Protein 1EMS (pdb70)

Solvent-accessible surface area: 36695 Å² total; per-residue (Å²): 199,28,103,29,92,22,9,0,0,0,0,0,1,36,0,22,50,62,19,74,111,5,10,86,26,0,58,69,1,0,55,30,0,17,138,44,174,5,60,0,0,3,0,0,7,14,0,7,0,4,11,104,78,94,110,43,28,41,80,19,3,92,44,6,98,111,79,15,18,91,76,4,45,92,8,0,92,138,36,110,0,19,0,0,0,0,1,15,22,60,62,13,126,105,49,41,46,58,12,59,16,1,0,12,0,0,8,27,97,4,81,48,119,17,78,1,29,6,40,44,30,83,72,57,93,84,133,68,194,65,122,107,34,38,34,62,82,13,55,37,15,129,111,42,36,46,6,18,58,9,40,0,2,52,0,0,1,4,0,10,50,0,1,80,60,54,91,7,2,32,10,1,32,101,67,36,0,30,0,4,2,0,3,0,13,13,74,67,110,48,2,106,59,71,2,80,90,31,1,82,28,12,0,87,60,0,7,0,4,0,1,0,1,1,0,2,22,71,14,26,146,192,93,65,2,36,1,55,0,3,0,0,0,2,118,0,14,17,12,0,13,3,14,68,60,68,6,11,8,3,4,32,0,6,2,56,9,0,81,67,15,53,128,141,85,51,57,44,93,125,65,120,76,94,126,118,53,50,48,31,80,15,106,25,111,71,160,17,46,44,98,14,9,183,85,110,22,54,37,76,18,17,6,18,7,4,59,71,0,0,0,6,4,26,85,145,42,82,22,97,1,9,0,10,0,0,0,57,108,69,15,52,104,54,114,56,18,67,77,31,12,54,32,3,0,73,44,2,5,136,77,0,58,63,14,0,34,182,81,37,128,19,130,57,33,44,70,49,42,48,32,20,177,153,51,41,23,119,18,87,0,2,6,0,27,0,17,0,67,82,112,70,47,129,119,63,55,95,135,88,8,24,117,30,0,74,55,2,85,110,94,52,200,31,106,23,94,21,6,0,0,0,0,0,2,43,0,30,52,65,38,91,127,4,9,76,30,0,66,74,3,0,57,34,0,12,135,45,169,4,57,0,0,3,0,0,5,14,0,0,0,1,3,108,88,109,110,47,14,47,114,56,8,14,42,4,114,23,140,16,2,71,78,1,15,90,11,0,91,141,41,112,0,24,0,1,1,0,1,0,24,25,87,14,121,103,48,59,49,55,2,56,20,0,0,0,0,1,11,32,89,4,78,43,112,15,66,2,32,8,36,47,32,74,67,55,104,64,136,72,160,85,136,114,49,43,40,95,32,18,46,36,13,139,108,43,32,46,7,19,57,8,42,0,1,62,0,1,1,3,0,13,50,0,1,74,59,54,88,8,2,33,11,2,28,103,66,33,0,31,0,3,1,1,3,0,13,12,71,62,110,48,2,104,59,71,2,80,88,32,0,86,26,13,0,86,67,0,6,0,3,0,1,0,1,0,0,3,20,71,10,25,122,181,88,80,2,36,2,54,0,1,1,0,0,1,114,0,18,14,15,0,17,3,14,71,60,64,5,12,9,2,4,34,0,8,3,54,9,0,88,66,16,48,132,139,88,52,56,42,92,118,75,120,74,99,125,118,52,50,53,27,73,10,112,36,99,42,143,36,42,33,97,17,9,196,126,103,21,49,30,71,6,7,2,19,4,4,62,66,0,0,0,5,3,25,79,155,44,106,26,98,2,4,0,6,0,0,0,58,116,71,10,53,117,56,121,62,20,77,73,29,11,56,33,3,0,74,44,2,5,134,74,0,64,66,14,0,37,167,82,40,121,25,128,56,32,46,69,62,42,53,28,22,190,158,55,32,34,124,13,83,0,0,8,0,26,0,26,0,112,91,107,70,100,108,50,93,150,110,8,20,50,37,0,63,64,3,81,126,82,53

GO terms:
  GO:0006139 nucleobase-containing compound metabolic process (P, TAS)

Foldseek 3Di:
DAAFKFKEKEFEAAFALPQVVLLVLVLVFLVVCLVVVHQEYEAFQASRHDYPDQVSLLVSLCVCVPPPLVVVLVSLQVSQHKYWHQFYQAADPVCSQAGFGWTFIAGSNSHTQDIATAADDDFDDDVPPDGDGRRRNHDGDDAQTAFTQGNRGGEAEHEAVCLVDLLNLLVNLVSGAQEYEYRYFAAQVVCVPPVLVSQLVSLALSLHKYFYHYYAQDRDPPGGGNAFGFIAGSNRRGQWTDDRHRHMIMDMHGSVSSVVCCVVCVVVVPDPLVVDDSEHDHWDDDPFWADAFPDTDGRLFWQTADQFKTKGDAQDALDVLWIKIFTRPFAQAPVVDGPRNNVVRVVVLVVSLVLSCVVVVADDWDKDWQGDVVSPDDHRTTMITIGGDDPVGDRDDSVVSSVVSVVSNVSD/DAAWKFKEKEFEAAFALPQVVLLVLVLVQLVVRLVVPHQEYEAFFQSRHDYPDLCSLLVPQDACPDPSLVVVLVSLLVSVHKYWDHFGQHADPVCSQAGWGWTFIAGSNSHTQDIATAADWDFDDDPPDDTDGRRRSHNGDDAQDEFTQGNRFGEADHEAVRLVDLLNLLVNLVSPGQEYEYRYFAAQVCCVPPVLVSQLVSLQVSLHKYFYHYYAQARDPPGGGNAFGFIAGSNSHTQWTDDRHRHMIMDMHTSVVSVVCCVVPVVVVVDPLVVDDSEGDHWDQDPAFADQFPDTGGSLQWQTDDQFKTKGFDQDAQDPLWIKIFTRPFAQAPVVDGPNNNVNRVVVLVVSLVLSCVVVVADAWDWDWQRDPVSPDPHRTTMITIGGDDDDGHDPVVSSVSSVVVSVSD

Secondary structure (DSSP, 8-state):
---SEEEEEEE-B---S-HHHHHHHHHHHHHHHHHTT-SEEEE-TT-S---SSHHHHHHHHHHIIIIIHHHHHHHHHHTT-EEEEEEEEEEETTEEEEEEEEEEEE-TTS-EEEEEE-----EEEETTTEEEEGGGT-----S--PPEEETTEEE----GGGGG-HHHHHHHHHTT-SEEE--B---HHHHHHHHHHHHHHHHHHHT-EEEE-BBEEEEETTEEEE---EEE-TTS-EEEE--SSS-EEEEEEEHHHHHHHHHHS-GGGS--TTT-----------SS--EETTEE--GGGEEEE-SSEEEEE-SS-SSTT-EEEEESS--S-GGGS-HHHHHHHHHHHHHHHHHHHHHTT-SEEEEE---SGGGT--SSS--EEEEEE-SS-----HHHHHHHHHHHHTT-/---SEEEEEEE-B---S-HHHHHHHHHHHHHHHHHTT-SEEEEEET-S---SSTTTTTTS-B-SSSHHHHHHHHHHHHTT-EEEEEEEEE--SS-TTS-EEEEEEE-SSS-EEEEEE-----EEEETTTEEEEHHHH-B---SPPPPEEETTEEE----GGGGG-HHHHHHHHHTT-SEEE--B--BHHHHHHHHHHHHHHHHHHHT-EEEE-BBEEEEETTEEEE---EEE-TTS-EEEE--SSS-EEEEEEEHHHHHHHHHH--GGGS--TTT-----------SS-EEETTEEE-GGGEEEE-SSEEEEE-SS-SSTT-EEEEESS--S-GGGS-HHHHHHHHHHHHHHHHHHHHHTT-SEEEEE---SGGGT--SSS--EEEEEE-S----HHHHHHHHHHHHTT-

CATH classification: 3.60.110.10 (+1 more: 3.30.428.10)

Structure (mmCIF, N/CA/C/O backbone):
data_1EMS
#
_entry.id   1EMS
#
_cell.length_a   68.750
_cell.length_b   100.440
_cell.length_c   158.650
_cell.angle_alpha   90.00
_cell.angle_beta   90.00
_cell.angle_gamma   90.00
#
_symmetry.space_group_name_H-M   'P 21 21 2'
#
loop_
_entity.id
_entity.type
_entity.pdbx_description
1 polymer 'NIT-FRAGILE HISTIDINE TRIAD FUSION PROTEIN'
2 non-polymer 'ETHYL MERCURY ION'
3 non-polymer 'SODIUM ION'
4 non-polymer (4S)-2-METHYL-2,4-PENTANEDIOL
5 water water
#
loop_
_atom_site.group_PDB
_atom_site.id
_atom_site.type_symbol
_atom_site.label_atom_id
_atom_site.label_alt_id
_atom_site.label_comp_id
_atom_site.label_asym_id
_atom_site.label_entity_id
_atom_site.label_seq_id
_atom_site.pdbx_PDB_ins_code
_atom_site.Cartn_x
_atom_site.Cartn_y
_atom_site.Cartn_z
_atom_site.occupancy
_atom_site.B_iso_or_equiv
_atom_site.auth_seq_id
_atom_site.auth_comp_id
_atom_site.auth_asym_id
_atom_site.auth_atom_id
_atom_site.pdbx_PDB_model_num
ATOM 1 N N . MET A 1 10 ? 23.618 23.202 17.437 1.00 53.49 10 MET A N 1
ATOM 2 C CA . MET A 1 10 ? 24.694 23.996 18.099 1.00 52.82 10 MET A CA 1
ATOM 3 C C . MET A 1 10 ? 24.421 24.295 19.573 1.00 49.36 10 MET A C 1
ATOM 4 O O . MET A 1 10 ? 23.279 24.253 20.029 1.00 49.58 10 MET A O 1
ATOM 9 N N . ALA A 1 11 ? 25.484 24.602 20.310 1.00 44.58 11 ALA A N 1
ATOM 10 C CA . ALA A 1 11 ? 25.386 24.888 21.734 1.00 41.27 11 ALA A CA 1
ATOM 11 C C . ALA A 1 11 ? 24.341 25.934 22.141 1.00 39.33 11 ALA A C 1
ATOM 12 O O . ALA A 1 11 ? 24.189 26.979 21.496 1.00 39.99 11 ALA A O 1
ATOM 14 N N . THR A 1 12 ? 23.629 25.626 23.226 1.00 36.02 12 THR A N 1
ATOM 15 C CA . THR A 1 12 ? 22.594 26.487 23.805 1.00 30.93 12 THR A CA 1
ATOM 16 C C . THR A 1 12 ? 22.522 26.142 25.295 1.00 28.21 12 THR A C 1
ATOM 17 O O . THR A 1 12 ? 23.165 25.197 25.737 1.00 28.50 12 THR A O 1
ATOM 21 N N . GLY A 1 13 ? 21.769 26.911 26.074 1.00 26.83 13 GLY A N 1
ATOM 22 C CA . GLY A 1 13 ? 21.654 26.624 27.499 1.00 24.38 13 GLY A CA 1
ATOM 23 C C . GLY A 1 13 ? 22.831 27.039 28.373 1.00 23.46 13 GLY A C 1
ATOM 24 O O . GLY A 1 13 ? 23.683 27.825 27.965 1.00 26.72 13 GLY A O 1
ATOM 25 N N . ARG A 1 14 ? 22.878 26.502 29.587 1.00 21.49 14 ARG A N 1
ATOM 26 C CA . ARG A 1 14 ? 23.940 26.820 30.535 1.00 16.95 14 ARG A CA 1
ATOM 27 C C . ARG A 1 14 ? 25.169 25.945 30.319 1.00 15.75 14 ARG A C 1
ATOM 28 O O . ARG A 1 14 ? 25.060 24.798 29.890 1.00 17.25 14 ARG A O 1
ATOM 36 N N . HIS A 1 15 ? 26.337 26.501 30.622 1.00 15.40 15 HIS A N 1
ATOM 37 C CA . HIS A 1 15 ? 27.610 25.802 30.471 1.00 15.47 15 HIS A CA 1
ATOM 38 C C . HIS A 1 15 ? 28.582 26.280 31.530 1.00 16.96 15 HIS A C 1
ATOM 39 O O . HIS A 1 15 ? 28.738 27.484 31.767 1.00 17.04 15 HIS A O 1
ATOM 46 N N . PHE A 1 16 ? 29.238 25.324 32.166 1.00 15.70 16 PHE A N 1
ATOM 47 C CA . PHE A 1 16 ? 30.168 25.632 33.227 1.00 15.78 16 PHE A CA 1
ATOM 48 C C . PHE A 1 16 ? 31.594 25.730 32.686 1.00 16.89 16 PHE A C 1
ATOM 49 O O . PHE A 1 16 ? 32.047 24.843 31.965 1.00 15.25 16 PHE A O 1
ATOM 57 N N . ILE A 1 17 ? 32.292 26.816 33.022 1.00 17.39 17 ILE A N 1
ATOM 58 C CA . ILE A 1 17 ? 33.669 27.008 32.565 1.00 15.39 17 ILE A CA 1
ATOM 59 C C . ILE A 1 17 ? 34.604 27.481 33.683 1.00 16.13 17 ILE A C 1
ATOM 60 O O . ILE A 1 17 ? 34.162 27.983 34.722 1.00 18.01 17 ILE A O 1
ATOM 65 N N . ALA A 1 18 ? 35.903 27.326 33.450 1.00 13.47 18 ALA A N 1
ATOM 66 C CA . ALA A 1 18 ? 36.910 27.713 34.421 1.00 11.07 18 ALA A CA 1
ATOM 67 C C . ALA A 1 18 ? 37.941 28.615 33.759 1.00 11.79 18 ALA A C 1
ATOM 68 O O . ALA A 1 18 ? 38.371 28.344 32.640 1.00 13.13 18 ALA A O 1
ATOM 70 N N . VAL A 1 19 ? 38.330 29.688 34.442 1.00 10.79 19 VAL A N 1
ATOM 71 C CA . VAL A 1 19 ? 39.331 30.609 33.904 1.00 11.33 19 VAL A CA 1
ATOM 72 C C . VAL A 1 19 ? 40.584 30.565 34.776 1.00 13.05 19 VAL A C 1
ATOM 73 O O . VAL A 1 19 ? 40.499 30.725 35.994 1.00 11.62 19 VAL A O 1
ATOM 77 N N . CYS A 1 20 ? 41.741 30.357 34.144 1.00 15.09 20 CYS A N 1
ATOM 78 C CA . CYS A 1 20 ? 43.015 30.256 34.864 1.00 17.48 20 CYS A CA 1
ATOM 79 C C . CYS A 1 20 ? 43.921 31.475 34.807 1.00 19.14 20 CYS A C 1
ATOM 80 O O . CYS A 1 20 ? 44.078 32.113 33.767 1.00 19.98 20 CYS A O 1
ATOM 83 N N . GLN A 1 21 ? 44.533 31.780 35.942 1.00 19.89 21 GLN A N 1
ATOM 84 C CA . GLN A 1 21 ? 45.458 32.898 36.034 1.00 18.14 21 GLN A CA 1
ATOM 85 C C . GLN A 1 21 ? 46.799 32.308 36.446 1.00 19.64 21 GLN A C 1
ATOM 86 O O . GLN A 1 21 ? 46.851 31.328 37.200 1.00 19.08 21 GLN A O 1
ATOM 92 N N . MET A 1 22 ? 47.884 32.881 35.952 1.00 19.24 22 MET A N 1
ATOM 93 C CA . MET A 1 22 ? 49.183 32.365 36.326 1.00 22.18 22 MET A CA 1
ATOM 94 C C . MET A 1 22 ? 50.319 33.358 36.170 1.00 22.86 22 MET A C 1
ATOM 95 O O . MET A 1 22 ? 50.135 34.449 35.634 1.00 23.09 22 MET A O 1
ATOM 100 N N . THR A 1 23 ? 51.490 32.976 36.673 1.00 23.29 23 THR A N 1
ATOM 101 C CA . THR A 1 23 ? 52.681 33.819 36.599 1.00 21.02 23 THR A CA 1
ATOM 102 C C . THR A 1 23 ? 53.769 33.050 35.853 1.00 19.49 23 THR A C 1
ATOM 103 O O . THR A 1 23 ? 54.696 32.517 36.460 1.00 18.78 23 THR A O 1
ATOM 107 N N . SER A 1 24 ? 53.645 32.991 34.536 1.00 17.96 24 SER A N 1
ATOM 108 C CA . SER A 1 24 ? 54.606 32.267 33.727 1.00 19.43 24 SER A CA 1
ATOM 109 C C . SER A 1 24 ? 55.975 32.921 33.720 1.00 21.52 24 SER A C 1
ATOM 110 O O . SER A 1 24 ? 56.094 34.150 33.690 1.00 20.63 24 SER A O 1
ATOM 113 N N . ASP A 1 25 ? 57.002 32.076 33.755 1.00 22.26 25 ASP A N 1
ATOM 114 C CA . ASP A 1 25 ? 58.386 32.519 33.697 1.00 22.57 25 ASP A CA 1
ATOM 115 C C . ASP A 1 25 ? 59.097 31.620 32.670 1.00 22.76 25 ASP A C 1
ATOM 116 O O . ASP A 1 25 ? 58.457 31.140 31.735 1.00 23.86 25 ASP A O 1
ATOM 121 N N . ASN A 1 26 ? 60.398 31.387 32.822 1.00 21.57 26 ASN A N 1
ATOM 122 C CA . ASN A 1 26 ? 61.115 30.553 31.859 1.00 19.16 26 ASN A CA 1
ATOM 123 C C . ASN A 1 26 ? 61.264 29.103 32.289 1.00 18.56 26 ASN A C 1
ATOM 124 O O . ASN A 1 26 ? 62.117 28.385 31.779 1.00 21.89 26 ASN A O 1
ATOM 129 N N . ASP A 1 27 ? 60.443 28.664 33.227 1.00 17.26 27 ASP A N 1
ATOM 130 C CA . ASP A 1 27 ? 60.520 27.288 33.688 1.00 17.10 27 ASP A CA 1
ATOM 131 C C . ASP A 1 27 ? 59.299 26.519 33.165 1.00 16.41 27 ASP A C 1
ATOM 132 O O . ASP A 1 27 ? 58.313 26.311 33.878 1.00 14.61 27 ASP A O 1
ATOM 137 N N . LEU A 1 28 ? 59.377 26.098 31.907 1.00 16.01 28 LEU A N 1
ATOM 138 C CA . LEU A 1 28 ? 58.291 25.356 31.269 1.00 17.45 28 LEU A CA 1
ATOM 139 C C . LEU A 1 28 ? 57.604 24.343 32.189 1.00 18.22 28 LEU A C 1
ATOM 140 O O . LEU A 1 28 ? 56.377 24.240 32.202 1.00 19.50 28 LEU A O 1
ATOM 145 N N . GLU A 1 29 ? 58.398 23.599 32.954 1.00 18.77 29 GLU A N 1
ATOM 146 C CA . GLU A 1 29 ? 57.868 22.580 33.846 1.00 19.39 29 GLU A CA 1
ATOM 147 C C . GLU A 1 29 ? 57.030 23.192 34.962 1.00 21.02 29 GLU A C 1
ATOM 148 O O . GLU A 1 29 ? 55.960 22.665 35.309 1.00 21.42 29 GLU A O 1
ATOM 154 N N . LYS A 1 30 ? 57.499 24.305 35.522 1.00 19.94 30 LYS A N 1
ATOM 155 C CA . LYS A 1 30 ? 56.744 24.959 36.581 1.00 19.68 30 LYS A CA 1
ATOM 156 C C . LYS A 1 30 ? 55.437 25.525 36.024 1.00 21.40 30 LYS A C 1
ATOM 157 O O . LYS A 1 30 ? 54.373 25.324 36.620 1.00 22.32 30 LYS A O 1
ATOM 163 N N . ASN A 1 31 ? 55.515 26.222 34.885 1.00 19.51 31 ASN A N 1
ATOM 164 C CA . ASN A 1 31 ? 54.321 26.788 34.264 1.00 18.25 31 ASN A CA 1
ATOM 165 C C . ASN A 1 31 ? 53.333 25.665 33.931 1.00 20.76 31 ASN A C 1
ATOM 166 O O . ASN A 1 31 ? 52.130 25.780 34.199 1.00 22.12 31 ASN A O 1
ATOM 171 N N . PHE A 1 32 ? 53.832 24.573 33.356 1.00 20.71 32 PHE A N 1
ATOM 172 C CA . PHE A 1 32 ? 52.953 23.465 32.997 1.00 20.70 32 PHE A CA 1
ATOM 173 C C . PHE A 1 32 ? 52.277 22.837 34.209 1.00 23.24 32 PHE A C 1
ATOM 174 O O . PHE A 1 32 ? 51.091 22.476 34.151 1.00 24.10 32 PHE A O 1
ATOM 182 N N . GLN A 1 33 ? 53.031 22.676 35.295 1.00 21.92 33 GLN A N 1
ATOM 183 C CA . GLN A 1 33 ? 52.460 22.079 36.490 1.00 22.27 33 GLN A CA 1
ATOM 184 C C . GLN A 1 33 ? 51.382 22.995 37.065 1.00 21.93 33 GLN A C 1
ATOM 185 O O . GLN A 1 33 ? 50.372 22.528 37.596 1.00 20.75 33 GLN A O 1
ATOM 191 N N . ALA A 1 34 ? 51.589 24.302 36.941 1.00 22.58 34 ALA A N 1
ATOM 192 C CA . ALA A 1 34 ? 50.612 25.267 37.429 1.00 20.59 34 ALA A CA 1
ATOM 193 C C . ALA A 1 34 ? 49.337 25.103 36.602 1.00 20.05 34 ALA A C 1
ATOM 194 O O . ALA A 1 34 ? 48.236 24.958 37.147 1.00 20.62 34 ALA A O 1
ATOM 196 N N . ALA A 1 35 ? 49.499 25.103 35.282 1.00 18.68 35 ALA A N 1
ATOM 197 C CA . ALA A 1 35 ? 48.368 24.960 34.372 1.00 18.88 35 ALA A CA 1
ATOM 198 C C . ALA A 1 35 ? 47.681 23.612 34.527 1.00 19.78 35 ALA A C 1
ATOM 199 O O . ALA A 1 35 ? 46.452 23.528 34.473 1.00 20.94 35 ALA A O 1
ATOM 201 N N . LYS A 1 36 ? 48.474 22.559 34.711 1.00 19.63 36 LYS A N 1
ATOM 202 C CA . LYS A 1 36 ? 47.928 21.217 34.854 1.00 18.68 36 LYS A CA 1
ATOM 203 C C . LYS A 1 36 ? 47.067 21.111 36.104 1.00 20.88 36 LYS A C 1
ATOM 204 O O . LYS A 1 36 ? 45.972 20.541 36.068 1.00 22.49 36 LYS A O 1
ATOM 210 N N . ASN A 1 37 ? 47.559 21.663 37.209 1.00 20.01 37 ASN A N 1
ATOM 211 C CA . ASN A 1 37 ? 46.828 21.629 38.465 1.00 20.01 37 ASN A CA 1
ATOM 212 C C . ASN A 1 37 ? 45.429 22.191 38.254 1.00 20.79 37 ASN A C 1
ATOM 213 O O . ASN A 1 37 ? 44.434 21.578 38.633 1.00 24.17 37 ASN A O 1
ATOM 218 N N . MET A 1 38 ? 45.359 23.363 37.633 1.00 19.52 38 MET A N 1
ATOM 219 C CA . MET A 1 38 ? 44.087 24.021 37.396 1.00 18.50 38 MET A CA 1
ATOM 220 C C . MET A 1 38 ? 43.194 23.305 36.409 1.00 18.74 38 MET A C 1
ATOM 221 O O . MET A 1 38 ? 41.974 23.292 36.572 1.00 21.70 38 MET A O 1
ATOM 226 N N . ILE A 1 39 ? 43.781 22.703 35.384 1.00 16.93 39 ILE A N 1
ATOM 227 C CA . ILE A 1 39 ? 42.966 21.992 34.413 1.00 16.82 39 ILE A CA 1
ATOM 228 C C . ILE A 1 39 ? 42.334 20.773 35.098 1.00 17.44 39 ILE A C 1
ATOM 229 O O . ILE A 1 39 ? 41.181 20.416 34.826 1.00 14.23 39 ILE A O 1
ATOM 234 N N . GLU A 1 40 ? 43.078 20.157 36.014 1.00 18.26 40 GLU A N 1
ATOM 235 C CA . GLU A 1 40 ? 42.571 18.997 36.733 1.00 20.73 40 GLU A CA 1
ATOM 236 C C . GLU A 1 40 ? 41.389 19.389 37.625 1.00 21.20 40 GLU A C 1
ATOM 237 O O . GLU A 1 40 ? 40.365 18.696 37.680 1.00 22.40 40 GLU A O 1
ATOM 243 N N . ARG A 1 41 ? 41.537 20.500 38.335 1.00 19.39 41 ARG A N 1
ATOM 244 C CA . ARG A 1 41 ? 40.474 20.950 39.214 1.00 17.44 41 ARG A CA 1
ATOM 245 C C . ARG A 1 41 ? 39.252 21.323 38.368 1.00 15.93 41 ARG A C 1
ATOM 246 O O . ARG A 1 41 ? 38.113 21.100 38.775 1.00 16.54 41 ARG A O 1
ATOM 254 N N . ALA A 1 42 ? 39.491 21.865 37.180 1.00 13.09 42 ALA A N 1
ATOM 255 C CA . ALA A 1 42 ? 38.396 22.229 36.296 1.00 12.58 42 ALA A CA 1
ATOM 256 C C . ALA A 1 42 ? 37.671 20.951 35.887 1.00 14.67 42 ALA A C 1
ATOM 257 O O . ALA A 1 42 ? 36.440 20.894 35.898 1.00 14.49 42 ALA A O 1
ATOM 259 N N . GLY A 1 43 ? 38.442 19.924 35.529 1.00 15.77 43 GLY A N 1
ATOM 260 C CA . GLY A 1 43 ? 37.849 18.662 35.129 1.00 15.38 43 GLY A CA 1
ATOM 261 C C . GLY A 1 43 ? 37.046 18.028 36.255 1.00 17.47 43 GLY A C 1
ATOM 262 O O . GLY A 1 43 ? 35.972 17.467 36.038 1.00 18.21 43 GLY A O 1
ATOM 263 N N . GLU A 1 44 ? 37.568 18.114 37.467 1.00 18.05 44 GLU A N 1
ATOM 264 C CA . GLU A 1 44 ? 36.896 17.552 38.623 1.00 21.91 44 GLU A CA 1
ATOM 265 C C . GLU A 1 44 ? 35.532 18.224 38.857 1.00 23.01 44 GLU A C 1
ATOM 266 O O . GLU A 1 44 ? 34.603 17.592 39.369 1.00 22.88 44 GLU A O 1
ATOM 272 N N . LYS A 1 45 ? 35.415 19.499 38.475 1.00 23.21 45 LYS A N 1
ATOM 273 C CA . LYS A 1 45 ? 34.166 20.263 38.633 1.00 20.56 45 LYS A CA 1
ATOM 274 C C . LYS A 1 45 ? 33.305 20.110 37.385 1.00 19.42 45 LYS A C 1
ATOM 275 O O . LYS A 1 45 ? 32.298 20.798 37.230 1.00 19.12 45 LYS A O 1
ATOM 281 N N . LYS A 1 46 ? 33.723 19.224 36.489 1.00 18.98 46 LYS A N 1
ATOM 282 C CA . LYS A 1 46 ? 32.992 18.965 35.259 1.00 19.55 46 LYS A CA 1
ATOM 283 C C . LYS A 1 46 ? 32.859 20.164 34.334 1.00 19.60 46 LYS A C 1
ATOM 284 O O . LYS A 1 46 ? 31.845 20.321 33.649 1.00 22.83 46 LYS A O 1
ATOM 290 N N . CYS A 1 47 ? 33.872 21.019 34.308 1.00 19.31 47 CYS A N 1
ATOM 291 C CA . CYS A 1 47 ? 33.823 22.178 33.423 1.00 17.95 47 CYS A CA 1
ATOM 292 C C . CYS A 1 47 ? 33.968 21.687 31.999 1.00 15.76 47 CYS A C 1
ATOM 293 O O . CYS A 1 47 ? 34.702 20.736 31.735 1.00 16.81 47 CYS A O 1
ATOM 296 N N . GLU A 1 48 ? 33.269 22.331 31.078 1.00 13.23 48 GLU A N 1
ATOM 297 C CA . GLU A 1 48 ? 33.351 21.939 29.685 1.00 12.25 48 GLU A CA 1
ATOM 298 C C . GLU A 1 48 ? 34.539 22.591 28.992 1.00 13.20 48 GLU A C 1
ATOM 299 O O . GLU A 1 48 ? 34.969 22.145 27.926 1.00 14.27 48 GLU A O 1
ATOM 305 N N . MET A 1 49 ? 35.087 23.637 29.602 1.00 13.69 49 MET A N 1
ATOM 306 C CA . MET A 1 49 ? 36.213 24.323 28.995 1.00 15.06 49 MET A CA 1
ATOM 307 C C . MET A 1 49 ? 36.986 25.196 29.989 1.00 16.49 49 MET A C 1
ATOM 308 O O . MET A 1 49 ? 36.401 25.787 30.896 1.00 18.05 49 MET A O 1
ATOM 313 N N . VAL A 1 50 ? 38.305 25.253 29.817 1.00 15.54 50 VAL A N 1
ATOM 314 C CA . VAL A 1 50 ? 39.176 26.060 30.666 1.00 15.13 50 VAL A CA 1
ATOM 315 C C . VAL A 1 50 ? 39.956 27.017 29.795 1.00 14.82 50 VAL A C 1
ATOM 316 O O . VAL A 1 50 ? 40.318 26.676 28.673 1.00 16.77 50 VAL A O 1
ATOM 320 N N . PHE A 1 51 ? 40.232 28.205 30.316 1.00 13.20 51 PHE A N 1
ATOM 321 C CA . PHE A 1 51 ? 40.975 29.191 29.555 1.00 13.69 51 PHE A CA 1
ATOM 322 C C . PHE A 1 51 ? 42.319 29.552 30.173 1.00 15.77 51 PHE A C 1
ATOM 323 O O . PHE A 1 51 ? 42.382 30.000 31.323 1.00 20.06 51 PHE A O 1
ATOM 331 N N . LEU A 1 52 ? 43.399 29.349 29.424 1.00 13.37 52 LEU A N 1
ATOM 332 C CA . LEU A 1 52 ? 44.722 29.700 29.934 1.00 12.94 52 LEU A CA 1
ATOM 333 C C . LEU A 1 52 ? 45.054 31.085 29.368 1.00 12.26 52 LEU A C 1
ATOM 334 O O . LEU A 1 52 ? 44.583 31.450 28.291 1.00 6.88 52 LEU A O 1
ATOM 339 N N . PRO A 1 53 ? 45.848 31.883 30.104 1.00 13.24 53 PRO A N 1
ATOM 340 C CA . PRO A 1 53 ? 46.255 33.237 29.711 1.00 15.35 53 PRO A CA 1
ATOM 341 C C . PRO A 1 53 ? 47.203 33.290 28.512 1.00 17.74 53 PRO A C 1
ATOM 342 O O . PRO A 1 53 ? 47.681 32.260 28.044 1.00 18.15 53 PRO A O 1
ATOM 346 N N . GLU A 1 54 ? 47.490 34.505 28.049 1.00 20.04 54 GLU A N 1
ATOM 347 C CA . GLU A 1 54 ? 48.348 34.712 26.900 1.00 22.77 54 GLU A CA 1
ATOM 348 C C . GLU A 1 54 ? 49.628 33.893 26.892 1.00 26.93 54 GLU A C 1
ATOM 349 O O . GLU A 1 54 ? 49.679 32.850 26.227 1.00 33.88 54 GLU A O 1
ATOM 355 N N . CYS A 1 55 ? 50.661 34.320 27.613 1.00 24.10 55 CYS A N 1
ATOM 356 C CA . CYS A 1 55 ? 51.920 33.561 27.546 1.00 22.74 55 CYS A CA 1
ATOM 357 C C . CYS A 1 55 ? 51.975 32.372 28.492 1.00 20.64 55 CYS A C 1
ATOM 358 O O . CYS A 1 55 ? 52.942 32.197 29.228 1.00 22.04 55 CYS A O 1
ATOM 361 N N . PHE A 1 56 ? 50.932 31.548 28.446 1.00 18.74 56 PHE A N 1
ATOM 362 C CA . PHE A 1 56 ? 50.816 30.381 29.312 1.00 18.58 56 PHE A CA 1
ATOM 363 C C . PHE A 1 56 ? 52.001 29.430 29.221 1.00 19.93 56 PHE A C 1
ATOM 364 O O . PHE A 1 56 ? 52.318 28.726 30.181 1.00 20.50 56 PHE A O 1
ATOM 372 N N . ASP A 1 57 ? 52.652 29.396 28.066 1.00 20.89 57 ASP A N 1
ATOM 373 C CA . ASP A 1 57 ? 53.781 28.499 27.883 1.00 19.74 57 ASP A CA 1
ATOM 374 C C . ASP A 1 57 ? 55.002 28.978 28.654 1.00 18.52 57 ASP A C 1
ATOM 375 O O . ASP A 1 57 ? 55.626 28.204 29.381 1.00 19.60 57 ASP A O 1
ATOM 380 N N . PHE A 1 58 ? 55.328 30.259 28.525 1.00 17.93 58 PHE A N 1
ATOM 381 C CA . PHE A 1 58 ? 56.490 30.801 29.224 1.00 19.89 58 PHE A CA 1
ATOM 382 C C . PHE A 1 58 ? 56.725 32.271 28.887 1.00 20.14 58 PHE A C 1
ATOM 383 O O . PHE A 1 58 ? 56.187 32.793 27.913 1.00 23.46 58 PHE A O 1
ATOM 391 N N . ILE A 1 59 ? 57.545 32.925 29.699 1.00 18.82 59 ILE A N 1
ATOM 392 C CA . ILE A 1 59 ? 57.942 34.304 29.461 1.00 19.44 59 ILE A CA 1
ATOM 393 C C . ILE A 1 59 ? 59.455 34.270 29.693 1.00 20.86 59 ILE A C 1
ATOM 394 O O . ILE A 1 59 ? 59.920 34.074 30.814 1.00 21.91 59 ILE A O 1
ATOM 399 N N . GLY A 1 60 ? 60.218 34.431 28.617 1.00 21.79 60 GLY A N 1
ATOM 400 C CA . GLY A 1 60 ? 61.661 34.368 28.721 1.00 23.60 60 GLY A CA 1
ATOM 401 C C . GLY A 1 60 ? 62.348 35.633 29.178 1.00 26.41 60 GLY A C 1
ATOM 402 O O . GLY A 1 60 ? 61.746 36.707 29.202 1.00 26.72 60 GLY A O 1
ATOM 403 N N . LEU A 1 61 ? 63.624 35.497 29.531 1.00 28.24 61 LEU A N 1
ATOM 404 C CA . LEU A 1 61 ? 64.434 36.616 29.991 1.00 28.24 61 LEU A CA 1
ATOM 405 C C . LEU A 1 61 ? 65.068 37.364 28.822 1.00 30.18 61 LEU A C 1
ATOM 406 O O . LEU A 1 61 ? 65.642 38.429 29.009 1.00 31.07 61 LEU A O 1
ATOM 411 N N . ASN A 1 62 ? 64.978 36.808 27.618 1.00 32.81 62 ASN A N 1
ATOM 412 C CA . ASN A 1 62 ? 65.562 37.464 26.449 1.00 35.00 62 ASN A CA 1
ATOM 413 C C . ASN A 1 62 ? 65.166 36.780 25.138 1.00 35.93 62 ASN A C 1
ATOM 414 O O . ASN A 1 62 ? 64.610 35.680 25.150 1.00 35.43 62 ASN A O 1
ATOM 419 N N . LYS A 1 63 ? 65.458 37.436 24.015 1.00 36.40 63 LYS A N 1
ATOM 420 C CA . LYS A 1 63 ? 65.126 36.912 22.689 1.00 37.81 63 LYS A CA 1
ATOM 421 C C . LYS A 1 63 ? 65.599 35.480 22.461 1.00 36.22 63 LYS A C 1
ATOM 422 O O . LYS A 1 63 ? 64.821 34.619 22.047 1.00 37.79 63 LYS A O 1
ATOM 428 N N . ASN A 1 64 ? 66.876 35.232 22.721 1.00 33.92 64 ASN A N 1
ATOM 429 C CA . ASN A 1 64 ? 67.443 33.901 22.536 1.00 31.98 64 ASN A CA 1
ATOM 430 C C . ASN A 1 64 ? 66.795 32.838 23.409 1.00 30.45 64 ASN A C 1
ATOM 431 O O . ASN A 1 64 ? 66.645 31.695 22.991 1.00 32.69 64 ASN A O 1
ATOM 436 N N . GLU A 1 65 ? 66.416 33.199 24.625 1.00 27.99 65 GLU A N 1
ATOM 437 C CA . GLU A 1 65 ? 65.804 32.217 25.497 1.00 27.19 65 GLU A CA 1
ATOM 438 C C . GLU A 1 65 ? 64.408 31.859 25.010 1.00 28.03 65 GLU A C 1
ATOM 439 O O . GLU A 1 65 ? 64.010 30.697 25.073 1.00 28.24 65 GLU A O 1
ATOM 445 N N . GLN A 1 66 ? 63.674 32.854 24.513 1.00 28.66 66 GLN A N 1
ATOM 446 C CA . GLN A 1 66 ? 62.313 32.637 24.022 1.00 30.19 66 GLN A CA 1
ATOM 447 C C . GLN A 1 66 ? 62.287 31.781 22.760 1.00 29.39 66 GLN A C 1
ATOM 448 O O . GLN A 1 66 ? 61.279 31.135 22.442 1.00 27.08 66 GLN A O 1
ATOM 454 N N . ILE A 1 67 ? 63.406 31.771 22.048 1.00 26.98 67 ILE A N 1
ATOM 455 C CA . ILE A 1 67 ? 63.522 30.950 20.858 1.00 24.22 67 ILE A CA 1
ATOM 456 C C . ILE A 1 67 ? 63.777 29.518 21.319 1.00 23.22 67 ILE A C 1
ATOM 457 O O . ILE A 1 67 ? 63.162 28.577 20.816 1.00 24.62 67 ILE A O 1
ATOM 462 N N . ASP A 1 68 ? 64.672 29.355 22.289 1.00 21.70 68 ASP A N 1
ATOM 463 C CA . ASP A 1 68 ? 64.960 28.031 22.814 1.00 21.34 68 ASP A CA 1
ATOM 464 C C . ASP A 1 68 ? 63.683 27.460 23.426 1.00 22.23 68 ASP A C 1
ATOM 465 O O . ASP A 1 68 ? 63.294 26.328 23.122 1.00 24.60 68 ASP A O 1
ATOM 470 N N . LEU A 1 69 ? 63.022 28.251 24.271 1.00 21.01 69 LEU A N 1
ATOM 471 C CA . LEU A 1 69 ? 61.796 27.809 24.947 1.00 18.49 69 LEU A CA 1
ATOM 472 C C . LEU A 1 69 ? 60.653 27.449 23.993 1.00 18.06 69 LEU A C 1
ATOM 473 O O . LEU A 1 69 ? 59.857 26.555 24.284 1.00 16.64 69 LEU A O 1
ATOM 478 N N . ALA A 1 70 ? 60.572 28.131 22.854 1.00 17.90 70 ALA A N 1
ATOM 479 C CA . ALA A 1 70 ? 59.527 27.829 21.882 1.00 18.15 70 ALA A CA 1
ATOM 480 C C . ALA A 1 70 ? 59.701 26.395 21.392 1.00 20.00 70 ALA A C 1
ATOM 481 O O . ALA A 1 70 ? 58.720 25.654 21.240 1.00 21.17 70 ALA A O 1
ATOM 483 N N . MET A 1 71 ? 60.952 26.007 21.139 1.00 20.09 71 MET A N 1
ATOM 484 C CA . MET A 1 71 ? 61.256 24.654 20.669 1.00 18.30 71 MET A CA 1
ATOM 485 C C . MET A 1 71 ? 60.966 23.618 21.751 1.00 18.58 71 MET A C 1
ATOM 486 O O . MET A 1 71 ? 60.335 22.588 21.499 1.00 19.03 71 MET A O 1
ATOM 491 N N . ALA A 1 72 ? 61.446 23.897 22.958 1.00 17.99 72 ALA A N 1
ATOM 492 C CA . ALA A 1 72 ? 61.266 22.993 24.084 1.00 17.27 72 ALA A CA 1
ATOM 493 C C . ALA A 1 72 ? 59.797 22.838 24.445 1.00 18.63 72 ALA A C 1
ATOM 494 O O . ALA A 1 72 ? 59.390 21.803 24.978 1.00 18.61 72 ALA A O 1
ATOM 496 N N . THR A 1 73 ? 59.003 23.865 24.149 1.00 20.61 73 THR A N 1
ATOM 497 C CA . THR A 1 73 ? 57.576 23.826 24.454 1.00 21.38 73 THR A CA 1
ATOM 498 C C . THR A 1 73 ? 56.874 22.932 23.445 1.00 19.75 73 THR A C 1
ATOM 499 O O . THR A 1 73 ? 56.169 21.988 23.804 1.00 18.52 73 THR A O 1
ATOM 503 N N . ASP A 1 74 ? 57.090 23.250 22.178 1.00 20.59 74 ASP A N 1
ATOM 504 C CA . ASP A 1 74 ? 56.506 22.524 21.070 1.00 21.86 74 ASP A CA 1
ATOM 505 C C . ASP A 1 74 ? 56.886 21.051 21.125 1.00 23.53 74 ASP A C 1
ATOM 506 O O . ASP A 1 74 ? 56.101 20.169 20.758 1.00 26.12 74 ASP A O 1
ATOM 511 N N . CYS A 1 75 ? 58.091 20.792 21.612 1.00 23.38 75 CYS A N 1
ATOM 512 C CA . CYS A 1 75 ? 58.615 19.443 21.689 1.00 22.06 75 CYS A CA 1
ATOM 513 C C . CYS A 1 75 ? 58.056 18.565 22.780 1.00 20.50 75 CYS A C 1
ATOM 514 O O . CYS A 1 75 ? 57.867 17.374 22.586 1.00 17.07 75 CYS A O 1
ATOM 517 N N . GLU A 1 76 ? 57.782 19.151 23.933 1.00 23.77 76 GLU A N 1
ATOM 518 C CA . GLU A 1 76 ? 57.308 18.360 25.053 1.00 25.36 76 GLU A CA 1
ATOM 519 C C . GLU A 1 76 ? 55.957 18.696 25.649 1.00 25.21 76 GLU A C 1
ATOM 520 O O . GLU A 1 76 ? 55.194 17.796 25.988 1.00 26.70 76 GLU A O 1
ATOM 526 N N . TYR A 1 77 ? 55.654 19.980 25.781 1.00 24.59 77 TYR A N 1
ATOM 527 C CA . TYR A 1 77 ? 54.416 20.362 26.428 1.00 24.23 77 TYR A CA 1
ATOM 528 C C . TYR A 1 77 ? 53.150 20.472 25.613 1.00 25.75 77 TYR A C 1
ATOM 529 O O . TYR A 1 77 ? 52.060 20.173 26.120 1.00 27.85 77 TYR A O 1
ATOM 538 N N . MET A 1 78 ? 53.273 20.890 24.363 1.00 24.60 78 MET A N 1
ATOM 539 C CA . MET A 1 78 ? 52.096 21.027 23.524 1.00 24.61 78 MET A CA 1
ATOM 540 C C . MET A 1 78 ? 51.258 19.753 23.578 1.00 24.67 78 MET A C 1
ATOM 541 O O . MET A 1 78 ? 50.047 19.800 23.816 1.00 24.24 78 MET A O 1
ATOM 546 N N . GLU A 1 79 ? 51.903 18.606 23.382 1.00 24.89 79 GLU A N 1
ATOM 547 C CA . GLU A 1 79 ? 51.178 17.345 23.407 1.00 24.67 79 GLU A CA 1
ATOM 548 C C . GLU A 1 79 ? 50.627 17.040 24.788 1.00 25.64 79 GLU A C 1
ATOM 549 O O . GLU A 1 79 ? 49.534 16.480 24.913 1.00 25.16 79 GLU A O 1
ATOM 555 N N . LYS A 1 80 ? 51.380 17.400 25.827 1.00 25.55 80 LYS A N 1
ATOM 556 C CA . LYS A 1 80 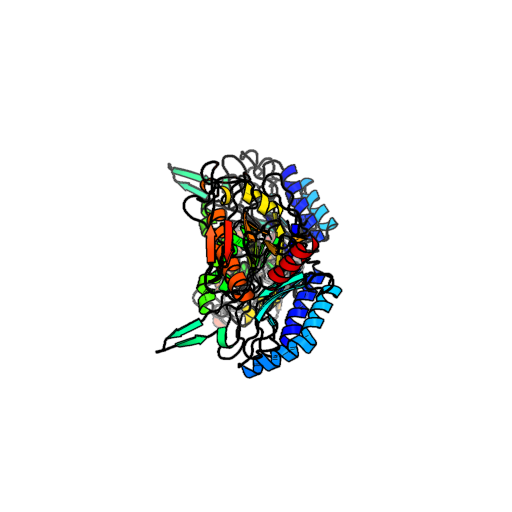? 50.923 17.149 27.191 1.00 24.50 80 LYS A CA 1
ATOM 557 C C . LYS A 1 80 ? 49.582 17.831 27.455 1.00 24.69 80 LYS A C 1
ATOM 558 O O . LYS A 1 80 ? 48.754 17.295 28.188 1.00 24.17 80 LYS A O 1
ATOM 564 N N . TYR A 1 81 ? 49.369 19.007 26.861 1.00 23.20 81 TYR A N 1
ATOM 565 C CA . TYR A 1 81 ? 48.097 19.709 27.020 1.00 22.90 81 TYR A CA 1
ATOM 566 C C . TYR A 1 81 ? 46.988 18.933 26.296 1.00 23.10 81 TYR A C 1
ATOM 567 O O . TYR A 1 81 ? 45.865 18.799 26.805 1.00 21.81 81 TYR A O 1
ATOM 576 N N . ARG A 1 82 ? 47.304 18.420 25.109 1.00 22.27 82 ARG A N 1
ATOM 577 C CA . ARG A 1 82 ? 46.331 17.644 24.349 1.00 21.59 82 ARG A CA 1
ATOM 578 C C . ARG A 1 82 ? 45.927 16.420 25.146 1.00 21.49 82 ARG A C 1
ATOM 579 O O . ARG A 1 82 ? 44.777 15.983 25.080 1.00 20.25 82 ARG A O 1
ATOM 587 N N . GLU A 1 83 ? 46.872 15.864 25.901 1.00 23.14 83 GLU A N 1
ATOM 588 C CA . GLU A 1 83 ? 46.578 14.692 26.720 1.00 24.27 83 GLU A CA 1
ATOM 589 C C . GLU A 1 83 ? 45.638 15.076 27.853 1.00 21.13 83 GLU A C 1
ATOM 590 O O . GLU A 1 83 ? 44.693 14.350 28.155 1.00 21.34 83 GLU A O 1
ATOM 596 N N . LEU A 1 84 ? 45.899 16.224 28.472 1.00 19.94 84 LEU A N 1
ATOM 597 C CA . LEU A 1 84 ? 45.067 16.712 29.562 1.00 17.43 84 LEU A CA 1
ATOM 598 C C . LEU A 1 84 ? 43.673 16.934 29.024 1.00 18.25 84 LEU A C 1
ATOM 599 O O . LEU A 1 84 ? 42.683 16.576 29.662 1.00 20.37 84 LEU A O 1
ATOM 604 N N . ALA A 1 85 ? 43.598 17.512 27.835 1.00 16.91 85 ALA A N 1
ATOM 605 C CA . ALA A 1 85 ? 42.308 17.762 27.220 1.00 18.26 85 ALA A CA 1
ATOM 606 C C . ALA A 1 85 ? 41.518 16.463 27.133 1.00 19.04 85 ALA A C 1
ATOM 607 O O . ALA A 1 85 ? 40.352 16.420 27.519 1.00 21.59 85 ALA A O 1
ATOM 609 N N . ARG A 1 86 ? 42.156 15.402 26.639 1.00 21.09 86 ARG A N 1
ATOM 610 C CA . ARG A 1 86 ? 41.497 14.098 26.491 1.00 22.81 86 ARG A CA 1
ATOM 611 C C . ARG A 1 86 ? 41.180 13.442 27.828 1.00 24.69 86 ARG A C 1
ATOM 612 O O . ARG A 1 86 ? 40.075 12.935 28.040 1.00 25.57 86 ARG A O 1
ATOM 620 N N . LYS A 1 87 ? 42.160 13.441 28.725 1.00 23.65 87 LYS A N 1
ATOM 621 C CA . LYS A 1 87 ? 41.983 12.820 30.024 1.00 23.40 87 LYS A CA 1
ATOM 622 C C . LYS A 1 87 ? 40.822 13.416 30.789 1.00 23.86 87 LYS A C 1
ATOM 623 O O . LYS A 1 87 ? 39.965 12.696 31.295 1.00 24.97 87 LYS A O 1
ATOM 629 N N . HIS A 1 88 ? 40.787 14.737 30.868 1.00 22.37 88 HIS A N 1
ATOM 630 C CA . HIS A 1 88 ? 39.737 15.398 31.612 1.00 21.81 88 HIS A CA 1
ATOM 631 C C . HIS A 1 88 ? 38.537 15.789 30.771 1.00 24.46 88 HIS A C 1
ATOM 632 O O . HIS A 1 88 ? 37.755 16.651 31.167 1.00 28.00 88 HIS A O 1
ATOM 639 N N . ASN A 1 89 ? 38.397 15.154 29.613 1.00 23.83 89 ASN A N 1
ATOM 640 C CA . ASN A 1 89 ? 37.276 15.412 28.712 1.00 25.01 89 ASN A CA 1
ATOM 641 C C . ASN A 1 89 ? 36.842 16.885 28.719 1.00 25.14 89 ASN A C 1
ATOM 642 O O . ASN A 1 89 ? 35.651 17.205 28.852 1.00 26.41 89 ASN A O 1
ATOM 647 N N . ILE A 1 90 ? 37.810 17.777 28.548 1.00 21.86 90 ILE A N 1
ATOM 648 C CA . ILE A 1 90 ? 37.536 19.201 28.575 1.00 17.86 90 ILE A CA 1
ATOM 649 C C . ILE A 1 90 ? 38.174 19.935 27.389 1.00 19.29 90 ILE A C 1
ATOM 650 O O . ILE A 1 90 ? 39.186 19.500 26.844 1.00 19.19 90 ILE A O 1
ATOM 655 N N . TRP A 1 91 ? 37.561 21.034 26.967 1.00 20.39 91 TRP A N 1
ATOM 656 C CA . TRP A 1 91 ? 38.116 21.828 25.878 1.00 19.68 91 TRP A CA 1
ATOM 657 C C . TRP A 1 91 ? 39.109 22.826 26.472 1.00 19.74 91 TRP A C 1
ATOM 658 O O . TRP A 1 91 ? 38.932 23.293 27.604 1.00 16.94 91 TRP A O 1
ATOM 669 N N . LEU A 1 92 ? 40.147 23.152 25.706 1.00 18.53 92 LEU A N 1
ATOM 670 C CA . LEU A 1 92 ? 41.154 24.101 26.159 1.00 15.92 92 LEU A CA 1
ATOM 671 C C . LEU A 1 92 ? 41.231 25.327 25.264 1.00 16.30 92 LEU A C 1
ATOM 672 O O . LEU A 1 92 ? 41.002 25.251 24.053 1.00 16.67 92 LEU A O 1
ATOM 677 N N . SER A 1 93 ? 41.549 26.457 25.882 1.00 14.91 93 SER A N 1
ATOM 678 C CA . SER A 1 93 ? 41.741 27.708 25.179 1.00 11.51 93 SER A CA 1
ATOM 679 C C . SER A 1 93 ? 43.136 28.091 25.626 1.00 12.22 93 SER A C 1
ATOM 680 O O . SER A 1 93 ? 43.325 28.530 26.762 1.00 12.67 93 SER A O 1
ATOM 683 N N . LEU A 1 94 ? 44.120 27.881 24.760 1.00 12.57 94 LEU A N 1
ATOM 684 C CA . LEU A 1 94 ? 45.492 28.222 25.096 1.00 14.42 94 LEU A CA 1
ATOM 685 C C . LEU A 1 94 ? 45.723 29.653 24.608 1.00 17.22 94 LEU A C 1
ATOM 686 O O . LEU A 1 94 ? 46.044 29.897 23.441 1.00 19.84 94 LEU A O 1
ATOM 691 N N . GLY A 1 95 ? 45.534 30.583 25.541 1.00 15.24 95 GLY A N 1
ATOM 692 C CA . GLY A 1 95 ? 45.628 32.013 25.295 1.00 16.05 95 GLY A CA 1
ATOM 693 C C . GLY A 1 95 ? 46.654 32.695 24.418 1.00 16.12 95 GLY A C 1
ATOM 694 O O . GLY A 1 95 ? 46.504 33.878 24.156 1.00 20.32 95 GLY A O 1
ATOM 695 N N . GLY A 1 96 ? 47.693 32.004 23.973 1.00 17.38 96 GLY A N 1
ATOM 696 C CA . GLY A 1 96 ? 48.668 32.671 23.133 1.00 15.92 96 GLY A CA 1
ATOM 697 C C . GLY A 1 96 ? 50.079 32.145 23.298 1.00 19.18 96 GLY A C 1
ATOM 698 O O . GLY A 1 96 ? 50.932 32.796 23.909 1.00 16.22 96 GLY A O 1
ATOM 699 N N . LEU A 1 97 ? 50.334 30.967 22.730 1.00 18.16 97 LEU A N 1
ATOM 700 C CA . LEU A 1 97 ? 51.649 30.359 22.818 1.00 17.06 97 LEU A CA 1
ATOM 701 C C . LEU A 1 97 ? 52.590 30.962 21.787 1.00 18.27 97 LEU A C 1
ATOM 702 O O . LEU A 1 97 ? 52.145 31.552 20.800 1.00 16.30 97 LEU A O 1
ATOM 707 N N . HIS A 1 98 ? 53.893 30.828 22.043 1.00 19.66 98 HIS A N 1
ATOM 708 C CA . HIS A 1 98 ? 54.926 31.313 21.132 1.00 16.75 98 HIS A CA 1
ATOM 709 C C . HIS A 1 98 ? 55.022 30.244 20.037 1.00 18.93 98 HIS A C 1
ATOM 710 O O . HIS A 1 98 ? 55.742 29.250 20.175 1.00 19.84 98 HIS A O 1
ATOM 717 N N . HIS A 1 99 ? 54.268 30.450 18.964 1.00 21.66 99 HIS A N 1
ATOM 718 C CA . HIS A 1 99 ? 54.218 29.531 17.832 1.00 22.95 99 HIS A CA 1
ATOM 719 C C . HIS A 1 99 ? 55.442 29.737 16.927 1.00 24.89 99 HIS A C 1
ATOM 720 O O . HIS A 1 99 ? 55.446 30.628 16.071 1.00 23.57 99 HIS A O 1
ATOM 727 N N . LYS A 1 100 ? 56.470 28.908 17.119 1.00 24.25 100 LYS A N 1
ATOM 728 C CA . LYS A 1 100 ? 57.711 29.006 16.348 1.00 25.29 100 LYS A CA 1
ATOM 729 C C . LYS A 1 100 ? 57.516 28.900 14.835 1.00 26.70 100 LYS A C 1
ATOM 730 O O . LYS A 1 100 ? 56.910 27.951 14.342 1.00 29.92 100 LYS A O 1
ATOM 736 N N . ASP A 1 101 ? 58.028 29.881 14.098 1.00 27.70 101 ASP A N 1
ATOM 737 C CA . ASP A 1 101 ? 57.911 29.873 12.646 1.00 25.65 101 ASP A CA 1
ATOM 738 C C . ASP A 1 101 ? 59.176 29.274 12.046 1.00 26.63 101 ASP A C 1
ATOM 739 O O . ASP A 1 101 ? 60.269 29.822 12.193 1.00 26.83 101 ASP A O 1
ATOM 744 N N . PRO A 1 102 ? 59.036 28.127 11.363 1.00 25.63 102 PRO A N 1
ATOM 745 C CA . PRO A 1 102 ? 60.096 27.362 10.703 1.00 24.03 102 PRO A CA 1
ATOM 746 C C . PRO A 1 102 ? 61.093 28.175 9.881 1.00 24.51 102 PRO A C 1
ATOM 747 O O . PRO A 1 102 ? 62.249 27.775 9.731 1.00 25.99 102 PRO A O 1
ATOM 751 N N . SER A 1 103 ? 60.664 29.312 9.350 1.00 22.10 103 SER A N 1
ATOM 752 C CA . SER A 1 103 ? 61.573 30.110 8.549 1.00 21.92 103 SER A CA 1
ATOM 753 C C . SER A 1 103 ? 61.954 31.457 9.161 1.00 23.02 103 SER A C 1
ATOM 754 O O . SER A 1 103 ? 62.574 32.286 8.491 1.00 24.22 103 SER A O 1
ATOM 757 N N . ASP A 1 104 ? 61.600 31.659 10.434 1.00 21.92 104 ASP A N 1
ATOM 758 C CA . ASP A 1 104 ? 61.918 32.892 11.155 1.00 20.75 104 ASP A CA 1
ATOM 759 C C . ASP A 1 104 ? 61.851 32.690 12.681 1.00 20.72 104 ASP A C 1
ATOM 760 O O . ASP A 1 104 ? 60.881 33.077 13.336 1.00 20.99 104 ASP A O 1
ATOM 765 N N . ALA A 1 105 ? 62.895 32.087 13.244 1.00 20.28 105 ALA A N 1
ATOM 766 C CA . ALA A 1 105 ? 62.960 31.812 14.680 1.00 19.48 105 ALA A CA 1
ATOM 767 C C . ALA A 1 105 ? 62.864 33.049 15.564 1.00 20.49 105 ALA A C 1
ATOM 768 O O . ALA A 1 105 ? 62.543 32.950 16.750 1.00 20.97 105 ALA A O 1
ATOM 770 N N . ALA A 1 106 ? 63.148 34.214 14.996 1.00 23.13 106 ALA A N 1
ATOM 771 C CA . ALA A 1 106 ? 63.109 35.453 15.765 1.00 22.36 106 ALA A CA 1
ATOM 772 C C . ALA A 1 106 ? 61.698 36.001 15.918 1.00 23.45 106 ALA A C 1
ATOM 773 O O . ALA A 1 106 ? 61.408 36.719 16.881 1.00 25.07 106 ALA A O 1
ATOM 775 N N . HIS A 1 107 ? 60.822 35.647 14.979 1.00 22.29 107 HIS A N 1
ATOM 776 C CA . HIS A 1 107 ? 59.452 36.146 14.993 1.00 20.61 107 HIS A CA 1
ATOM 777 C C . HIS A 1 107 ? 58.342 35.108 14.996 1.00 18.74 107 HIS A C 1
ATOM 778 O O . HIS A 1 107 ? 57.703 34.872 13.971 1.00 18.50 107 HIS A O 1
ATOM 785 N N . PRO A 1 108 ? 58.090 34.476 16.149 1.00 16.48 108 PRO A N 1
ATOM 786 C CA . PRO A 1 108 ? 57.022 33.479 16.196 1.00 17.95 108 PRO A CA 1
ATOM 787 C C . PRO A 1 108 ? 55.686 34.221 16.230 1.00 20.33 108 PRO A C 1
ATOM 788 O O . PRO A 1 108 ? 55.645 35.440 16.436 1.00 21.24 108 PRO A O 1
ATOM 792 N N . TRP A 1 109 ? 54.599 33.493 16.009 1.00 19.63 109 TRP A N 1
ATOM 793 C CA . TRP A 1 109 ? 53.284 34.098 16.051 1.00 17.44 109 TRP A CA 1
ATOM 794 C C . TRP A 1 109 ? 52.830 33.969 17.494 1.00 18.70 109 TRP A C 1
ATOM 795 O O . TRP A 1 109 ? 53.401 33.201 18.271 1.00 20.62 109 TRP A O 1
ATOM 806 N N . ASN A 1 110 ? 51.804 34.727 17.846 1.00 15.87 110 ASN A N 1
ATOM 807 C CA . ASN A 1 110 ? 51.237 34.678 19.173 1.00 14.84 110 ASN A CA 1
ATOM 808 C C . ASN A 1 110 ? 49.916 33.984 18.880 1.00 14.78 110 ASN A C 1
ATOM 809 O O . ASN A 1 110 ? 48.927 34.626 18.539 1.00 17.52 110 ASN A O 1
ATOM 814 N N . THR A 1 111 ? 49.906 32.664 18.997 1.00 13.75 111 THR A N 1
ATOM 815 C CA . THR A 1 111 ? 48.718 31.897 18.658 1.00 13.40 111 THR A CA 1
ATOM 816 C C . THR A 1 111 ? 47.771 31.524 19.780 1.00 14.99 111 THR A C 1
ATOM 817 O O . THR A 1 111 ? 48.175 31.027 20.829 1.00 18.36 111 THR A O 1
ATOM 821 N N . HIS A 1 112 ? 46.492 31.770 19.538 1.00 13.86 112 HIS A N 1
ATOM 822 C CA . HIS A 1 112 ? 45.458 31.422 20.486 1.00 14.70 112 HIS A CA 1
ATOM 823 C C . HIS A 1 112 ? 44.877 30.137 19.898 1.00 17.08 112 HIS A C 1
ATOM 824 O O . HIS A 1 112 ? 44.298 30.142 18.805 1.00 17.18 112 HIS A O 1
ATOM 831 N N . LEU A 1 113 ? 45.061 29.035 20.617 1.00 18.74 113 LEU A N 1
ATOM 832 C CA . LEU A 1 113 ? 44.590 27.727 20.173 1.00 17.66 113 LEU A CA 1
ATOM 833 C C . LEU A 1 113 ? 43.365 27.225 20.920 1.00 18.27 113 LEU A C 1
ATOM 834 O O . LEU A 1 113 ? 43.265 27.390 22.138 1.00 20.99 113 LEU A O 1
ATOM 839 N N . ILE A 1 114 ? 42.428 26.620 20.199 1.00 15.39 114 ILE A N 1
ATOM 840 C CA . ILE A 1 114 ? 41.267 26.031 20.852 1.00 17.22 114 ILE A CA 1
ATOM 841 C C . ILE A 1 114 ? 41.374 24.525 20.597 1.00 16.73 114 ILE A C 1
ATOM 842 O O . ILE A 1 114 ? 41.321 24.072 19.455 1.00 15.93 114 ILE A O 1
ATOM 847 N N . ILE A 1 115 ? 41.563 23.761 21.664 1.00 15.82 115 ILE A N 1
ATOM 848 C CA . ILE A 1 115 ? 41.703 22.312 21.560 1.00 17.71 115 ILE A CA 1
ATOM 849 C C . ILE A 1 115 ? 40.458 21.629 22.109 1.00 18.05 115 ILE A C 1
ATOM 850 O O . ILE A 1 115 ? 39.993 21.964 23.200 1.00 18.81 115 ILE A O 1
ATOM 855 N N . ASP A 1 116 ? 39.916 20.671 21.366 1.00 16.85 116 ASP A N 1
ATOM 856 C CA . ASP A 1 116 ? 38.705 19.994 21.818 1.00 18.69 116 ASP A CA 1
ATOM 857 C C . ASP A 1 116 ? 38.979 18.830 22.761 1.00 20.20 116 ASP A C 1
ATOM 858 O O . ASP A 1 116 ? 40.133 18.558 23.099 1.00 19.38 116 ASP A O 1
ATOM 863 N N . SER A 1 117 ? 37.907 18.155 23.176 1.00 21.97 117 SER A N 1
ATOM 864 C CA . SER A 1 117 ? 37.977 17.012 24.092 1.00 25.99 117 SER A CA 1
ATOM 865 C C . SER A 1 117 ? 38.928 15.908 23.660 1.00 25.86 117 SER A C 1
ATOM 866 O O . SER A 1 117 ? 39.405 15.130 24.486 1.00 28.53 117 SER A O 1
ATOM 869 N N . ASP A 1 118 ? 39.199 15.831 22.366 1.00 22.96 118 ASP A N 1
ATOM 870 C CA . ASP A 1 118 ? 40.068 14.789 21.866 1.00 22.21 118 ASP A CA 1
ATOM 871 C C . ASP A 1 118 ? 41.480 15.268 21.577 1.00 21.99 118 ASP A C 1
ATOM 872 O O . ASP A 1 118 ? 42.276 14.545 20.974 1.00 23.36 118 ASP A O 1
ATOM 877 N N . GLY A 1 119 ? 41.790 16.485 22.016 1.00 20.23 119 GLY A N 1
ATOM 878 C CA . GLY A 1 119 ? 43.114 17.038 21.800 1.00 19.90 119 GLY A CA 1
ATOM 879 C C . GLY A 1 119 ? 43.355 17.458 20.361 1.00 19.23 119 GLY A C 1
ATOM 880 O O . GLY A 1 119 ? 44.490 17.513 19.906 1.00 20.53 119 GLY A O 1
ATOM 881 N N . VAL A 1 120 ? 42.284 17.757 19.640 1.00 18.29 120 VAL A N 1
ATOM 882 C CA . VAL A 1 120 ? 42.382 18.173 18.244 1.00 17.85 120 VAL A CA 1
ATOM 883 C C . VAL A 1 120 ? 42.243 19.695 18.115 1.00 18.54 120 VAL A C 1
ATOM 884 O O . VAL A 1 120 ? 41.326 20.294 18.697 1.00 20.49 120 VAL A O 1
ATOM 888 N N . THR A 1 121 ? 43.147 20.325 17.365 1.00 16.53 121 THR A N 1
ATOM 889 C CA . THR A 1 121 ? 43.065 21.768 17.187 1.00 14.51 121 THR A CA 1
ATOM 890 C C . THR A 1 121 ? 41.764 22.065 16.464 1.00 16.51 121 THR A C 1
ATOM 891 O O . THR A 1 121 ? 41.491 21.538 15.389 1.00 17.31 121 THR A O 1
ATOM 895 N N . ARG A 1 122 ? 40.960 22.918 17.069 1.00 17.21 122 ARG A N 1
ATOM 896 C CA . ARG A 1 122 ? 39.671 23.269 16.521 1.00 18.03 122 ARG A CA 1
ATOM 897 C C . ARG A 1 122 ? 39.710 24.630 15.822 1.00 18.37 122 ARG A C 1
ATOM 898 O O . ARG A 1 122 ? 38.844 24.928 14.991 1.00 16.39 122 ARG A O 1
ATOM 906 N N . ALA A 1 123 ? 40.713 25.444 16.166 1.00 17.41 123 ALA A N 1
ATOM 907 C CA . ALA A 1 123 ? 40.885 26.787 15.601 1.00 14.31 123 ALA A CA 1
ATOM 908 C C . ALA A 1 123 ? 42.211 27.416 16.030 1.00 15.96 123 ALA A C 1
ATOM 909 O O . ALA A 1 123 ? 42.787 27.041 17.049 1.00 18.43 123 ALA A O 1
ATOM 911 N N . GLU A 1 124 ? 42.687 28.380 15.247 1.00 18.64 124 GLU A N 1
ATOM 912 C CA . GLU A 1 124 ? 43.945 29.073 15.529 1.00 20.50 124 GLU A CA 1
ATOM 913 C C . GLU A 1 124 ? 43.880 30.561 15.203 1.00 20.25 124 GLU A C 1
ATOM 914 O O . GLU A 1 124 ? 43.656 30.943 14.049 1.00 18.88 124 GLU A O 1
ATOM 920 N N . TYR A 1 125 ? 44.088 31.399 16.213 1.00 17.58 125 TYR A N 1
ATOM 921 C CA . TYR A 1 125 ? 44.071 32.834 15.994 1.00 16.86 125 TYR A CA 1
ATOM 922 C C . TYR A 1 125 ? 45.459 33.391 16.213 1.00 16.53 125 TYR A C 1
ATOM 923 O O . TYR A 1 125 ? 46.067 33.152 17.256 1.00 17.75 125 TYR A O 1
ATOM 932 N N . ASN A 1 126 ? 45.968 34.129 15.235 1.00 15.80 126 ASN A N 1
ATOM 933 C CA . ASN A 1 126 ? 47.281 34.739 15.383 1.00 16.27 126 ASN A CA 1
ATOM 934 C C . ASN A 1 126 ? 47.045 36.205 15.718 1.00 16.29 126 ASN A C 1
ATOM 935 O O . ASN A 1 126 ? 46.316 36.903 15.004 1.00 17.82 126 ASN A O 1
ATOM 940 N N . LYS A 1 127 ? 47.633 36.658 16.823 1.00 14.78 127 LYS A N 1
ATOM 941 C CA . LYS A 1 127 ? 47.476 38.039 17.281 1.00 12.71 127 LYS A CA 1
ATOM 942 C C . LYS A 1 127 ? 47.699 39.053 16.142 1.00 11.76 127 LYS A C 1
ATOM 943 O O . LYS A 1 127 ? 48.776 39.123 15.544 1.00 9.35 127 LYS A O 1
ATOM 949 N N . LEU A 1 128 ? 46.666 39.835 15.850 1.00 11.45 128 LEU A N 1
ATOM 950 C CA . LEU A 1 128 ? 46.722 40.829 14.789 1.00 10.26 128 LEU A CA 1
ATOM 951 C C . LEU A 1 128 ? 47.327 42.159 15.232 1.00 11.59 128 LEU A C 1
ATOM 952 O O . LEU A 1 128 ? 47.995 42.831 14.435 1.00 11.77 128 LEU A O 1
ATOM 957 N N . HIS A 1 129 ? 47.098 42.537 16.492 1.00 12.37 129 HIS A N 1
ATOM 958 C CA . HIS A 1 129 ? 47.624 43.804 17.017 1.00 13.49 129 HIS A CA 1
ATOM 959 C C . HIS A 1 129 ? 48.811 43.664 17.982 1.00 14.11 129 HIS A C 1
ATOM 960 O O . HIS A 1 129 ? 48.715 43.028 19.038 1.00 10.78 129 HIS A O 1
ATOM 967 N N . LEU A 1 130 ? 49.934 44.267 17.602 1.00 15.86 130 LEU A N 1
ATOM 968 C CA . LEU A 1 130 ? 51.146 44.222 18.415 1.00 18.41 130 LEU A CA 1
ATOM 969 C C . LEU A 1 130 ? 51.528 45.640 18.827 1.00 20.51 130 LEU A C 1
ATOM 970 O O . LEU A 1 130 ? 51.368 46.586 18.042 1.00 20.54 130 LEU A O 1
ATOM 975 N N . PHE A 1 131 ? 52.026 45.789 20.053 1.00 19.43 131 PHE A N 1
ATOM 976 C CA . PHE A 1 131 ? 52.414 47.103 20.537 1.00 19.76 131 PHE A CA 1
ATOM 977 C C . PHE A 1 131 ? 53.840 47.459 20.124 1.00 22.16 131 PHE A C 1
ATOM 978 O O . PHE A 1 131 ? 54.805 46.862 20.609 1.00 22.72 131 PHE A O 1
ATOM 986 N N . ASP A 1 132 ? 53.959 48.431 19.219 1.00 24.79 132 ASP A N 1
ATOM 987 C CA . ASP A 1 132 ? 55.253 48.915 18.718 1.00 26.23 132 ASP A CA 1
ATOM 988 C C . ASP A 1 132 ? 55.409 50.399 19.029 1.00 28.02 132 ASP A C 1
ATOM 989 O O . ASP A 1 132 ? 54.678 51.247 18.498 1.00 28.68 132 ASP A O 1
ATOM 994 N N . LEU A 1 133 ? 56.375 50.706 19.887 1.00 30.00 133 LEU A N 1
ATOM 995 C CA . LEU A 1 133 ? 56.649 52.077 20.300 1.00 31.36 133 LEU A CA 1
ATOM 996 C C . LEU A 1 133 ? 58.097 52.435 20.018 1.00 34.18 133 LEU A C 1
ATOM 997 O O . LEU A 1 133 ? 59.008 51.934 20.676 1.00 32.56 133 LEU A O 1
ATOM 1002 N N . GLU A 1 134 ? 58.307 53.304 19.036 1.00 40.58 134 GLU A N 1
ATOM 1003 C CA . GLU A 1 134 ? 59.655 53.727 18.670 1.00 46.90 134 GLU A CA 1
ATOM 1004 C C . GLU A 1 134 ? 59.859 55.244 18.775 1.00 47.46 134 GLU A C 1
ATOM 1005 O O . GLU A 1 134 ? 59.630 55.982 17.811 1.00 47.68 134 GLU A O 1
ATOM 1011 N N . ILE A 1 135 ? 60.288 55.698 19.953 1.00 48.87 135 ILE A N 1
ATOM 1012 C CA . ILE A 1 135 ? 60.551 57.120 20.197 1.00 51.97 135 ILE A CA 1
ATOM 1013 C C . ILE A 1 135 ? 62.064 57.355 20.234 1.00 53.36 135 ILE A C 1
ATOM 1014 O O . ILE A 1 135 ? 62.713 57.185 21.279 1.00 49.27 135 ILE A O 1
ATOM 1019 N N . PRO A 1 136 ? 62.639 57.757 19.080 1.00 56.55 136 PRO A N 1
ATOM 1020 C CA . PRO A 1 136 ? 64.071 58.031 18.903 1.00 57.32 136 PRO A CA 1
ATOM 1021 C C . PRO A 1 136 ? 64.730 58.545 20.176 1.00 57.13 136 PRO A C 1
ATOM 1022 O O . PRO A 1 136 ? 65.885 58.233 20.470 1.00 56.77 136 PRO A O 1
ATOM 1026 N N . GLY A 1 137 ? 63.970 59.321 20.936 1.00 56.56 137 GLY A N 1
ATOM 1027 C CA . GLY A 1 137 ? 64.487 59.874 22.164 1.00 55.21 137 GLY A CA 1
ATOM 1028 C C . GLY A 1 137 ? 64.620 58.909 23.324 1.00 55.89 137 GLY A C 1
ATOM 1029 O O . GLY A 1 137 ? 65.646 58.248 23.475 1.00 54.88 137 GLY A O 1
ATOM 1030 N N . LYS A 1 138 ? 63.567 58.811 24.130 1.00 57.34 138 LYS A N 1
ATOM 1031 C CA . LYS A 1 138 ? 63.593 57.986 25.335 1.00 57.71 138 LYS A CA 1
ATOM 1032 C C . LYS A 1 138 ? 63.040 56.567 25.360 1.00 55.74 138 LYS A C 1
ATOM 1033 O O . LYS A 1 138 ? 63.102 55.921 26.413 1.00 56.42 138 LYS A O 1
ATOM 1039 N N . VAL A 1 139 ? 62.505 56.058 24.255 1.00 51.75 139 VAL A N 1
ATOM 1040 C CA . VAL A 1 139 ? 61.962 54.701 24.316 1.00 45.84 139 VAL A CA 1
ATOM 1041 C C . VAL A 1 139 ? 61.911 53.871 23.052 1.00 42.50 139 VAL A C 1
ATOM 1042 O O . VAL A 1 139 ? 61.831 54.381 21.937 1.00 41.25 139 VAL A O 1
ATOM 1046 N N . ARG A 1 140 ? 61.949 52.562 23.262 1.00 39.83 140 ARG A N 1
ATOM 1047 C CA . ARG A 1 140 ? 61.870 51.600 22.181 1.00 38.70 140 ARG A CA 1
ATOM 1048 C C . ARG A 1 140 ? 61.333 50.293 22.747 1.00 37.36 140 ARG A C 1
ATOM 1049 O O . ARG A 1 140 ? 62.080 49.483 23.291 1.00 37.93 140 ARG A O 1
ATOM 1057 N N . LEU A 1 141 ? 60.025 50.110 22.635 1.00 35.25 141 LEU A N 1
ATOM 1058 C CA . LEU A 1 141 ? 59.370 48.905 23.102 1.00 32.60 141 LEU A CA 1
ATOM 1059 C C . LEU A 1 141 ? 58.851 48.316 21.802 1.00 32.66 141 LEU A C 1
ATOM 1060 O O . LEU A 1 141 ? 57.939 48.867 21.191 1.00 34.47 141 LEU A O 1
ATOM 1065 N N . MET A 1 142 ? 59.439 47.218 21.350 1.00 30.73 142 MET A N 1
ATOM 1066 C CA . MET A 1 142 ? 59.003 46.632 20.088 1.00 28.63 142 MET A CA 1
ATOM 1067 C C . MET A 1 142 ? 58.498 45.211 20.251 1.00 28.57 142 MET A C 1
ATOM 1068 O O . MET A 1 142 ? 59.291 44.277 20.385 1.00 29.86 142 MET A O 1
ATOM 1073 N N . GLU A 1 143 ? 57.184 45.032 20.227 1.00 26.19 143 GLU A N 1
ATOM 1074 C CA . GLU A 1 143 ? 56.652 43.687 20.360 1.00 25.10 143 GLU A CA 1
ATOM 1075 C C . GLU A 1 143 ? 56.910 42.882 19.088 1.00 26.30 143 GLU A C 1
ATOM 1076 O O . GLU A 1 143 ? 57.043 41.653 19.141 1.00 25.84 143 GLU A O 1
ATOM 1082 N N . SER A 1 144 ? 56.988 43.572 17.948 1.00 23.86 144 SER A N 1
ATOM 1083 C CA . SER A 1 144 ? 57.233 42.898 16.679 1.00 22.87 144 SER A CA 1
ATOM 1084 C C . SER A 1 144 ? 58.690 42.439 16.559 1.00 25.54 144 SER A C 1
ATOM 1085 O O . SER A 1 144 ? 59.102 41.928 15.520 1.00 28.65 144 SER A O 1
ATOM 1088 N N . GLU A 1 145 ? 59.470 42.617 17.621 1.00 26.39 145 GLU A N 1
ATOM 1089 C CA . GLU A 1 145 ? 60.859 42.185 17.601 1.00 28.88 145 GLU A CA 1
ATOM 1090 C C . GLU A 1 145 ? 61.007 40.834 18.274 1.00 29.24 145 GLU A C 1
ATOM 1091 O O . GLU A 1 145 ? 62.067 40.217 18.211 1.00 32.40 145 GLU A O 1
ATOM 1097 N N . PHE A 1 146 ? 59.943 40.385 18.931 1.00 28.62 146 PHE A N 1
ATOM 1098 C CA . PHE A 1 146 ? 59.939 39.098 19.618 1.00 26.81 146 PHE A CA 1
ATOM 1099 C C . PHE A 1 146 ? 58.810 38.278 18.992 1.00 25.37 146 PHE A C 1
ATOM 1100 O O . PHE A 1 146 ? 58.609 37.101 19.320 1.00 21.09 146 PHE A O 1
ATOM 1108 N N . SER A 1 147 ? 58.066 38.922 18.098 1.00 23.09 147 SER A N 1
ATOM 1109 C CA . SER A 1 147 ? 56.929 38.289 17.456 1.00 21.55 147 SER A CA 1
ATOM 1110 C C . SER A 1 147 ? 56.635 38.801 16.067 1.00 22.10 147 SER A C 1
ATOM 1111 O O . SER A 1 147 ? 57.334 39.652 15.510 1.00 22.84 147 SER A O 1
ATOM 1114 N N . LYS A 1 148 ? 55.535 38.287 15.543 1.00 19.68 148 LYS A N 1
ATOM 1115 C CA . LYS A 1 148 ? 55.073 38.611 14.220 1.00 16.94 148 LYS A CA 1
ATOM 1116 C C . LYS A 1 148 ? 53.551 38.545 14.282 1.00 16.10 148 LYS A C 1
ATOM 1117 O O . LYS A 1 148 ? 52.974 37.579 14.784 1.00 15.71 148 LYS A O 1
ATOM 1123 N N . ALA A 1 149 ? 52.903 39.591 13.795 1.00 14.84 149 ALA A N 1
ATOM 1124 C CA . ALA A 1 149 ? 51.452 39.645 13.800 1.00 14.13 149 ALA A CA 1
ATOM 1125 C C . ALA A 1 149 ? 50.829 38.640 12.840 1.00 14.84 149 ALA A C 1
ATOM 1126 O O . ALA A 1 149 ? 51.464 38.204 11.883 1.00 14.20 149 ALA A O 1
ATOM 1128 N N . GLY A 1 150 ? 49.573 38.293 13.110 1.00 15.13 150 GLY A N 1
ATOM 1129 C CA . GLY A 1 150 ? 48.834 37.375 12.264 1.00 15.47 150 GLY A CA 1
ATOM 1130 C C . GLY A 1 150 ? 48.654 37.914 10.853 1.00 15.55 150 GLY A C 1
ATOM 1131 O O . GLY A 1 150 ? 49.229 38.931 10.487 1.00 16.23 150 GLY A O 1
ATOM 1132 N N . THR A 1 151 ? 47.822 37.254 10.061 1.00 17.33 151 THR A N 1
ATOM 1133 C CA . THR A 1 151 ? 47.631 37.646 8.675 1.00 14.93 151 THR A CA 1
ATOM 1134 C C . THR A 1 151 ? 46.185 37.565 8.215 1.00 16.40 151 THR A C 1
ATOM 1135 O O . THR A 1 151 ? 45.820 38.128 7.185 1.00 15.47 151 THR A O 1
ATOM 1139 N N . GLU A 1 152 ? 45.361 36.861 8.978 1.00 18.52 152 GLU A N 1
ATOM 1140 C CA . GLU A 1 152 ? 43.972 36.689 8.596 1.00 20.86 152 GLU A CA 1
ATOM 1141 C C . GLU A 1 152 ? 43.011 36.929 9.727 1.00 20.19 152 GLU A C 1
ATOM 1142 O O . GLU A 1 152 ? 43.360 36.799 10.902 1.00 21.84 152 GLU A O 1
ATOM 1148 N N . MET A 1 153 ? 41.784 37.260 9.358 1.00 17.04 153 MET A N 1
ATOM 1149 C CA . MET A 1 153 ? 40.743 37.471 10.338 1.00 17.20 153 MET A CA 1
ATOM 1150 C C . MET A 1 153 ? 40.138 36.088 10.593 1.00 16.53 153 MET A C 1
ATOM 1151 O O . MET A 1 153 ? 39.604 35.468 9.676 1.00 14.57 153 MET A O 1
ATOM 1156 N N . ILE A 1 154 ? 40.248 35.585 11.819 1.00 13.78 154 ILE A N 1
ATOM 1157 C CA . ILE A 1 154 ? 39.680 34.278 12.114 1.00 15.20 154 ILE A CA 1
ATOM 1158 C C . ILE A 1 154 ? 38.294 34.420 12.754 1.00 16.80 154 ILE A C 1
ATOM 1159 O O . ILE A 1 154 ? 38.147 34.919 13.873 1.00 18.13 154 ILE A O 1
ATOM 1164 N N . PRO A 1 155 ? 37.250 33.995 12.033 1.00 15.60 155 PRO A N 1
ATOM 1165 C CA . PRO A 1 155 ? 35.887 34.092 12.565 1.00 15.25 155 PRO A CA 1
ATOM 1166 C C . PRO A 1 155 ? 35.719 33.207 13.798 1.00 14.82 155 PRO A C 1
ATOM 1167 O O . PRO A 1 155 ? 36.529 32.314 14.033 1.00 13.24 155 PRO A O 1
ATOM 1171 N N . PRO A 1 156 ? 34.672 33.447 14.604 1.00 15.19 156 PRO A N 1
ATOM 1172 C CA . PRO A 1 156 ? 34.438 32.642 15.813 1.00 16.54 156 PRO A CA 1
ATOM 1173 C C . PRO A 1 156 ? 34.312 31.128 15.609 1.00 17.16 156 PRO A C 1
ATOM 1174 O O . PRO A 1 156 ? 33.866 30.670 14.567 1.00 20.47 156 PRO A O 1
ATOM 1178 N N . VAL A 1 157 ? 34.724 30.365 16.616 1.00 19.36 157 VAL A N 1
ATOM 1179 C CA . VAL A 1 157 ? 34.670 28.906 16.572 1.00 20.56 157 VAL A CA 1
ATOM 1180 C C . VAL A 1 157 ? 33.508 28.414 17.399 1.00 22.08 157 VAL A C 1
ATOM 1181 O O . VAL A 1 157 ? 33.226 28.947 18.478 1.00 24.90 157 VAL A O 1
ATOM 1185 N N . ASP A 1 158 ? 32.839 27.380 16.918 1.00 20.93 158 ASP A N 1
ATOM 1186 C CA . ASP A 1 158 ? 31.744 26.838 17.684 1.00 19.91 158 ASP A CA 1
ATOM 1187 C C . ASP A 1 158 ? 32.347 25.899 18.713 1.00 20.67 158 ASP A C 1
ATOM 1188 O O . ASP A 1 158 ? 33.268 25.132 18.414 1.00 20.52 158 ASP A O 1
ATOM 1193 N N . THR A 1 159 ? 31.848 25.994 19.938 1.00 18.83 159 THR A N 1
ATOM 1194 C CA . THR A 1 159 ? 32.343 25.168 21.022 1.00 18.26 159 THR A CA 1
ATOM 1195 C C . THR A 1 159 ? 31.161 24.684 21.866 1.00 20.40 159 THR A C 1
ATOM 1196 O O . THR A 1 159 ? 30.024 25.128 21.682 1.00 19.51 159 THR A O 1
ATOM 1200 N N . PRO A 1 160 ? 31.407 23.743 22.787 1.00 20.53 160 PRO A N 1
ATOM 1201 C CA . PRO A 1 160 ? 30.269 23.302 23.591 1.00 19.85 160 PRO A CA 1
ATOM 1202 C C . PRO A 1 160 ? 29.659 24.428 24.420 1.00 21.07 160 PRO A C 1
ATOM 1203 O O . PRO A 1 160 ? 28.526 24.300 24.885 1.00 23.75 160 PRO A O 1
ATOM 1207 N N . ILE A 1 161 ? 30.396 25.527 24.602 1.00 18.80 161 ILE A N 1
ATOM 1208 C CA . ILE A 1 161 ? 29.873 26.652 25.379 1.00 16.54 161 ILE A CA 1
ATOM 1209 C C . ILE A 1 161 ? 29.345 27.811 24.529 1.00 18.40 161 ILE A C 1
ATOM 1210 O O . ILE A 1 161 ? 28.920 28.832 25.093 1.00 16.40 161 ILE A O 1
ATOM 1215 N N . GLY A 1 162 ? 29.378 27.663 23.197 1.00 16.49 162 GLY A N 1
ATOM 1216 C CA . GLY A 1 162 ? 28.875 28.708 22.309 1.00 16.73 162 GLY A CA 1
ATOM 1217 C C . GLY A 1 162 ? 29.808 29.161 21.194 1.00 18.58 162 GLY A C 1
ATOM 1218 O O . GLY A 1 162 ? 30.855 28.535 20.966 1.00 18.30 162 GLY A O 1
ATOM 1219 N N . ARG A 1 163 ? 29.414 30.220 20.473 1.00 16.66 163 ARG A N 1
ATOM 1220 C CA . ARG A 1 163 ? 30.245 30.772 19.394 1.00 16.05 163 ARG A CA 1
ATOM 1221 C C . ARG A 1 163 ? 31.301 31.602 20.105 1.00 16.19 163 ARG A C 1
ATOM 1222 O O . ARG A 1 163 ? 30.995 32.655 20.682 1.00 13.16 163 ARG A O 1
ATOM 1230 N N . LEU A 1 164 ? 32.543 31.132 20.058 1.00 15.02 164 LEU A N 1
ATOM 1231 C CA . LEU A 1 164 ? 33.632 31.828 20.713 1.00 14.22 164 LEU A CA 1
ATOM 1232 C C . LEU A 1 164 ? 34.486 32.670 19.770 1.00 14.23 164 LEU A C 1
ATOM 1233 O O . LEU A 1 164 ? 35.130 32.139 18.862 1.00 12.54 164 LEU A O 1
ATOM 1238 N N . GLY A 1 165 ? 34.470 33.986 19.982 1.00 14.11 165 GLY A N 1
ATOM 1239 C CA . GLY A 1 165 ? 35.286 34.883 19.179 1.00 13.66 165 GLY A CA 1
ATOM 1240 C C . GLY A 1 165 ? 36.695 34.796 19.747 1.00 14.70 165 GLY A C 1
ATOM 1241 O O . GLY A 1 165 ? 36.859 34.529 20.943 1.00 14.41 165 GLY A O 1
ATOM 1242 N N . LEU A 1 166 ? 37.715 35.034 18.927 1.00 14.36 166 LEU A N 1
ATOM 1243 C CA . LEU A 1 166 ? 39.088 34.906 19.411 1.00 14.25 166 LEU A CA 1
ATOM 1244 C C . LEU A 1 166 ? 39.998 36.133 19.288 1.00 16.29 166 LEU A C 1
ATOM 1245 O O . LEU A 1 166 ? 40.054 36.786 18.237 1.00 15.73 166 LEU A O 1
ATOM 1250 N N . SER A 1 167 ? 40.726 36.424 20.368 1.00 15.87 167 SER A N 1
ATOM 1251 C CA . SER A 1 167 ? 41.662 37.550 20.403 1.00 15.75 167 SER A CA 1
ATOM 1252 C C . SER A 1 167 ? 42.689 37.345 21.508 1.00 15.89 167 SER A C 1
ATOM 1253 O O . SER A 1 167 ? 42.617 36.364 22.245 1.00 18.61 167 SER A O 1
ATOM 1256 N N . ILE A 1 168 ? 43.648 38.266 21.610 1.00 15.78 168 ILE A N 1
ATOM 1257 C CA . ILE A 1 168 ? 44.701 38.213 22.629 1.00 16.84 168 ILE A CA 1
ATOM 1258 C C . ILE A 1 168 ? 44.940 39.660 23.086 1.00 17.90 168 ILE A C 1
ATOM 1259 O O . ILE A 1 168 ? 45.061 40.563 22.259 1.00 19.18 168 ILE A O 1
ATOM 1264 N N . CYS A 1 169 ? 45.027 39.860 24.402 1.00 19.00 169 CYS A N 1
ATOM 1265 C CA . CYS A 1 169 ? 45.120 41.196 25.024 1.00 19.45 169 CYS A CA 1
ATOM 1266 C C . CYS A 1 169 ? 45.000 42.456 24.213 1.00 15.75 169 CYS A C 1
ATOM 1267 O O . CYS A 1 169 ? 43.891 42.961 24.049 1.00 17.82 169 CYS A O 1
ATOM 1270 N N . TYR A 1 170 ? 46.124 42.979 23.733 1.00 12.94 170 TYR A N 1
ATOM 1271 C CA . TYR A 1 170 ? 46.128 44.235 22.986 1.00 13.28 170 TYR A CA 1
ATOM 1272 C C . TYR A 1 170 ? 44.934 44.360 22.032 1.00 13.61 170 TYR A C 1
ATOM 1273 O O . TYR A 1 170 ? 44.466 45.466 21.753 1.00 12.70 170 TYR A O 1
ATOM 1282 N N . ASP A 1 171 ? 44.420 43.227 21.558 1.00 13.46 171 ASP A N 1
ATOM 1283 C CA . ASP A 1 171 ? 43.262 43.247 20.681 1.00 14.61 171 ASP A CA 1
ATOM 1284 C C . ASP A 1 171 ? 42.064 44.004 21.291 1.00 14.89 171 ASP A C 1
ATOM 1285 O O . ASP A 1 171 ? 41.291 44.599 20.548 1.00 16.42 171 ASP A O 1
ATOM 1290 N N . VAL A 1 172 ? 41.901 43.997 22.619 1.00 13.18 172 VAL A N 1
ATOM 1291 C CA . VAL A 1 172 ? 40.769 44.711 23.234 1.00 13.45 172 VAL A CA 1
ATOM 1292 C C . VAL A 1 172 ? 40.680 46.174 22.863 1.00 13.65 172 VAL A C 1
ATOM 1293 O O . VAL A 1 172 ? 39.577 46.702 22.711 1.00 15.41 172 VAL A O 1
ATOM 1297 N N . ARG A 1 173 ? 41.824 46.840 22.735 1.00 11.90 173 ARG A N 1
ATOM 1298 C CA . ARG A 1 173 ? 41.799 48.266 22.434 1.00 10.72 173 ARG A CA 1
ATOM 1299 C C . ARG A 1 173 ? 41.125 48.586 21.111 1.00 8.32 173 ARG A C 1
ATOM 1300 O O . ARG A 1 173 ? 40.674 49.705 20.899 1.00 8.78 173 ARG A O 1
ATOM 1308 N N . PHE A 1 174 ? 41.023 47.600 20.234 1.00 5.75 174 PHE A N 1
ATOM 1309 C CA . PHE A 1 174 ? 40.420 47.833 18.936 1.00 6.73 174 PHE A CA 1
ATOM 1310 C C . PHE A 1 174 ? 39.007 47.296 18.835 1.00 8.37 174 PHE A C 1
ATOM 1311 O O . PHE A 1 174 ? 38.796 46.095 18.707 1.00 8.16 174 PHE A O 1
ATOM 1319 N N . PRO A 1 175 ? 38.013 48.197 18.881 1.00 9.47 175 PRO A N 1
ATOM 1320 C CA . PRO A 1 175 ? 36.598 47.844 18.798 1.00 6.39 175 PRO A CA 1
ATOM 1321 C C . PRO A 1 175 ? 36.248 47.119 17.511 1.00 9.13 175 PRO A C 1
ATOM 1322 O O . PRO A 1 175 ? 35.444 46.185 17.522 1.00 12.60 175 PRO A O 1
ATOM 1326 N N . GLU A 1 176 ? 36.853 47.535 16.403 1.00 10.56 176 GLU A N 1
ATOM 1327 C CA . GLU A 1 176 ? 36.560 46.914 15.110 1.00 11.54 176 GLU A CA 1
ATOM 1328 C C . GLU A 1 176 ? 36.585 45.391 15.176 1.00 12.57 176 GLU A C 1
ATOM 1329 O O . GLU A 1 176 ? 35.643 44.727 14.744 1.00 12.89 176 GLU A O 1
ATOM 1335 N N . LEU A 1 177 ? 37.668 44.846 15.717 1.00 13.26 177 LEU A N 1
ATOM 1336 C CA . LEU A 1 177 ? 37.830 43.400 15.834 1.00 15.53 177 LEU A CA 1
ATOM 1337 C C . LEU A 1 177 ? 36.644 42.718 16.529 1.00 16.45 177 LEU A C 1
ATOM 1338 O O . LEU A 1 177 ? 36.125 41.704 16.046 1.00 17.57 177 LEU A O 1
ATOM 1343 N N . SER A 1 178 ? 36.223 43.266 17.666 1.00 14.02 178 SER A N 1
ATOM 1344 C CA . SER A 1 178 ? 35.120 42.676 18.414 1.00 13.04 178 SER A CA 1
ATOM 1345 C C . SER A 1 178 ? 33.760 42.864 17.755 1.00 12.20 178 SER A C 1
ATOM 1346 O O . SER A 1 178 ? 32.947 41.939 17.753 1.00 12.33 178 SER A O 1
ATOM 1349 N N . LEU A 1 179 ? 33.500 44.048 17.202 1.00 10.03 179 LEU A N 1
ATOM 1350 C CA . LEU A 1 179 ? 32.224 44.282 16.536 1.00 7.21 179 LEU A CA 1
ATOM 1351 C C . LEU A 1 179 ? 32.045 43.198 15.472 1.00 8.31 179 LEU A C 1
ATOM 1352 O O . LEU A 1 179 ? 30.986 42.568 15.357 1.00 4.33 179 LEU A O 1
ATOM 1357 N N . TRP A 1 180 ? 33.108 42.971 14.710 1.00 10.62 180 TRP A N 1
ATOM 1358 C CA . TRP A 1 180 ? 33.100 41.969 13.660 1.00 10.57 180 TRP A CA 1
ATOM 1359 C C . TRP A 1 180 ? 32.707 40.601 14.213 1.00 12.72 180 TRP A C 1
ATOM 1360 O O . TRP A 1 180 ? 31.749 40.000 13.744 1.00 16.25 180 TRP A O 1
ATOM 1371 N N . ASN A 1 181 ? 33.435 40.105 15.211 1.00 12.79 181 ASN A N 1
ATOM 1372 C CA . ASN A 1 181 ? 33.109 38.799 15.771 1.00 12.23 181 ASN A CA 1
ATOM 1373 C C . ASN A 1 181 ? 31.637 38.707 16.149 1.00 12.13 181 ASN A C 1
ATOM 1374 O O . ASN A 1 181 ? 30.972 37.716 15.839 1.00 14.22 181 ASN A O 1
ATOM 1379 N N . ARG A 1 182 ? 31.114 39.739 16.796 1.00 11.66 182 ARG A N 1
ATOM 1380 C CA . ARG A 1 182 ? 29.705 39.735 17.160 1.00 12.57 182 ARG A CA 1
ATOM 1381 C C . ARG A 1 182 ? 28.857 39.606 15.885 1.00 13.34 182 ARG A C 1
ATOM 1382 O O . ARG A 1 182 ? 27.908 38.825 15.833 1.00 15.81 182 ARG A O 1
ATOM 1390 N N . LYS A 1 183 ? 29.198 40.363 14.851 1.00 11.44 183 LYS A N 1
ATOM 1391 C CA . LYS A 1 183 ? 28.448 40.270 13.605 1.00 10.28 183 LYS A CA 1
ATOM 1392 C C . LYS A 1 183 ? 28.612 38.895 12.977 1.00 8.95 183 LYS A C 1
ATOM 1393 O O . LYS A 1 183 ? 27.727 38.434 12.271 1.00 12.58 183 LYS A O 1
ATOM 1399 N N . ARG A 1 184 ? 29.737 38.236 13.221 1.00 8.54 184 ARG A N 1
ATOM 1400 C CA . ARG A 1 184 ? 29.944 36.916 12.650 1.00 9.82 184 ARG A CA 1
ATOM 1401 C C . ARG A 1 184 ? 29.347 35.828 13.520 1.00 10.98 184 ARG A C 1
ATOM 1402 O O . ARG A 1 184 ? 29.647 34.657 13.319 1.00 12.08 184 ARG A O 1
ATOM 1410 N N . GLY A 1 185 ? 28.529 36.216 14.498 1.00 10.81 185 GLY A N 1
ATOM 1411 C CA . GLY A 1 185 ? 27.860 35.234 15.340 1.00 10.67 185 GLY A CA 1
ATOM 1412 C C . GLY A 1 185 ? 28.383 34.910 16.728 1.00 13.44 185 GLY A C 1
ATOM 1413 O O . GLY A 1 185 ? 27.761 34.125 17.443 1.00 12.68 185 GLY A O 1
ATOM 1414 N N . ALA A 1 186 ? 29.505 35.504 17.125 1.00 14.05 186 ALA A N 1
ATOM 1415 C CA . ALA A 1 186 ? 30.075 35.236 18.442 1.00 12.82 186 ALA A CA 1
ATOM 1416 C C . ALA A 1 186 ? 29.088 35.496 19.576 1.00 15.00 186 ALA A C 1
ATOM 1417 O O . ALA A 1 186 ? 28.309 36.455 19.523 1.00 15.82 186 ALA A O 1
ATOM 1419 N N . GLN A 1 187 ? 29.122 34.622 20.588 1.00 15.34 187 GLN A N 1
ATOM 1420 C CA . GLN A 1 187 ? 28.273 34.730 21.780 1.00 12.41 187 GLN A CA 1
ATOM 1421 C C . GLN A 1 187 ? 29.203 35.003 22.954 1.00 13.78 187 GLN A C 1
ATOM 1422 O O . GLN A 1 187 ? 28.769 35.408 24.035 1.00 15.01 187 GLN A O 1
ATOM 1428 N N . LEU A 1 188 ? 30.491 34.753 22.734 1.00 12.42 188 LEU A N 1
ATOM 1429 C CA . LEU A 1 188 ? 31.513 35.013 23.739 1.00 12.00 188 LEU A CA 1
ATOM 1430 C C . LEU A 1 188 ? 32.732 35.566 23.017 1.00 12.43 188 LEU A C 1
ATOM 1431 O O . LEU A 1 188 ? 33.030 35.169 21.890 1.00 16.04 188 LEU A O 1
ATOM 1436 N N . LEU A 1 189 ? 33.420 36.500 23.653 1.00 10.26 189 LEU A N 1
ATOM 1437 C CA . LEU A 1 189 ? 34.633 37.044 23.082 1.00 8.14 189 LEU A CA 1
ATOM 1438 C C . LEU A 1 189 ? 35.667 36.614 24.099 1.00 10.18 189 LEU A C 1
ATOM 1439 O O . LEU A 1 189 ? 35.337 36.381 25.264 1.00 11.23 189 LEU A O 1
ATOM 1444 N N . SER A 1 190 ? 36.913 36.498 23.671 1.00 9.20 190 SER A N 1
ATOM 1445 C CA . SER A 1 190 ? 37.959 36.087 24.576 1.00 8.78 190 SER A CA 1
ATOM 1446 C C . SER A 1 190 ? 39.132 37.029 24.462 1.00 9.08 190 SER A C 1
ATOM 1447 O O . SER A 1 190 ? 39.448 37.512 23.377 1.00 7.89 190 SER A O 1
ATOM 1450 N N . PHE A 1 191 ? 39.771 37.304 25.590 1.00 9.78 191 PHE A N 1
ATOM 1451 C CA . PHE A 1 191 ? 40.923 38.182 25.586 1.00 11.19 191 PHE A CA 1
ATOM 1452 C C . PHE A 1 191 ? 41.990 37.673 26.537 1.00 10.78 191 PHE A C 1
ATOM 1453 O O . PHE A 1 191 ? 42.363 38.350 27.498 1.00 9.70 191 PHE A O 1
ATOM 1461 N N . PRO A 1 192 ? 42.493 36.456 26.278 1.00 9.24 192 PRO A N 1
ATOM 1462 C CA . PRO A 1 192 ? 43.530 35.882 27.133 1.00 9.75 192 PRO A CA 1
ATOM 1463 C C . PRO A 1 192 ? 44.678 36.855 27.030 1.00 9.48 192 PRO A C 1
ATOM 1464 O O . PRO A 1 192 ? 44.917 37.395 25.950 1.00 9.64 192 PRO A O 1
ATOM 1468 N N . SER A 1 193 ? 45.384 37.097 28.128 1.00 11.00 193 SER A N 1
ATOM 1469 C CA . SER A 1 193 ? 46.479 38.050 28.056 1.00 10.73 193 SER A CA 1
ATOM 1470 C C . SER A 1 193 ? 47.407 38.245 29.238 1.00 11.44 193 SER A C 1
ATOM 1471 O O . SER A 1 193 ? 47.238 37.661 30.310 1.00 14.85 193 SER A O 1
ATOM 1474 N N . ALA A 1 194 ? 48.396 39.101 29.001 1.00 12.69 194 ALA A N 1
ATOM 1475 C CA . ALA A 1 194 ? 49.430 39.477 29.964 1.00 14.12 194 ALA A CA 1
ATOM 1476 C C . ALA A 1 194 ? 49.554 40.999 29.883 1.00 14.36 194 ALA A C 1
ATOM 1477 O O . ALA A 1 194 ? 50.376 41.524 29.128 1.00 15.29 194 ALA A O 1
ATOM 1479 N N . PHE A 1 195 ? 48.723 41.693 30.655 1.00 15.49 195 PHE A N 1
ATOM 1480 C CA . PHE A 1 195 ? 48.702 43.154 30.685 1.00 15.74 195 PHE A CA 1
ATOM 1481 C C . PHE A 1 195 ? 49.770 43.695 31.631 1.00 17.44 195 PHE A C 1
ATOM 1482 O O . PHE A 1 195 ? 50.125 43.047 32.615 1.00 18.51 195 PHE A O 1
ATOM 1490 N N . THR A 1 196 ? 50.274 44.888 31.345 1.00 19.15 196 THR A N 1
ATOM 1491 C CA . THR A 1 196 ? 51.257 45.505 32.224 1.00 17.69 196 THR A CA 1
ATOM 1492 C C . THR A 1 196 ? 50.501 45.903 33.475 1.00 20.15 196 THR A C 1
ATOM 1493 O O . THR A 1 196 ? 49.322 46.249 33.402 1.00 21.97 196 THR A O 1
ATOM 1497 N N . LEU A 1 197 ? 51.169 45.850 34.619 1.00 20.61 197 LEU A N 1
ATOM 1498 C CA . LEU A 1 197 ? 50.531 46.222 35.867 1.00 20.57 197 LEU A CA 1
ATOM 1499 C C . LEU A 1 197 ? 49.998 47.659 35.813 1.00 21.59 197 LEU A C 1
ATOM 1500 O O . LEU A 1 197 ? 48.878 47.927 36.241 1.00 22.89 197 LEU A O 1
ATOM 1505 N N . ASN A 1 198 ? 50.777 48.584 35.266 1.00 22.22 198 ASN A N 1
ATOM 1506 C CA . ASN A 1 198 ? 50.316 49.968 35.195 1.00 24.48 198 ASN A CA 1
ATOM 1507 C C . ASN A 1 198 ? 49.173 50.247 34.211 1.00 22.76 198 ASN A C 1
ATOM 1508 O O . ASN A 1 198 ? 48.314 51.085 34.479 1.00 23.37 198 ASN A O 1
ATOM 1513 N N . THR A 1 199 ? 49.152 49.547 33.082 1.00 22.77 199 THR A N 1
ATOM 1514 C CA . THR A 1 199 ? 48.086 49.730 32.106 1.00 20.62 199 THR A CA 1
ATOM 1515 C C . THR A 1 199 ? 46.831 48.940 32.484 1.00 20.62 199 THR A C 1
ATOM 1516 O O . THR A 1 199 ? 45.705 49.399 32.287 1.00 19.44 199 THR A O 1
ATOM 1520 N N . GLY A 1 200 ? 47.026 47.749 33.034 1.00 20.88 200 GLY A N 1
ATOM 1521 C CA . GLY A 1 200 ? 45.894 46.931 33.415 1.00 20.10 200 GLY A CA 1
ATOM 1522 C C . GLY A 1 200 ? 45.151 47.552 34.569 1.00 17.02 200 GLY A C 1
ATOM 1523 O O . GLY A 1 200 ? 43.926 47.516 34.645 1.00 18.74 200 GLY A O 1
ATOM 1524 N N . LEU A 1 201 ? 45.919 48.128 35.477 1.00 18.71 201 LEU A N 1
ATOM 1525 C CA . LEU A 1 201 ? 45.384 48.779 36.664 1.00 18.66 201 LEU A CA 1
ATOM 1526 C C . LEU A 1 201 ? 44.445 49.929 36.306 1.00 19.19 201 LEU A C 1
ATOM 1527 O O . LEU A 1 201 ? 43.719 50.431 37.167 1.00 22.45 201 LEU A O 1
ATOM 1532 N N . ALA A 1 202 ? 44.447 50.319 35.030 1.00 16.38 202 ALA A N 1
ATOM 1533 C CA . ALA A 1 202 ? 43.621 51.419 34.549 1.00 13.28 202 ALA A CA 1
ATOM 1534 C C . ALA A 1 202 ? 42.608 51.089 33.434 1.00 15.09 202 ALA A C 1
ATOM 1535 O O . ALA A 1 202 ? 41.533 51.704 33.362 1.00 13.77 202 ALA A O 1
ATOM 1537 N N . HIS A 1 203 ? 42.932 50.125 32.575 1.00 11.96 203 HIS A N 1
ATOM 1538 C CA . HIS A 1 203 ? 42.061 49.811 31.448 1.00 9.23 203 HIS A CA 1
ATOM 1539 C C . HIS A 1 203 ? 41.472 48.404 31.388 1.00 11.41 203 HIS A C 1
ATOM 1540 O O . HIS A 1 203 ? 40.529 48.160 30.626 1.00 11.04 203 HIS A O 1
ATOM 1547 N N . TRP A 1 204 ? 42.028 47.482 32.168 1.00 9.07 204 TRP A N 1
ATOM 1548 C CA . TRP A 1 204 ? 41.592 46.095 32.142 1.00 7.10 204 TRP A CA 1
ATOM 1549 C C . TRP A 1 204 ? 40.091 45.863 32.286 1.00 8.84 204 TRP A C 1
ATOM 1550 O O . TRP A 1 204 ? 39.436 45.399 31.350 1.00 10.33 204 TRP A O 1
ATOM 1561 N N . GLU A 1 205 ? 39.548 46.170 33.456 1.00 9.94 205 GLU A N 1
ATOM 1562 C CA . GLU A 1 205 ? 38.126 45.969 33.705 1.00 10.26 205 GLU A CA 1
ATOM 1563 C C . GLU A 1 205 ? 37.209 46.749 32.759 1.00 9.18 205 GLU A C 1
ATOM 1564 O O . GLU A 1 205 ? 36.286 46.178 32.177 1.00 10.67 205 GLU A O 1
ATOM 1570 N N . THR A 1 206 ? 37.460 48.045 32.606 1.00 4.70 206 THR A N 1
ATOM 1571 C CA . THR A 1 206 ? 36.622 48.876 31.754 1.00 4.84 206 THR A CA 1
ATOM 1572 C C . THR A 1 206 ? 36.538 48.359 30.322 1.00 8.63 206 THR A C 1
ATOM 1573 O O . THR A 1 206 ? 35.444 48.217 29.770 1.00 10.40 206 THR A O 1
ATOM 1577 N N . LEU A 1 207 ? 37.685 48.065 29.719 1.00 9.83 207 LEU A N 1
ATOM 1578 C CA . LEU A 1 207 ? 37.698 47.585 28.345 1.00 9.31 207 LEU A CA 1
ATOM 1579 C C . LEU A 1 207 ? 37.015 46.241 28.167 1.00 12.01 207 LEU A C 1
ATOM 1580 O O . LEU A 1 207 ? 36.194 46.079 27.257 1.00 13.92 207 LEU A O 1
ATOM 1585 N N . LEU A 1 208 ? 37.346 45.276 29.022 1.00 12.86 208 LEU A N 1
ATOM 1586 C CA . LEU A 1 208 ? 36.720 43.961 28.927 1.00 11.09 208 LEU A CA 1
ATOM 1587 C C . LEU A 1 208 ? 35.200 44.101 29.070 1.00 10.38 208 LEU A C 1
ATOM 1588 O O . LEU A 1 208 ? 34.441 43.556 28.280 1.00 11.14 208 LEU A O 1
ATOM 1593 N N . ARG A 1 209 ? 34.762 44.863 30.063 1.00 10.30 209 ARG A N 1
ATOM 1594 C CA . ARG A 1 209 ? 33.341 45.065 30.298 1.00 10.01 209 ARG A CA 1
ATOM 1595 C C . ARG A 1 209 ? 32.670 45.820 29.162 1.00 12.73 209 ARG A C 1
ATOM 1596 O O . ARG A 1 209 ? 31.532 45.524 28.789 1.00 15.14 209 ARG A O 1
ATOM 1604 N N . ALA A 1 210 ? 33.372 46.803 28.614 1.00 13.72 210 ALA A N 1
ATOM 1605 C CA . ALA A 1 210 ? 32.825 47.580 27.516 1.00 11.69 210 ALA A CA 1
ATOM 1606 C C . ALA A 1 210 ? 32.575 46.661 26.323 1.00 10.68 210 ALA A C 1
ATOM 1607 O O . ALA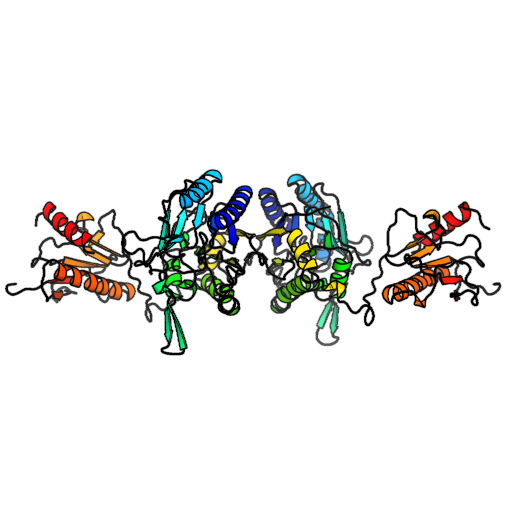 A 1 210 ? 31.496 46.688 25.742 1.00 11.06 210 ALA A O 1
ATOM 16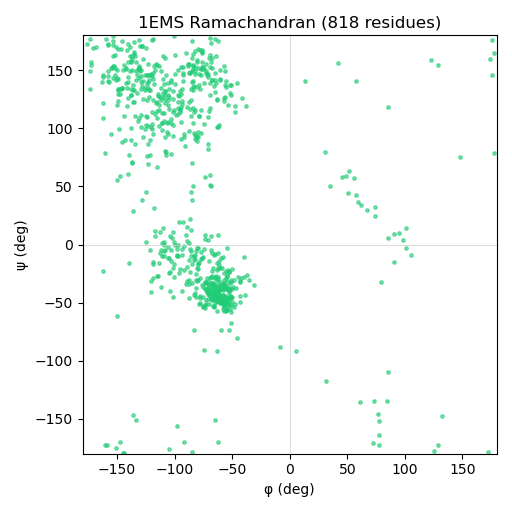09 N N . ARG A 1 211 ? 33.561 45.841 25.964 1.00 11.44 211 ARG A N 1
ATOM 1610 C CA . ARG A 1 211 ? 33.407 44.915 24.834 1.00 11.56 211 ARG A CA 1
ATOM 1611 C C . ARG A 1 211 ? 32.207 44.000 25.053 1.00 13.46 211 ARG A C 1
ATOM 1612 O O . ARG A 1 211 ? 31.498 43.648 24.110 1.00 14.03 211 ARG A O 1
ATOM 1620 N N . ALA A 1 212 ? 31.993 43.614 26.306 1.00 13.51 212 ALA A N 1
ATOM 1621 C CA . ALA A 1 212 ? 30.882 42.749 26.656 1.00 12.74 212 ALA A CA 1
ATOM 1622 C C . ALA A 1 212 ? 29.576 43.466 26.354 1.00 13.96 212 ALA A C 1
ATOM 1623 O O . ALA A 1 212 ? 28.743 42.985 25.585 1.00 16.37 212 ALA A O 1
ATOM 1625 N N . ILE A 1 213 ? 29.413 44.632 26.960 1.00 14.14 213 ILE A N 1
ATOM 1626 C CA . ILE A 1 213 ? 28.210 45.437 26.791 1.00 13.70 213 ILE A CA 1
ATOM 1627 C C . ILE A 1 213 ? 27.890 45.824 25.347 1.00 14.43 213 ILE A C 1
ATOM 1628 O O . ILE A 1 213 ? 26.800 45.548 24.855 1.00 17.08 213 ILE A O 1
ATOM 1633 N N . GLU A 1 214 ? 28.837 46.462 24.669 1.00 14.09 214 GLU A N 1
ATOM 1634 C CA . GLU A 1 214 ? 28.615 46.917 23.302 1.00 15.16 214 GLU A CA 1
ATOM 1635 C C . GLU A 1 214 ? 28.439 45.799 22.274 1.00 17.79 214 GLU A C 1
ATOM 1636 O O . GLU A 1 214 ? 27.895 46.025 21.187 1.00 17.55 214 GLU A O 1
ATOM 1642 N N . ASN A 1 215 ? 28.898 44.593 22.598 1.00 17.65 215 ASN A N 1
ATOM 1643 C CA . ASN A 1 215 ? 28.743 43.475 21.667 1.00 16.87 215 ASN A CA 1
ATOM 1644 C C . ASN A 1 215 ? 27.748 42.436 22.174 1.00 14.66 215 ASN A C 1
ATOM 1645 O O . ASN A 1 215 ? 27.351 41.528 21.437 1.00 14.41 215 ASN A O 1
ATOM 1650 N N . GLN A 1 216 ? 27.341 42.585 23.433 1.00 13.57 216 GLN A N 1
ATOM 1651 C CA . GLN A 1 216 ? 26.370 41.684 24.048 1.00 12.60 216 GLN A CA 1
ATOM 1652 C C . GLN A 1 216 ? 26.843 40.242 23.962 1.00 13.94 216 GLN A C 1
ATOM 1653 O O . GLN A 1 216 ? 26.164 39.370 23.406 1.00 11.98 216 GLN A O 1
ATOM 1659 N N . CYS A 1 217 ? 28.030 40.022 24.520 1.00 15.18 217 CYS A N 1
ATOM 1660 C CA . CYS A 1 217 ? 28.673 38.718 24.557 1.00 15.37 217 CYS A CA 1
ATOM 1661 C C . CYS A 1 217 ? 29.339 38.569 25.906 1.00 16.45 217 CYS A C 1
ATOM 1662 O O . CYS A 1 217 ? 29.657 39.560 26.567 1.00 17.30 217 CYS A O 1
ATOM 1665 N N . TYR A 1 218 ? 29.559 37.330 26.319 1.00 13.55 218 TYR A N 1
ATOM 1666 C CA . TYR A 1 218 ? 30.275 37.116 27.550 1.00 9.83 218 TYR A CA 1
ATOM 1667 C C . TYR A 1 218 ? 31.699 37.396 27.107 1.00 11.22 218 TYR A C 1
ATOM 1668 O O . TYR A 1 218 ? 32.021 37.296 25.921 1.00 10.90 218 TYR A O 1
ATOM 1677 N N . VAL A 1 219 ? 32.554 37.754 28.047 1.00 12.46 219 VAL A N 1
ATOM 1678 C CA . VAL A 1 219 ? 33.947 37.995 27.724 1.00 12.04 219 VAL A CA 1
ATOM 1679 C C . VAL A 1 219 ? 34.743 37.145 28.702 1.00 12.72 219 VAL A C 1
ATOM 1680 O O . VAL A 1 219 ? 34.537 37.216 29.915 1.00 15.35 219 VAL A O 1
ATOM 1684 N N . VAL A 1 220 ? 35.617 36.307 28.162 1.00 10.14 220 VAL A N 1
ATOM 1685 C CA . VAL A 1 220 ? 36.425 35.417 28.979 1.00 11.95 220 VAL A CA 1
ATOM 1686 C C . VAL A 1 220 ? 37.872 35.854 28.836 1.00 11.01 220 VAL A C 1
ATOM 1687 O O . VAL A 1 220 ? 38.403 35.864 27.729 1.00 16.82 220 VAL A O 1
ATOM 1691 N N . ALA A 1 221 ? 38.517 36.220 29.939 1.00 8.38 221 ALA A N 1
ATOM 1692 C CA . ALA A 1 221 ? 39.895 36.676 29.844 1.00 7.14 221 ALA A CA 1
ATOM 1693 C C . ALA A 1 221 ? 40.827 36.170 30.917 1.00 6.39 221 ALA A C 1
ATOM 1694 O O . ALA A 1 221 ? 40.990 36.809 31.953 1.00 7.55 221 ALA A O 1
ATOM 1696 N N . ALA A 1 222 ? 41.453 35.025 30.661 1.00 8.74 222 ALA A N 1
ATOM 1697 C CA . ALA A 1 222 ? 42.416 34.459 31.598 1.00 8.46 222 ALA A CA 1
ATOM 1698 C C . ALA A 1 222 ? 43.645 35.339 31.440 1.00 10.29 222 ALA A C 1
ATOM 1699 O O . ALA A 1 222 ? 43.993 35.707 30.314 1.00 11.93 222 ALA A O 1
ATOM 1701 N N . ALA A 1 223 ? 44.302 35.680 32.546 1.00 11.00 223 ALA A N 1
ATOM 1702 C CA . ALA A 1 223 ? 45.465 36.556 32.472 1.00 12.55 223 ALA A CA 1
ATOM 1703 C C . ALA A 1 223 ? 46.706 36.175 33.278 1.00 13.59 223 ALA A C 1
ATOM 1704 O O . ALA A 1 223 ? 46.669 35.344 34.182 1.00 14.37 223 ALA A O 1
ATOM 1706 N N . GLN A 1 224 ? 47.819 36.805 32.925 1.00 15.10 224 GLN A N 1
ATOM 1707 C CA . GLN A 1 224 ? 49.071 36.613 33.638 1.00 14.45 224 GLN A CA 1
ATOM 1708 C C . GLN A 1 224 ? 48.972 37.586 34.813 1.00 15.11 224 GLN A C 1
ATOM 1709 O O . GLN A 1 224 ? 48.256 38.583 34.736 1.00 16.68 224 GLN A O 1
ATOM 1715 N N . THR A 1 225 ? 49.674 37.305 35.897 1.00 14.22 225 THR A N 1
ATOM 1716 C CA . THR A 1 225 ? 49.660 38.214 37.025 1.00 15.57 225 THR A CA 1
ATOM 1717 C C . THR A 1 225 ? 50.975 38.066 37.765 1.00 17.88 225 THR A C 1
ATOM 1718 O O . THR A 1 225 ? 51.695 37.086 37.571 1.00 21.08 225 THR A O 1
ATOM 1722 N N . GLY A 1 226 ? 51.297 39.044 38.600 1.00 18.31 226 GLY A N 1
ATOM 1723 C CA . GLY A 1 226 ? 52.517 38.961 39.374 1.00 18.90 226 GLY A CA 1
ATOM 1724 C C . GLY A 1 226 ? 53.800 39.269 38.633 1.00 21.74 226 GLY A C 1
ATOM 1725 O O . GLY A 1 226 ? 53.790 39.707 37.476 1.00 22.76 226 GLY A O 1
ATOM 1726 N N . ALA A 1 227 ? 54.912 39.036 39.326 1.00 22.34 227 ALA A N 1
ATOM 1727 C CA . ALA A 1 227 ? 56.242 39.278 38.797 1.00 22.47 227 ALA A CA 1
ATOM 1728 C C . ALA A 1 227 ? 56.787 38.058 38.061 1.00 24.52 2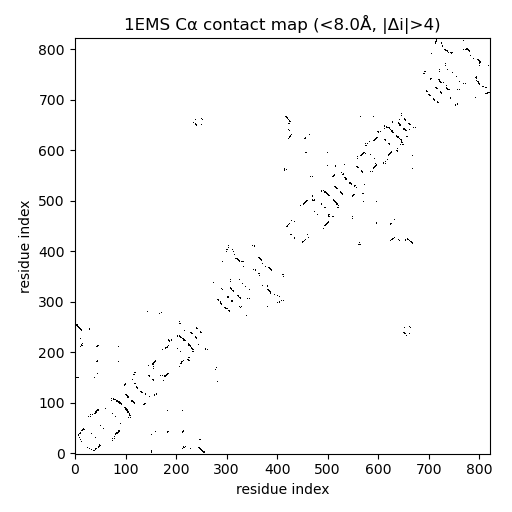27 ALA A C 1
ATOM 1729 O O . ALA A 1 227 ? 56.959 36.988 38.650 1.00 23.16 227 ALA A O 1
ATOM 1731 N N . HIS A 1 228 ? 57.056 38.233 36.769 1.00 27.07 228 HIS A N 1
ATOM 1732 C CA . HIS A 1 228 ? 57.586 37.162 35.921 1.00 28.99 228 HIS A CA 1
ATOM 1733 C C . HIS A 1 228 ? 59.094 37.084 36.087 1.00 32.13 228 HIS A C 1
ATOM 1734 O O . HIS A 1 228 ? 59.672 35.997 36.188 1.00 33.88 228 HIS A O 1
ATOM 1741 N N . ASN A 1 229 ? 59.716 38.259 36.104 1.00 33.48 229 ASN A N 1
ATOM 1742 C CA . ASN A 1 229 ? 61.150 38.393 36.264 1.00 35.34 229 ASN A CA 1
ATOM 1743 C C . ASN A 1 229 ? 61.392 39.809 36.780 1.00 38.95 229 ASN A C 1
ATOM 1744 O O . ASN A 1 229 ? 60.461 40.611 36.862 1.00 39.22 229 ASN A O 1
ATOM 1749 N N . PRO A 1 230 ? 62.638 40.132 37.153 1.00 41.80 230 PRO A N 1
ATOM 1750 C CA . PRO A 1 230 ? 62.971 41.463 37.662 1.00 41.99 230 PRO A CA 1
ATOM 1751 C C . PRO A 1 230 ? 62.384 42.673 36.932 1.00 41.85 230 PRO A C 1
ATOM 1752 O O . PRO A 1 230 ? 62.107 43.694 37.561 1.00 42.37 230 PRO A O 1
ATOM 1756 N N . LYS A 1 231 ? 62.179 42.583 35.622 1.00 42.37 231 LYS A N 1
ATOM 1757 C CA . LYS A 1 231 ? 61.641 43.740 34.908 1.00 44.24 231 LYS A CA 1
ATOM 1758 C C . LYS A 1 231 ? 60.418 43.473 34.046 1.00 41.65 231 LYS A C 1
ATOM 1759 O O . LYS A 1 231 ? 60.271 44.045 32.964 1.00 38.75 231 LYS A O 1
ATOM 1765 N N . ARG A 1 232 ? 59.532 42.620 34.549 1.00 38.75 232 ARG A N 1
ATOM 1766 C CA . ARG A 1 232 ? 58.315 42.275 33.839 1.00 37.56 232 ARG A CA 1
ATOM 1767 C C . ARG A 1 232 ? 57.226 41.951 34.859 1.00 38.52 232 ARG A C 1
ATOM 1768 O O . ARG A 1 232 ? 57.362 41.026 35.659 1.00 39.05 232 ARG A O 1
ATOM 1776 N N . GLN A 1 233 ? 56.141 42.716 34.815 1.00 40.95 233 GLN A N 1
ATOM 1777 C CA . GLN A 1 233 ? 55.021 42.549 35.740 1.00 40.40 233 GLN A CA 1
ATOM 1778 C C . GLN A 1 233 ? 53.694 42.504 34.972 1.00 36.13 233 GLN A C 1
ATOM 1779 O O . GLN A 1 233 ? 53.582 43.081 33.888 1.00 36.71 233 GLN A O 1
ATOM 1785 N N . SER A 1 234 ? 52.697 41.816 35.528 1.00 29.90 234 SER A N 1
ATOM 1786 C CA . SER A 1 234 ? 51.384 41.721 34.886 1.00 25.55 234 SER A CA 1
ATOM 1787 C C . SER A 1 234 ? 50.264 42.054 35.861 1.00 24.70 234 SER A C 1
ATOM 1788 O O . SER A 1 234 ? 50.375 41.806 37.061 1.00 26.96 234 SER A O 1
ATOM 1791 N N . TYR A 1 235 ? 49.177 42.604 35.333 1.00 20.99 235 TYR A N 1
ATOM 1792 C CA . TYR A 1 235 ? 48.051 43.027 36.157 1.00 19.20 235 TYR A CA 1
ATOM 1793 C C . TYR A 1 235 ? 47.217 41.935 36.810 1.00 18.17 235 TYR A C 1
ATOM 1794 O O . TYR A 1 235 ? 46.816 42.065 37.967 1.00 18.59 235 TYR A O 1
ATOM 1803 N N . GLY A 1 236 ? 46.939 40.870 36.071 1.00 18.05 236 GLY A N 1
ATOM 1804 C CA . GLY A 1 236 ? 46.139 39.793 36.620 1.00 15.21 236 GLY A CA 1
ATOM 1805 C C . GLY A 1 236 ? 44.654 40.073 36.489 1.00 15.23 236 GLY A C 1
ATOM 1806 O O . GLY A 1 236 ? 44.184 40.499 35.427 1.00 15.98 236 GLY A O 1
ATOM 1807 N N . HIS A 1 237 ? 43.917 39.824 37.569 1.00 13.65 237 HIS A N 1
ATOM 1808 C CA . HIS A 1 237 ? 42.475 40.041 37.606 1.00 13.88 237 HIS A CA 1
ATOM 1809 C C . HIS A 1 237 ? 41.726 39.255 36.519 1.00 14.77 237 HIS A C 1
ATOM 1810 O O . HIS A 1 237 ? 40.821 39.788 35.875 1.00 17.55 237 HIS A O 1
ATOM 1817 N N . SER A 1 238 ? 42.101 37.992 36.311 1.00 15.45 238 SER A N 1
ATOM 1818 C CA . SER A 1 238 ? 41.456 37.147 35.296 1.00 13.01 238 SER A CA 1
ATOM 1819 C C . SER A 1 238 ? 39.984 37.133 35.608 1.00 14.10 238 SER A C 1
ATOM 1820 O O . SER A 1 238 ? 39.615 37.000 36.770 1.00 20.50 238 SER A O 1
ATOM 1823 N N . MET A 1 239 ? 39.130 37.247 34.599 1.00 13.91 239 MET A N 1
ATOM 1824 C CA . MET A 1 239 ? 37.695 37.282 34.881 1.00 13.10 239 MET A CA 1
ATOM 1825 C C . MET A 1 239 ? 36.779 36.800 33.767 1.00 11.34 239 MET A C 1
ATOM 1826 O O . MET A 1 239 ? 37.221 36.431 32.687 1.00 11.32 239 MET A O 1
ATOM 1831 N N . VAL A 1 240 ? 35.486 36.830 34.060 1.00 8.73 240 VAL A N 1
ATOM 1832 C CA . VAL A 1 240 ? 34.448 36.468 33.109 1.00 9.76 240 VAL A CA 1
ATOM 1833 C C . VAL A 1 240 ? 33.375 37.552 33.245 1.00 11.89 240 VAL A C 1
ATOM 1834 O O . VAL A 1 240 ? 32.861 37.770 34.346 1.00 14.00 240 VAL A O 1
ATOM 1838 N N . VAL A 1 241 ? 33.063 38.237 32.146 1.00 9.49 241 VAL A N 1
ATOM 1839 C CA . VAL A 1 241 ? 32.044 39.285 32.141 1.00 9.90 241 VAL A CA 1
ATOM 1840 C C . VAL A 1 241 ? 30.810 38.798 31.360 1.00 11.69 241 VAL A C 1
ATOM 1841 O O . VAL A 1 241 ? 30.951 38.171 30.308 1.00 12.61 241 VAL A O 1
ATOM 1845 N N . ASP A 1 242 ? 29.604 39.074 31.855 1.00 11.31 242 ASP A N 1
ATOM 1846 C CA . ASP A 1 242 ? 28.409 38.628 31.138 1.00 12.43 242 ASP A CA 1
ATOM 1847 C C . ASP A 1 242 ? 27.988 39.622 30.039 1.00 12.96 242 ASP A C 1
ATOM 1848 O O . ASP A 1 242 ? 28.586 40.689 29.895 1.00 13.99 242 ASP A O 1
ATOM 1853 N N . PRO A 1 243 ? 26.967 39.275 29.239 1.00 12.56 243 PRO A N 1
ATOM 1854 C CA . PRO A 1 243 ? 26.479 40.130 28.152 1.00 12.34 243 PRO A CA 1
ATOM 1855 C C . PRO A 1 243 ? 25.917 41.484 28.588 1.00 13.70 243 PRO A C 1
ATOM 1856 O O . PRO A 1 243 ? 25.579 42.317 27.752 1.00 16.95 243 PRO A O 1
ATOM 1860 N N . TRP A 1 244 ? 25.793 41.699 29.890 1.00 11.49 244 TRP A N 1
ATOM 1861 C CA . TRP A 1 244 ? 25.258 42.953 30.390 1.00 9.94 244 TRP A CA 1
ATOM 1862 C C . TRP A 1 244 ? 26.405 43.729 31.030 1.00 11.71 244 TRP A C 1
ATOM 1863 O O . TRP A 1 244 ? 26.202 44.812 31.592 1.00 9.46 244 TRP A O 1
ATOM 1874 N N . GLY A 1 245 ? 27.607 43.156 30.954 1.00 10.50 245 GLY A N 1
ATOM 1875 C CA . GLY A 1 245 ? 28.785 43.813 31.497 1.00 10.63 245 GLY A CA 1
ATOM 1876 C C . GLY A 1 245 ? 29.150 43.530 32.946 1.00 10.72 245 GLY A C 1
ATOM 1877 O O . GLY A 1 245 ? 30.037 44.193 33.508 1.00 10.83 245 GLY A O 1
ATOM 1878 N N . ALA A 1 246 ? 28.486 42.558 33.562 1.00 6.97 246 ALA A N 1
ATOM 1879 C CA . ALA A 1 246 ? 28.774 42.222 34.953 1.00 6.52 246 ALA A CA 1
ATOM 1880 C C . ALA A 1 246 ? 29.954 41.264 35.055 1.00 7.72 246 ALA A C 1
ATOM 1881 O O . ALA A 1 246 ? 30.045 40.300 34.290 1.00 9.47 246 ALA A O 1
ATOM 1883 N N . VAL A 1 247 ? 30.863 41.530 35.988 1.00 6.90 247 VAL A N 1
ATOM 1884 C CA . VAL A 1 247 ? 32.004 40.647 36.189 1.00 6.71 247 VAL A CA 1
ATOM 1885 C C . VAL A 1 247 ? 31.491 39.519 37.096 1.00 9.09 247 VAL A C 1
ATOM 1886 O O . VAL A 1 247 ? 31.447 39.660 38.318 1.00 7.73 247 VAL A O 1
ATOM 1890 N N . VAL A 1 248 ? 31.093 38.405 36.478 1.00 11.60 248 VAL A N 1
ATOM 1891 C CA . VAL A 1 248 ? 30.534 37.253 37.189 1.00 15.15 248 VAL A CA 1
ATOM 1892 C C . VAL A 1 248 ? 31.530 36.308 37.879 1.00 17.71 248 VAL A C 1
ATOM 1893 O O . VAL A 1 248 ? 31.147 35.511 38.747 1.00 17.59 248 VAL A O 1
ATOM 1897 N N . ALA A 1 249 ? 32.800 36.391 37.502 1.00 16.77 249 ALA A N 1
ATOM 1898 C CA . ALA A 1 249 ? 33.823 35.556 38.127 1.00 15.77 249 ALA A CA 1
ATOM 1899 C C . ALA A 1 249 ? 35.181 36.218 37.934 1.00 17.00 249 ALA A C 1
ATOM 1900 O O . ALA A 1 249 ? 35.429 36.846 36.904 1.00 22.20 249 ALA A O 1
ATOM 1902 N N . GLN A 1 250 ? 36.056 36.093 38.922 1.00 15.29 250 GLN A N 1
ATOM 1903 C CA . GLN A 1 250 ? 37.384 36.682 38.823 1.00 12.64 250 GLN A CA 1
ATOM 1904 C C . GLN A 1 250 ? 38.320 35.940 39.756 1.00 13.24 250 GLN A C 1
ATOM 1905 O O . GLN A 1 250 ? 37.933 35.581 40.870 1.00 15.72 250 GLN A O 1
ATOM 1911 N N . CYS A 1 251 ? 39.543 35.696 39.303 1.00 12.56 251 CYS A N 1
ATOM 1912 C CA . CYS A 1 251 ? 40.514 34.987 40.128 1.00 14.53 251 CYS A CA 1
ATOM 1913 C C . CYS A 1 251 ? 41.000 35.892 41.239 1.00 13.22 251 CYS A C 1
ATOM 1914 O O . CYS A 1 251 ? 40.963 37.120 41.109 1.00 10.66 251 CYS A O 1
ATOM 1917 N N . SER A 1 252 ? 41.455 35.287 42.331 1.00 12.48 252 SER A N 1
ATOM 1918 C CA . SER A 1 252 ? 41.979 36.061 43.446 1.00 14.24 252 SER A CA 1
ATOM 1919 C C . SER A 1 252 ? 43.408 36.453 43.067 1.00 13.39 252 SER A C 1
ATOM 1920 O O . SER A 1 252 ? 43.950 35.934 42.088 1.00 12.72 252 SER A O 1
ATOM 1923 N N . GLU A 1 253 ? 44.024 37.363 43.815 1.00 13.39 253 GLU A N 1
ATOM 1924 C CA . GLU A 1 253 ? 45.380 37.779 43.468 1.00 14.11 253 GLU A CA 1
ATOM 1925 C C . GLU A 1 253 ? 46.420 36.701 43.740 1.00 15.78 253 GLU A C 1
ATOM 1926 O O . GLU A 1 253 ? 47.103 36.709 44.765 1.00 15.60 253 GLU A O 1
ATOM 1932 N N . ARG A 1 254 ? 46.537 35.778 42.797 1.00 16.28 254 ARG A N 1
ATOM 1933 C CA . ARG A 1 254 ? 47.485 34.697 42.915 1.00 18.05 254 ARG A CA 1
ATOM 1934 C C . ARG A 1 254 ? 47.323 33.740 41.754 1.00 18.26 254 ARG A C 1
ATOM 1935 O O . ARG A 1 254 ? 46.450 33.915 40.913 1.00 17.81 254 ARG A O 1
ATOM 1943 N N . VAL A 1 255 ? 48.188 32.737 41.702 1.00 19.35 255 VAL A N 1
ATOM 1944 C CA . VAL A 1 255 ? 48.129 31.742 40.641 1.00 16.73 255 VAL A CA 1
ATOM 1945 C C . VAL A 1 255 ? 46.986 30.805 40.983 1.00 16.88 255 VAL A C 1
ATOM 1946 O O . VAL A 1 255 ? 47.151 29.868 41.757 1.00 18.01 255 VAL A O 1
ATOM 1950 N N . ASP A 1 256 ? 45.821 31.071 40.407 1.00 16.52 256 ASP A N 1
ATOM 1951 C CA . ASP A 1 256 ? 44.653 30.260 40.690 1.00 16.35 256 ASP A CA 1
ATOM 1952 C C . ASP A 1 256 ? 43.579 30.415 39.613 1.00 18.07 256 ASP A C 1
ATOM 1953 O O . ASP A 1 256 ? 43.780 31.074 38.581 1.00 17.39 256 ASP A O 1
ATOM 1958 N N . MET A 1 257 ? 42.421 29.824 39.879 1.00 17.39 257 MET A N 1
ATOM 1959 C CA . MET A 1 257 ? 41.322 29.882 38.940 1.00 18.70 257 MET A CA 1
ATOM 1960 C C . MET A 1 257 ? 40.017 30.353 39.577 1.00 18.89 257 MET A C 1
ATOM 1961 O O . MET A 1 257 ? 39.917 30.488 40.798 1.00 19.60 257 MET A O 1
ATOM 1966 N N . CYS A 1 258 ? 39.025 30.611 38.727 1.00 18.24 258 CYS A N 1
ATOM 1967 C CA . CYS A 1 258 ? 37.703 31.042 39.163 1.00 16.50 258 CYS A CA 1
ATOM 1968 C C . CYS A 1 258 ? 36.709 30.286 38.292 1.00 15.99 258 CYS A C 1
ATOM 1969 O O . CYS A 1 258 ? 37.086 29.769 37.232 1.00 15.22 258 CYS A O 1
ATOM 1972 N N . PHE A 1 259 ? 35.452 30.218 38.729 1.00 14.40 259 PHE A N 1
ATOM 1973 C CA . PHE A 1 259 ? 34.430 29.476 37.997 1.00 13.54 259 PHE A CA 1
ATOM 1974 C C . PHE A 1 259 ? 33.210 30.304 37.667 1.00 16.83 259 PHE A C 1
ATOM 1975 O O . PHE A 1 259 ? 32.804 31.168 38.451 1.00 20.04 259 PHE A O 1
ATOM 1983 N N . ALA A 1 260 ? 32.616 30.026 36.511 1.00 17.24 260 ALA A N 1
ATOM 1984 C CA . ALA A 1 260 ? 31.423 30.744 36.078 1.00 17.91 260 ALA A CA 1
ATOM 1985 C C . ALA A 1 260 ? 30.544 29.841 35.230 1.00 19.54 260 ALA A C 1
ATOM 1986 O O . ALA A 1 260 ? 31.041 29.017 34.447 1.00 19.35 260 ALA A O 1
ATOM 1988 N N . GLU A 1 261 ? 29.235 29.980 35.406 1.00 19.62 261 GLU A N 1
ATOM 1989 C CA . GLU A 1 261 ? 28.288 29.213 34.618 1.00 21.48 261 GLU A CA 1
ATOM 1990 C C . GLU A 1 261 ? 27.749 30.237 33.632 1.00 21.17 261 GLU A C 1
ATOM 1991 O O . GLU A 1 261 ? 27.146 31.233 34.033 1.00 21.34 261 GLU A O 1
ATOM 1997 N N . ILE A 1 262 ? 27.989 30.029 32.346 1.00 19.97 262 ILE A N 1
ATOM 1998 C CA . ILE A 1 262 ? 27.488 30.993 31.384 1.00 19.94 262 ILE A CA 1
ATOM 1999 C C . ILE A 1 262 ? 26.143 30.506 30.864 1.00 18.22 262 ILE A C 1
ATOM 2000 O O . ILE A 1 262 ? 25.860 29.309 30.876 1.00 17.01 262 ILE A O 1
ATOM 2005 N N . ASP A 1 263 ? 25.298 31.437 30.445 1.00 16.57 263 ASP A N 1
ATOM 2006 C CA . ASP A 1 263 ? 23.994 31.068 29.931 1.00 15.18 263 ASP A CA 1
ATOM 2007 C C . ASP A 1 263 ? 23.703 31.740 28.591 1.00 16.00 263 ASP A C 1
ATOM 2008 O O . ASP A 1 263 ? 23.476 32.948 28.518 1.00 17.02 263 ASP A O 1
ATOM 2013 N N . LEU A 1 264 ? 23.700 30.947 27.529 1.00 15.78 264 LEU A N 1
ATOM 2014 C CA . LEU A 1 264 ? 23.446 31.468 26.198 1.00 17.62 264 LEU A CA 1
ATOM 2015 C C . LEU A 1 264 ? 22.050 32.063 26.051 1.00 20.21 264 LEU A C 1
ATOM 2016 O O . LEU A 1 264 ? 21.814 32.880 25.162 1.00 23.14 264 LEU A O 1
ATOM 2021 N N . SER A 1 265 ? 21.130 31.652 26.922 1.00 20.96 265 SER A N 1
ATOM 2022 C CA . SER A 1 265 ? 19.759 32.160 26.908 1.00 21.19 265 SER A CA 1
ATOM 2023 C C . SER A 1 265 ? 19.798 33.647 27.231 1.00 20.23 265 SER A C 1
ATOM 2024 O O . SER A 1 265 ? 19.135 34.464 26.594 1.00 22.12 265 SER A O 1
ATOM 2027 N N . TYR A 1 266 ? 20.585 33.985 28.242 1.00 17.74 266 TYR A N 1
ATOM 2028 C CA . TYR A 1 266 ? 20.728 35.357 28.678 1.00 14.93 266 TYR A CA 1
ATOM 2029 C C . TYR A 1 266 ? 21.193 36.247 27.531 1.00 15.44 266 TYR A C 1
ATOM 2030 O O . TYR A 1 266 ? 20.668 37.345 27.334 1.00 15.38 266 TYR A O 1
ATOM 2039 N N . VAL A 1 267 ? 22.188 35.775 26.781 1.00 14.37 267 VAL A N 1
ATOM 2040 C CA . VAL A 1 267 ? 22.699 36.533 25.652 1.00 13.17 267 VAL A CA 1
ATOM 2041 C C . VAL A 1 267 ? 21.509 36.833 24.753 1.00 14.21 267 VAL A C 1
ATOM 2042 O O . VAL A 1 267 ? 21.205 37.993 24.482 1.00 12.77 267 VAL A O 1
ATOM 2046 N N . ASP A 1 268 ? 20.828 35.779 24.312 1.00 12.99 268 ASP A N 1
ATOM 2047 C CA . ASP A 1 268 ? 19.662 35.932 23.457 1.00 14.00 268 ASP A CA 1
ATOM 2048 C C . ASP A 1 268 ? 18.673 36.962 23.996 1.00 12.66 268 ASP A C 1
ATOM 2049 O O . ASP A 1 268 ? 18.292 37.896 23.290 1.00 12.05 268 ASP A O 1
ATOM 2054 N N . THR A 1 269 ? 18.255 36.787 25.243 1.00 11.32 269 THR A N 1
ATOM 2055 C CA . THR A 1 269 ? 17.301 37.701 25.848 1.00 13.46 269 THR A CA 1
ATOM 2056 C C . THR A 1 269 ? 17.706 39.160 25.697 1.00 15.77 269 THR A C 1
ATOM 2057 O O . THR A 1 269 ? 16.871 40.006 25.361 1.00 18.69 269 THR A O 1
ATOM 2061 N N . LEU A 1 270 ? 18.982 39.452 25.953 1.00 16.92 270 LEU A N 1
ATOM 2062 C CA . LEU A 1 270 ? 19.499 40.813 25.850 1.00 14.54 270 LEU A CA 1
ATOM 2063 C C . LEU A 1 270 ? 19.455 41.294 24.408 1.00 16.94 270 LEU A C 1
ATOM 2064 O O . LEU A 1 270 ? 19.006 42.407 24.131 1.00 19.71 270 LEU A O 1
ATOM 2069 N N . ARG A 1 271 ? 19.923 40.444 23.495 1.00 18.45 271 ARG A N 1
ATOM 2070 C CA . ARG A 1 271 ? 19.952 40.762 22.073 1.00 18.57 271 ARG A CA 1
ATOM 2071 C C . ARG A 1 271 ? 18.559 41.153 21.587 1.00 22.19 271 ARG A C 1
ATOM 2072 O O . ARG A 1 271 ? 18.412 41.838 20.572 1.00 26.18 271 ARG A O 1
ATOM 2080 N N . GLU A 1 272 ? 17.538 40.715 22.312 1.00 23.20 272 GLU A N 1
ATOM 2081 C CA . GLU A 1 272 ? 16.170 41.002 21.929 1.00 23.81 272 GLU A CA 1
ATOM 2082 C C . GLU A 1 272 ? 15.577 42.245 22.584 1.00 26.38 272 GLU A C 1
ATOM 2083 O O . GLU A 1 272 ? 14.852 43.003 21.937 1.00 28.77 272 GLU A O 1
ATOM 2089 N N . MET A 1 273 ? 15.868 42.468 23.860 1.00 26.01 273 MET A N 1
ATOM 2090 C CA . MET A 1 273 ? 15.322 43.645 24.526 1.00 26.75 273 MET A CA 1
ATOM 2091 C C . MET A 1 273 ? 16.149 44.896 24.256 1.00 25.01 273 MET A C 1
ATOM 2092 O O . MET A 1 273 ? 15.709 46.009 24.530 1.00 26.84 273 MET A O 1
ATOM 2097 N N . GLN A 1 274 ? 17.346 44.704 23.713 1.00 23.38 274 GLN A N 1
ATOM 2098 C CA . GLN A 1 274 ? 18.239 45.810 23.367 1.00 23.69 274 GLN A CA 1
ATOM 2099 C C . GLN A 1 274 ? 18.843 45.503 21.991 1.00 22.47 274 GLN A C 1
ATOM 2100 O O . GLN A 1 274 ? 20.031 45.204 21.881 1.00 20.28 274 GLN A O 1
ATOM 2106 N N . PRO A 1 275 ? 18.027 45.584 20.919 1.00 22.38 275 PRO A N 1
ATOM 2107 C CA . PRO A 1 275 ? 18.496 45.298 19.554 1.00 21.06 275 PRO A CA 1
ATOM 2108 C C . PRO A 1 275 ? 19.486 46.321 18.995 1.00 21.16 275 PRO A C 1
ATOM 2109 O O . PRO A 1 275 ? 19.327 46.815 17.871 1.00 22.19 275 PRO A O 1
ATOM 2113 N N . VAL A 1 276 ? 20.514 46.612 19.787 1.00 19.19 276 VAL A N 1
ATOM 2114 C CA . VAL A 1 276 ? 21.540 47.576 19.417 1.00 16.87 276 VAL A CA 1
ATOM 2115 C C . VAL A 1 276 ? 22.006 47.438 17.974 1.00 16.85 276 VAL A C 1
ATOM 2116 O O . VAL A 1 276 ? 22.049 48.427 17.241 1.00 16.58 276 VAL A O 1
ATOM 2120 N N . PHE A 1 277 ? 22.345 46.218 17.563 1.00 15.28 277 PHE A N 1
ATOM 2121 C CA . PHE A 1 277 ? 22.840 45.992 16.207 1.00 15.94 277 PHE A CA 1
ATOM 2122 C C . PHE A 1 277 ? 21.835 46.205 15.077 1.00 16.84 277 PHE A C 1
ATOM 2123 O O . PHE A 1 277 ? 22.199 46.163 13.910 1.00 19.37 277 PHE A O 1
ATOM 2131 N N . SER A 1 278 ? 20.574 46.437 15.417 1.00 17.07 278 SER A N 1
ATOM 2132 C CA . SER A 1 278 ? 19.565 46.701 14.402 1.00 15.71 278 SER A CA 1
ATOM 2133 C C . SER A 1 278 ? 19.484 48.212 14.258 1.00 18.12 278 SER A C 1
ATOM 2134 O O . SER A 1 278 ? 18.824 48.730 13.353 1.00 20.56 278 SER A O 1
ATOM 2137 N N . HIS A 1 279 ? 20.165 48.912 15.164 1.00 16.86 279 HIS A N 1
ATOM 2138 C CA . HIS A 1 279 ? 20.158 50.368 15.213 1.00 12.63 279 HIS A CA 1
ATOM 2139 C C . HIS A 1 279 ? 21.367 51.075 14.595 1.00 13.02 279 HIS A C 1
ATOM 2140 O O . HIS A 1 279 ? 21.419 52.298 14.593 1.00 13.53 279 HIS A O 1
ATOM 2147 N N . ARG A 1 280 ? 22.334 50.324 14.075 1.00 15.13 280 ARG A N 1
ATOM 2148 C CA . ARG A 1 280 ? 23.527 50.927 13.478 1.00 14.77 280 ARG A CA 1
ATOM 2149 C C . ARG A 1 280 ? 23.211 51.680 12.207 1.00 16.74 280 ARG A C 1
ATOM 2150 O O . ARG A 1 280 ? 22.387 51.246 11.407 1.00 20.17 280 ARG A O 1
ATOM 2158 N N . ARG A 1 281 ? 23.875 52.815 12.026 1.00 17.00 281 ARG A N 1
ATOM 2159 C CA . ARG A 1 281 ? 23.666 53.646 10.854 1.00 16.12 281 ARG A CA 1
ATOM 2160 C C . ARG A 1 281 ? 24.492 53.208 9.663 1.00 16.45 281 ARG A C 1
ATOM 2161 O O . ARG A 1 281 ? 25.428 53.895 9.244 1.00 16.90 281 ARG A O 1
ATOM 2169 N N . SER A 1 282 ? 24.119 52.059 9.116 1.00 16.52 282 SER A N 1
ATOM 2170 C CA . SER A 1 282 ? 24.785 51.486 7.954 1.00 18.04 282 SER A CA 1
ATOM 2171 C C . SER A 1 282 ? 24.852 52.473 6.798 1.00 15.30 282 SER A C 1
ATOM 2172 O O . SER A 1 282 ? 25.674 52.336 5.895 1.00 16.28 282 SER A O 1
ATOM 2175 N N . ASP A 1 283 ? 23.968 53.458 6.826 1.00 11.74 283 ASP A N 1
ATOM 2176 C CA . ASP A 1 283 ? 23.921 54.461 5.779 1.00 14.23 283 ASP A CA 1
ATOM 2177 C C . ASP A 1 283 ? 24.971 55.556 5.967 1.00 16.35 283 ASP A C 1
ATOM 2178 O O . ASP A 1 283 ? 25.324 56.250 5.020 1.00 15.08 283 ASP A O 1
ATOM 2183 N N . LEU A 1 284 ? 25.469 55.708 7.189 1.00 17.18 284 LEU A N 1
ATOM 2184 C CA . LEU A 1 284 ? 26.466 56.726 7.461 1.00 14.93 284 LEU A CA 1
ATOM 2185 C C . LEU A 1 284 ? 27.864 56.125 7.593 1.00 16.10 284 LEU A C 1
ATOM 2186 O O . LEU A 1 284 ? 28.844 56.703 7.116 1.00 14.29 284 LEU A O 1
ATOM 2191 N N . TYR A 1 285 ? 27.965 54.971 8.246 1.00 14.88 285 TYR A N 1
ATOM 2192 C CA . TYR A 1 285 ? 29.267 54.333 8.403 1.00 16.16 285 TYR A CA 1
ATOM 2193 C C . TYR A 1 285 ? 29.194 52.841 8.159 1.00 17.05 285 TYR A C 1
ATOM 2194 O O . TYR A 1 285 ? 28.168 52.202 8.395 1.00 19.14 285 TYR A O 1
ATOM 2203 N N . THR A 1 286 ? 30.306 52.299 7.680 1.00 16.29 286 THR A N 1
ATOM 2204 C CA . THR A 1 286 ? 30.414 50.888 7.384 1.00 13.61 286 THR A CA 1
ATOM 2205 C C . THR A 1 286 ? 31.755 50.347 7.861 1.00 15.16 286 THR A C 1
ATOM 2206 O O . THR A 1 286 ? 32.805 50.956 7.646 1.00 13.24 286 THR A O 1
ATOM 2210 N N . LEU A 1 287 ? 31.701 49.205 8.536 1.00 15.62 287 LEU A N 1
ATOM 2211 C CA . LEU A 1 287 ? 32.891 48.545 9.047 1.00 14.37 287 LEU A CA 1
ATOM 2212 C C . LEU A 1 287 ? 33.164 47.437 8.058 1.00 15.09 287 LEU A C 1
ATOM 2213 O O . LEU A 1 287 ? 32.477 46.425 8.073 1.00 15.99 287 LEU A O 1
ATOM 2218 N N . HIS A 1 288 ? 34.142 47.633 7.184 1.00 15.95 288 HIS A N 1
ATOM 2219 C CA . HIS A 1 288 ? 34.481 46.617 6.197 1.00 13.51 288 HIS A CA 1
ATOM 2220 C C . HIS A 1 288 ? 35.589 45.726 6.734 1.00 14.83 288 HIS A C 1
ATOM 2221 O O . HIS A 1 288 ? 36.522 46.219 7.372 1.00 16.21 288 HIS A O 1
ATOM 2228 N N . ILE A 1 289 ? 35.494 44.421 6.470 1.00 14.18 289 ILE A N 1
ATOM 2229 C CA . ILE A 1 289 ? 36.510 43.462 6.925 1.00 13.37 289 ILE A CA 1
ATOM 2230 C C . ILE A 1 289 ? 36.933 42.519 5.805 1.00 12.74 289 ILE A C 1
ATOM 2231 O O . ILE A 1 289 ? 36.092 41.937 5.129 1.00 15.28 289 ILE A O 1
ATOM 2236 N N . ASN A 1 290 ? 38.238 42.374 5.600 1.00 15.03 290 ASN A N 1
ATOM 2237 C CA . ASN A 1 290 ? 38.739 41.464 4.574 1.00 16.53 290 ASN A CA 1
ATOM 2238 C C . ASN A 1 290 ? 38.682 40.031 5.114 1.00 20.37 290 ASN A C 1
ATOM 2239 O O . ASN A 1 290 ? 39.423 39.659 6.035 1.00 20.67 290 ASN A O 1
ATOM 2244 N N . GLU A 1 291 ? 37.779 39.241 4.540 1.00 21.71 291 GLU A N 1
ATOM 2245 C CA . GLU A 1 291 ? 37.584 37.862 4.948 1.00 21.91 291 GLU A CA 1
ATOM 2246 C C . GLU A 1 291 ? 37.398 36.964 3.737 1.00 23.98 291 GLU A C 1
ATOM 2247 O O . GLU A 1 291 ? 36.572 37.246 2.868 1.00 25.50 291 GLU A O 1
ATOM 2253 N N . LYS A 1 292 ? 38.173 35.885 3.673 1.00 26.20 292 LYS A N 1
ATOM 2254 C CA . LYS A 1 292 ? 38.051 34.947 2.569 1.00 26.88 292 LYS A CA 1
ATOM 2255 C C . LYS A 1 292 ? 37.089 33.857 2.999 1.00 27.78 292 LYS A C 1
ATOM 2256 O O . LYS A 1 292 ? 37.330 33.186 3.991 1.00 28.23 292 LYS A O 1
ATOM 2262 N N . SER A 1 293 ? 35.998 33.684 2.260 1.00 31.86 293 SER A N 1
ATOM 2263 C CA . SER A 1 293 ? 35.023 32.653 2.589 1.00 35.56 293 SER A CA 1
ATOM 2264 C C . SER A 1 293 ? 35.415 31.301 2.025 1.00 40.48 293 SER A C 1
ATOM 2265 O O . SER A 1 293 ? 36.141 31.207 1.031 1.00 38.75 293 SER A O 1
ATOM 2268 N N . SER A 1 294 ? 34.933 30.256 2.687 1.00 47.41 294 SER A N 1
ATOM 2269 C CA . SER A 1 294 ? 35.161 28.874 2.273 1.00 54.09 294 SER A CA 1
ATOM 2270 C C . SER A 1 294 ? 33.765 28.419 1.848 1.00 56.41 294 SER A C 1
ATOM 2271 O O . SER A 1 294 ? 32.788 28.687 2.551 1.00 56.11 294 SER A O 1
ATOM 2274 N N . GLU A 1 295 ? 33.648 27.747 0.710 1.00 58.69 295 GLU A N 1
ATOM 2275 C CA . GLU A 1 295 ? 32.321 27.331 0.283 1.00 61.66 295 GLU A CA 1
ATOM 2276 C C . GLU A 1 295 ? 32.163 25.984 -0.392 1.00 63.48 295 GLU A C 1
ATOM 2277 O O . GLU A 1 295 ? 32.970 25.584 -1.235 1.00 64.04 295 GLU A O 1
ATOM 2283 N N . THR A 1 296 ? 31.089 25.299 -0.018 1.00 64.01 296 THR A N 1
ATOM 2284 C CA . THR A 1 296 ? 30.764 24.000 -0.586 1.00 63.74 296 THR A CA 1
ATOM 2285 C C . THR A 1 296 ? 30.523 24.170 -2.088 1.00 62.27 296 THR A C 1
ATOM 2286 O O . THR A 1 296 ? 30.608 23.210 -2.861 1.00 62.66 296 THR A O 1
ATOM 2290 N N . GLY A 1 297 ? 30.233 25.404 -2.491 1.00 59.43 297 GLY A N 1
ATOM 2291 C CA . GLY A 1 297 ? 29.992 25.693 -3.890 1.00 55.46 297 GLY A CA 1
ATOM 2292 C C . GLY A 1 297 ? 28.741 26.510 -4.104 1.00 52.04 297 GLY A C 1
ATOM 2293 O O . GLY A 1 297 ? 28.376 27.340 -3.271 1.00 54.17 297 GLY A O 1
ATOM 2294 N N . GLY A 1 298 ? 28.080 26.280 -5.229 1.00 49.45 298 GLY A N 1
ATOM 2295 C CA . GLY A 1 298 ? 26.860 27.008 -5.515 1.00 45.39 298 GLY A CA 1
ATOM 2296 C C . GLY A 1 298 ? 27.074 28.435 -5.971 1.00 39.83 298 GLY A C 1
ATOM 2297 O O . GLY A 1 298 ? 28.046 28.734 -6.653 1.00 42.59 298 GLY A O 1
ATOM 2298 N N . LEU A 1 299 ? 26.148 29.308 -5.585 1.00 34.81 299 LEU A N 1
ATOM 2299 C CA . LEU A 1 299 ? 26.150 30.740 -5.924 1.00 30.08 299 LEU A CA 1
ATOM 2300 C C . LEU A 1 299 ? 25.511 31.093 -7.264 1.00 24.83 299 LEU A C 1
ATOM 2301 O O . LEU A 1 299 ? 25.953 30.661 -8.326 1.00 22.19 299 LEU A O 1
ATOM 2306 N N . LYS A 1 300 ? 24.457 31.895 -7.186 1.00 23.14 300 LYS A N 1
ATOM 2307 C CA . LYS A 1 300 ? 23.729 32.334 -8.359 1.00 21.35 300 LYS A CA 1
ATOM 2308 C C . LYS A 1 300 ? 24.227 33.653 -8.915 1.00 21.37 300 LYS A C 1
ATOM 2309 O O . LYS A 1 300 ? 24.706 34.530 -8.187 1.00 23.07 300 LYS A O 1
ATOM 2315 N N . PHE A 1 301 ? 24.122 33.759 -10.231 1.00 19.67 301 PHE A N 1
ATOM 2316 C CA . PHE A 1 301 ? 24.491 34.946 -10.973 1.00 17.22 301 PHE A CA 1
ATOM 2317 C C . PHE A 1 301 ? 23.211 35.109 -11.777 1.00 17.34 301 PHE A C 1
ATOM 2318 O O . PHE A 1 301 ? 22.997 34.396 -12.757 1.00 17.44 301 PHE A O 1
ATOM 2326 N N . ALA A 1 302 ? 22.345 36.023 -11.345 1.00 18.53 302 ALA A N 1
ATOM 2327 C CA . ALA A 1 302 ? 21.049 36.197 -11.996 1.00 21.42 302 ALA A CA 1
ATOM 2328 C C . ALA A 1 302 ? 20.372 34.834 -11.818 1.00 22.26 302 ALA A C 1
ATOM 2329 O O . ALA A 1 302 ? 20.431 34.248 -10.739 1.00 24.69 302 ALA A O 1
ATOM 2331 N N . ARG A 1 303 ? 19.746 34.301 -12.854 1.00 22.44 303 ARG A N 1
ATOM 2332 C CA . ARG A 1 303 ? 19.116 33.005 -12.678 1.00 22.72 303 ARG A CA 1
ATOM 2333 C C . ARG A 1 303 ? 20.109 31.880 -12.953 1.00 22.52 303 ARG A C 1
ATOM 2334 O O . ARG A 1 303 ? 19.759 30.699 -12.862 1.00 26.18 303 ARG A O 1
ATOM 2342 N N . PHE A 1 304 ? 21.353 32.251 -13.266 1.00 16.55 304 PHE A N 1
ATOM 2343 C CA . PHE A 1 304 ? 22.405 31.277 -13.546 1.00 11.49 304 PHE A CA 1
ATOM 2344 C C . PHE A 1 304 ? 23.015 30.634 -12.316 1.00 12.44 304 PHE A C 1
ATOM 2345 O O . PHE A 1 304 ? 23.149 31.259 -11.269 1.00 12.67 304 PHE A O 1
ATOM 2353 N N . ASN A 1 305 ? 23.403 29.376 -12.451 1.00 12.92 305 ASN A N 1
ATOM 2354 C CA . ASN A 1 305 ? 24.036 28.678 -11.347 1.00 12.93 305 ASN A CA 1
ATOM 2355 C C . ASN A 1 305 ? 25.515 28.545 -11.673 1.00 13.46 305 ASN A C 1
ATOM 2356 O O . ASN A 1 305 ? 25.897 27.744 -12.519 1.00 12.32 305 ASN A O 1
ATOM 2361 N N . ILE A 1 306 ? 26.345 29.352 -11.023 1.00 14.24 306 ILE A N 1
ATOM 2362 C CA . ILE A 1 306 ? 27.780 29.280 -11.247 1.00 13.49 306 ILE A CA 1
ATOM 2363 C C . ILE A 1 306 ? 28.320 28.138 -10.394 1.00 14.42 306 ILE A C 1
ATOM 2364 O O . ILE A 1 306 ? 28.234 28.178 -9.169 1.00 14.19 306 ILE A O 1
ATOM 2369 N N . PRO A 1 307 ? 28.854 27.085 -11.028 1.00 15.51 307 PRO A N 1
ATOM 2370 C CA . PRO A 1 307 ? 29.387 25.974 -10.232 1.00 14.90 307 PRO A CA 1
ATOM 2371 C C . PRO A 1 307 ? 30.622 26.407 -9.449 1.00 16.93 307 PRO A C 1
ATOM 2372 O O . PRO A 1 307 ? 31.346 27.315 -9.859 1.00 18.25 307 PRO A O 1
ATOM 2376 N N . ALA A 1 308 ? 30.861 25.764 -8.317 1.00 19.44 308 ALA A N 1
ATOM 2377 C CA . ALA A 1 308 ? 32.019 26.103 -7.512 1.00 20.55 308 ALA A CA 1
ATOM 2378 C C . ALA A 1 308 ? 33.305 25.990 -8.335 1.00 24.39 308 ALA A C 1
ATOM 2379 O O . ALA A 1 308 ? 34.228 26.771 -8.133 1.00 27.52 308 ALA A O 1
ATOM 2381 N N . ASP A 1 309 ? 33.360 25.022 -9.257 1.00 27.52 309 ASP A N 1
ATOM 2382 C CA . ASP A 1 309 ? 34.532 24.806 -10.121 1.00 28.55 309 ASP A CA 1
ATOM 2383 C C . ASP A 1 309 ? 35.010 26.104 -10.751 1.00 28.73 309 ASP A C 1
ATOM 2384 O O . ASP A 1 309 ? 36.196 26.263 -11.043 1.00 30.10 309 ASP A O 1
ATOM 2389 N N . HIS A 1 310 ? 34.067 27.008 -10.990 1.00 24.97 310 HIS A N 1
ATOM 2390 C CA . HIS A 1 310 ? 34.361 28.268 -11.640 1.00 23.62 310 HIS A CA 1
ATOM 2391 C C . HIS A 1 310 ? 34.552 29.448 -10.695 1.00 22.81 310 HIS A C 1
ATOM 2392 O O . HIS A 1 310 ? 34.968 30.531 -11.123 1.00 25.12 310 HIS A O 1
ATOM 2399 N N . ILE A 1 311 ? 34.259 29.241 -9.416 1.00 19.14 311 ILE A N 1
ATOM 2400 C CA . ILE A 1 311 ? 34.392 30.297 -8.420 1.00 17.80 311 ILE A CA 1
ATOM 2401 C C . ILE A 1 311 ? 35.732 30.139 -7.723 1.00 17.52 311 ILE A C 1
ATOM 2402 O O . ILE A 1 311 ? 35.952 29.127 -7.064 1.00 19.75 311 ILE A O 1
ATOM 2407 N N . PHE A 1 312 ? 36.620 31.129 -7.850 1.00 16.65 312 PHE A N 1
ATOM 2408 C CA . PHE A 1 312 ? 37.931 31.028 -7.209 1.00 17.64 312 PHE A CA 1
ATOM 2409 C C . PHE A 1 312 ? 38.183 31.932 -6.002 1.00 19.24 312 PHE A C 1
ATOM 2410 O O . PHE A 1 312 ? 39.232 31.833 -5.358 1.00 22.92 312 PHE A O 1
ATOM 2418 N N . TYR A 1 313 ? 37.232 32.807 -5.690 1.00 17.41 313 TYR A N 1
ATOM 2419 C CA . TYR A 1 313 ? 37.361 33.680 -4.529 1.00 16.98 313 TYR A CA 1
ATOM 2420 C C . TYR A 1 313 ? 35.978 34.142 -4.100 1.00 18.50 313 TYR A C 1
ATOM 2421 O O . TYR A 1 313 ? 35.116 34.438 -4.936 1.00 17.50 313 TYR A O 1
ATOM 2430 N N . SER A 1 314 ? 35.769 34.206 -2.792 1.00 17.34 314 SER A N 1
ATOM 2431 C CA . SER A 1 314 ? 34.492 34.638 -2.265 1.00 16.58 314 SER A CA 1
ATOM 2432 C C . SER A 1 314 ? 34.633 35.146 -0.839 1.00 17.11 314 SER A C 1
ATOM 2433 O O . SER A 1 314 ? 35.491 34.688 -0.078 1.00 16.01 314 SER A O 1
ATOM 2436 N N . THR A 1 315 ? 33.779 36.099 -0.490 1.00 14.01 315 THR A N 1
ATOM 2437 C CA . THR A 1 315 ? 33.768 36.681 0.838 1.00 12.26 315 THR A CA 1
ATOM 2438 C C . THR A 1 315 ? 32.319 36.639 1.273 1.00 12.63 315 THR A C 1
ATOM 2439 O O . THR A 1 315 ? 31.451 36.219 0.509 1.00 16.04 315 THR A O 1
ATOM 2443 N N . PRO A 1 316 ? 32.032 37.047 2.514 1.00 10.82 316 PRO A N 1
ATOM 2444 C CA . PRO A 1 316 ? 30.636 37.021 2.944 1.00 10.30 316 PRO A CA 1
ATOM 2445 C C . PRO A 1 316 ? 29.736 37.848 2.031 1.00 12.68 316 PRO A C 1
ATOM 2446 O O . PRO A 1 316 ? 28.548 37.577 1.935 1.00 16.66 316 PRO A O 1
ATOM 2450 N N . HIS A 1 317 ? 30.303 38.838 1.345 1.00 14.79 317 HIS A N 1
ATOM 2451 C CA . HIS A 1 317 ? 29.514 39.712 0.464 1.00 15.19 317 HIS A CA 1
ATOM 2452 C C . HIS A 1 317 ? 29.650 39.491 -1.035 1.00 15.27 317 HIS A C 1
ATOM 2453 O O . HIS A 1 317 ? 28.742 39.834 -1.789 1.00 14.77 317 HIS A O 1
ATOM 2460 N N . SER A 1 318 ? 30.773 38.929 -1.472 1.00 14.26 318 SER A N 1
ATOM 2461 C CA . SER A 1 318 ? 31.001 38.755 -2.903 1.00 14.27 318 SER A CA 1
ATOM 2462 C C . SER A 1 318 ? 31.657 37.443 -3.331 1.00 13.82 318 SER A C 1
ATOM 2463 O O . SER A 1 318 ? 32.094 36.637 -2.504 1.00 12.63 318 SER A O 1
ATOM 2466 N N . PHE A 1 319 ? 31.705 37.237 -4.646 1.00 12.55 319 PHE A N 1
ATOM 2467 C CA . PHE A 1 319 ? 32.356 36.066 -5.220 1.00 12.48 319 PHE A CA 1
ATOM 2468 C C . PHE A 1 319 ? 32.850 36.445 -6.607 1.00 14.54 319 PHE A C 1
ATOM 2469 O O . PHE A 1 319 ? 32.292 37.341 -7.250 1.00 15.85 319 PHE A O 1
ATOM 2477 N N . VAL A 1 320 ? 33.913 35.778 -7.046 1.00 14.13 320 VAL A N 1
ATOM 2478 C CA . VAL A 1 320 ? 34.545 36.045 -8.336 1.00 12.45 320 VAL A CA 1
ATOM 2479 C C . VAL A 1 320 ? 34.559 34.753 -9.130 1.00 14.60 320 VAL A C 1
ATOM 2480 O O . VAL A 1 320 ? 34.827 33.691 -8.560 1.00 17.95 320 VAL A O 1
ATOM 2484 N N . PHE A 1 321 ? 34.292 34.816 -10.432 1.00 13.77 321 PHE A N 1
ATOM 2485 C CA . PHE A 1 321 ? 34.294 33.584 -11.227 1.00 15.06 321 PHE A CA 1
ATOM 2486 C C . PHE A 1 321 ? 34.836 33.718 -12.655 1.00 17.17 321 PHE A C 1
ATOM 2487 O O . PHE A 1 321 ? 34.812 34.802 -13.247 1.00 18.49 321 PHE A O 1
ATOM 2495 N N . VAL A 1 322 ? 35.345 32.615 -13.203 1.00 17.74 322 VAL A N 1
ATOM 2496 C CA . VAL A 1 322 ? 35.887 32.637 -14.563 1.00 18.40 322 VAL A CA 1
ATOM 2497 C C . VAL A 1 322 ? 34.775 32.810 -15.598 1.00 17.38 322 VAL A C 1
ATOM 2498 O O . VAL A 1 322 ? 33.611 32.546 -15.329 1.00 18.08 322 VAL A O 1
ATOM 2502 N N . ASN A 1 323 ? 35.147 33.239 -16.792 1.00 18.56 323 ASN A N 1
ATOM 2503 C CA . ASN A 1 323 ? 34.179 33.513 -17.840 1.00 19.23 323 ASN A CA 1
ATOM 2504 C C . ASN A 1 323 ? 34.114 32.463 -18.965 1.00 19.77 323 ASN A C 1
ATOM 2505 O O . ASN A 1 323 ? 35.141 32.026 -19.482 1.00 20.02 323 ASN A O 1
ATOM 2510 N N . LEU A 1 324 ? 32.900 32.064 -19.338 1.00 20.61 324 LEU A N 1
ATOM 2511 C CA . LEU A 1 324 ? 32.699 31.089 -20.413 1.00 21.01 324 LEU A CA 1
ATOM 2512 C C . LEU A 1 324 ? 33.133 31.705 -21.748 1.00 22.41 324 LEU A C 1
ATOM 2513 O O . LEU A 1 324 ? 33.742 31.038 -22.590 1.00 22.13 324 LEU A O 1
ATOM 2518 N N . LYS A 1 325 ? 32.811 32.983 -21.937 1.00 22.40 325 LYS A N 1
ATOM 2519 C CA . LYS A 1 325 ? 33.176 33.700 -23.163 1.00 22.93 325 LYS A CA 1
ATOM 2520 C C . LYS A 1 325 ? 34.009 34.945 -22.824 1.00 21.59 325 LYS A C 1
ATOM 2521 O O . LYS A 1 325 ? 33.546 36.078 -22.992 1.00 21.91 325 LYS A O 1
ATOM 2527 N N . PRO A 1 326 ? 35.251 34.751 -22.345 1.00 19.88 326 PRO A N 1
ATOM 2528 C CA . PRO A 1 326 ? 36.092 35.899 -21.997 1.00 19.42 326 PRO A CA 1
ATOM 2529 C C . PRO A 1 326 ? 36.541 36.691 -23.212 1.00 20.10 326 PRO A C 1
ATOM 2530 O O . PRO A 1 326 ? 36.882 36.124 -24.241 1.00 22.68 326 PRO A O 1
ATOM 2534 N N . VAL A 1 327 ? 36.528 38.009 -23.075 1.00 20.64 327 VAL A N 1
ATOM 2535 C CA . VAL A 1 327 ? 36.935 38.918 -24.133 1.00 21.26 327 VAL A CA 1
ATOM 2536 C C . VAL A 1 327 ? 38.461 38.943 -24.229 1.00 22.69 327 VAL A C 1
ATOM 2537 O O . VAL A 1 327 ? 39.028 39.461 -25.191 1.00 23.43 327 VAL A O 1
ATOM 2541 N N . THR A 1 328 ? 39.123 38.366 -23.235 1.00 22.32 328 THR A N 1
ATOM 2542 C CA . THR A 1 328 ? 40.572 38.342 -23.219 1.00 21.14 328 THR A CA 1
ATOM 2543 C C . THR A 1 328 ? 41.054 37.455 -22.066 1.00 24.11 328 THR A C 1
ATOM 2544 O O . THR A 1 328 ? 40.340 37.264 -21.078 1.00 24.90 328 THR A O 1
ATOM 2548 N N . ASP A 1 329 ? 42.257 36.905 -22.199 1.00 25.52 329 ASP A N 1
ATOM 2549 C CA . ASP A 1 329 ? 42.817 36.050 -21.157 1.00 25.64 329 ASP A CA 1
ATOM 2550 C C . ASP A 1 329 ? 42.797 36.769 -19.831 1.00 22.30 329 ASP A C 1
ATOM 2551 O O . ASP A 1 329 ? 43.417 37.821 -19.689 1.00 21.78 329 ASP A O 1
ATOM 2556 N N . GLY A 1 330 ? 42.094 36.201 -18.860 1.00 20.22 330 GLY A N 1
ATOM 2557 C CA . GLY A 1 330 ? 42.043 36.814 -17.545 1.00 20.52 330 GLY A CA 1
ATOM 2558 C C . GLY A 1 330 ? 40.736 37.511 -17.232 1.00 18.36 330 GLY A C 1
ATOM 2559 O O . GLY A 1 330 ? 40.508 37.930 -16.098 1.00 19.62 330 GLY A O 1
ATOM 2560 N N . HIS A 1 331 ? 39.879 37.638 -18.238 1.00 15.33 331 HIS A N 1
ATOM 2561 C CA . HIS A 1 331 ? 38.585 38.275 -18.062 1.00 15.65 331 HIS A CA 1
ATOM 2562 C C . HIS A 1 331 ? 37.742 37.491 -17.042 1.00 16.73 331 HIS A C 1
ATOM 2563 O O . HIS A 1 331 ? 37.193 36.436 -17.355 1.00 17.49 331 HIS A O 1
ATOM 2570 N N . VAL A 1 332 ? 37.656 37.998 -15.817 1.00 16.31 332 VAL A N 1
ATOM 2571 C CA . VAL A 1 332 ? 36.870 37.335 -14.787 1.00 15.45 332 VAL A CA 1
ATOM 2572 C C . VAL A 1 332 ? 35.775 38.295 -14.329 1.00 15.68 332 VAL A C 1
ATOM 2573 O O . VAL A 1 332 ? 35.724 39.442 -14.773 1.00 13.64 332 VAL A O 1
ATOM 2577 N N . LEU A 1 333 ? 34.898 37.826 -13.449 1.00 15.98 333 LEU A N 1
ATOM 2578 C CA . LEU A 1 333 ? 33.799 38.655 -12.967 1.00 16.93 333 LEU A CA 1
ATOM 2579 C C . LEU A 1 333 ? 33.682 38.683 -11.449 1.00 17.09 333 LEU A C 1
ATOM 2580 O O . LEU A 1 333 ? 33.861 37.664 -10.775 1.00 19.89 333 LEU A O 1
ATOM 2585 N N . VAL A 1 334 ? 33.383 39.861 -10.915 1.00 14.46 334 VAL A N 1
ATOM 2586 C CA . VAL A 1 334 ? 33.217 40.021 -9.483 1.00 12.48 334 VAL A CA 1
ATOM 2587 C C . VAL A 1 334 ? 31.748 40.382 -9.287 1.00 14.28 334 VAL A C 1
ATOM 2588 O O . VAL A 1 334 ? 31.234 41.290 -9.952 1.00 13.91 334 VAL A O 1
ATOM 2592 N N . SER A 1 335 ? 31.067 39.669 -8.392 1.00 13.84 335 SER A N 1
ATOM 2593 C CA . SER A 1 335 ? 29.649 39.927 -8.140 1.00 13.17 335 SER A CA 1
ATOM 2594 C C . SER A 1 335 ? 29.260 39.786 -6.684 1.00 14.63 335 SER A C 1
ATOM 2595 O O . SER A 1 335 ? 29.867 39.017 -5.928 1.00 17.84 335 SER A O 1
ATOM 2598 N N . PRO A 1 336 ? 28.231 40.532 -6.268 1.00 13.85 336 PRO A N 1
ATOM 2599 C CA . PRO A 1 336 ? 27.770 40.460 -4.885 1.00 13.31 336 PRO A CA 1
ATOM 2600 C C . PRO A 1 336 ? 26.954 39.170 -4.782 1.00 13.95 336 PRO A C 1
ATOM 2601 O O . PRO A 1 336 ? 26.380 38.723 -5.778 1.00 14.89 336 PRO A O 1
ATOM 2605 N N . LYS A 1 337 ? 26.916 38.552 -3.607 1.00 12.72 337 LYS A N 1
ATOM 2606 C CA . LYS A 1 337 ? 26.145 37.328 -3.464 1.00 10.95 337 LYS A CA 1
ATOM 2607 C C . LYS A 1 337 ? 24.664 37.648 -3.527 1.00 12.92 337 LYS A C 1
ATOM 2608 O O . LYS A 1 337 ? 23.875 36.873 -4.070 1.00 18.57 337 LYS A O 1
ATOM 2614 N N . ARG A 1 338 ? 24.276 38.797 -2.991 1.00 11.37 338 ARG A N 1
ATOM 2615 C CA . ARG A 1 338 ? 22.876 39.173 -3.051 1.00 10.60 338 ARG A CA 1
ATOM 2616 C C . ARG A 1 338 ? 22.611 39.458 -4.527 1.00 13.32 338 ARG A C 1
ATOM 2617 O O . ARG A 1 338 ? 23.349 40.214 -5.169 1.00 15.63 338 ARG A O 1
ATOM 2625 N N . VAL A 1 339 ? 21.572 38.842 -5.072 1.00 12.79 339 VAL A N 1
ATOM 2626 C CA . VAL A 1 339 ? 21.261 39.029 -6.475 1.00 10.82 339 VAL A CA 1
ATOM 2627 C C . VAL A 1 339 ? 20.476 40.285 -6.766 1.00 12.82 339 VAL A C 1
ATOM 2628 O O . VAL A 1 339 ? 19.251 40.275 -6.668 1.00 15.14 339 VAL A O 1
ATOM 2632 N N . VAL A 1 340 ? 21.178 41.363 -7.119 1.00 13.28 340 VAL A N 1
ATOM 2633 C CA . VAL A 1 340 ? 20.527 42.626 -7.476 1.00 13.34 340 VAL A CA 1
ATOM 2634 C C . VAL A 1 340 ? 21.183 43.119 -8.748 1.00 15.59 340 VAL A C 1
ATOM 2635 O O . VAL A 1 340 ? 22.366 42.874 -8.980 1.00 18.69 340 VAL A O 1
ATOM 2639 N N . PRO A 1 341 ? 20.432 43.832 -9.591 1.00 16.87 341 PRO A N 1
ATOM 2640 C CA . PRO A 1 341 ? 21.006 44.323 -10.842 1.00 16.78 341 PRO A CA 1
ATOM 2641 C C . PRO A 1 341 ? 21.823 45.614 -10.826 1.00 16.36 341 PRO A C 1
ATOM 2642 O O . PRO A 1 341 ? 22.858 45.679 -11.471 1.00 20.94 341 PRO A O 1
ATOM 2646 N N . ARG A 1 342 ? 21.375 46.635 -10.100 1.00 17.10 342 ARG A N 1
ATOM 2647 C CA . ARG A 1 342 ? 22.077 47.928 -10.079 1.00 16.45 342 ARG A CA 1
ATOM 2648 C C . ARG A 1 342 ? 23.206 48.115 -9.051 1.00 16.23 342 ARG A C 1
ATOM 2649 O O . ARG A 1 342 ? 23.162 47.577 -7.945 1.00 16.37 342 ARG A O 1
ATOM 2657 N N . LEU A 1 343 ? 24.212 48.904 -9.424 1.00 15.65 343 LEU A N 1
ATOM 2658 C CA . LEU A 1 343 ? 25.318 49.224 -8.522 1.00 13.83 343 LEU A CA 1
ATOM 2659 C C . LEU A 1 343 ? 24.729 50.077 -7.401 1.00 15.65 343 LEU A C 1
ATOM 2660 O O . LEU A 1 343 ? 25.249 50.108 -6.279 1.00 15.67 343 LEU A O 1
ATOM 2665 N N . THR A 1 344 ? 23.646 50.779 -7.733 1.00 14.88 344 THR A N 1
ATOM 2666 C CA . THR A 1 344 ? 22.955 51.638 -6.786 1.00 15.40 344 THR A CA 1
ATOM 2667 C C . THR A 1 344 ? 22.045 50.828 -5.859 1.00 17.40 344 THR A C 1
ATOM 2668 O O . THR A 1 344 ? 21.438 51.386 -4.948 1.00 19.45 344 THR A O 1
ATOM 2672 N N . ASP A 1 345 ? 21.966 49.515 -6.086 1.00 18.80 345 ASP A N 1
ATOM 2673 C CA . ASP A 1 345 ? 21.153 48.618 -5.252 1.00 17.15 345 ASP A CA 1
ATOM 2674 C C . ASP A 1 345 ? 22.001 48.115 -4.099 1.00 16.88 345 ASP A C 1
ATOM 2675 O O . ASP A 1 345 ? 21.479 47.620 -3.103 1.00 19.60 345 ASP A O 1
ATOM 2680 N N . LEU A 1 346 ? 23.315 48.212 -4.250 1.00 17.28 346 LEU A N 1
ATOM 2681 C CA . LEU A 1 346 ? 24.225 47.723 -3.226 1.00 17.12 346 LEU A CA 1
ATOM 2682 C C . LEU A 1 346 ? 24.301 48.612 -2.002 1.00 18.19 346 LEU A C 1
ATOM 2683 O O . LEU A 1 346 ? 24.108 49.831 -2.086 1.00 21.17 346 LEU A O 1
ATOM 2688 N N . THR A 1 347 ? 24.589 47.989 -0.864 1.00 15.64 347 THR A N 1
ATOM 2689 C CA . THR A 1 347 ? 24.743 48.711 0.390 1.00 15.26 347 THR A CA 1
ATOM 2690 C C . THR A 1 347 ? 26.216 49.134 0.463 1.00 16.86 347 THR A C 1
ATOM 2691 O O . THR A 1 347 ? 27.069 48.507 -0.167 1.00 18.31 347 THR A O 1
ATOM 2695 N N . ASP A 1 348 ? 26.528 50.189 1.207 1.00 15.02 348 ASP A N 1
ATOM 2696 C CA . ASP A 1 348 ? 27.921 50.610 1.302 1.00 13.99 348 ASP A CA 1
ATOM 2697 C C . ASP A 1 348 ? 28.816 49.419 1.629 1.00 15.19 348 ASP A C 1
ATOM 2698 O O . ASP A 1 348 ? 29.937 49.317 1.136 1.00 17.73 348 ASP A O 1
ATOM 2703 N N . ALA A 1 349 ? 28.319 48.513 2.462 1.00 16.25 349 ALA A N 1
ATOM 2704 C CA . ALA A 1 349 ? 29.096 47.343 2.836 1.00 18.35 349 ALA A CA 1
ATOM 2705 C C . ALA A 1 349 ? 29.411 46.501 1.600 1.00 20.71 349 ALA A C 1
ATOM 2706 O O . ALA A 1 349 ? 30.538 46.032 1.419 1.00 22.57 349 ALA A O 1
ATOM 2708 N N . GLU A 1 350 ? 28.410 46.316 0.746 1.00 20.11 350 GLU A N 1
ATOM 2709 C CA . GLU A 1 350 ? 28.598 45.533 -0.465 1.00 19.62 350 GLU A CA 1
ATOM 2710 C C . GLU A 1 350 ? 29.457 46.257 -1.491 1.00 17.85 350 GLU A C 1
ATOM 2711 O O . GLU A 1 350 ? 30.264 45.631 -2.171 1.00 20.13 350 GLU A O 1
ATOM 2717 N N . THR A 1 351 ? 29.296 47.573 -1.607 1.00 16.63 351 THR A N 1
ATOM 2718 C CA . THR A 1 351 ? 30.095 48.324 -2.572 1.00 13.82 351 THR A CA 1
ATOM 2719 C C . THR A 1 351 ? 31.554 48.275 -2.160 1.00 13.18 351 THR A C 1
ATOM 2720 O O . THR A 1 351 ? 32.424 48.030 -2.991 1.00 15.61 351 THR A O 1
ATOM 2724 N N . ALA A 1 352 ? 31.826 48.496 -0.880 1.00 10.54 352 ALA A N 1
ATOM 2725 C CA . ALA A 1 352 ? 33.205 48.470 -0.408 1.00 12.13 352 ALA A CA 1
ATOM 2726 C C . ALA A 1 352 ? 33.871 47.125 -0.700 1.00 13.29 352 ALA A C 1
ATOM 2727 O O . ALA A 1 352 ? 34.973 47.064 -1.245 1.00 13.29 352 ALA A O 1
ATOM 2729 N N . ASP A 1 353 ? 33.185 46.045 -0.347 1.00 14.66 353 ASP A N 1
ATOM 2730 C CA . ASP A 1 353 ? 33.728 44.714 -0.536 1.00 13.46 353 ASP A CA 1
ATOM 2731 C C . ASP A 1 353 ? 33.939 44.365 -2.007 1.00 14.29 353 ASP A C 1
ATOM 2732 O O . ASP A 1 353 ? 35.016 43.899 -2.404 1.00 12.51 353 ASP A O 1
ATOM 2737 N N . LEU A 1 354 ? 32.909 44.606 -2.811 1.00 14.27 354 LEU A N 1
ATOM 2738 C CA . LEU A 1 354 ? 32.955 44.306 -4.235 1.00 15.12 354 LEU A CA 1
ATOM 2739 C C . LEU A 1 354 ? 34.179 44.905 -4.930 1.00 16.10 354 LEU A C 1
ATOM 2740 O O . LEU A 1 354 ? 34.832 44.225 -5.725 1.00 19.12 354 LEU A O 1
ATOM 2745 N N . PHE A 1 355 ? 34.502 46.163 -4.637 1.00 14.43 355 PHE A N 1
ATOM 2746 C CA . PHE A 1 355 ? 35.650 46.787 -5.281 1.00 14.57 355 PHE A CA 1
ATOM 2747 C C . PHE A 1 355 ? 36.979 46.536 -4.581 1.00 16.59 355 PHE A C 1
ATOM 2748 O O . PHE A 1 355 ? 38.041 46.614 -5.210 1.00 18.18 355 PHE A O 1
ATOM 2756 N N . ILE A 1 356 ? 36.937 46.233 -3.286 1.00 15.21 356 ILE A N 1
ATOM 2757 C CA . ILE A 1 356 ? 38.175 45.921 -2.589 1.00 13.54 356 ILE A CA 1
ATOM 2758 C C . ILE A 1 356 ? 38.574 44.526 -3.093 1.00 15.72 356 ILE A C 1
ATOM 2759 O O . ILE A 1 356 ? 39.760 44.202 -3.220 1.00 16.26 356 ILE A O 1
ATOM 2764 N N . VAL A 1 357 ? 37.575 43.703 -3.402 1.00 15.72 357 VAL A N 1
ATOM 2765 C CA . VAL A 1 357 ? 37.850 42.376 -3.937 1.00 15.79 357 VAL A CA 1
ATOM 2766 C C . VAL A 1 357 ? 38.361 42.541 -5.371 1.00 16.54 357 VAL A C 1
ATOM 2767 O O . VAL A 1 357 ? 39.276 41.835 -5.804 1.00 18.06 357 VAL A O 1
ATOM 2771 N N . ALA A 1 358 ? 37.767 43.477 -6.107 1.00 14.36 358 ALA A N 1
ATOM 2772 C CA . ALA A 1 358 ? 38.198 43.737 -7.473 1.00 12.79 358 ALA A CA 1
ATOM 2773 C C . ALA A 1 358 ? 39.667 44.145 -7.423 1.00 13.08 358 ALA A C 1
ATOM 2774 O O . ALA A 1 358 ? 40.456 43.777 -8.292 1.00 9.84 358 ALA A O 1
ATOM 2776 N N . LYS A 1 359 ? 40.027 44.893 -6.382 1.00 15.32 359 LYS A N 1
ATOM 2777 C CA . LYS A 1 359 ? 41.398 45.362 -6.205 1.00 13.79 359 LYS A CA 1
ATOM 2778 C C . LYS A 1 359 ? 42.352 44.185 -6.061 1.00 16.23 359 LYS A C 1
ATOM 2779 O O . LYS A 1 359 ? 43.436 44.188 -6.645 1.00 15.90 359 LYS A O 1
ATOM 2785 N N . LYS A 1 360 ? 41.941 43.189 -5.273 1.00 18.94 360 LYS A N 1
ATOM 2786 C CA . LYS A 1 360 ? 42.738 41.982 -5.028 1.00 18.64 360 LYS A CA 1
ATOM 2787 C C . LYS A 1 360 ? 42.848 41.112 -6.274 1.00 20.49 360 LYS A C 1
ATOM 2788 O O . LYS A 1 360 ? 43.922 40.579 -6.577 1.00 21.86 360 LYS A O 1
ATOM 2794 N N . VAL A 1 361 ? 41.740 40.958 -6.994 1.00 20.33 361 VAL A N 1
ATOM 2795 C CA . VAL A 1 361 ? 41.751 40.157 -8.216 1.00 19.23 361 VAL A CA 1
ATOM 2796 C C . VAL A 1 361 ? 42.631 40.856 -9.263 1.00 19.32 361 VAL A C 1
ATOM 2797 O O . VAL A 1 361 ? 43.447 40.219 -9.936 1.00 20.20 361 VAL A O 1
ATOM 2801 N N . GLN A 1 362 ? 42.484 42.168 -9.393 1.00 16.69 362 GLN A N 1
ATOM 2802 C CA . GLN A 1 362 ? 43.295 42.889 -10.359 1.00 17.16 362 GLN A CA 1
ATOM 2803 C C . GLN A 1 362 ? 44.774 42.571 -10.145 1.00 18.15 362 GLN A C 1
ATOM 2804 O O . GLN A 1 362 ? 45.480 42.193 -11.078 1.00 21.79 362 GLN A O 1
ATOM 2810 N N . ALA A 1 363 ? 45.236 42.722 -8.910 1.00 16.95 363 ALA A N 1
ATOM 2811 C CA . ALA A 1 363 ? 46.627 42.449 -8.584 1.00 18.12 363 ALA A CA 1
ATOM 2812 C C . ALA A 1 363 ? 47.019 40.998 -8.899 1.00 18.67 363 ALA A C 1
ATOM 2813 O O . ALA A 1 363 ? 48.076 40.737 -9.487 1.00 17.12 363 ALA A O 1
ATOM 2815 N N . MET A 1 364 ? 46.167 40.058 -8.505 1.00 18.23 364 MET A N 1
ATOM 2816 C CA . MET A 1 364 ? 46.428 38.646 -8.752 1.00 18.51 364 MET A CA 1
ATOM 2817 C C . MET A 1 364 ? 46.556 38.375 -10.251 1.00 19.42 364 MET A C 1
ATOM 2818 O O . MET A 1 364 ? 47.522 37.752 -10.705 1.00 21.28 364 MET A O 1
ATOM 2823 N N . LEU A 1 365 ? 45.590 38.854 -11.025 1.00 18.84 365 LEU A N 1
ATOM 2824 C CA . LEU A 1 365 ? 45.616 38.631 -12.467 1.00 19.41 365 LEU A CA 1
ATOM 2825 C C . LEU A 1 365 ? 46.824 39.278 -13.162 1.00 19.56 365 LEU A C 1
ATOM 2826 O O . LEU A 1 365 ? 47.437 38.667 -14.040 1.00 17.78 365 LEU A O 1
ATOM 2831 N N . GLU A 1 366 ? 47.176 40.501 -12.769 1.00 19.09 366 GLU A N 1
ATOM 2832 C CA . GLU A 1 366 ? 48.303 41.174 -13.403 1.00 19.32 366 GLU A CA 1
ATOM 2833 C C . GLU A 1 366 ? 49.618 40.446 -13.144 1.00 19.27 366 GLU A C 1
ATOM 2834 O O . GLU A 1 366 ? 50.471 40.346 -14.026 1.00 17.93 366 GLU A O 1
ATOM 2840 N N . LYS A 1 367 ? 49.777 39.926 -11.938 1.00 18.77 367 LYS A N 1
ATOM 2841 C CA . LYS A 1 367 ? 50.996 39.218 -11.609 1.00 19.87 367 LYS A CA 1
ATOM 2842 C C . LYS A 1 367 ? 51.026 37.899 -12.361 1.00 22.64 367 LYS A C 1
ATOM 2843 O O . LYS A 1 367 ? 52.061 37.520 -12.907 1.00 25.87 367 LYS A O 1
ATOM 2849 N N . HIS A 1 368 ? 49.891 37.208 -12.413 1.00 23.82 368 HIS A N 1
ATOM 2850 C CA . HIS A 1 368 ? 49.833 35.922 -13.097 1.00 24.53 368 HIS A CA 1
ATOM 2851 C C . HIS A 1 368 ? 50.020 36.005 -14.603 1.00 28.22 368 HIS A C 1
ATOM 2852 O O . HIS A 1 368 ? 50.834 35.288 -15.169 1.00 31.46 368 HIS A O 1
ATOM 2859 N N . HIS A 1 369 ? 49.231 36.853 -15.252 1.00 30.77 369 HIS A N 1
ATOM 2860 C CA . HIS A 1 369 ? 49.307 37.017 -16.696 1.00 30.91 369 HIS A CA 1
ATOM 2861 C C . HIS A 1 369 ? 50.458 37.925 -17.057 1.00 32.58 369 HIS A C 1
ATOM 2862 O O . HIS A 1 369 ? 50.729 38.168 -18.239 1.00 34.57 369 HIS A O 1
ATOM 2869 N N . ASN A 1 370 ? 51.128 38.435 -16.030 1.00 31.66 370 ASN A N 1
ATOM 2870 C CA . ASN A 1 370 ? 52.263 39.318 -16.221 1.00 33.32 370 ASN A CA 1
ATOM 2871 C C . ASN A 1 370 ? 51.972 40.487 -17.170 1.00 32.61 370 ASN A C 1
ATOM 2872 O O . ASN A 1 370 ? 52.563 40.603 -18.245 1.00 32.41 370 ASN A O 1
ATOM 2877 N N . VAL A 1 371 ? 51.033 41.336 -16.768 1.00 31.13 371 VAL A N 1
ATOM 2878 C CA . VAL A 1 371 ? 50.674 42.526 -17.530 1.00 28.58 371 VAL A CA 1
ATOM 2879 C C . VAL A 1 371 ? 50.757 43.659 -16.524 1.00 27.61 371 VAL A C 1
ATOM 2880 O O . VAL A 1 371 ? 50.887 43.412 -15.328 1.00 29.95 371 VAL A O 1
ATOM 2884 N N . THR A 1 372 ? 50.667 44.894 -16.997 1.00 26.90 372 THR A N 1
ATOM 2885 C CA . THR A 1 372 ? 50.765 46.051 -16.112 1.00 24.66 372 THR A CA 1
ATOM 2886 C C . THR A 1 372 ? 49.561 46.999 -16.216 1.00 25.12 372 THR A C 1
ATOM 2887 O O . THR A 1 372 ? 49.517 48.043 -15.559 1.00 27.15 372 THR A O 1
ATOM 2891 N N . SER A 1 373 ? 48.587 46.626 -17.039 1.00 24.03 373 SER A N 1
ATOM 2892 C CA . SER A 1 373 ? 47.391 47.432 -17.242 1.00 22.95 373 SER A CA 1
ATOM 2893 C C . SER A 1 373 ? 46.137 46.575 -17.056 1.00 22.94 373 SER A C 1
ATOM 2894 O O . SER A 1 373 ? 46.157 45.365 -17.309 1.00 24.25 373 SER A O 1
ATOM 2897 N N . THR A 1 374 ? 45.055 47.214 -16.613 1.00 19.60 374 THR A N 1
ATOM 2898 C CA . THR A 1 374 ? 43.779 46.544 -16.399 1.00 15.44 374 THR A CA 1
ATOM 2899 C C . THR A 1 374 ? 42.629 47.523 -16.611 1.00 15.29 374 THR A C 1
ATOM 2900 O O . THR A 1 374 ? 42.728 48.696 -16.252 1.00 13.06 374 THR A O 1
ATOM 2904 N N . THR A 1 375 ? 41.550 47.034 -17.216 1.00 14.30 375 THR A N 1
ATOM 2905 C CA . THR A 1 375 ? 40.351 47.829 -17.445 1.00 14.72 375 THR A CA 1
ATOM 2906 C C . THR A 1 375 ? 39.272 47.257 -16.537 1.00 16.73 375 THR A C 1
ATOM 2907 O O . THR A 1 375 ? 39.025 46.053 -16.550 1.00 19.34 375 THR A O 1
ATOM 2911 N N . ILE A 1 376 ? 38.646 48.109 -15.734 1.00 18.36 376 ILE A N 1
ATOM 2912 C CA . ILE A 1 376 ? 37.563 47.680 -14.851 1.00 18.11 376 ILE A CA 1
ATOM 2913 C C . ILE A 1 376 ? 36.303 48.284 -15.478 1.00 19.31 376 ILE A C 1
ATOM 2914 O O . ILE A 1 376 ? 36.242 49.489 -15.720 1.00 20.80 376 ILE A O 1
ATOM 2919 N N . CYS A 1 377 ? 35.310 47.445 -15.755 1.00 20.11 377 CYS A N 1
ATOM 2920 C CA . CYS A 1 377 ? 34.090 47.902 -16.416 1.00 22.16 377 CYS A CA 1
ATOM 2921 C C . CYS A 1 377 ? 32.810 47.342 -15.784 1.00 22.27 377 CYS A C 1
ATOM 2922 O O . CYS A 1 377 ? 32.737 46.156 -15.441 1.00 23.30 377 CYS A O 1
ATOM 2925 N N . VAL A 1 378 ? 31.806 48.198 -15.627 1.00 18.47 378 VAL A N 1
ATOM 2926 C CA . VAL A 1 378 ? 30.532 47.766 -15.074 1.00 18.87 378 VAL A CA 1
ATOM 2927 C C . VAL A 1 378 ? 29.412 48.379 -15.894 1.00 19.82 378 VAL A C 1
ATOM 2928 O O . VAL A 1 378 ? 29.323 49.595 -16.026 1.00 19.56 378 VAL A O 1
ATOM 2932 N N . GLN A 1 379 ? 28.559 47.526 -16.447 1.00 22.76 379 GLN A N 1
ATOM 2933 C CA . GLN A 1 379 ? 27.430 47.966 -17.261 1.00 23.41 379 GLN A CA 1
ATOM 2934 C C . GLN A 1 379 ? 26.179 47.853 -16.407 1.00 24.14 379 GLN A C 1
ATOM 2935 O O . GLN A 1 379 ? 25.704 46.752 -16.129 1.00 25.45 379 GLN A O 1
ATOM 2941 N N . ASP A 1 380 ? 25.642 48.983 -15.983 1.00 23.57 380 ASP A N 1
ATOM 2942 C CA . ASP A 1 380 ? 24.457 48.942 -15.155 1.00 25.88 380 ASP A CA 1
ATOM 2943 C C . ASP A 1 380 ? 23.230 49.470 -15.890 1.00 27.74 380 ASP A C 1
ATOM 2944 O O . ASP A 1 380 ? 23.017 50.681 -15.971 1.00 30.97 380 ASP A O 1
ATOM 2949 N N . GLY A 1 381 ? 22.423 48.562 -16.425 1.00 26.69 381 GLY A N 1
ATOM 2950 C CA . GLY A 1 381 ? 21.237 48.984 -17.147 1.00 27.32 381 GLY A CA 1
ATOM 2951 C C . GLY A 1 381 ? 21.188 48.475 -18.576 1.00 30.14 381 GLY A C 1
ATOM 2952 O O . GLY A 1 381 ? 22.215 48.111 -19.166 1.00 29.87 381 GLY A O 1
ATOM 2953 N N . LYS A 1 382 ? 19.981 48.446 -19.135 1.00 32.44 382 LYS A N 1
ATOM 2954 C CA . LYS A 1 382 ? 19.764 47.977 -20.499 1.00 31.56 382 LYS A CA 1
ATOM 2955 C C . LYS A 1 382 ? 20.603 48.775 -21.482 1.00 29.80 382 LYS A C 1
ATOM 2956 O O . LYS A 1 382 ? 21.276 48.206 -22.335 1.00 27.96 382 LYS A O 1
ATOM 2962 N N . ASP A 1 383 ? 20.571 50.097 -21.344 1.00 28.97 383 ASP A N 1
ATOM 2963 C CA . ASP A 1 383 ? 21.291 50.979 -22.252 1.00 29.55 383 ASP A CA 1
ATOM 2964 C C . ASP A 1 383 ? 22.807 51.028 -22.060 1.00 29.38 383 ASP A C 1
ATOM 2965 O O . ASP A 1 383 ? 23.512 51.689 -22.830 1.00 29.28 383 ASP A O 1
ATOM 2970 N N . ALA A 1 384 ? 23.312 50.340 -21.041 1.00 29.74 384 ALA A N 1
ATOM 2971 C CA . ALA A 1 384 ? 24.755 50.307 -20.794 1.00 27.43 384 ALA A CA 1
ATOM 2972 C C . ALA A 1 384 ? 25.282 48.952 -21.253 1.00 27.41 384 ALA A C 1
ATOM 2973 O O . ALA A 1 384 ? 26.449 48.621 -21.026 1.00 29.54 384 ALA A O 1
ATOM 2975 N N . GLY A 1 385 ? 24.406 48.175 -21.890 1.00 23.74 385 GLY A N 1
ATOM 2976 C CA . GLY A 1 385 ? 24.779 46.863 -22.386 1.00 21.95 385 GLY A CA 1
ATOM 2977 C C . GLY A 1 385 ? 24.694 45.709 -21.399 1.00 23.73 385 GLY A C 1
ATOM 2978 O O . GLY A 1 385 ? 25.090 44.591 -21.727 1.00 24.40 385 GLY A O 1
ATOM 2979 N N . GLN A 1 386 ? 24.183 45.948 -20.195 1.00 23.49 386 GLN A N 1
ATOM 2980 C CA . GLN A 1 386 ? 24.102 44.867 -19.218 1.00 23.72 386 GLN A CA 1
ATOM 2981 C C . GLN A 1 386 ? 23.301 43.683 -19.768 1.00 24.92 386 GLN A C 1
ATOM 2982 O O . GLN A 1 386 ? 22.155 43.842 -20.178 1.00 25.36 386 GLN A O 1
ATOM 2988 N N . THR A 1 387 ? 23.912 42.500 -19.780 1.00 25.98 387 THR A N 1
ATOM 2989 C CA . THR A 1 387 ? 23.255 41.304 -20.303 1.00 27.32 387 THR A CA 1
ATOM 2990 C C . THR A 1 387 ? 22.474 40.501 -19.268 1.00 27.18 387 THR A C 1
ATOM 2991 O O . THR A 1 387 ? 21.449 39.910 -19.599 1.00 28.95 387 THR A O 1
ATOM 2995 N N . VAL A 1 388 ? 22.945 40.454 -18.025 1.00 24.15 388 VAL A N 1
ATOM 2996 C CA . VAL A 1 388 ? 22.207 39.719 -17.001 1.00 19.61 388 VAL A CA 1
ATOM 2997 C C . VAL A 1 388 ? 21.900 40.660 -15.835 1.00 19.07 388 VAL A C 1
ATOM 2998 O O . VAL A 1 388 ? 22.744 41.453 -15.430 1.00 20.83 388 VAL A O 1
ATOM 3002 N N . PRO A 1 389 ? 20.677 40.582 -15.282 1.00 19.61 389 PRO A N 1
ATOM 3003 C CA . PRO A 1 389 ? 20.218 41.421 -14.164 1.00 17.50 389 PRO A CA 1
ATOM 3004 C C . PRO A 1 389 ? 20.879 41.159 -12.804 1.00 17.13 389 PRO A C 1
ATOM 3005 O O . PRO A 1 389 ? 20.192 40.986 -11.797 1.00 17.02 389 PRO A O 1
ATOM 3009 N N . HIS A 1 390 ? 22.205 41.138 -12.779 1.00 16.43 390 HIS A N 1
ATOM 3010 C CA . HIS A 1 390 ? 22.950 40.906 -11.545 1.00 16.14 390 HIS A CA 1
ATOM 3011 C C . HIS A 1 390 ? 24.260 41.664 -11.669 1.00 17.74 390 HIS A C 1
ATOM 3012 O O . HIS A 1 390 ? 25.018 41.452 -12.623 1.00 18.63 390 HIS A O 1
ATOM 3019 N N . VAL A 1 391 ? 24.520 42.557 -10.718 1.00 16.64 391 VAL A N 1
ATOM 3020 C CA . VAL A 1 391 ? 25.746 43.349 -10.751 1.00 17.10 391 VAL A CA 1
ATOM 3021 C C . VAL A 1 391 ? 26.981 42.484 -10.927 1.00 15.84 391 VAL A C 1
ATOM 3022 O O . VAL A 1 391 ? 27.177 41.503 -10.212 1.00 18.03 391 VAL A O 1
ATOM 3026 N N . HIS A 1 392 ? 27.808 42.843 -11.893 1.00 13.55 392 HIS A N 1
ATOM 3027 C CA . HIS A 1 392 ? 29.047 42.124 -12.110 1.00 13.51 392 HIS A CA 1
ATOM 3028 C C . HIS A 1 392 ? 30.089 43.093 -12.651 1.00 12.90 392 HIS A C 1
ATOM 3029 O O . HIS A 1 392 ? 29.810 43.887 -13.545 1.00 12.86 392 HIS A O 1
ATOM 3036 N N . ILE A 1 393 ? 31.282 43.050 -12.072 1.00 13.29 393 ILE A N 1
ATOM 3037 C CA . ILE A 1 393 ? 32.375 43.905 -12.515 1.00 11.47 393 ILE A CA 1
ATOM 3038 C C . ILE A 1 393 ? 33.236 43.088 -13.460 1.00 12.12 393 ILE A C 1
ATOM 3039 O O . ILE A 1 393 ? 33.629 41.965 -13.140 1.00 11.06 393 ILE A O 1
ATOM 3044 N N . HIS A 1 394 ? 33.507 43.644 -14.630 1.00 13.57 394 HIS A N 1
ATOM 3045 C CA . HIS A 1 394 ? 34.369 42.980 -15.592 1.00 16.58 394 HIS A CA 1
ATOM 3046 C C . HIS A 1 394 ? 35.780 43.396 -15.181 1.00 16.91 394 HIS A C 1
ATOM 3047 O O . HIS A 1 394 ? 36.020 44.576 -14.904 1.00 20.41 394 HIS A O 1
ATOM 3054 N N . ILE A 1 395 ? 36.706 42.446 -15.120 1.00 14.57 395 ILE A N 1
ATOM 3055 C CA . ILE A 1 395 ? 38.091 42.770 -14.798 1.00 12.32 395 ILE A CA 1
ATOM 3056 C C . ILE A 1 395 ? 38.922 42.249 -15.961 1.00 14.11 395 ILE A C 1
ATOM 3057 O O . ILE A 1 395 ? 39.183 41.053 -16.077 1.00 16.90 395 ILE A O 1
ATOM 3062 N N . LEU A 1 396 ? 39.327 43.170 -16.831 1.00 15.96 396 LEU A N 1
ATOM 3063 C CA . LEU A 1 396 ? 40.073 42.839 -18.039 1.00 15.54 396 LEU A CA 1
ATOM 3064 C C . LEU A 1 396 ? 41.565 43.159 -18.082 1.00 17.38 396 LEU A C 1
ATOM 3065 O O . LEU A 1 396 ? 41.951 44.321 -18.219 1.00 17.20 396 LEU A O 1
ATOM 3070 N N . PRO A 1 397 ? 42.428 42.138 -17.958 1.00 18.65 397 PRO A N 1
ATOM 3071 C CA . PRO A 1 397 ? 43.864 42.444 -18.023 1.00 19.68 397 PRO A CA 1
ATOM 3072 C C . PRO A 1 397 ? 44.133 42.966 -19.444 1.00 21.36 397 PRO A C 1
ATOM 3073 O O . PRO A 1 397 ? 43.477 42.533 -20.394 1.00 22.68 397 PRO A O 1
ATOM 3077 N N . ARG A 1 398 ? 45.085 43.881 -19.606 1.00 22.50 398 ARG A N 1
ATOM 3078 C CA . ARG A 1 398 ? 45.354 44.413 -20.935 1.00 21.84 398 ARG A CA 1
ATOM 3079 C C . ARG A 1 398 ? 46.778 44.213 -21.443 1.00 22.53 398 ARG A C 1
ATOM 3080 O O . ARG A 1 398 ? 47.734 44.228 -20.673 1.00 23.40 398 ARG A O 1
ATOM 3088 N N . ARG A 1 399 ? 46.895 44.011 -22.753 1.00 25.59 399 ARG A N 1
ATOM 3089 C CA . ARG A 1 399 ? 48.178 43.831 -23.423 1.00 28.54 399 ARG A CA 1
ATOM 3090 C C . ARG A 1 399 ? 48.277 44.867 -24.541 1.00 31.48 399 ARG A C 1
ATOM 3091 O O . ARG A 1 399 ? 47.291 45.520 -24.885 1.00 31.09 399 ARG A O 1
ATOM 3099 N N . ALA A 1 400 ? 49.467 45.009 -25.115 1.00 35.79 400 ALA A N 1
ATOM 3100 C CA . ALA A 1 400 ? 49.669 45.954 -26.203 1.00 36.59 400 ALA A CA 1
ATOM 3101 C C . ALA A 1 400 ? 48.881 45.489 -27.427 1.00 37.12 400 ALA A C 1
ATOM 3102 O O . ALA A 1 400 ? 48.256 46.296 -28.114 1.00 36.74 400 ALA A O 1
ATOM 3104 N N . GLY A 1 401 ? 48.909 44.190 -27.708 1.00 37.86 401 GLY A N 1
ATOM 3105 C CA . GLY A 1 401 ? 48.159 43.691 -28.849 1.00 42.17 401 GLY A CA 1
ATOM 3106 C C . GLY A 1 401 ? 46.717 44.057 -28.579 1.00 44.39 401 GLY A C 1
ATOM 3107 O O . GLY A 1 401 ? 46.165 44.965 -29.198 1.00 43.38 401 GLY A O 1
ATOM 3108 N N . ASP A 1 402 ? 46.127 43.329 -27.634 1.00 48.17 402 ASP A N 1
ATOM 3109 C CA . ASP A 1 402 ? 44.761 43.524 -27.150 1.00 47.65 402 ASP A CA 1
ATOM 3110 C C . ASP A 1 402 ? 43.634 43.822 -28.142 1.00 48.47 402 ASP A C 1
ATOM 3111 O O . ASP A 1 402 ? 43.854 44.349 -29.235 1.00 48.37 402 ASP A O 1
ATOM 3116 N N . PHE A 1 403 ? 42.414 43.493 -27.721 1.00 49.01 403 PHE A N 1
ATOM 3117 C CA . PHE A 1 403 ? 41.209 43.691 -28.524 1.00 47.94 403 PHE A CA 1
ATOM 3118 C C . PHE A 1 403 ? 40.890 45.163 -28.805 1.00 47.77 403 PHE A C 1
ATOM 3119 O O . PHE A 1 403 ? 40.513 45.924 -27.911 1.00 46.81 403 PHE A O 1
ATOM 3127 N N . PRO A 1 423 ? 33.549 29.551 -26.841 1.00 39.38 423 PRO A N 1
ATOM 3128 C CA . PRO A 1 423 ? 32.769 29.343 -25.620 1.00 37.37 423 PRO A CA 1
ATOM 3129 C C . PRO A 1 423 ? 33.506 28.624 -24.495 1.00 36.84 423 PRO A C 1
ATOM 3130 O O . PRO A 1 423 ? 32.958 28.464 -23.410 1.00 44.53 423 PRO A O 1
ATOM 3134 N N . ARG A 1 424 ? 34.735 28.189 -24.738 1.00 30.01 424 ARG A N 1
ATOM 3135 C CA . ARG A 1 424 ? 35.519 27.512 -23.699 1.00 27.34 424 ARG A CA 1
ATOM 3136 C C . ARG A 1 424 ? 34.861 26.273 -23.112 1.00 26.75 424 ARG A C 1
ATOM 3137 O O . ARG A 1 424 ? 33.648 26.222 -22.875 1.00 23.61 424 ARG A O 1
ATOM 3145 N N . SER A 1 425 ? 35.692 25.273 -22.864 1.00 25.89 425 SER A N 1
ATOM 3146 C CA . SER A 1 425 ? 35.225 24.020 -22.322 1.00 25.71 425 SER A CA 1
ATOM 3147 C C . SER A 1 425 ? 35.230 24.089 -20.812 1.00 27.66 425 SER A C 1
ATOM 3148 O O . SER A 1 425 ? 35.995 24.843 -20.217 1.00 28.23 425 SER A O 1
ATOM 3151 N N . ASN A 1 426 ? 34.370 23.294 -20.194 1.00 30.12 426 ASN A N 1
ATOM 3152 C CA . ASN A 1 426 ? 34.298 23.257 -18.750 1.00 30.58 426 ASN A CA 1
ATOM 3153 C C . ASN A 1 426 ? 35.678 22.963 -18.181 1.00 30.89 426 ASN A C 1
ATOM 3154 O O . ASN A 1 426 ? 36.046 23.489 -17.137 1.00 31.86 426 ASN A O 1
ATOM 3159 N N . GLU A 1 427 ? 36.446 22.126 -18.871 1.00 33.43 427 GLU A N 1
ATOM 3160 C CA . GLU A 1 427 ? 37.780 21.775 -18.395 1.00 35.97 427 GLU A CA 1
ATOM 3161 C C . GLU A 1 427 ? 38.711 22.981 -18.309 1.00 35.29 427 GLU A C 1
ATOM 3162 O O . GLU A 1 427 ? 39.418 23.155 -17.317 1.00 33.76 427 GLU A O 1
ATOM 3168 N N . GLN A 1 428 ? 38.721 23.798 -19.359 1.00 34.07 428 GLN A N 1
ATOM 3169 C CA . GLN A 1 428 ? 39.565 24.987 -19.388 1.00 34.56 428 GLN A CA 1
ATOM 3170 C C . GLN A 1 428 ? 39.217 25.919 -18.235 1.00 34.44 428 GLN A C 1
ATOM 3171 O O . GLN A 1 428 ? 40.095 26.411 -17.524 1.00 35.60 428 GLN A O 1
ATOM 3177 N N . MET A 1 429 ? 37.924 26.169 -18.074 1.00 32.04 429 MET A N 1
ATOM 3178 C CA . MET A 1 429 ? 37.432 27.049 -17.029 1.00 31.44 429 MET A CA 1
ATOM 3179 C C . MET A 1 429 ? 37.789 26.563 -15.632 1.00 32.12 429 MET A C 1
ATOM 3180 O O . MET A 1 429 ? 38.277 27.340 -14.802 1.00 34.48 429 MET A O 1
ATOM 3185 N N . ALA A 1 430 ? 37.550 25.281 -15.371 1.00 28.96 430 ALA A N 1
ATOM 3186 C CA . ALA A 1 430 ? 37.840 24.724 -14.057 1.00 28.93 430 ALA A CA 1
ATOM 3187 C C . ALA A 1 430 ? 39.314 24.836 -13.722 1.00 29.61 430 ALA A C 1
ATOM 3188 O O . ALA A 1 430 ? 39.675 25.118 -12.580 1.00 30.99 430 ALA A O 1
ATOM 3190 N N . GLU A 1 431 ? 40.163 24.616 -14.720 1.00 30.01 431 GLU A N 1
ATOM 3191 C CA . GLU A 1 431 ? 41.601 24.682 -14.520 1.00 30.62 431 GLU A CA 1
ATOM 3192 C C . GLU A 1 431 ? 42.025 26.104 -14.187 1.00 29.56 431 GLU A C 1
ATOM 3193 O O . GLU A 1 431 ? 42.706 26.335 -13.182 1.00 31.45 431 GLU A O 1
ATOM 3199 N N . GLU A 1 432 ? 41.623 27.053 -15.031 1.00 24.86 432 GLU A N 1
ATOM 3200 C CA . GLU A 1 432 ? 41.952 28.457 -14.812 1.00 21.48 432 GLU A CA 1
ATOM 3201 C C . GLU A 1 432 ? 41.532 28.878 -13.396 1.00 22.30 432 GLU A C 1
ATOM 3202 O O . GLU A 1 432 ? 42.266 29.596 -12.711 1.00 21.82 432 GLU A O 1
ATOM 3208 N N . ALA A 1 433 ? 40.363 28.412 -12.954 1.00 20.14 433 ALA A N 1
ATOM 3209 C CA . ALA A 1 433 ? 39.861 28.734 -11.623 1.00 17.40 433 ALA A CA 1
ATOM 3210 C C . ALA A 1 433 ? 40.772 28.134 -10.543 1.00 18.33 433 ALA A C 1
ATOM 3211 O O . ALA A 1 433 ? 41.034 28.761 -9.509 1.00 18.54 433 ALA A O 1
ATOM 3213 N N . VAL A 1 434 ? 41.256 26.922 -10.780 1.00 17.58 434 VAL A N 1
ATOM 3214 C CA . VAL A 1 434 ? 42.142 26.277 -9.822 1.00 18.02 434 VAL A CA 1
ATOM 3215 C C . VAL A 1 434 ? 43.403 27.122 -9.698 1.00 18.72 434 VAL A C 1
ATOM 3216 O O . VAL A 1 434 ? 43.871 27.393 -8.593 1.00 18.84 434 VAL A O 1
ATOM 3220 N N . VAL A 1 435 ? 43.943 27.548 -10.834 1.00 17.44 435 VAL A N 1
ATOM 3221 C CA . VAL A 1 435 ? 45.140 28.373 -10.828 1.00 18.32 435 VAL A CA 1
ATOM 3222 C C . VAL A 1 435 ? 44.932 29.644 -10.007 1.00 20.21 435 VAL A C 1
ATOM 3223 O O . VAL A 1 435 ? 45.672 29.898 -9.052 1.00 21.04 435 VAL A O 1
ATOM 3227 N N . TYR A 1 436 ? 43.927 30.437 -10.378 1.00 19.33 436 TYR A N 1
ATOM 3228 C CA . TYR A 1 436 ? 43.639 31.680 -9.676 1.00 18.88 436 TYR A CA 1
ATOM 3229 C C . TYR A 1 436 ? 43.356 31.436 -8.195 1.00 21.80 436 TYR A C 1
ATOM 3230 O O . TYR A 1 436 ? 43.871 32.145 -7.332 1.00 23.50 436 TYR A O 1
ATOM 3239 N N . ARG A 1 437 ? 42.537 30.433 -7.899 1.00 22.87 437 ARG A N 1
ATOM 3240 C CA . ARG A 1 437 ? 42.180 30.128 -6.516 1.00 23.20 437 ARG A CA 1
ATOM 3241 C C . ARG A 1 437 ? 43.391 29.971 -5.587 1.00 24.61 437 ARG A C 1
ATOM 3242 O O . ARG A 1 437 ? 43.324 30.320 -4.408 1.00 26.27 437 ARG A O 1
ATOM 3250 N N . ASN A 1 438 ? 44.494 29.456 -6.120 1.00 25.93 438 ASN A N 1
ATOM 3251 C CA . ASN A 1 438 ? 45.695 29.240 -5.324 1.00 28.01 438 ASN A CA 1
ATOM 3252 C C . ASN A 1 438 ? 46.633 30.443 -5.309 1.00 28.69 438 ASN A C 1
ATOM 3253 O O . ASN A 1 438 ? 47.717 30.389 -4.733 1.00 31.59 438 ASN A O 1
ATOM 3258 N N . LEU A 1 439 ? 46.215 31.526 -5.949 1.00 27.91 439 LEU A N 1
ATOM 3259 C CA . LEU A 1 439 ? 47.006 32.750 -5.998 1.00 24.88 439 LEU A CA 1
ATOM 3260 C C . LEU A 1 439 ? 46.301 33.852 -5.200 1.00 25.85 439 LEU A C 1
ATOM 3261 O O . LEU A 1 439 ? 46.827 34.949 -5.041 1.00 28.00 439 LEU A O 1
ATOM 3266 N N . MET A 1 440 ? 45.100 33.552 -4.715 1.00 27.96 440 MET A N 1
ATOM 3267 C CA . MET A 1 440 ? 44.317 34.494 -3.915 1.00 29.38 440 MET A CA 1
ATOM 3268 C C . MET A 1 440 ? 44.478 34.138 -2.434 1.00 31.53 440 MET A C 1
ATOM 3269 O O . MET A 1 440 ? 45.268 33.214 -2.127 1.00 31.32 440 MET A O 1
ATOM 3275 N N . MET B 1 10 ? 38.465 21.746 62.617 1.00 62.25 10 MET B N 1
ATOM 3276 C CA . MET B 1 10 ? 37.567 22.731 61.939 1.00 62.51 10 MET B CA 1
ATOM 3277 C C . MET B 1 10 ? 37.908 22.924 60.463 1.00 59.58 10 MET B C 1
ATOM 3278 O O . MET B 1 10 ? 38.993 22.557 60.016 1.00 60.62 10 MET B O 1
ATOM 3283 N N . ALA B 1 11 ? 36.976 23.508 59.712 1.00 55.20 11 ALA B N 1
ATOM 3284 C CA . ALA B 1 11 ? 37.157 23.735 58.279 1.00 50.58 11 ALA B CA 1
ATOM 3285 C C . ALA B 1 11 ? 38.519 24.312 57.892 1.00 46.89 11 ALA B C 1
ATOM 3286 O O . ALA B 1 11 ? 39.052 25.207 58.555 1.00 45.35 11 ALA B O 1
ATOM 3288 N N . THR B 1 12 ? 39.063 23.800 56.792 1.00 42.80 12 THR B N 1
ATOM 3289 C CA . THR B 1 12 ? 40.361 24.236 56.296 1.00 36.48 12 THR B CA 1
ATOM 3290 C C . THR B 1 12 ? 40.385 23.994 54.784 1.00 33.47 12 THR B C 1
ATOM 3291 O O . THR B 1 12 ? 39.556 23.248 54.275 1.00 34.35 12 THR B O 1
ATOM 3295 N N . GLY B 1 13 ? 41.307 24.637 54.069 1.00 31.31 13 GLY B N 1
ATOM 3296 C CA . GLY B 1 13 ? 41.424 24.436 52.628 1.00 29.59 13 GLY B CA 1
ATOM 3297 C C . GLY B 1 13 ? 40.445 25.116 51.675 1.00 30.25 13 GLY B C 1
ATOM 3298 O O . GLY B 1 13 ? 39.915 26.192 51.957 1.00 35.06 13 GLY B O 1
ATOM 3299 N N . ARG B 1 14 ? 40.213 24.492 50.524 1.00 26.59 14 ARG B N 1
ATOM 3300 C CA . ARG B 1 14 ? 39.301 25.048 49.530 1.00 24.04 14 ARG B CA 1
ATOM 3301 C C . ARG B 1 14 ? 37.898 24.520 49.706 1.00 23.17 14 ARG B C 1
ATOM 3302 O O . ARG B 1 14 ? 37.703 23.373 50.076 1.00 25.73 14 ARG B O 1
ATOM 3310 N N . HIS B 1 15 ? 36.919 25.362 49.412 1.00 23.37 15 HIS B N 1
ATOM 3311 C CA . HIS B 1 15 ? 35.526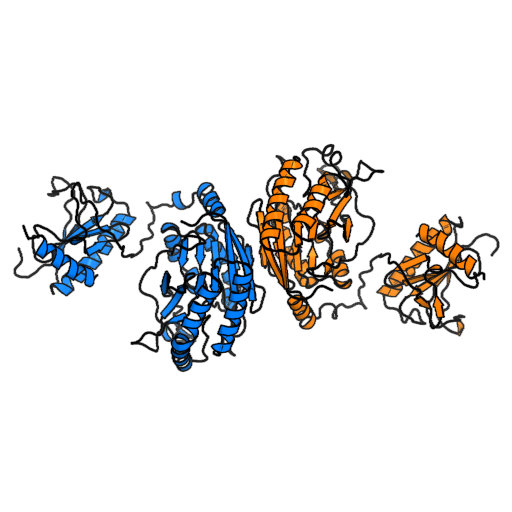 24.980 49.526 1.00 20.85 15 HIS B CA 1
ATOM 3312 C C . HIS B 1 15 ? 34.715 25.660 48.436 1.00 18.85 15 HIS B C 1
ATOM 3313 O O . HIS B 1 15 ? 34.871 26.854 48.168 1.00 17.09 15 HIS B O 1
ATOM 3320 N N . PHE B 1 16 ? 33.861 24.873 47.799 1.00 17.03 16 PHE B N 1
ATOM 3321 C CA . PHE B 1 16 ? 33.045 25.341 46.702 1.00 18.15 16 PHE B CA 1
ATOM 3322 C C . PHE B 1 16 ? 31.660 25.729 47.208 1.00 19.12 16 PHE B C 1
ATOM 3323 O O . PHE B 1 16 ? 31.006 24.944 47.888 1.00 20.60 16 PHE B O 1
ATOM 3331 N N . ILE B 1 17 ? 31.213 26.939 46.876 1.00 18.10 17 ILE B N 1
ATOM 3332 C CA . ILE B 1 17 ? 29.908 27.419 47.327 1.00 17.47 17 ILE B CA 1
ATOM 3333 C C . ILE B 1 17 ? 29.133 28.151 46.229 1.00 19.06 17 ILE B C 1
ATOM 3334 O O . ILE B 1 17 ? 29.723 28.670 45.279 1.00 20.50 17 ILE B O 1
ATOM 3339 N N . ALA B 1 18 ? 27.811 28.211 46.385 1.00 16.58 18 ALA B N 1
ATOM 3340 C CA . ALA B 1 18 ? 26.939 28.878 45.426 1.00 14.22 18 ALA B CA 1
ATOM 3341 C C . ALA B 1 18 ? 26.057 29.931 46.107 1.00 16.14 18 ALA B C 1
ATOM 3342 O O . ALA B 1 18 ? 25.473 29.682 47.171 1.00 19.30 18 ALA B O 1
ATOM 3344 N N . VAL B 1 19 ? 25.963 31.106 45.487 1.00 12.51 19 VAL B N 1
ATOM 3345 C CA . VAL B 1 19 ? 25.158 32.192 46.022 1.00 12.12 19 VAL B CA 1
ATOM 3346 C C . VAL B 1 19 ? 23.911 32.390 45.171 1.00 14.70 19 VAL B C 1
ATOM 3347 O O . VAL B 1 19 ? 23.994 32.524 43.954 1.00 13.45 19 VAL B O 1
ATOM 3351 N N . CYS B 1 20 ? 22.753 32.417 45.822 1.00 18.79 20 CYS B N 1
ATOM 3352 C CA . CYS B 1 20 ? 21.492 32.584 45.113 1.00 21.43 20 CYS B CA 1
ATOM 3353 C C . CYS B 1 20 ? 20.919 33.983 45.133 1.00 22.66 20 CYS B C 1
ATOM 3354 O O . CYS B 1 20 ? 20.934 34.665 46.160 1.00 22.35 20 CYS B O 1
ATOM 3357 N N . GLN B 1 21 ? 20.409 34.399 43.978 1.00 22.38 21 GLN B N 1
ATOM 3358 C CA . GLN B 1 21 ? 19.792 35.707 43.828 1.00 22.59 21 GLN B CA 1
ATOM 3359 C C . GLN B 1 21 ? 18.368 35.490 43.378 1.00 25.14 21 GLN B C 1
ATOM 3360 O O . GLN B 1 21 ? 18.111 34.698 42.471 1.00 26.73 21 GLN B O 1
ATOM 3366 N N . MET B 1 22 ? 17.431 36.174 44.015 1.00 27.14 22 MET B N 1
ATOM 3367 C CA . MET B 1 22 ? 16.052 36.015 43.608 1.00 32.07 22 MET B CA 1
ATOM 3368 C C . MET B 1 22 ? 15.227 37.262 43.811 1.00 33.67 22 MET B C 1
ATOM 3369 O O . MET B 1 22 ? 15.670 38.226 44.436 1.00 36.41 22 MET B O 1
ATOM 3374 N N . THR B 1 23 ? 14.035 37.253 43.234 1.00 32.63 23 THR B N 1
ATOM 3375 C CA . THR B 1 23 ? 13.129 38.374 43.381 1.00 32.19 23 THR B CA 1
ATOM 3376 C C . THR B 1 23 ? 11.849 37.791 43.965 1.00 29.65 23 THR B C 1
ATOM 3377 O O . THR B 1 23 ? 10.928 37.415 43.243 1.00 29.98 23 THR B O 1
ATOM 3381 N N . SER B 1 24 ? 11.818 37.702 45.289 1.00 28.04 24 SER B N 1
ATOM 3382 C CA . SER B 1 24 ? 10.681 37.138 46.002 1.00 28.05 24 SER B CA 1
ATOM 3383 C C . SER B 1 24 ? 9.379 37.923 45.882 1.00 29.71 24 SER B C 1
ATOM 3384 O O . SER B 1 24 ? 9.364 39.153 45.897 1.00 29.66 24 SER B O 1
ATOM 3387 N N . ASP B 1 25 ? 8.295 37.158 45.782 1.00 33.01 25 ASP B N 1
ATOM 3388 C CA . ASP B 1 25 ? 6.912 37.624 45.661 1.00 33.99 25 ASP B CA 1
ATOM 3389 C C . ASP B 1 25 ? 6.266 37.592 47.037 1.00 35.30 25 ASP B C 1
ATOM 3390 O O . ASP B 1 25 ? 6.930 37.637 48.073 1.00 36.16 25 ASP B O 1
ATOM 3395 N N . ASN B 1 26 ? 4.944 37.496 47.007 1.00 35.99 26 ASN B N 1
ATOM 3396 C CA . ASN B 1 26 ? 4.126 37.365 48.199 1.00 36.32 26 ASN B CA 1
ATOM 3397 C C . ASN B 1 26 ? 3.511 35.991 47.940 1.00 35.86 26 ASN B C 1
ATOM 3398 O O . ASN B 1 26 ? 2.587 35.559 48.627 1.00 35.78 26 ASN B O 1
ATOM 3403 N N . ASP B 1 27 ? 4.076 35.323 46.929 1.00 35.78 27 ASP B N 1
ATOM 3404 C CA . ASP B 1 27 ? 3.668 33.996 46.467 1.00 35.42 27 ASP B CA 1
ATOM 3405 C C . ASP B 1 27 ? 4.667 32.952 46.966 1.00 35.75 27 ASP B C 1
ATOM 3406 O O . ASP B 1 27 ? 5.511 32.472 46.205 1.00 34.68 27 ASP B O 1
ATOM 3411 N N . LEU B 1 28 ? 4.554 32.594 48.241 1.00 36.01 28 LEU B N 1
ATOM 3412 C CA . LEU B 1 28 ? 5.461 31.637 48.870 1.00 34.47 28 LEU B CA 1
ATOM 3413 C C . LEU B 1 28 ? 5.822 30.378 48.073 1.00 33.79 28 LEU B C 1
ATOM 3414 O O . LEU B 1 28 ? 6.930 29.853 48.204 1.00 33.03 28 LEU B O 1
ATOM 3419 N N . GLU B 1 29 ? 4.915 29.891 47.238 1.00 34.05 29 GLU B N 1
ATOM 3420 C CA . GLU B 1 29 ? 5.206 28.681 46.473 1.00 36.10 29 GLU B CA 1
ATOM 3421 C C . GLU B 1 29 ? 6.152 28.986 45.324 1.00 36.14 29 GLU B C 1
ATOM 3422 O O . GLU B 1 29 ? 7.106 28.251 45.080 1.00 34.77 29 GLU B O 1
ATOM 3428 N N . LYS B 1 30 ? 5.866 30.074 44.616 1.00 37.71 30 LYS B N 1
ATOM 3429 C CA . LYS B 1 30 ? 6.688 30.515 43.494 1.00 36.98 30 LYS B CA 1
ATOM 3430 C C . LYS B 1 30 ? 8.087 30.785 44.040 1.00 36.99 30 LYS B C 1
ATOM 3431 O O . LYS B 1 30 ? 9.080 30.295 43.502 1.00 37.68 30 LYS B O 1
ATOM 3437 N N . ASN B 1 31 ? 8.158 31.558 45.121 1.00 34.42 31 ASN B N 1
ATOM 3438 C CA . ASN B 1 31 ? 9.434 31.859 45.743 1.00 34.58 31 ASN B CA 1
ATOM 3439 C C . ASN B 1 31 ? 10.173 30.562 46.062 1.00 35.86 31 ASN B C 1
ATOM 3440 O O . ASN B 1 31 ? 11.352 30.411 45.740 1.00 37.32 31 ASN B O 1
ATOM 3445 N N . PHE B 1 32 ? 9.483 29.618 46.692 1.00 35.88 32 PHE B N 1
ATOM 3446 C CA . PHE B 1 32 ? 10.126 28.360 47.033 1.00 34.39 32 PHE B CA 1
ATOM 3447 C C . PHE B 1 32 ? 10.712 27.664 45.805 1.00 33.49 32 PHE B C 1
ATOM 3448 O O . PHE B 1 32 ? 11.884 27.291 45.801 1.00 32.68 32 PHE B O 1
ATOM 3456 N N . GLN B 1 33 ? 9.896 27.483 44.770 1.00 32.95 33 GLN B N 1
ATOM 3457 C CA . GLN B 1 33 ? 10.349 26.822 43.549 1.00 31.83 33 GLN B CA 1
ATOM 3458 C C . GLN B 1 33 ? 11.629 27.427 42.980 1.00 30.25 33 GLN B C 1
ATOM 3459 O O . GLN B 1 33 ? 12.543 26.707 42.576 1.00 30.38 33 GLN B O 1
ATOM 3465 N N . ALA B 1 34 ? 11.686 28.754 42.942 1.00 27.18 34 ALA B N 1
ATOM 3466 C CA . ALA B 1 34 ? 12.860 29.447 42.440 1.00 22.18 34 ALA B CA 1
ATOM 3467 C C . ALA B 1 34 ? 14.092 28.966 43.206 1.00 21.34 34 ALA B C 1
ATOM 3468 O O . ALA B 1 34 ? 15.054 28.480 42.610 1.00 20.80 34 ALA B O 1
ATOM 3470 N N . ALA B 1 35 ? 14.040 29.097 44.531 1.00 20.77 35 ALA B N 1
ATOM 3471 C CA . ALA B 1 35 ? 15.126 28.689 45.419 1.00 20.10 35 ALA B CA 1
ATOM 3472 C C . ALA B 1 35 ? 15.494 27.216 45.271 1.00 22.11 35 ALA B C 1
ATOM 3473 O O . ALA B 1 35 ? 16.659 26.867 45.077 1.00 21.99 35 ALA B O 1
ATOM 3475 N N . LYS B 1 36 ? 14.489 26.355 45.375 1.00 23.52 36 LYS B N 1
ATOM 3476 C CA . LYS B 1 36 ? 14.692 24.916 45.261 1.00 25.47 36 LYS B CA 1
ATOM 3477 C C . LYS B 1 36 ? 15.429 24.559 43.978 1.00 25.62 36 LYS B C 1
ATOM 3478 O O . LYS B 1 36 ? 16.269 23.659 43.969 1.00 27.75 36 LYS B O 1
ATOM 3484 N N . ASN B 1 37 ? 15.109 25.267 42.899 1.00 24.32 37 ASN B N 1
ATOM 3485 C CA . ASN B 1 37 ? 15.732 25.014 41.613 1.00 24.01 37 ASN B CA 1
ATOM 3486 C C . ASN B 1 37 ? 17.230 25.310 41.663 1.00 24.64 37 ASN B C 1
ATOM 3487 O O . ASN B 1 37 ? 18.046 24.555 41.123 1.00 22.48 37 ASN B O 1
ATOM 3492 N N . MET B 1 38 ? 17.592 26.408 42.316 1.00 23.50 38 MET B N 1
ATOM 3493 C CA . MET B 1 38 ? 18.994 26.773 42.417 1.00 24.80 38 MET B CA 1
ATOM 3494 C C . MET B 1 38 ? 19.736 25.861 43.385 1.00 26.06 38 MET B C 1
ATOM 3495 O O . MET B 1 38 ? 20.891 25.492 43.140 1.00 27.74 38 MET B O 1
ATOM 3500 N N . ILE B 1 39 ? 19.073 25.496 44.480 1.00 25.56 39 ILE B N 1
ATOM 3501 C CA . ILE B 1 39 ? 19.675 24.610 45.472 1.00 22.60 39 ILE B CA 1
ATOM 3502 C C . ILE B 1 39 ? 20.001 23.287 44.792 1.00 22.30 39 ILE B C 1
ATOM 3503 O O . ILE B 1 39 ? 21.082 22.734 44.985 1.00 21.03 39 ILE B O 1
ATOM 3508 N N . GLU B 1 40 ? 19.064 22.791 43.987 1.00 23.05 40 GLU B N 1
ATOM 3509 C CA . GLU B 1 40 ? 19.259 21.542 43.256 1.00 24.50 40 GLU B CA 1
ATOM 3510 C C . GLU B 1 40 ? 20.503 21.656 42.374 1.00 25.44 40 GLU B C 1
ATOM 3511 O O . GLU B 1 40 ? 21.342 20.751 42.345 1.00 28.71 40 GLU B O 1
ATOM 3517 N N . ARG B 1 41 ? 20.630 22.771 41.662 1.00 23.84 41 ARG B N 1
ATOM 3518 C CA . ARG B 1 41 ? 21.790 22.978 40.807 1.00 21.12 41 ARG B CA 1
ATOM 3519 C C . ARG B 1 41 ? 23.063 23.119 41.645 1.00 20.47 41 ARG B C 1
ATOM 3520 O O . ARG B 1 41 ? 24.146 22.713 41.220 1.00 19.87 41 ARG B O 1
ATOM 3528 N N . ALA B 1 42 ? 22.935 23.693 42.836 1.00 18.98 42 ALA B N 1
ATOM 3529 C CA . ALA B 1 42 ? 24.090 23.854 43.704 1.00 20.60 42 ALA B CA 1
ATOM 3530 C C . ALA B 1 42 ? 24.555 22.457 44.121 1.00 21.98 42 ALA B C 1
ATOM 3531 O O . ALA B 1 42 ? 25.756 22.189 44.219 1.00 21.53 42 ALA B O 1
ATOM 3533 N N . GLY B 1 43 ? 23.593 21.567 44.355 1.00 22.76 43 GLY B N 1
ATOM 3534 C CA . GLY B 1 43 ? 23.932 20.214 44.749 1.00 23.83 43 GLY B CA 1
ATOM 3535 C C . GLY B 1 43 ? 24.593 19.470 43.600 1.00 26.40 43 GLY B C 1
ATOM 3536 O O . GLY B 1 43 ? 25.614 18.797 43.768 1.00 26.60 43 GLY B O 1
ATOM 3537 N N . GLU B 1 44 ? 24.001 19.593 42.421 1.00 26.62 44 GLU B N 1
ATOM 3538 C CA . GLU B 1 44 ? 24.517 18.937 41.236 1.00 26.81 44 GLU B CA 1
ATOM 3539 C C . GLU B 1 44 ? 25.996 19.268 41.076 1.00 26.69 44 GLU B C 1
ATOM 3540 O O . GLU B 1 44 ? 26.788 18.423 40.670 1.00 25.87 44 GLU B O 1
ATOM 3546 N N . LYS B 1 45 ? 26.371 20.500 41.403 1.00 26.31 45 LYS B N 1
ATOM 3547 C CA . LYS B 1 45 ? 27.763 20.913 41.278 1.00 27.48 45 LYS B CA 1
ATOM 3548 C C . LYS B 1 45 ? 28.551 20.619 42.552 1.00 29.67 45 LYS B C 1
ATOM 3549 O O . LYS B 1 45 ? 29.660 21.133 42.749 1.00 29.39 45 LYS B O 1
ATOM 3555 N N . LYS B 1 46 ? 27.961 19.787 43.405 1.00 28.72 46 LYS B N 1
ATOM 3556 C CA . LYS B 1 46 ? 28.569 19.367 44.656 1.00 28.21 46 LYS B CA 1
ATOM 3557 C C . LYS B 1 46 ? 29.084 20.498 45.531 1.00 27.68 46 LYS B C 1
ATOM 3558 O O . LYS B 1 46 ? 30.187 20.429 46.077 1.00 28.57 46 LYS B O 1
ATOM 3564 N N . CYS B 1 47 ? 28.278 21.546 45.662 1.00 27.38 47 CYS B N 1
ATOM 3565 C CA . CYS B 1 47 ? 28.638 22.676 46.513 1.00 26.28 47 CYS B CA 1
ATOM 3566 C C . CYS B 1 47 ? 28.422 22.204 47.930 1.00 24.71 47 CYS B C 1
ATOM 3567 O O . CYS B 1 47 ? 27.579 21.342 48.178 1.00 27.34 47 CYS B O 1
ATOM 3570 N N . GLU B 1 48 ? 29.162 22.774 48.866 1.00 23.87 48 GLU B N 1
ATOM 3571 C CA . GLU B 1 48 ? 29.010 22.379 50.252 1.00 23.47 48 GLU B CA 1
ATOM 3572 C C . GLU B 1 48 ? 27.989 23.258 50.961 1.00 24.52 48 GLU B C 1
ATOM 3573 O O . GLU B 1 48 ? 27.403 22.849 51.967 1.00 25.11 48 GLU B O 1
ATOM 3579 N N . MET B 1 49 ? 27.758 24.455 50.423 1.00 25.40 49 MET B N 1
ATOM 3580 C CA . MET B 1 49 ? 26.809 25.384 51.035 1.00 25.97 49 MET B CA 1
ATOM 3581 C C . MET B 1 49 ? 26.175 26.319 50.008 1.00 24.51 49 MET B C 1
ATOM 3582 O O . MET B 1 49 ? 26.819 26.697 49.036 1.00 25.10 49 MET B O 1
ATOM 3587 N N . VAL B 1 50 ? 24.908 26.677 50.229 1.00 24.32 50 VAL B N 1
ATOM 3588 C CA . VAL B 1 50 ? 24.165 27.577 49.338 1.00 21.34 50 VAL B CA 1
ATOM 3589 C C . VAL B 1 50 ? 23.615 28.719 50.160 1.00 22.73 50 VAL B C 1
ATOM 3590 O O . VAL B 1 50 ? 23.008 28.493 51.211 1.00 24.31 50 VAL B O 1
ATOM 3594 N N . PHE B 1 51 ? 23.783 29.942 49.676 1.00 21.70 51 PHE B N 1
ATOM 3595 C CA . PHE B 1 51 ? 23.270 31.090 50.404 1.00 20.00 51 PHE B CA 1
ATOM 3596 C C . PHE B 1 51 ? 22.064 31.710 49.710 1.00 20.54 51 PHE B C 1
ATOM 3597 O O . PHE B 1 51 ? 22.078 31.946 48.496 1.00 20.96 51 PHE B O 1
ATOM 3605 N N . LEU B 1 52 ? 21.014 31.959 50.482 1.00 20.78 52 LEU B N 1
ATOM 3606 C CA . LEU B 1 52 ? 19.816 32.587 49.944 1.00 21.67 52 LEU B CA 1
ATOM 3607 C C . LEU B 1 52 ? 19.692 33.956 50.586 1.00 22.41 52 LEU B C 1
ATOM 3608 O O . LEU B 1 52 ? 20.184 34.181 51.695 1.00 24.61 52 LEU B O 1
ATOM 3613 N N . PRO B 1 53 ? 19.032 34.896 49.896 1.00 22.58 53 PRO B N 1
ATOM 3614 C CA . PRO B 1 53 ? 18.846 36.269 50.377 1.00 23.16 53 PRO B CA 1
ATOM 3615 C C . PRO B 1 53 ? 17.806 36.568 51.456 1.00 21.89 53 PRO B C 1
ATOM 3616 O O . PRO B 1 53 ? 16.932 35.760 51.763 1.00 20.29 53 PRO B O 1
ATOM 3620 N N . GLU B 1 54 ? 17.926 37.763 52.020 1.00 23.50 54 GLU B N 1
ATOM 3621 C CA . GLU B 1 54 ? 16.997 38.254 53.022 1.00 24.60 54 GLU B CA 1
ATOM 3622 C C . GLU B 1 54 ? 15.632 38.280 52.321 1.00 26.65 54 GLU B C 1
ATOM 3623 O O . GLU B 1 54 ? 15.541 38.609 51.138 1.00 27.50 54 GLU B O 1
ATOM 3629 N N . CYS B 1 55 ? 14.581 37.928 53.051 1.00 28.84 55 CYS B N 1
ATOM 3630 C CA . CYS B 1 55 ? 13.227 37.888 52.509 1.00 28.02 55 CYS B CA 1
ATOM 3631 C C . CYS B 1 55 ? 13.105 36.777 51.449 1.00 28.78 55 CYS B C 1
ATOM 3632 O O . CYS B 1 55 ? 12.310 36.880 50.512 1.00 28.15 55 CYS B O 1
ATOM 3635 N N . PHE B 1 56 ? 13.889 35.710 51.607 1.00 28.84 56 PHE B N 1
ATOM 3636 C CA . PHE B 1 56 ? 13.845 34.586 50.671 1.00 30.51 56 PHE B CA 1
ATOM 3637 C C . PHE B 1 56 ? 12.494 33.875 50.719 1.00 30.89 56 PHE B C 1
ATOM 3638 O O . PHE B 1 56 ? 12.069 33.271 49.731 1.00 31.43 56 PHE B O 1
ATOM 3646 N N . ASP B 1 57 ? 11.829 33.922 51.873 1.00 30.89 57 ASP B N 1
ATOM 3647 C CA . ASP B 1 57 ? 10.527 33.277 52.008 1.00 29.47 57 ASP B CA 1
ATOM 3648 C C . ASP B 1 57 ? 9.479 34.039 51.219 1.00 29.27 57 ASP B C 1
ATOM 3649 O O . ASP B 1 57 ? 8.711 33.435 50.470 1.00 28.20 57 ASP B O 1
ATOM 3654 N N . PHE B 1 58 ? 9.464 35.363 51.367 1.00 30.33 58 PHE B N 1
ATOM 3655 C CA . PHE B 1 58 ? 8.502 36.196 50.645 1.00 30.79 58 PHE B CA 1
ATOM 3656 C C . PHE B 1 58 ? 8.699 37.694 50.864 1.00 30.48 58 PHE B C 1
ATOM 3657 O O . PHE B 1 58 ? 9.502 38.124 51.686 1.00 31.46 58 PHE B O 1
ATOM 3665 N N . ILE B 1 59 ? 7.947 38.477 50.104 1.00 30.87 59 ILE B N 1
ATOM 3666 C CA . ILE B 1 59 ? 7.946 39.931 50.189 1.00 32.47 59 ILE B CA 1
ATOM 3667 C C . ILE B 1 59 ? 6.515 40.292 49.822 1.00 36.92 59 ILE B C 1
ATOM 3668 O O . ILE B 1 59 ? 6.154 40.312 48.642 1.00 40.94 59 ILE B O 1
ATOM 3673 N N . GLY B 1 60 ? 5.698 40.560 50.833 1.00 39.03 60 GLY B N 1
ATOM 3674 C CA . GLY B 1 60 ? 4.304 40.879 50.579 1.00 44.54 60 GLY B CA 1
ATOM 3675 C C . GLY B 1 60 ? 3.996 42.266 50.051 1.00 47.41 60 GLY B C 1
ATOM 3676 O O . GLY B 1 60 ? 4.834 43.168 50.104 1.00 47.24 60 GLY B O 1
ATOM 3677 N N . LEU B 1 61 ? 2.780 42.424 49.530 1.00 51.05 61 LEU B N 1
ATOM 3678 C CA . LEU B 1 61 ? 2.320 43.705 49.003 1.00 55.27 61 LEU B CA 1
ATOM 3679 C C . LEU B 1 61 ? 1.998 44.607 50.186 1.00 59.30 61 LEU B C 1
ATOM 3680 O O . LEU B 1 61 ? 2.489 45.731 50.269 1.00 61.89 61 LEU B O 1
ATOM 3685 N N . ASN B 1 62 ? 1.169 44.114 51.100 1.00 63.93 62 ASN B N 1
ATOM 3686 C CA . ASN B 1 62 ? 0.819 44.891 52.282 1.00 68.58 62 ASN B CA 1
ATOM 3687 C C . ASN B 1 62 ? 1.644 44.403 53.471 1.00 69.63 62 ASN B C 1
ATOM 3688 O O . ASN B 1 62 ? 2.446 43.475 53.343 1.00 69.78 62 ASN B O 1
ATOM 3693 N N . LYS B 1 63 ? 1.449 45.032 54.626 1.00 70.56 63 LYS B N 1
ATOM 3694 C CA . LYS B 1 63 ? 2.173 44.648 55.828 1.00 71.91 63 LYS B CA 1
ATOM 3695 C C . LYS B 1 63 ? 1.326 43.696 56.657 1.00 72.20 63 LYS B C 1
ATOM 3696 O O . LYS B 1 63 ? 1.856 42.910 57.435 1.00 72.03 63 LYS B O 1
ATOM 3702 N N . ASN B 1 64 ? 0.007 43.767 56.488 1.00 73.38 64 ASN B N 1
ATOM 3703 C CA . ASN B 1 64 ? -0.887 42.853 57.190 1.00 74.13 64 ASN B CA 1
ATOM 3704 C C . ASN B 1 64 ? -0.595 41.502 56.556 1.00 73.58 64 ASN B C 1
ATOM 3705 O O . ASN B 1 64 ? -1.123 40.471 56.967 1.00 74.45 64 ASN B O 1
ATOM 3710 N N . GLU B 1 65 ? 0.257 41.532 55.538 1.00 72.78 65 GLU B N 1
ATOM 3711 C CA . GLU B 1 65 ? 0.652 40.343 54.806 1.00 71.86 65 GLU B CA 1
ATOM 3712 C C . GLU B 1 65 ? 2.034 39.900 55.290 1.00 72.52 65 GLU B C 1
ATOM 3713 O O . GLU B 1 65 ? 2.265 38.716 55.538 1.00 72.36 65 GLU B O 1
ATOM 3719 N N . GLN B 1 66 ? 2.948 40.856 55.434 1.00 73.71 66 GLN B N 1
ATOM 3720 C CA . GLN B 1 66 ? 4.302 40.555 55.898 1.00 75.73 66 GLN B CA 1
ATOM 3721 C C . GLN B 1 66 ? 4.349 40.537 57.420 1.00 75.61 66 GLN B C 1
ATOM 3722 O O . GLN B 1 66 ? 5.259 41.091 58.041 1.00 75.94 66 GLN B O 1
ATOM 3728 N N . ILE B 1 67 ? 3.353 39.881 58.005 1.00 74.76 67 ILE B N 1
ATOM 3729 C CA . ILE B 1 67 ? 3.217 39.765 59.452 1.00 73.15 67 ILE B CA 1
ATOM 3730 C C . ILE B 1 67 ? 2.250 38.608 59.682 1.00 70.54 67 ILE B C 1
ATOM 3731 O O . ILE B 1 67 ? 2.228 37.984 60.742 1.00 70.39 67 ILE B O 1
ATOM 3736 N N . ASP B 1 68 ? 1.456 38.340 58.653 1.00 68.06 68 ASP B N 1
ATOM 3737 C CA . ASP B 1 68 ? 0.469 37.273 58.663 1.00 66.54 68 ASP B CA 1
ATOM 3738 C C . ASP B 1 68 ? 1.160 36.005 58.158 1.00 64.60 68 ASP B C 1
ATOM 3739 O O . ASP B 1 68 ? 0.820 34.895 58.565 1.00 63.56 68 ASP B O 1
ATOM 3744 N N . LEU B 1 69 ? 2.139 36.183 57.272 1.00 62.43 69 LEU B N 1
ATOM 3745 C CA . LEU B 1 69 ? 2.869 35.060 56.690 1.00 58.63 69 LEU B CA 1
ATOM 3746 C C . LEU B 1 69 ? 4.133 34.670 57.446 1.00 56.70 69 LEU B C 1
ATOM 3747 O O . LEU B 1 69 ? 4.824 33.730 57.055 1.00 55.98 69 LEU B O 1
ATOM 3752 N N . ALA B 1 70 ? 4.437 35.390 58.520 1.00 56.04 70 ALA B N 1
ATOM 3753 C CA . ALA B 1 70 ? 5.618 35.093 59.325 1.00 57.10 70 ALA B CA 1
ATOM 3754 C C . ALA B 1 70 ? 5.549 33.638 59.800 1.00 58.20 70 ALA B C 1
ATOM 3755 O O . ALA B 1 70 ? 4.547 33.213 60.378 1.00 57.84 70 ALA B O 1
ATOM 3757 N N . MET B 1 71 ? 6.615 32.881 59.548 1.00 59.69 71 MET B N 1
ATOM 3758 C CA . MET B 1 71 ? 6.673 31.470 59.921 1.00 60.38 71 MET B CA 1
ATOM 3759 C C . MET B 1 71 ? 7.269 31.200 61.289 1.00 61.72 71 MET B C 1
ATOM 3760 O O . MET B 1 71 ? 7.525 32.119 62.064 1.00 62.76 71 MET B O 1
ATOM 3765 N N . ALA B 1 72 ? 7.519 29.923 61.560 1.00 62.79 72 ALA B N 1
ATOM 3766 C CA . ALA B 1 72 ? 8.047 29.506 62.847 1.00 62.77 72 ALA B CA 1
ATOM 3767 C C . ALA B 1 72 ? 9.486 28.988 62.877 1.00 63.14 72 ALA B C 1
ATOM 3768 O O . ALA B 1 72 ? 9.966 28.613 63.942 1.00 65.36 72 ALA B O 1
ATOM 3770 N N . THR B 1 73 ? 10.178 28.971 61.741 1.00 62.97 73 THR B N 1
ATOM 3771 C CA . THR B 1 73 ? 11.558 28.462 61.694 1.00 63.88 73 THR B CA 1
ATOM 3772 C C . THR B 1 73 ? 11.504 26.942 61.661 1.00 64.61 73 THR B C 1
ATOM 3773 O O . THR B 1 73 ? 12.360 26.288 61.066 1.00 65.20 73 THR B O 1
ATOM 3777 N N . ASP B 1 74 ? 10.487 26.389 62.312 1.00 66.86 74 ASP B N 1
ATOM 3778 C CA . ASP B 1 74 ? 10.283 24.949 62.369 1.00 67.54 74 ASP B CA 1
ATOM 3779 C C . ASP B 1 74 ? 8.878 24.639 61.865 1.00 68.09 74 ASP B C 1
ATOM 3780 O O . ASP B 1 74 ? 8.149 23.868 62.481 1.00 71.45 74 ASP B O 1
ATOM 3785 N N . CYS B 1 75 ? 8.486 25.250 60.752 1.00 66.86 75 CYS B N 1
ATOM 3786 C CA . CYS B 1 75 ? 7.159 25.002 60.207 1.00 65.12 75 CYS B CA 1
ATOM 3787 C C . CYS B 1 75 ? 7.227 24.099 58.979 1.00 64.13 75 CYS B C 1
ATOM 3788 O O . CYS B 1 75 ? 8.297 23.609 58.610 1.00 63.51 75 CYS B O 1
ATOM 3791 N N . GLU B 1 76 ? 6.073 23.876 58.359 1.00 63.24 76 GLU B N 1
ATOM 3792 C CA . GLU B 1 76 ? 5.978 23.030 57.178 1.00 62.76 76 GLU B CA 1
ATOM 3793 C C . GLU B 1 76 ? 6.661 23.644 55.958 1.00 60.44 76 GLU B C 1
ATOM 3794 O O . GLU B 1 76 ? 7.130 22.921 55.079 1.00 60.80 76 GLU B O 1
ATOM 3800 N N . TYR B 1 77 ? 6.720 24.973 55.899 1.00 56.36 77 TYR B N 1
ATOM 3801 C CA . TYR B 1 77 ? 7.375 25.633 54.775 1.00 52.10 77 TYR B CA 1
ATOM 3802 C C . TYR B 1 77 ? 8.876 25.416 54.952 1.00 48.15 77 TYR B C 1
ATOM 3803 O O . TYR B 1 77 ? 9.553 24.953 54.036 1.00 48.58 77 TYR B O 1
ATOM 3812 N N . MET B 1 78 ? 9.381 25.729 56.141 1.00 42.64 78 MET B N 1
ATOM 3813 C CA . MET B 1 78 ? 10.792 25.546 56.449 1.00 40.04 78 MET B CA 1
ATOM 3814 C C . MET B 1 78 ? 11.237 24.098 56.244 1.00 39.94 78 MET B C 1
ATOM 3815 O O . MET B 1 78 ? 12.360 23.843 55.818 1.00 41.09 78 MET B O 1
ATOM 3820 N N . GLU B 1 79 ? 10.371 23.142 56.563 1.00 38.21 79 GLU B N 1
ATOM 3821 C CA . GLU B 1 79 ? 10.741 21.745 56.394 1.00 35.83 79 GLU B CA 1
ATOM 3822 C C . GLU B 1 79 ? 11.128 21.452 54.955 1.00 34.15 79 GLU B C 1
ATOM 3823 O O . GLU B 1 79 ? 11.999 20.624 54.695 1.00 34.25 79 GLU B O 1
ATOM 3829 N N . LYS B 1 80 ? 10.480 22.133 54.019 1.00 32.81 80 LYS B N 1
ATOM 3830 C CA . LYS B 1 80 ? 10.778 21.926 52.612 1.00 35.02 80 LYS B CA 1
ATOM 3831 C C . LYS B 1 80 ? 12.261 22.216 52.378 1.00 35.84 80 LYS B C 1
ATOM 3832 O O . LYS B 1 80 ? 12.920 21.547 51.576 1.00 35.93 80 LYS B O 1
ATOM 3838 N N . TYR B 1 81 ? 12.786 23.210 53.088 1.00 34.49 81 TYR B N 1
ATOM 3839 C CA . TYR B 1 81 ? 14.193 23.553 52.956 1.00 34.43 81 TYR B CA 1
ATOM 3840 C C . TYR B 1 81 ? 15.067 22.505 53.635 1.00 34.68 81 TYR B C 1
ATOM 3841 O O . TYR B 1 81 ? 15.987 21.968 53.017 1.00 36.23 81 TYR B O 1
ATOM 3850 N N . ARG B 1 82 ? 14.769 22.208 54.898 1.00 34.93 82 ARG B N 1
ATOM 3851 C CA . ARG B 1 82 ? 15.529 21.211 55.653 1.00 34.41 82 ARG B CA 1
ATOM 3852 C C . ARG B 1 82 ? 15.572 19.898 54.877 1.00 35.79 82 ARG B C 1
ATOM 3853 O O . ARG B 1 82 ? 16.595 19.206 54.858 1.00 34.75 82 ARG B O 1
ATOM 3861 N N . GLU B 1 83 ? 14.456 19.567 54.232 1.00 36.03 83 GLU B N 1
ATOM 3862 C CA . GLU B 1 83 ? 14.360 18.348 53.445 1.00 36.16 83 GLU B CA 1
ATOM 3863 C C . GLU B 1 83 ? 15.319 18.417 52.270 1.00 34.33 83 GLU B C 1
ATOM 3864 O O . GLU B 1 83 ? 15.904 17.407 51.875 1.00 31.90 83 GLU B O 1
ATOM 3870 N N . LEU B 1 84 ? 15.477 19.620 51.715 1.00 34.78 84 LEU B N 1
ATOM 3871 C CA . LEU B 1 84 ? 16.369 19.835 50.574 1.00 31.70 84 LEU B CA 1
ATOM 3872 C C . LEU B 1 84 ? 17.828 19.735 50.981 1.00 30.76 84 LEU B C 1
ATOM 3873 O O . LEU B 1 84 ? 18.643 19.155 50.258 1.00 29.83 84 LEU B O 1
ATOM 3878 N N . ALA B 1 85 ? 18.152 20.289 52.145 1.00 28.98 85 ALA B N 1
ATOM 3879 C CA . ALA B 1 85 ? 19.519 20.249 52.632 1.00 30.13 85 ALA B CA 1
ATOM 3880 C C . ALA B 1 85 ? 19.952 18.795 52.741 1.00 31.12 85 ALA B C 1
ATOM 3881 O O . ALA B 1 85 ? 21.068 18.444 52.352 1.00 30.92 85 ALA B O 1
ATOM 3883 N N . ARG B 1 86 ? 19.063 17.949 53.263 1.00 31.87 86 ARG B N 1
ATOM 3884 C CA . ARG B 1 86 ? 19.366 16.525 53.408 1.00 31.00 86 ARG B CA 1
ATOM 3885 C C . ARG B 1 86 ? 19.519 15.908 52.026 1.00 30.74 86 ARG B C 1
ATOM 3886 O O . ARG B 1 86 ? 20.537 15.289 51.724 1.00 30.57 86 ARG B O 1
ATOM 3894 N N . LYS B 1 87 ? 18.497 16.097 51.193 1.00 30.93 87 LYS B N 1
ATOM 3895 C CA . LYS B 1 87 ? 18.464 15.540 49.843 1.00 30.80 87 LYS B CA 1
ATOM 3896 C C . LYS B 1 87 ? 19.702 15.805 49.002 1.00 31.24 87 LYS B C 1
ATOM 3897 O O . LYS B 1 87 ? 20.136 14.939 48.246 1.00 31.67 87 LYS B O 1
ATOM 3903 N N . HIS B 1 88 ? 20.274 16.996 49.134 1.00 31.65 88 HIS B N 1
ATOM 3904 C CA . HIS B 1 88 ? 21.450 17.347 48.352 1.00 29.08 88 HIS B CA 1
ATOM 3905 C C . HIS B 1 88 ? 22.728 17.445 49.168 1.00 30.60 88 HIS B C 1
ATOM 3906 O O . HIS B 1 88 ? 23.730 17.978 48.697 1.00 32.36 88 HIS B O 1
ATOM 3913 N N . ASN B 1 89 ? 22.688 16.925 50.393 1.00 32.19 89 ASN B N 1
ATOM 3914 C CA . ASN B 1 89 ? 23.855 16.909 51.271 1.00 30.68 89 ASN B CA 1
ATOM 3915 C C . ASN B 1 89 ? 24.554 18.259 51.246 1.00 29.42 89 ASN B C 1
ATOM 3916 O O . ASN B 1 89 ? 25.744 18.355 50.943 1.00 29.57 89 ASN B O 1
ATOM 3921 N N . ILE B 1 90 ? 23.814 19.305 51.592 1.00 28.68 90 ILE B N 1
ATOM 3922 C CA . ILE B 1 90 ? 24.367 20.647 51.531 1.00 24.78 90 ILE B CA 1
ATOM 3923 C C . ILE B 1 90 ? 23.865 21.591 52.614 1.00 24.33 90 ILE B C 1
ATOM 3924 O O . ILE B 1 90 ? 22.667 21.648 52.894 1.00 24.30 90 ILE B O 1
ATOM 3929 N N . TRP B 1 91 ? 24.794 22.322 53.226 1.00 23.78 91 TRP B N 1
ATOM 3930 C CA . TRP B 1 91 ? 24.450 23.295 54.257 1.00 24.02 91 TRP B CA 1
ATOM 3931 C C . TRP B 1 91 ? 23.716 24.466 53.597 1.00 25.29 91 TRP B C 1
ATOM 3932 O O . TRP B 1 91 ? 23.939 24.755 52.413 1.00 24.77 91 TRP B O 1
ATOM 3943 N N . LEU B 1 92 ? 22.857 25.142 54.362 1.00 23.13 92 LEU B N 1
ATOM 3944 C CA . LEU B 1 92 ? 22.082 26.258 53.835 1.00 18.92 92 LEU B CA 1
ATOM 3945 C C . LEU B 1 92 ? 22.161 27.524 54.668 1.00 19.27 92 LEU B C 1
ATOM 3946 O O . LEU B 1 92 ? 22.233 27.481 55.891 1.00 18.01 92 LEU B O 1
ATOM 3951 N N . SER B 1 93 ? 22.146 28.663 53.987 1.00 22.56 93 SER B N 1
ATOM 3952 C CA . SER B 1 93 ? 22.144 29.952 54.667 1.00 24.22 93 SER B CA 1
ATOM 3953 C C . SER B 1 93 ? 20.863 30.664 54.269 1.00 24.48 93 SER B C 1
ATOM 3954 O O . SER B 1 93 ? 20.806 31.295 53.212 1.00 26.81 93 SER B O 1
ATOM 3957 N N . LEU B 1 94 ? 19.829 30.542 55.094 1.00 21.82 94 LEU B N 1
ATOM 3958 C CA . LEU B 1 94 ? 18.573 31.208 54.805 1.00 21.79 94 LEU B CA 1
ATOM 3959 C C . LEU B 1 94 ? 18.700 32.648 55.292 1.00 23.50 94 LEU B C 1
ATOM 3960 O O . LEU B 1 94 ? 18.412 32.965 56.445 1.00 23.46 94 LEU B O 1
ATOM 3965 N N . GLY B 1 95 ? 19.161 33.491 54.366 1.00 24.69 95 GLY B N 1
ATOM 3966 C CA . GLY B 1 95 ? 19.424 34.907 54.573 1.00 25.04 95 GLY B CA 1
ATOM 3967 C C . GLY B 1 95 ? 18.601 35.822 55.458 1.00 27.55 95 GLY B C 1
ATOM 3968 O O . GLY B 1 95 ? 19.149 36.779 56.003 1.00 30.73 95 GLY B O 1
ATOM 3969 N N . GLY B 1 96 ? 17.304 35.576 55.599 1.00 28.60 96 GLY B N 1
ATOM 3970 C CA . GLY B 1 96 ? 16.498 36.448 56.439 1.00 30.00 96 GLY B CA 1
ATOM 3971 C C . GLY B 1 96 ? 15.028 36.075 56.446 1.00 33.04 96 GLY B C 1
ATOM 3972 O O . GLY B 1 96 ? 14.207 36.707 55.777 1.00 32.06 96 GLY B O 1
ATOM 3973 N N . LEU B 1 97 ? 14.701 35.042 57.218 1.00 34.73 97 LEU B N 1
ATOM 3974 C CA . LEU B 1 97 ? 13.334 34.547 57.346 1.00 34.69 97 LEU B CA 1
ATOM 3975 C C . LEU B 1 97 ? 12.462 35.490 58.172 1.00 34.97 97 LEU B C 1
ATOM 3976 O O . LEU B 1 97 ? 12.957 36.165 59.081 1.00 33.64 97 LEU B O 1
ATOM 3981 N N . HIS B 1 98 ? 11.173 35.547 57.828 1.00 36.55 98 HIS B N 1
ATOM 3982 C CA . HIS B 1 98 ? 10.195 36.360 58.555 1.00 37.77 98 HIS B CA 1
ATOM 3983 C C . HIS B 1 98 ? 9.848 35.468 59.736 1.00 39.28 98 HIS B C 1
ATOM 3984 O O . HIS B 1 98 ? 8.962 34.621 59.643 1.00 41.75 98 HIS B O 1
ATOM 3991 N N . HIS B 1 99 ? 10.560 35.653 60.838 1.00 39.71 99 HIS B N 1
ATOM 3992 C CA . HIS B 1 99 ? 10.387 34.820 62.020 1.00 41.23 99 HIS B CA 1
ATOM 3993 C C . HIS B 1 99 ? 9.249 35.267 62.941 1.00 43.50 99 HIS B C 1
ATOM 3994 O O . HIS B 1 99 ? 9.380 36.245 63.678 1.00 45.24 99 HIS B O 1
ATOM 4001 N N . LYS B 1 100 ? 8.132 34.544 62.902 1.00 44.66 100 LYS B N 1
ATOM 4002 C CA . LYS B 1 100 ? 6.979 34.877 63.738 1.00 46.66 100 LYS B CA 1
ATOM 4003 C C . LYS B 1 100 ? 7.278 34.689 65.218 1.00 46.56 100 LYS B C 1
ATOM 4004 O O . LYS B 1 100 ? 7.893 33.700 65.619 1.00 46.85 100 LYS B O 1
ATOM 4010 N N . ASP B 1 101 ? 6.850 35.648 66.027 1.00 46.11 101 ASP B N 1
ATOM 4011 C CA . ASP B 1 101 ? 7.050 35.555 67.461 1.00 47.23 101 ASP B CA 1
ATOM 4012 C C . ASP B 1 101 ? 5.689 35.309 68.087 1.00 49.96 101 ASP B C 1
ATOM 4013 O O . ASP B 1 101 ? 4.807 36.173 68.051 1.00 50.48 101 ASP B O 1
ATOM 4018 N N . PRO B 1 102 ? 5.499 34.116 68.666 1.00 51.54 102 PRO B N 1
ATOM 4019 C CA . PRO B 1 102 ? 4.245 33.718 69.311 1.00 51.75 102 PRO B CA 1
ATOM 4020 C C . PRO B 1 102 ? 3.636 34.818 70.179 1.00 51.70 102 PRO B C 1
ATOM 4021 O O . PRO B 1 102 ? 2.430 35.063 70.119 1.00 51.28 102 PRO B O 1
ATOM 4025 N N . SER B 1 103 ? 4.473 35.484 70.973 1.00 50.97 103 SER B N 1
ATOM 4026 C CA . SER B 1 103 ? 4.001 36.550 71.853 1.00 51.64 103 SER B CA 1
ATOM 4027 C C . SER B 1 103 ? 3.647 37.856 71.125 1.00 52.42 103 SER B C 1
ATOM 4028 O O . SER B 1 103 ? 2.533 38.364 71.259 1.00 52.76 103 SER B O 1
ATOM 4031 N N . ASP B 1 104 ? 4.587 38.397 70.356 1.00 52.08 104 ASP B N 1
ATOM 4032 C CA . ASP B 1 104 ? 4.351 39.644 69.631 1.00 50.92 104 ASP B CA 1
ATOM 4033 C C . ASP B 1 104 ? 4.183 39.414 68.129 1.00 49.65 104 ASP B C 1
ATOM 4034 O O . ASP B 1 104 ? 5.113 39.635 67.354 1.00 50.24 104 ASP B O 1
ATOM 4039 N N . ALA B 1 105 ? 2.995 38.978 67.721 1.00 48.22 105 ALA B N 1
ATOM 4040 C CA . ALA B 1 105 ? 2.716 38.715 66.312 1.00 45.84 105 ALA B CA 1
ATOM 4041 C C . ALA B 1 105 ? 2.815 39.971 65.455 1.00 45.43 105 ALA B C 1
ATOM 4042 O O . ALA B 1 105 ? 2.898 39.885 64.227 1.00 45.18 105 ALA B O 1
ATOM 4044 N N . ALA B 1 106 ? 2.810 41.132 66.105 1.00 43.76 106 ALA B N 1
ATOM 4045 C CA . ALA B 1 106 ? 2.886 42.407 65.396 1.00 42.85 106 ALA B CA 1
ATOM 4046 C C . ALA B 1 106 ? 4.313 42.761 65.008 1.00 42.98 106 ALA B C 1
ATOM 4047 O O . ALA B 1 106 ? 4.547 43.760 64.329 1.00 44.78 106 ALA B O 1
ATOM 4049 N N . HIS B 1 107 ? 5.271 41.954 65.446 1.00 41.81 107 HIS B N 1
ATOM 4050 C CA . HIS B 1 107 ? 6.666 42.220 65.133 1.00 39.21 107 HIS B CA 1
ATOM 4051 C C . HIS B 1 107 ? 7.477 40.944 64.951 1.00 38.13 107 HIS B C 1
ATOM 4052 O O . HIS B 1 107 ? 8.070 40.434 65.904 1.00 38.21 107 HIS B O 1
ATOM 4059 N N . PRO B 1 108 ? 7.511 40.402 63.724 1.00 36.86 108 PRO B N 1
ATOM 4060 C CA . PRO B 1 108 ? 8.287 39.177 63.505 1.00 35.17 108 PRO B CA 1
ATOM 4061 C C . PRO B 1 108 ? 9.771 39.517 63.632 1.00 34.60 108 PRO B C 1
ATOM 4062 O O . PRO B 1 108 ? 10.137 40.675 63.847 1.00 35.30 108 PRO B O 1
ATOM 4066 N N . TRP B 1 109 ? 10.626 38.511 63.510 1.00 33.49 109 TRP B N 1
ATOM 4067 C CA . TRP B 1 109 ? 12.065 38.737 63.553 1.00 31.53 109 TRP B CA 1
ATOM 4068 C C . TRP B 1 109 ? 12.600 38.547 62.149 1.00 32.92 109 TRP B C 1
ATOM 4069 O O . TRP B 1 109 ? 11.959 37.917 61.295 1.00 29.75 109 TRP B O 1
ATOM 4080 N N . ASN B 1 110 ? 13.783 39.097 61.916 1.00 33.14 110 ASN B N 1
ATOM 4081 C CA . ASN B 1 110 ? 14.441 38.926 60.637 1.00 32.45 110 ASN B CA 1
ATOM 4082 C C . ASN B 1 110 ? 15.540 37.944 61.027 1.00 30.30 110 ASN B C 1
ATOM 4083 O O . ASN B 1 110 ? 16.585 38.347 61.544 1.00 29.41 110 ASN B O 1
ATOM 4088 N N . THR B 1 111 ? 15.289 36.658 60.802 1.00 26.40 111 THR B N 1
ATOM 4089 C CA . THR B 1 111 ? 16.238 35.626 61.194 1.00 25.46 111 THR B CA 1
ATOM 4090 C C . THR B 1 111 ? 17.045 34.966 60.084 1.00 25.48 111 THR B C 1
ATOM 4091 O O . THR B 1 111 ? 16.500 34.420 59.123 1.00 24.02 111 THR B O 1
ATOM 4095 N N . HIS B 1 112 ? 18.362 35.018 60.243 1.00 24.77 112 HIS B N 1
ATOM 4096 C CA . HIS B 1 112 ? 19.287 34.408 59.300 1.00 25.74 112 HIS B CA 1
ATOM 4097 C C . HIS B 1 112 ? 19.598 33.028 59.906 1.00 25.93 112 HIS B C 1
ATOM 4098 O O . HIS B 1 112 ? 20.154 32.948 61.000 1.00 24.36 112 HIS B O 1
ATOM 4105 N N . LEU B 1 113 ? 19.217 31.953 59.216 1.00 26.47 113 LEU B N 1
ATOM 4106 C CA . LEU B 1 113 ? 19.461 30.597 59.715 1.00 29.04 113 LEU B CA 1
ATOM 4107 C C . LEU B 1 113 ? 20.498 29.844 58.918 1.00 30.46 113 LEU B C 1
ATOM 4108 O O . LEU B 1 113 ? 20.546 29.963 57.696 1.00 34.15 113 LEU B O 1
ATOM 4113 N N . ILE B 1 114 ? 21.317 29.053 59.605 1.00 30.66 114 ILE B N 1
ATOM 4114 C CA . ILE B 1 114 ? 22.292 28.203 58.928 1.00 29.24 114 ILE B CA 1
ATOM 4115 C C . ILE B 1 114 ? 21.826 26.788 59.258 1.00 29.05 114 ILE B C 1
ATOM 4116 O O . ILE B 1 114 ? 21.677 26.440 60.430 1.00 30.03 114 ILE B O 1
ATOM 4121 N N . ILE B 1 115 ? 21.568 25.991 58.224 1.00 29.26 115 ILE B N 1
ATOM 4122 C CA . ILE B 1 115 ? 21.084 24.625 58.395 1.00 29.94 115 ILE B CA 1
ATOM 4123 C C . ILE B 1 115 ? 22.070 23.521 57.985 1.00 32.59 115 ILE B C 1
ATOM 4124 O O . ILE B 1 115 ? 22.876 23.691 57.074 1.00 33.41 115 ILE B O 1
ATOM 4129 N N . ASP B 1 116 ? 21.966 22.389 58.677 1.00 36.19 116 ASP B N 1
ATOM 4130 C CA . ASP B 1 116 ? 22.792 21.190 58.487 1.00 37.58 116 ASP B CA 1
ATOM 4131 C C . ASP B 1 116 ? 22.598 20.517 57.145 1.00 37.50 116 ASP B C 1
ATOM 4132 O O . ASP B 1 116 ? 21.751 20.918 56.349 1.00 37.66 116 ASP B O 1
ATOM 4137 N N . SER B 1 117 ? 23.380 19.462 56.923 1.00 36.66 117 SER B N 1
ATOM 4138 C CA . SER B 1 117 ? 23.248 18.648 55.723 1.00 36.65 117 SER B CA 1
ATOM 4139 C C . SER B 1 117 ? 22.175 17.666 56.184 1.00 38.40 117 SER B C 1
ATOM 4140 O O . SER B 1 117 ? 21.717 16.812 55.422 1.00 39.49 117 SER B O 1
ATOM 4143 N N . ASP B 1 118 ? 21.804 17.800 57.460 1.00 39.68 118 ASP B N 1
ATOM 4144 C CA . ASP B 1 118 ? 20.785 16.968 58.095 1.00 39.94 118 ASP B CA 1
ATOM 4145 C C . ASP B 1 118 ? 19.491 17.749 58.207 1.00 39.40 118 ASP B C 1
ATOM 4146 O O . ASP B 1 118 ? 18.427 17.186 58.464 1.00 38.84 118 ASP B O 1
ATOM 4151 N N . GLY B 1 119 ? 19.597 19.058 58.015 1.00 38.39 119 GLY B N 1
ATOM 4152 C CA . GLY B 1 119 ? 18.430 19.909 58.105 1.00 35.67 119 GLY B CA 1
ATOM 4153 C C . GLY B 1 119 ? 18.381 20.461 59.510 1.00 32.60 119 GLY B C 1
ATOM 4154 O O . GLY B 1 119 ? 17.393 21.073 59.917 1.00 34.00 119 GLY B O 1
ATOM 4155 N N . VAL B 1 120 ? 19.463 20.243 60.250 1.00 27.76 120 VAL B N 1
ATOM 4156 C CA . VAL B 1 120 ? 19.537 20.707 61.627 1.00 25.74 120 VAL B CA 1
ATOM 4157 C C . VAL B 1 120 ? 20.028 22.148 61.726 1.00 26.10 120 VAL B C 1
ATOM 4158 O O . VAL B 1 120 ? 21.103 22.488 61.228 1.00 25.35 120 VAL B O 1
ATOM 4162 N N . THR B 1 121 ? 19.240 22.999 62.370 1.00 23.89 121 THR B N 1
ATOM 4163 C CA . THR B 1 121 ? 19.647 24.379 62.530 1.00 21.74 121 THR B CA 1
ATOM 4164 C C . THR B 1 121 ? 20.913 24.425 63.380 1.00 23.48 121 THR B C 1
ATOM 4165 O O . THR B 1 121 ? 20.940 23.877 64.485 1.00 24.28 121 THR B O 1
ATOM 4169 N N . ARG B 1 122 ? 21.962 25.064 62.860 1.00 23.66 122 ARG B N 1
ATOM 4170 C CA . ARG B 1 122 ? 23.229 25.186 63.585 1.00 20.73 122 ARG B CA 1
ATOM 4171 C C . ARG B 1 122 ? 23.404 26.588 64.135 1.00 21.00 122 ARG B C 1
ATOM 4172 O O . ARG B 1 122 ? 24.312 26.835 64.931 1.00 20.93 122 ARG B O 1
ATOM 4180 N N . ALA B 1 123 ? 22.555 27.514 63.697 1.00 20.95 123 ALA B N 1
ATOM 4181 C CA . ALA B 1 123 ? 22.658 28.890 64.173 1.00 20.71 123 ALA B CA 1
ATOM 4182 C C . ALA B 1 123 ? 21.535 29.788 63.700 1.00 22.36 123 ALA B C 1
ATOM 4183 O O . ALA B 1 123 ? 20.975 29.608 62.614 1.00 22.97 123 ALA B O 1
ATOM 4185 N N . GLU B 1 124 ? 21.219 30.761 64.542 1.00 25.50 124 GLU B N 1
ATOM 4186 C CA . GLU B 1 124 ? 20.181 31.733 64.260 1.00 27.30 124 GLU B CA 1
ATOM 4187 C C . GLU B 1 124 ? 20.693 33.112 64.656 1.00 27.43 124 GLU B C 1
ATOM 4188 O O . GLU B 1 124 ? 21.285 33.290 65.726 1.00 28.87 124 GLU B O 1
ATOM 4194 N N . TYR B 1 125 ? 20.499 34.074 63.762 1.00 27.00 125 TYR B N 1
ATOM 4195 C CA . TYR B 1 125 ? 20.919 35.447 63.995 1.00 25.53 125 TYR B CA 1
ATOM 4196 C C . TYR B 1 125 ? 19.725 36.327 63.698 1.00 25.02 125 TYR B C 1
ATOM 4197 O O . TYR B 1 125 ? 19.053 36.145 62.679 1.00 27.16 125 TYR B O 1
ATOM 4206 N N . ASN B 1 126 ? 19.455 37.273 64.590 1.00 23.23 126 ASN B N 1
ATOM 4207 C CA . ASN B 1 126 ? 18.334 38.180 64.410 1.00 20.89 126 ASN B CA 1
ATOM 4208 C C . ASN B 1 126 ? 18.848 39.553 64.060 1.00 20.48 126 ASN B C 1
ATOM 4209 O O . ASN B 1 126 ? 19.628 40.153 64.815 1.00 20.29 126 ASN B O 1
ATOM 4214 N N . LYS B 1 127 ? 18.419 40.040 62.901 1.00 21.51 127 LYS B N 1
ATOM 4215 C CA . LYS B 1 127 ? 18.836 41.349 62.422 1.00 23.80 127 LYS B CA 1
ATOM 4216 C C . LYS B 1 127 ? 18.916 42.299 63.617 1.00 24.00 127 LYS B C 1
ATOM 4217 O O . LYS B 1 127 ? 17.922 42.521 64.317 1.00 22.87 127 LYS B O 1
ATOM 4223 N N . LEU B 1 128 ? 20.111 42.830 63.862 1.00 21.78 128 LEU B N 1
ATOM 4224 C CA . LEU B 1 128 ? 20.314 43.735 64.974 1.00 20.95 128 LEU B CA 1
ATOM 4225 C C . LEU B 1 128 ? 20.037 45.188 64.629 1.00 22.68 128 LEU B C 1
ATOM 4226 O O . LEU B 1 128 ? 19.614 45.952 65.500 1.00 24.02 128 LEU B O 1
ATOM 4231 N N . HIS B 1 129 ? 20.263 45.579 63.373 1.00 23.47 129 HIS B N 1
ATOM 4232 C CA . HIS B 1 129 ? 20.023 46.971 62.971 1.00 23.01 129 HIS B CA 1
ATOM 4233 C C . HIS B 1 129 ? 18.844 47.141 62.010 1.00 23.94 129 HIS B C 1
ATOM 4234 O O . HIS B 1 129 ? 18.794 46.511 60.944 1.00 22.75 129 HIS B O 1
ATOM 4241 N N . LEU B 1 130 ? 17.898 47.997 62.400 1.00 23.63 130 LEU B N 1
ATOM 4242 C CA . LEU B 1 130 ? 16.709 48.270 61.592 1.00 26.37 130 LEU B CA 1
ATOM 4243 C C . LEU B 1 130 ? 16.694 49.722 61.122 1.00 28.24 130 LEU B C 1
ATOM 4244 O O . LEU B 1 130 ? 17.287 50.598 61.756 1.00 28.33 130 LEU B O 1
ATOM 4249 N N . PHE B 1 131 ? 16.021 49.983 60.008 1.00 30.68 131 PHE B N 1
ATOM 4250 C CA . PHE B 1 131 ? 15.957 51.349 59.499 1.00 31.03 131 PHE B CA 1
ATOM 4251 C C . PHE B 1 131 ? 14.709 52.056 59.985 1.00 31.62 131 PHE B C 1
ATOM 4252 O O . PHE B 1 131 ? 13.595 51.634 59.679 1.00 31.49 131 PHE B O 1
ATOM 4260 N N . ASP B 1 132 ? 14.899 53.132 60.738 1.00 31.38 132 ASP B N 1
ATOM 4261 C CA . ASP B 1 132 ? 13.782 53.898 61.263 1.00 31.65 132 ASP B CA 1
ATOM 4262 C C . ASP B 1 132 ? 13.989 55.372 61.007 1.00 35.91 132 ASP B C 1
ATOM 4263 O O . ASP B 1 132 ? 14.820 56.033 61.644 1.00 35.53 132 ASP B O 1
ATOM 4268 N N . LEU B 1 133 ? 13.220 55.874 60.050 1.00 40.60 133 LEU B N 1
ATOM 4269 C CA . LEU B 1 133 ? 13.262 57.271 59.653 1.00 42.67 133 LEU B CA 1
ATOM 4270 C C . LEU B 1 133 ? 11.876 57.843 59.919 1.00 46.21 133 LEU B C 1
ATOM 4271 O O . LEU B 1 133 ? 10.865 57.321 59.431 1.00 43.16 133 LEU B O 1
ATOM 4276 N N . GLU B 1 134 ? 11.828 58.909 60.705 1.00 51.22 134 GLU B N 1
ATOM 4277 C CA . GLU B 1 134 ? 10.558 59.548 61.001 1.00 55.23 134 GLU B CA 1
ATOM 4278 C C . GLU B 1 134 ? 10.738 61.055 61.072 1.00 56.31 134 GLU B C 1
ATOM 4279 O O . GLU B 1 134 ? 11.030 61.605 62.132 1.00 56.42 134 GLU B O 1
ATOM 4285 N N . ILE B 1 135 ? 10.580 61.713 59.927 1.00 58.47 135 ILE B N 1
ATOM 4286 C CA . ILE B 1 135 ? 10.709 63.162 59.847 1.00 61.18 135 ILE B CA 1
ATOM 4287 C C . ILE B 1 135 ? 9.307 63.759 59.875 1.00 62.79 135 ILE B C 1
ATOM 4288 O O . ILE B 1 135 ? 8.551 63.625 58.907 1.00 62.34 135 ILE B O 1
ATOM 4293 N N . PRO B 1 136 ? 8.960 64.454 60.976 1.00 64.61 136 PRO B N 1
ATOM 4294 C CA . PRO B 1 136 ? 7.665 65.100 61.217 1.00 65.21 136 PRO B CA 1
ATOM 4295 C C . PRO B 1 136 ? 6.697 65.128 60.037 1.00 64.89 136 PRO B C 1
ATOM 4296 O O . PRO B 1 136 ? 5.866 64.226 59.884 1.00 65.02 136 PRO B O 1
ATOM 4300 N N . GLY B 1 137 ? 6.797 66.159 59.206 1.00 62.94 137 GLY B N 1
ATOM 4301 C CA . GLY B 1 137 ? 5.910 66.253 58.064 1.00 61.84 137 GLY B CA 1
ATOM 4302 C C . GLY B 1 137 ? 6.688 66.153 56.775 1.00 61.14 137 GLY B C 1
ATOM 4303 O O . GLY B 1 137 ? 6.773 67.121 56.024 1.00 62.91 137 GLY B O 1
ATOM 4304 N N . LYS B 1 138 ? 7.269 64.987 56.518 1.00 59.92 138 LYS B N 1
ATOM 4305 C CA . LYS B 1 138 ? 8.047 64.784 55.305 1.00 59.36 138 LYS B CA 1
ATOM 4306 C C . LYS B 1 138 ? 7.976 63.328 54.861 1.00 59.08 138 LYS B C 1
ATOM 4307 O O . LYS B 1 138 ? 7.497 63.027 53.765 1.00 59.13 138 LYS B O 1
ATOM 4313 N N . VAL B 1 139 ? 8.453 62.428 55.717 1.00 57.39 139 VAL B N 1
ATOM 4314 C CA . VAL B 1 139 ? 8.443 60.998 55.418 1.00 54.25 139 VAL B CA 1
ATOM 4315 C C . VAL B 1 139 ? 8.628 60.172 56.686 1.00 52.56 139 VAL B C 1
ATOM 4316 O O . VAL B 1 139 ? 9.329 60.587 57.611 1.00 50.57 139 VAL B O 1
ATOM 4320 N N . ARG B 1 140 ? 7.979 59.009 56.717 1.00 51.28 140 ARG B N 1
ATOM 4321 C CA . ARG B 1 140 ? 8.039 58.104 57.858 1.00 51.33 140 ARG B CA 1
ATOM 4322 C C . ARG B 1 140 ? 8.171 56.654 57.413 1.00 50.08 140 ARG B C 1
ATOM 4323 O O . ARG B 1 140 ? 7.184 56.025 57.043 1.00 50.82 140 ARG B O 1
ATOM 4331 N N . LEU B 1 141 ? 9.386 56.123 57.467 1.00 49.50 141 LEU B N 1
ATOM 4332 C CA . LEU B 1 141 ? 9.641 54.741 57.070 1.00 48.42 141 LEU B CA 1
ATOM 4333 C C . LEU B 1 141 ? 10.226 54.014 58.291 1.00 47.50 141 LEU B C 1
ATOM 4334 O O . LEU B 1 141 ? 11.407 54.164 58.604 1.00 47.11 141 LEU B O 1
ATOM 4339 N N . MET B 1 142 ? 9.391 53.243 58.986 1.00 45.16 142 MET B N 1
ATOM 4340 C CA . MET B 1 142 ? 9.816 52.526 60.186 1.00 41.81 142 MET B CA 1
ATOM 4341 C C . MET B 1 142 ? 9.896 51.019 59.969 1.00 41.54 142 MET B C 1
ATOM 4342 O O . MET B 1 142 ? 8.871 50.337 59.896 1.00 41.99 142 MET B O 1
ATOM 4347 N N . GLU B 1 143 ? 11.113 50.494 59.880 1.00 40.16 143 GLU B N 1
ATOM 4348 C CA . GLU B 1 143 ? 11.295 49.065 59.696 1.00 37.88 143 GLU B CA 1
ATOM 4349 C C . GLU B 1 143 ? 10.874 48.371 60.989 1.00 38.43 143 GLU B C 1
ATOM 4350 O O . GLU B 1 143 ? 10.403 47.231 60.968 1.00 37.17 143 GLU B O 1
ATOM 4356 N N . SER B 1 144 ? 11.023 49.084 62.106 1.00 37.45 144 SER B N 1
ATOM 4357 C CA . SER B 1 144 ? 10.676 48.562 63.422 1.00 39.50 144 SER B CA 1
ATOM 4358 C C . SER B 1 144 ? 9.165 48.443 63.609 1.00 42.50 144 SER B C 1
ATOM 4359 O O . SER B 1 144 ? 8.690 48.097 64.694 1.00 40.96 144 SER B O 1
ATOM 4362 N N . GLU B 1 145 ? 8.412 48.736 62.552 1.00 47.37 145 GLU B N 1
ATOM 4363 C CA . GLU B 1 145 ? 6.953 48.654 62.600 1.00 51.62 145 GLU B CA 1
ATOM 4364 C C . GLU B 1 145 ? 6.487 47.354 61.947 1.00 51.99 145 GLU B C 1
ATOM 4365 O O . GLU B 1 145 ? 5.434 46.814 62.275 1.00 51.97 145 GLU B O 1
ATOM 4371 N N . PHE B 1 146 ? 7.285 46.860 61.011 1.00 53.01 146 PHE B N 1
ATOM 4372 C CA . PHE B 1 146 ? 6.966 45.627 60.314 1.00 52.62 146 PHE B CA 1
ATOM 4373 C C . PHE B 1 146 ? 7.666 44.449 60.991 1.00 51.53 146 PHE B C 1
ATOM 4374 O O . PHE B 1 146 ? 7.250 43.305 60.828 1.00 53.59 146 PHE B O 1
ATOM 4376 N N . SER B 1 147 ? 8.726 44.732 61.749 1.00 49.19 147 SER B N 1
ATOM 4377 C CA . SER B 1 147 ? 9.473 43.678 62.429 1.00 45.12 147 SER B CA 1
ATOM 4378 C C . SER B 1 147 ? 10.084 44.084 63.765 1.00 41.87 147 SER B C 1
ATOM 4379 O O . SER B 1 147 ? 9.817 45.162 64.294 1.00 40.60 147 SER B O 1
ATOM 4382 N N . LYS B 1 148 ? 10.931 43.207 64.292 1.00 39.37 148 LYS B N 1
ATOM 4383 C CA . LYS B 1 148 ? 11.552 43.416 65.598 1.00 36.71 148 LYS B CA 1
ATOM 4384 C C . LYS B 1 148 ? 13.038 43.089 65.585 1.00 32.95 148 LYS B C 1
ATOM 4385 O O . LYS B 1 148 ? 13.444 42.038 65.094 1.00 33.04 148 LYS B O 1
ATOM 4391 N N . ALA B 1 149 ? 13.848 43.976 66.143 1.00 29.23 149 ALA B N 1
ATOM 4392 C CA . ALA B 1 149 ? 15.282 43.739 66.176 1.00 30.84 149 ALA B CA 1
ATOM 4393 C C . ALA B 1 149 ? 15.658 42.569 67.082 1.00 32.62 149 ALA B C 1
ATOM 4394 O O . ALA B 1 149 ? 14.884 42.166 67.946 1.00 34.88 149 ALA B O 1
ATOM 4396 N N . GLY B 1 150 ? 16.851 42.021 66.868 1.00 33.44 150 GLY B N 1
ATOM 4397 C CA . GLY B 1 150 ? 17.330 40.924 67.691 1.00 32.98 150 GLY B CA 1
ATOM 4398 C C . GLY B 1 150 ? 17.864 41.519 68.981 1.00 34.05 150 GLY B C 1
ATOM 4399 O O . GLY B 1 150 ? 18.244 42.688 69.005 1.00 33.49 150 GLY B O 1
ATOM 4400 N N . THR B 1 151 ? 17.923 40.718 70.041 1.00 34.37 151 THR B N 1
ATOM 4401 C CA . THR B 1 151 ? 18.371 41.195 71.348 1.00 33.78 151 THR B CA 1
ATOM 4402 C C . THR B 1 151 ? 19.802 40.890 71.781 1.00 36.00 151 THR B C 1
ATOM 4403 O O . THR B 1 151 ? 20.315 41.512 72.715 1.00 34.99 151 THR B O 1
ATOM 4407 N N . GLU B 1 152 ? 20.454 39.937 71.124 1.00 38.51 152 GLU B N 1
ATOM 4408 C CA . GLU B 1 152 ? 21.820 39.600 71.512 1.00 38.10 152 GLU B CA 1
ATOM 4409 C C . GLU B 1 152 ? 22.771 39.389 70.350 1.00 34.93 152 GLU B C 1
ATOM 4410 O O . GLU B 1 152 ? 22.350 39.179 69.215 1.00 34.12 152 GLU B O 1
ATOM 4416 N N . MET B 1 153 ? 24.061 39.448 70.662 1.00 32.78 153 MET B N 1
ATOM 4417 C CA . MET B 1 153 ? 25.129 39.271 69.685 1.00 31.86 153 MET B CA 1
ATOM 4418 C C . MET B 1 153 ? 25.459 37.793 69.436 1.00 31.43 153 MET B C 1
ATOM 4419 O O . MET B 1 153 ? 25.880 37.078 70.350 1.00 28.82 153 MET B O 1
ATOM 4424 N N . ILE B 1 154 ? 25.266 37.332 68.202 1.00 30.14 154 ILE B N 1
ATOM 4425 C CA . ILE B 1 154 ? 25.577 35.950 67.873 1.00 29.02 154 ILE B CA 1
ATOM 4426 C C . ILE B 1 154 ? 26.993 35.873 67.325 1.00 30.44 154 ILE B C 1
ATOM 4427 O O . ILE B 1 154 ? 27.390 36.680 66.489 1.00 32.25 154 ILE B O 1
ATOM 4432 N N . PRO B 1 155 ? 27.785 34.906 67.809 1.00 31.92 155 PRO B N 1
ATOM 4433 C CA . PRO B 1 155 ? 29.164 34.756 67.344 1.00 31.38 155 PRO B CA 1
ATOM 4434 C C . PRO B 1 155 ? 29.156 33.929 66.076 1.00 29.98 155 PRO B C 1
ATOM 4435 O O . PRO B 1 155 ? 28.190 33.210 65.803 1.00 32.45 155 PRO B O 1
ATOM 4439 N N . PRO B 1 156 ? 30.233 34.006 65.288 1.00 27.75 156 PRO B N 1
ATOM 4440 C CA . PRO B 1 156 ? 30.288 33.233 64.046 1.00 28.54 156 PRO B CA 1
ATOM 4441 C C . PRO B 1 156 ? 30.098 31.737 64.277 1.00 28.79 156 PRO B C 1
ATOM 4442 O O . PRO B 1 156 ? 30.381 31.226 65.359 1.00 33.56 156 PRO B O 1
ATOM 4446 N N . VAL B 1 157 ? 29.599 31.043 63.262 1.00 27.70 157 VAL B N 1
ATOM 4447 C CA . VAL B 1 157 ? 29.359 29.609 63.355 1.00 27.59 157 VAL B CA 1
ATOM 4448 C C . VAL B 1 157 ? 30.382 28.857 62.525 1.00 28.51 157 VAL B C 1
ATOM 4449 O O . VAL B 1 157 ? 30.819 29.340 61.475 1.00 30.34 157 VAL B O 1
ATOM 4453 N N . ASP B 1 158 ? 30.764 27.675 62.997 1.00 27.78 158 ASP B N 1
ATOM 4454 C CA . ASP B 1 158 ? 31.709 26.849 62.269 1.00 27.19 158 ASP B CA 1
ATOM 4455 C C . ASP B 1 158 ? 30.891 26.085 61.242 1.00 27.12 158 ASP B C 1
ATOM 4456 O O . ASP B 1 158 ? 29.828 25.546 61.551 1.00 29.00 158 ASP B O 1
ATOM 4461 N N . THR B 1 159 ? 31.376 26.065 60.008 1.00 26.57 159 THR B N 1
ATOM 4462 C CA . THR B 1 159 ? 30.688 25.377 58.925 1.00 23.51 159 THR B CA 1
ATOM 4463 C C . THR B 1 159 ? 31.723 24.578 58.139 1.00 21.08 159 THR B C 1
ATOM 4464 O O . THR B 1 159 ? 32.921 24.661 58.411 1.00 18.79 159 THR B O 1
ATOM 4468 N N . PRO B 1 160 ? 31.277 23.776 57.164 1.00 19.95 160 PRO B N 1
ATOM 4469 C CA . PRO B 1 160 ? 32.288 23.025 56.421 1.00 19.37 160 PRO B CA 1
ATOM 4470 C C . PRO B 1 160 ? 33.125 23.924 55.525 1.00 22.19 160 PRO B C 1
ATOM 4471 O O . PRO B 1 160 ? 34.184 23.515 55.053 1.00 25.04 160 PRO B O 1
ATOM 4475 N N . ILE B 1 161 ? 32.665 25.156 55.308 1.00 22.22 161 ILE B N 1
ATOM 4476 C CA . ILE B 1 161 ? 33.405 26.090 54.463 1.00 20.44 161 ILE B CA 1
ATOM 4477 C C . ILE B 1 161 ? 34.179 27.136 55.273 1.00 21.12 161 ILE B C 1
ATOM 4478 O O . ILE B 1 161 ? 34.766 28.060 54.697 1.00 20.75 161 ILE B O 1
ATOM 4483 N N . GLY B 1 162 ? 34.181 26.998 56.600 1.00 19.65 162 GLY B N 1
ATOM 4484 C CA . GLY B 1 162 ? 34.919 27.939 57.433 1.00 20.52 162 GLY B CA 1
ATOM 4485 C C . GLY B 1 162 ? 34.093 28.603 58.514 1.00 22.14 162 GLY B C 1
ATOM 4486 O O . GLY B 1 162 ? 32.914 28.276 58.659 1.00 22.82 162 GLY B O 1
ATOM 4487 N N . ARG B 1 163 ? 34.713 29.514 59.275 1.00 22.99 163 ARG B N 1
ATOM 4488 C CA . ARG B 1 163 ? 34.045 30.269 60.355 1.00 25.22 163 ARG B CA 1
ATOM 4489 C C . ARG B 1 163 ? 33.144 31.331 59.731 1.00 24.36 163 ARG B C 1
ATOM 4490 O O . ARG B 1 163 ? 33.632 32.374 59.283 1.00 23.03 163 ARG B O 1
ATOM 4498 N N . LEU B 1 164 ? 31.837 31.089 59.725 1.00 21.59 164 LEU B N 1
ATOM 4499 C CA . LEU B 1 164 ? 30.907 32.029 59.106 1.00 21.08 164 LEU B CA 1
ATOM 4500 C C . LEU B 1 164 ? 30.248 33.052 60.025 1.00 21.01 164 LEU B C 1
ATOM 4501 O O . LEU B 1 164 ? 29.465 32.692 60.896 1.00 22.03 164 LEU B O 1
ATOM 4506 N N . GLY B 1 165 ? 30.571 34.327 59.814 1.00 21.42 165 GLY B N 1
ATOM 4507 C CA . GLY B 1 165 ? 29.977 35.397 60.600 1.00 20.67 165 GLY B CA 1
ATOM 4508 C C . GLY B 1 165 ? 28.581 35.678 60.064 1.00 20.59 165 GLY B C 1
ATOM 4509 O O . GLY B 1 165 ? 28.376 35.733 58.846 1.00 19.27 165 GLY B O 1
ATOM 4510 N N . LEU B 1 166 ? 27.618 35.861 60.963 1.00 18.73 166 LEU B N 1
ATOM 4511 C CA . LEU B 1 166 ? 26.241 36.098 60.552 1.00 16.79 166 LEU B CA 1
ATOM 4512 C C . LEU B 1 166 ? 25.753 37.533 60.708 1.00 18.84 166 LEU B C 1
ATOM 4513 O O . LEU B 1 166 ? 25.882 38.132 61.777 1.00 18.22 166 LEU B O 1
ATOM 4518 N N . SER B 1 167 ? 25.190 38.068 59.624 1.00 18.75 167 SER B N 1
ATOM 4519 C CA . SER B 1 167 ? 24.633 39.417 59.593 1.00 19.08 167 SER B CA 1
ATOM 4520 C C . SER B 1 167 ? 23.541 39.499 58.532 1.00 20.22 167 SER B C 1
ATOM 4521 O O . SER B 1 167 ? 23.305 38.534 57.792 1.00 20.45 167 SER B O 1
ATOM 4524 N N . ILE B 1 168 ? 22.869 40.646 58.466 1.00 18.53 168 ILE B N 1
ATOM 4525 C CA . ILE B 1 168 ? 21.810 40.829 57.487 1.00 19.27 168 ILE B CA 1
ATOM 4526 C C . ILE B 1 168 ? 21.654 42.268 57.018 1.00 21.29 168 ILE B C 1
ATOM 4527 O O . ILE B 1 168 ? 21.630 43.206 57.821 1.00 22.76 168 ILE B O 1
ATOM 4532 N N . CYS B 1 169 ? 21.542 42.415 55.701 1.00 21.02 169 CYS B N 1
ATOM 4533 C CA . CYS B 1 169 ? 21.321 43.701 55.042 1.00 21.99 169 CYS B CA 1
ATOM 4534 C C . CYS B 1 169 ? 21.945 44.917 55.746 1.00 20.49 169 CYS B C 1
ATOM 4535 O O . CYS B 1 169 ? 23.162 44.999 55.895 1.00 23.44 169 CYS B O 1
ATOM 4538 N N . TYR B 1 170 ? 21.096 45.849 56.173 1.00 17.38 170 TYR B N 1
ATOM 4539 C CA . TYR B 1 170 ? 21.503 47.082 56.847 1.00 16.48 170 TYR B CA 1
ATOM 4540 C C . TYR B 1 170 ? 22.694 46.917 57.805 1.00 17.32 170 TYR B C 1
ATOM 4541 O O . TYR B 1 170 ? 23.435 47.869 58.057 1.00 14.41 170 TYR B O 1
ATOM 4550 N N . ASP B 1 171 ? 22.872 45.709 58.337 1.00 17.88 171 ASP B N 1
ATOM 4551 C CA . ASP B 1 171 ? 23.973 45.443 59.246 1.00 17.72 171 ASP B CA 1
ATOM 4552 C C . ASP B 1 171 ? 25.296 45.847 58.618 1.00 19.51 171 ASP B C 1
ATOM 4553 O O . ASP B 1 171 ? 26.182 46.377 59.296 1.00 20.31 171 ASP B O 1
ATOM 4558 N N . VAL B 1 172 ? 25.419 45.600 57.317 1.00 18.05 172 VAL B N 1
ATOM 4559 C CA . VAL B 1 172 ? 26.639 45.903 56.584 1.00 17.65 172 VAL B CA 1
ATOM 4560 C C . VAL B 1 172 ? 27.088 47.341 56.760 1.00 17.96 172 VAL B C 1
ATOM 4561 O O . VAL B 1 172 ? 28.268 47.660 56.605 1.00 18.20 172 VAL B O 1
ATOM 4565 N N . ARG B 1 173 ? 26.142 48.206 57.100 1.00 19.14 173 ARG B N 1
ATOM 4566 C CA . ARG B 1 173 ? 26.423 49.623 57.267 1.00 18.38 173 ARG B CA 1
ATOM 4567 C C . ARG B 1 173 ? 27.134 49.984 58.583 1.00 17.68 173 ARG B C 1
ATOM 4568 O O . ARG B 1 173 ? 27.636 51.092 58.733 1.00 16.95 173 ARG B O 1
ATOM 4576 N N . PHE B 1 174 ? 27.191 49.050 59.527 1.00 18.91 174 PHE B N 1
ATOM 4577 C CA . PHE B 1 174 ? 27.844 49.302 60.814 1.00 19.34 174 PHE B CA 1
ATOM 4578 C C . PHE B 1 174 ? 29.124 48.479 60.948 1.00 20.44 174 PHE B C 1
ATOM 4579 O O . PHE B 1 174 ? 29.081 47.269 61.192 1.00 21.07 174 PHE B O 1
ATOM 4587 N N . PRO B 1 175 ? 30.287 49.130 60.795 1.00 18.77 175 PRO B N 1
ATOM 4588 C CA . PRO B 1 175 ? 31.553 48.410 60.898 1.00 18.59 175 PRO B CA 1
ATOM 4589 C C . PRO B 1 175 ? 31.847 47.657 62.195 1.00 18.53 175 PRO B C 1
ATOM 4590 O O . PRO B 1 175 ? 32.453 46.582 62.154 1.00 20.81 175 PRO B O 1
ATOM 4594 N N . GLU B 1 176 ? 31.405 48.192 63.330 1.00 18.88 176 GLU B N 1
ATOM 4595 C CA . GLU B 1 176 ? 31.649 47.549 64.633 1.00 19.48 176 GLU B CA 1
ATOM 4596 C C . GLU B 1 176 ? 31.249 46.077 64.676 1.00 18.70 176 GLU B C 1
ATOM 4597 O O . GLU B 1 176 ? 31.992 45.238 65.189 1.00 19.41 176 GLU B O 1
ATOM 4603 N N . LEU B 1 177 ? 30.064 45.779 64.152 1.00 16.71 177 LEU B N 1
ATOM 4604 C CA . LEU B 1 177 ? 29.538 44.425 64.137 1.00 16.41 177 LEU B CA 1
ATOM 4605 C C . LEU B 1 177 ? 30.501 43.462 63.451 1.00 18.05 177 LEU B C 1
ATOM 4606 O O . LEU B 1 177 ? 30.774 42.379 63.960 1.00 20.85 177 LEU B O 1
ATOM 4611 N N . SER B 1 178 ? 31.014 43.859 62.291 1.00 18.69 178 SER B N 1
ATOM 4612 C CA . SER B 1 178 ? 31.923 43.011 61.529 1.00 14.86 178 SER B CA 1
ATOM 4613 C C . SER B 1 178 ? 33.317 42.895 62.138 1.00 16.80 178 SER B C 1
ATOM 4614 O O . SER B 1 178 ? 33.929 41.820 62.102 1.00 14.19 178 SER B O 1
ATOM 4617 N N . LEU B 1 179 ? 33.834 43.991 62.683 1.00 17.05 179 LEU B N 1
ATOM 4618 C CA . LEU B 1 179 ? 35.142 43.926 63.313 1.00 17.69 179 LEU B CA 1
ATOM 4619 C C . LEU B 1 179 ? 35.039 42.874 64.418 1.00 20.06 179 LEU B C 1
ATOM 4620 O O . LEU B 1 179 ? 35.906 42.014 64.562 1.00 21.52 179 LEU B O 1
ATOM 4625 N N . TRP B 1 180 ? 33.960 42.937 65.186 1.00 20.62 180 TRP B N 1
ATOM 4626 C CA . TRP B 1 180 ? 33.749 41.982 66.264 1.00 22.98 180 TRP B CA 1
ATOM 4627 C C . TRP B 1 180 ? 33.759 40.532 65.761 1.00 24.33 180 TRP B C 1
ATOM 4628 O O . TRP B 1 180 ? 34.473 39.682 66.299 1.00 27.09 180 TRP B O 1
ATOM 4639 N N . ASN B 1 181 ? 32.960 40.247 64.740 1.00 22.90 181 ASN B N 1
ATOM 4640 C CA . ASN B 1 181 ? 32.900 38.901 64.183 1.00 23.53 181 ASN B CA 1
ATOM 4641 C C . ASN B 1 181 ? 34.267 38.368 63.757 1.00 23.24 181 ASN B C 1
ATOM 4642 O O . ASN B 1 181 ? 34.563 37.182 63.939 1.00 23.46 181 ASN B O 1
ATOM 4647 N N . ARG B 1 182 ? 35.096 39.238 63.189 1.00 20.77 182 ARG B N 1
ATOM 4648 C CA . ARG B 1 182 ? 36.432 38.837 62.769 1.00 20.59 182 ARG B CA 1
ATOM 4649 C C . ARG B 1 182 ? 37.229 38.515 64.026 1.00 20.89 182 ARG B C 1
ATOM 4650 O O . ARG B 1 182 ? 37.902 37.492 64.103 1.00 21.40 182 ARG B O 1
ATOM 4658 N N . LYS B 1 183 ? 37.148 39.399 65.013 1.00 21.61 183 LYS B N 1
ATOM 4659 C CA . LYS B 1 183 ? 37.846 39.188 66.270 1.00 20.66 183 LYS B CA 1
ATOM 4660 C C . LYS B 1 183 ? 37.426 37.857 66.896 1.00 21.10 183 LYS B C 1
ATOM 4661 O O . LYS B 1 183 ? 38.213 37.226 67.596 1.00 21.92 183 LYS B O 1
ATOM 4667 N N . ARG B 1 184 ? 36.191 37.431 66.649 1.00 19.60 184 ARG B N 1
ATOM 4668 C CA . ARG B 1 184 ? 35.721 36.172 67.203 1.00 20.58 184 ARG B CA 1
ATOM 4669 C C . ARG B 1 184 ? 36.112 35.041 66.265 1.00 20.76 184 ARG B C 1
ATOM 4670 O O . ARG B 1 184 ? 35.506 33.968 66.267 1.00 19.61 184 ARG B O 1
ATOM 4678 N N . GLY B 1 185 ? 37.132 35.313 65.453 1.00 22.40 185 GLY B N 1
ATOM 4679 C CA . GLY B 1 185 ? 37.656 34.338 64.511 1.00 23.53 185 GLY B CA 1
ATOM 4680 C C . GLY B 1 185 ? 36.864 34.011 63.253 1.00 25.79 185 GLY B C 1
ATOM 4681 O O . GLY B 1 185 ? 36.923 32.878 62.774 1.00 28.63 185 GLY B O 1
ATOM 4682 N N . ALA B 1 186 ? 36.125 34.965 62.699 1.00 25.00 186 ALA B N 1
ATOM 4683 C CA . ALA B 1 186 ? 35.373 34.669 61.487 1.00 22.60 186 ALA B CA 1
ATOM 4684 C C . ALA B 1 186 ? 36.332 34.639 60.301 1.00 22.90 186 ALA B C 1
ATOM 4685 O O . ALA B 1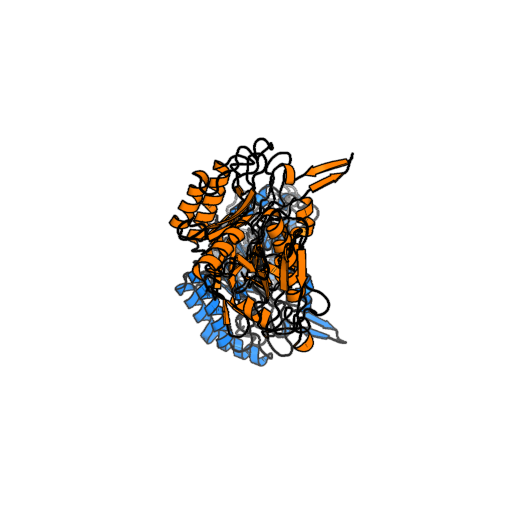 186 ? 37.370 35.309 60.307 1.00 21.75 186 ALA B O 1
ATOM 4687 N N . GLN B 1 187 ? 35.990 33.846 59.291 1.00 22.69 187 GLN B N 1
ATOM 4688 C CA . GLN B 1 187 ? 36.806 33.735 58.081 1.00 19.64 187 GLN B CA 1
ATOM 4689 C C . GLN B 1 187 ? 35.992 34.268 56.910 1.00 18.06 187 GLN B C 1
ATOM 4690 O O . GLN B 1 187 ? 36.537 34.751 55.921 1.00 17.69 187 GLN B O 1
ATOM 4696 N N . LEU B 1 188 ? 34.675 34.177 57.044 1.00 17.78 188 LEU B N 1
ATOM 4697 C CA . LEU B 1 188 ? 33.764 34.677 56.031 1.00 16.73 188 LEU B CA 1
ATOM 4698 C C . LEU B 1 188 ? 32.688 35.471 56.731 1.00 17.50 188 LEU B C 1
ATOM 4699 O O . LEU B 1 188 ? 32.253 35.103 57.820 1.00 20.99 188 LEU B O 1
ATOM 4704 N N . LEU B 1 189 ? 32.277 36.576 56.122 1.00 16.10 189 LEU B N 1
ATOM 4705 C CA . LEU B 1 189 ? 31.205 37.387 56.678 1.00 13.01 189 LEU B CA 1
ATOM 4706 C C . LEU B 1 189 ? 30.036 37.185 55.727 1.00 15.28 189 LEU B C 1
ATOM 4707 O O . LEU B 1 189 ? 30.220 36.717 54.603 1.00 14.42 189 LEU B O 1
ATOM 4712 N N . SER B 1 190 ? 28.829 37.508 56.167 1.00 17.87 190 SER B N 1
ATOM 4713 C CA . SER B 1 190 ? 27.679 37.344 55.295 1.00 19.05 190 SER B CA 1
ATOM 4714 C C . SER B 1 190 ? 26.762 38.542 55.446 1.00 18.87 190 SER B C 1
ATOM 4715 O O . SER B 1 190 ? 26.718 39.164 56.501 1.00 22.92 190 SER B O 1
ATOM 4718 N N . PHE B 1 191 ? 26.058 38.885 54.375 1.00 18.49 191 PHE B N 1
ATOM 4719 C CA . PHE B 1 191 ? 25.132 40.007 54.399 1.00 16.51 191 PHE B CA 1
ATOM 4720 C C . PHE B 1 191 ? 23.975 39.794 53.425 1.00 17.27 191 PHE B C 1
ATOM 4721 O O . PHE B 1 191 ? 23.741 40.634 52.552 1.00 15.90 191 PHE B O 1
ATOM 4729 N N . PRO B 1 192 ? 23.245 38.667 53.555 1.00 17.08 192 PRO B N 1
ATOM 4730 C CA . PRO B 1 192 ? 22.114 38.418 52.647 1.00 17.20 192 PRO B CA 1
ATOM 4731 C C . PRO B 1 192 ? 21.265 39.676 52.713 1.00 16.93 192 PRO B C 1
ATOM 4732 O O . PRO B 1 192 ? 21.070 40.223 53.796 1.00 16.76 192 PRO B O 1
ATOM 4736 N N . SER B 1 193 ? 20.772 40.155 51.577 1.00 17.63 193 SER B N 1
ATOM 4737 C CA . SER B 1 193 ? 20.014 41.393 51.609 1.00 15.35 193 SER B CA 1
ATOM 4738 C C . SER B 1 193 ? 18.953 41.579 50.555 1.00 17.84 193 SER B C 1
ATOM 4739 O O . SER B 1 193 ? 18.850 40.824 49.584 1.00 19.56 193 SER B O 1
ATOM 4742 N N . ALA B 1 194 ? 18.175 42.631 50.782 1.00 20.95 194 ALA B N 1
ATOM 4743 C CA . ALA B 1 194 ? 17.103 43.082 49.912 1.00 21.38 194 ALA B CA 1
ATOM 4744 C C . ALA B 1 194 ? 17.323 44.592 49.923 1.00 21.41 194 ALA B C 1
ATOM 4745 O O . ALA B 1 194 ? 16.556 45.338 50.523 1.00 24.12 194 ALA B O 1
ATOM 4747 N N . PHE B 1 195 ? 18.408 45.020 49.278 1.00 22.13 195 PHE B N 1
ATOM 4748 C CA . PHE B 1 195 ? 18.804 46.433 49.193 1.00 20.34 195 PHE B CA 1
ATOM 4749 C C . PHE B 1 195 ? 17.958 47.214 48.193 1.00 18.59 195 PHE B C 1
ATOM 4750 O O . PHE B 1 195 ? 17.440 46.656 47.232 1.00 19.12 195 PHE B O 1
ATOM 4758 N N . THR B 1 196 ? 17.838 48.514 48.423 1.00 21.68 196 THR B N 1
ATOM 4759 C CA . THR B 1 196 ? 17.086 49.395 47.533 1.00 23.82 196 THR B CA 1
ATOM 4760 C C . THR B 1 196 ? 17.912 49.685 46.293 1.00 25.02 196 THR B C 1
ATOM 4761 O O . THR B 1 196 ? 19.137 49.786 46.364 1.00 27.55 196 THR B O 1
ATOM 4765 N N . LEU B 1 197 ? 17.233 49.833 45.164 1.00 24.54 197 LEU B N 1
ATOM 4766 C CA . LEU B 1 197 ? 17.892 50.108 43.898 1.00 24.02 197 LEU B CA 1
ATOM 4767 C C . LEU B 1 197 ? 18.774 51.352 43.956 1.00 26.05 197 LEU B C 1
ATOM 4768 O O . LEU B 1 197 ? 19.916 51.332 43.498 1.00 27.60 197 LEU B O 1
ATOM 4773 N N . ASN B 1 198 ? 18.255 52.435 44.523 1.00 26.68 198 ASN B N 1
ATOM 4774 C CA . ASN B 1 198 ? 19.031 53.666 44.603 1.00 27.53 198 ASN B CA 1
ATOM 4775 C C . ASN B 1 198 ? 20.149 53.642 45.632 1.00 26.91 198 ASN B C 1
ATOM 4776 O O . ASN B 1 198 ? 21.191 54.266 45.430 1.00 28.22 198 ASN B O 1
ATOM 4781 N N . THR B 1 199 ? 19.932 52.935 46.738 1.00 27.04 199 THR B N 1
ATOM 4782 C CA . THR B 1 199 ? 20.938 52.836 47.792 1.00 24.81 199 THR B CA 1
ATOM 4783 C C . THR B 1 199 ? 22.006 51.839 47.357 1.00 25.66 199 THR B C 1
ATOM 4784 O O . THR B 1 199 ? 23.210 52.122 47.391 1.00 22.16 199 THR B O 1
ATOM 4788 N N . GLY B 1 200 ? 21.539 50.669 46.936 1.00 25.86 200 GLY B N 1
ATOM 4789 C CA . GLY B 1 200 ? 22.435 49.624 46.490 1.00 24.42 200 GLY B CA 1
ATOM 4790 C C . GLY B 1 200 ? 23.327 50.031 45.337 1.00 22.02 200 GLY B C 1
ATOM 4791 O O . GLY B 1 200 ? 24.500 49.660 45.297 1.00 24.09 200 GLY B O 1
ATOM 4792 N N . LEU B 1 201 ? 22.787 50.797 44.397 1.00 19.92 201 LEU B N 1
ATOM 4793 C CA . LEU B 1 201 ? 23.565 51.216 43.233 1.00 18.63 201 LEU B CA 1
ATOM 4794 C C . LEU B 1 201 ? 24.712 52.152 43.605 1.00 19.21 201 LEU B C 1
ATOM 4795 O O . LEU B 1 201 ? 25.573 52.449 42.777 1.00 19.56 201 LEU B O 1
ATOM 4800 N N . ALA B 1 202 ? 24.729 52.597 44.860 1.00 19.12 202 ALA B N 1
ATOM 4801 C CA . ALA B 1 202 ? 25.767 53.514 45.333 1.00 17.28 202 ALA B CA 1
ATOM 4802 C C . ALA B 1 202 ? 26.624 52.969 46.478 1.00 17.27 202 ALA B C 1
ATOM 4803 O O . ALA B 1 202 ? 27.800 53.337 46.599 1.00 13.68 202 ALA B O 1
ATOM 4805 N N . HIS B 1 203 ? 26.037 52.088 47.297 1.00 16.86 203 HIS B N 1
ATOM 4806 C CA . HIS B 1 203 ? 26.724 51.540 48.466 1.00 15.31 203 HIS B CA 1
ATOM 4807 C C . HIS B 1 203 ? 26.953 50.018 48.536 1.00 13.98 203 HIS B C 1
ATOM 4808 O O . HIS B 1 203 ? 27.774 49.559 49.331 1.00 13.72 203 HIS B O 1
ATOM 4815 N N . TRP B 1 204 ? 26.237 49.237 47.733 1.00 11.79 204 TRP B N 1
ATOM 4816 C CA . TRP B 1 204 ? 26.373 47.784 47.775 1.00 11.99 204 TRP B CA 1
ATOM 4817 C C . TRP B 1 204 ? 27.810 47.260 47.640 1.00 14.81 204 TRP B C 1
ATOM 4818 O O . TRP B 1 204 ? 28.399 46.792 48.616 1.00 16.14 204 TRP B O 1
ATOM 4829 N N . GLU B 1 205 ? 28.373 47.325 46.436 1.00 13.82 205 GLU B N 1
ATOM 4830 C CA . GLU B 1 205 ? 29.728 46.840 46.220 1.00 13.89 205 GLU B CA 1
ATOM 4831 C C . GLU B 1 205 ? 30.772 47.466 47.141 1.00 12.69 205 GLU B C 1
ATOM 4832 O O . GLU B 1 205 ? 31.602 46.763 47.710 1.00 12.45 205 GLU B O 1
ATOM 4838 N N . THR B 1 206 ? 30.748 48.781 47.289 1.00 11.63 206 THR B N 1
ATOM 4839 C CA . THR B 1 206 ? 31.737 49.420 48.136 1.00 12.34 206 THR B CA 1
ATOM 4840 C C . THR B 1 206 ? 31.701 48.932 49.582 1.00 15.41 206 THR B C 1
ATOM 4841 O O . THR B 1 206 ? 32.743 48.569 50.138 1.00 17.61 206 THR B O 1
ATOM 4845 N N . LEU B 1 207 ? 30.519 48.893 50.193 1.00 16.59 207 LEU B N 1
ATOM 4846 C CA . LEU B 1 207 ? 30.421 48.440 51.581 1.00 15.37 207 LEU B CA 1
ATOM 4847 C C . LEU B 1 207 ? 30.838 46.976 51.780 1.00 14.88 207 LEU B C 1
ATOM 4848 O O . LEU B 1 207 ? 31.509 46.649 52.757 1.00 14.73 207 LEU B O 1
ATOM 4853 N N . LEU B 1 208 ? 30.448 46.100 50.861 1.00 13.93 208 LEU B N 1
ATOM 4854 C CA . LEU B 1 208 ? 30.805 44.692 50.969 1.00 12.65 208 LEU B CA 1
ATOM 4855 C C . LEU B 1 208 ? 32.312 44.501 50.788 1.00 14.91 208 LEU B C 1
ATOM 4856 O O . LEU B 1 208 ? 32.957 43.798 51.560 1.00 17.53 208 LEU B O 1
ATOM 4861 N N . ARG B 1 209 ? 32.871 45.132 49.761 1.00 17.09 209 ARG B N 1
ATOM 4862 C CA . ARG B 1 209 ? 34.299 45.028 49.486 1.00 15.92 209 ARG B CA 1
ATOM 4863 C C . ARG B 1 209 ? 35.078 45.600 50.659 1.00 17.09 209 ARG B C 1
ATOM 4864 O O . ARG B 1 209 ? 36.128 45.083 51.036 1.00 19.09 209 ARG B O 1
ATOM 4872 N N . ALA B 1 210 ? 34.554 46.671 51.240 1.00 16.82 210 ALA B N 1
ATOM 4873 C CA . ALA B 1 210 ? 35.201 47.313 52.373 1.00 15.82 210 ALA B CA 1
ATOM 4874 C C . ALA B 1 210 ? 35.259 46.365 53.570 1.00 16.98 210 ALA B C 1
ATOM 4875 O O . ALA B 1 210 ? 36.301 46.221 54.198 1.00 17.82 210 ALA B O 1
ATOM 4877 N N . ARG B 1 211 ? 34.140 45.720 53.888 1.00 17.11 211 ARG B N 1
ATOM 4878 C CA . ARG B 1 211 ? 34.106 44.788 55.007 1.00 17.90 211 ARG B CA 1
ATOM 4879 C C . ARG B 1 211 ? 35.132 43.672 54.799 1.00 19.05 211 ARG B C 1
ATOM 4880 O O . ARG B 1 211 ? 35.922 43.372 55.694 1.00 17.85 211 ARG B O 1
ATOM 4888 N N . ALA B 1 212 ? 35.119 43.067 53.613 1.00 19.70 212 ALA B N 1
ATOM 4889 C CA . ALA B 1 212 ? 36.052 41.994 53.281 1.00 18.34 212 ALA B CA 1
ATOM 4890 C C . ALA B 1 212 ? 37.510 42.430 53.490 1.00 19.00 212 ALA B C 1
ATOM 4891 O O . ALA B 1 212 ? 38.313 41.703 54.082 1.00 20.20 212 ALA B O 1
ATOM 4893 N N . ILE B 1 213 ? 37.846 43.621 53.009 1.00 18.58 213 ILE B N 1
ATOM 4894 C CA . ILE B 1 213 ? 39.199 44.148 53.143 1.00 19.52 213 ILE B CA 1
ATOM 4895 C C . ILE B 1 213 ? 39.629 44.473 54.584 1.00 22.15 213 ILE B C 1
ATOM 4896 O O . ILE B 1 213 ? 40.739 44.120 54.993 1.00 23.00 213 ILE B O 1
ATOM 4901 N N . GLU B 1 214 ? 38.764 45.148 55.343 1.00 21.81 214 GLU B N 1
ATOM 4902 C CA . GLU B 1 214 ? 39.079 45.541 56.724 1.00 21.85 214 GLU B CA 1
ATOM 4903 C C . GLU B 1 214 ? 39.196 44.368 57.682 1.00 22.62 214 GLU B C 1
ATOM 4904 O O . GLU B 1 214 ? 39.958 44.424 58.644 1.00 22.71 214 GLU B O 1
ATOM 4910 N N . ASN B 1 215 ? 38.403 43.329 57.446 1.00 24.22 215 ASN B N 1
ATOM 4911 C CA . ASN B 1 215 ? 38.411 42.155 58.307 1.00 24.66 215 ASN B CA 1
ATOM 4912 C C . ASN B 1 215 ? 39.121 40.981 57.646 1.00 24.49 215 ASN B C 1
ATOM 4913 O O . ASN B 1 215 ? 39.255 39.913 58.248 1.00 25.81 215 ASN B O 1
ATOM 4918 N N . GLN B 1 216 ? 39.573 41.183 56.411 1.00 21.17 216 GLN B N 1
ATOM 4919 C CA . GLN B 1 216 ? 40.263 40.137 55.681 1.00 17.24 216 GLN B CA 1
ATOM 4920 C C . GLN B 1 216 ? 39.461 38.846 55.757 1.00 18.08 216 GLN B C 1
ATOM 4921 O O . GLN B 1 216 ? 39.951 37.830 56.265 1.00 16.63 216 GLN B O 1
ATOM 4927 N N . CYS B 1 217 ? 38.225 38.899 55.272 1.00 17.14 217 CYS B N 1
ATOM 4928 C CA . CYS B 1 217 ? 37.357 37.732 55.258 1.00 18.32 217 CYS B CA 1
ATOM 4929 C C . CYS B 1 217 ? 36.634 37.683 53.937 1.00 19.08 217 CYS B C 1
ATOM 4930 O O . CYS B 1 217 ? 36.480 38.705 53.269 1.00 20.02 217 CYS B O 1
ATOM 4933 N N . TYR B 1 218 ? 36.192 36.492 53.554 1.00 17.65 218 TYR B N 1
ATOM 4934 C CA . TYR B 1 218 ? 35.402 36.374 52.342 1.00 18.08 218 TYR B CA 1
ATOM 4935 C C . TYR B 1 218 ? 34.056 36.989 52.748 1.00 18.82 218 TYR B C 1
ATOM 4936 O O . TYR B 1 218 ? 33.665 36.935 53.920 1.00 17.46 218 TYR B O 1
ATOM 4945 N N . VAL B 1 219 ? 33.357 37.597 51.800 1.00 18.33 219 VAL B N 1
ATOM 4946 C CA . VAL B 1 219 ? 32.053 38.166 52.109 1.00 16.81 219 VAL B CA 1
ATOM 4947 C C . VAL B 1 219 ? 31.077 37.540 51.138 1.00 17.35 219 VAL B C 1
ATOM 4948 O O . VAL B 1 219 ? 31.288 37.584 49.926 1.00 21.14 219 VAL B O 1
ATOM 4952 N N . VAL B 1 220 ? 30.029 36.926 51.675 1.00 15.43 220 VAL B N 1
ATOM 4953 C CA . VAL B 1 220 ? 29.023 36.264 50.859 1.00 13.39 220 VAL B CA 1
ATOM 4954 C C . VAL B 1 220 ? 27.718 37.028 51.015 1.00 14.72 220 VAL B C 1
ATOM 4955 O O . VAL B 1 220 ? 27.160 37.080 52.104 1.00 16.26 220 VAL B O 1
ATOM 4959 N N . ALA B 1 221 ? 27.230 37.626 49.933 1.00 15.97 221 ALA B N 1
ATOM 4960 C CA . ALA B 1 221 ? 25.990 38.385 50.009 1.00 14.73 221 ALA B CA 1
ATOM 4961 C C . ALA B 1 221 ? 24.926 37.982 48.972 1.00 16.77 221 ALA B C 1
ATOM 4962 O O . ALA B 1 221 ? 24.915 38.478 47.837 1.00 18.89 221 ALA B O 1
ATOM 4964 N N . ALA B 1 222 ? 24.038 37.071 49.361 1.00 16.76 222 ALA B N 1
ATOM 4965 C CA . ALA B 1 222 ? 22.949 36.659 48.476 1.00 17.94 222 ALA B CA 1
ATOM 4966 C C . ALA B 1 222 ? 21.913 37.779 48.553 1.00 18.15 222 ALA B C 1
ATOM 4967 O O . ALA B 1 222 ? 21.568 38.243 49.645 1.00 19.04 222 ALA B O 1
ATOM 4969 N N . ALA B 1 223 ? 21.403 38.222 47.410 1.00 19.89 223 ALA B N 1
ATOM 4970 C CA . ALA B 1 223 ? 20.441 39.313 47.435 1.00 16.66 223 ALA B CA 1
ATOM 4971 C C . ALA B 1 223 ? 19.194 39.182 46.572 1.00 15.98 223 ALA B C 1
ATOM 4972 O O . ALA B 1 223 ? 19.094 38.326 45.690 1.00 13.66 223 ALA B O 1
ATOM 4974 N N . GLN B 1 224 ? 18.243 40.062 46.869 1.00 18.50 224 GLN B N 1
ATOM 4975 C CA . GLN B 1 224 ? 16.978 40.185 46.151 1.00 19.16 224 GLN B CA 1
ATOM 4976 C C . GLN B 1 224 ? 17.269 41.129 44.975 1.00 19.78 224 GLN B C 1
ATOM 4977 O O . GLN B 1 224 ? 18.120 42.020 45.086 1.00 19.59 224 GLN B O 1
ATOM 4983 N N . THR B 1 225 ? 16.582 40.946 43.855 1.00 20.74 225 THR B N 1
ATOM 4984 C CA . THR B 1 225 ? 16.778 41.849 42.722 1.00 21.35 225 THR B CA 1
ATOM 4985 C C . THR B 1 225 ? 15.457 42.023 41.972 1.00 24.59 225 THR B C 1
ATOM 4986 O O . THR B 1 225 ? 14.496 41.296 42.227 1.00 26.88 225 THR B O 1
ATOM 4990 N N . GLY B 1 226 ? 15.399 42.994 41.066 1.00 25.72 226 GLY B N 1
ATOM 4991 C CA . GLY B 1 226 ? 14.180 43.200 40.304 1.00 24.05 226 GLY B CA 1
ATOM 4992 C C . GLY B 1 226 ? 13.044 43.797 41.100 1.00 23.64 226 GLY B C 1
ATOM 4993 O O . GLY B 1 226 ? 13.229 44.217 42.234 1.00 24.54 226 GLY B O 1
ATOM 4994 N N . ALA B 1 227 ? 11.859 43.834 40.501 1.00 25.87 227 ALA B N 1
ATOM 4995 C CA . ALA B 1 227 ? 10.687 44.403 41.155 1.00 25.92 227 ALA B CA 1
ATOM 4996 C C . ALA B 1 227 ? 9.821 43.335 41.806 1.00 28.41 227 ALA B C 1
ATOM 4997 O O . ALA B 1 227 ? 9.350 42.406 41.144 1.00 26.96 227 ALA B O 1
ATOM 4999 N N . HIS B 1 228 ? 9.607 43.479 43.109 1.00 31.94 228 HIS B N 1
ATOM 5000 C CA . HIS B 1 228 ? 8.797 42.532 43.868 1.00 33.28 228 HIS B CA 1
ATOM 5001 C C . HIS B 1 228 ? 7.325 42.848 43.667 1.00 36.40 228 HIS B C 1
ATOM 5002 O O . HIS B 1 228 ? 6.478 41.956 43.673 1.00 38.56 228 HIS B O 1
ATOM 5009 N N . ASN B 1 229 ? 7.039 44.131 43.477 1.00 38.66 229 ASN B N 1
ATOM 5010 C CA . ASN B 1 229 ? 5.686 44.611 43.255 1.00 41.08 229 ASN B CA 1
ATOM 5011 C C . ASN B 1 229 ? 5.792 46.070 42.801 1.00 44.46 229 ASN B C 1
ATOM 5012 O O . ASN B 1 229 ? 6.870 46.666 42.859 1.00 45.15 229 ASN B O 1
ATOM 5017 N N . PRO B 1 230 ? 4.679 46.664 42.341 1.00 46.68 230 PRO B N 1
ATOM 5018 C CA . PRO B 1 230 ? 4.649 48.051 41.869 1.00 46.60 230 PRO B CA 1
ATOM 5019 C C . PRO B 1 230 ? 5.421 49.055 42.712 1.00 47.29 230 PRO B C 1
ATOM 5020 O O . PRO B 1 230 ? 5.918 50.056 42.196 1.00 47.93 230 PRO B O 1
ATOM 5024 N N . LYS B 1 231 ? 5.533 48.798 44.007 1.00 47.12 231 LYS B N 1
ATOM 5025 C CA . LYS B 1 231 ? 6.232 49.742 44.853 1.00 48.14 231 LYS B CA 1
ATOM 5026 C C . LYS B 1 231 ? 7.473 49.232 45.553 1.00 47.30 231 LYS B C 1
ATOM 5027 O O . LYS B 1 231 ? 7.790 49.673 46.653 1.00 49.67 231 LYS B O 1
ATOM 5033 N N . ARG B 1 232 ? 8.186 48.304 44.932 1.00 45.40 232 ARG B N 1
ATOM 5034 C CA . ARG B 1 232 ? 9.403 47.819 45.558 1.00 43.40 232 ARG B CA 1
ATOM 5035 C C . ARG B 1 232 ? 10.337 47.095 44.597 1.00 41.31 232 ARG B C 1
ATOM 5036 O O . ARG B 1 232 ? 9.960 46.112 43.948 1.00 40.35 232 ARG B O 1
ATOM 5044 N N . GLN B 1 233 ? 11.559 47.611 44.500 1.00 38.32 233 GLN B N 1
ATOM 5045 C CA . GLN B 1 233 ? 12.574 47.025 43.642 1.00 38.11 233 GLN B CA 1
ATOM 5046 C C . GLN B 1 233 ? 13.863 46.904 44.441 1.00 35.19 233 GLN B C 1
ATOM 5047 O O . GLN B 1 233 ? 14.146 47.735 45.298 1.00 34.66 233 GLN B O 1
ATOM 5053 N N . SER B 1 234 ? 14.634 45.857 44.162 1.00 33.57 234 SER B N 1
ATOM 5054 C CA . SER B 1 234 ? 15.895 45.616 44.854 1.00 29.28 234 SER B CA 1
ATOM 5055 C C . SER B 1 234 ? 17.064 45.653 43.872 1.00 26.24 234 SER B C 1
ATOM 5056 O O . SER B 1 234 ? 16.897 45.372 42.678 1.00 25.66 234 SER B O 1
ATOM 5059 N N . TYR B 1 235 ? 18.239 45.992 44.396 1.00 20.92 235 TYR B N 1
ATOM 5060 C CA . TYR B 1 235 ? 19.464 46.134 43.613 1.00 19.48 235 TYR B CA 1
ATOM 5061 C C . TYR B 1 235 ? 20.079 44.878 43.011 1.00 19.44 235 TYR B C 1
ATOM 5062 O O . TYR B 1 235 ? 20.683 44.937 41.942 1.00 20.62 235 TYR B O 1
ATOM 5071 N N . GLY B 1 236 ? 19.941 43.750 43.697 1.00 19.46 236 GLY B N 1
ATOM 5072 C CA . GLY B 1 236 ? 20.518 42.518 43.196 1.00 19.41 236 GLY B CA 1
ATOM 5073 C C . GLY B 1 236 ? 22.030 42.495 43.347 1.00 20.18 236 GLY B C 1
ATOM 5074 O O . GLY B 1 236 ? 22.558 42.846 44.407 1.00 22.09 236 GLY B O 1
ATOM 5075 N N . HIS B 1 237 ? 22.725 42.075 42.290 1.00 18.30 237 HIS B N 1
ATOM 5076 C CA . HIS B 1 237 ? 24.182 41.997 42.292 1.00 16.55 237 HIS B CA 1
ATOM 5077 C C . HIS B 1 237 ? 24.754 41.079 43.388 1.00 18.79 237 HIS B C 1
ATOM 5078 O O . HIS B 1 237 ? 25.806 41.379 43.971 1.00 18.14 237 HIS B O 1
ATOM 5085 N N . SER B 1 238 ? 24.063 39.970 43.663 1.00 18.14 238 SER B N 1
ATOM 5086 C CA . SER B 1 238 ? 24.509 39.000 44.667 1.00 18.36 238 SER B CA 1
ATOM 5087 C C . SER B 1 238 ? 25.952 38.644 44.329 1.00 19.91 238 SER B C 1
ATOM 5088 O O . SER B 1 238 ? 26.257 38.300 43.187 1.00 20.19 238 SER B O 1
ATOM 5091 N N . MET B 1 239 ? 26.838 38.704 45.316 1.00 20.87 239 MET B N 1
ATOM 5092 C CA . MET B 1 239 ? 28.248 38.425 45.061 1.00 18.90 239 MET B CA 1
ATOM 5093 C C . MET B 1 239 ? 28.975 37.697 46.178 1.00 18.46 239 MET B C 1
ATOM 5094 O O . MET B 1 239 ? 28.402 37.375 47.217 1.00 19.37 239 MET B O 1
ATOM 5099 N N . VAL B 1 240 ? 30.259 37.458 45.931 1.00 16.03 240 VAL B N 1
ATOM 5100 C CA . VAL B 1 240 ? 31.163 36.835 46.878 1.00 13.79 240 VAL B CA 1
ATOM 5101 C C . VAL B 1 240 ? 32.435 37.659 46.746 1.00 14.60 240 VAL B C 1
ATOM 5102 O O . VAL B 1 240 ? 32.905 37.886 45.631 1.00 17.74 240 VAL B O 1
ATOM 5106 N N . VAL B 1 241 ? 32.981 38.138 47.857 1.00 14.42 241 VAL B N 1
ATOM 5107 C CA . VAL B 1 241 ? 34.210 38.924 47.791 1.00 14.53 241 VAL B CA 1
ATOM 5108 C C . VAL B 1 241 ? 35.314 38.202 48.551 1.00 14.61 241 VAL B C 1
ATOM 5109 O O . VAL B 1 241 ? 35.074 37.662 49.629 1.00 14.78 241 VAL B O 1
ATOM 5113 N N . ASP B 1 242 ? 36.522 38.186 48.003 1.00 15.53 242 ASP B N 1
ATOM 5114 C CA . ASP B 1 242 ? 37.611 37.502 48.689 1.00 18.33 242 ASP B CA 1
ATOM 5115 C C . ASP B 1 242 ? 38.257 38.422 49.740 1.00 20.64 242 ASP B C 1
ATOM 5116 O O . ASP B 1 242 ? 38.060 39.647 49.715 1.00 20.66 242 ASP B O 1
ATOM 5121 N N . PRO B 1 243 ? 39.039 37.844 50.675 1.00 21.32 243 PRO B N 1
ATOM 5122 C CA . PRO B 1 243 ? 39.707 38.594 51.752 1.00 18.05 243 PRO B CA 1
ATOM 5123 C C . PRO B 1 243 ? 40.590 39.756 51.296 1.00 18.75 243 PRO B C 1
ATOM 5124 O O . PRO B 1 243 ? 41.162 40.472 52.124 1.00 17.54 243 PRO B O 1
ATOM 5128 N N . TRP B 1 244 ? 40.717 39.940 49.986 1.00 17.75 244 TRP B N 1
ATOM 5129 C CA . TRP B 1 244 ? 41.554 41.019 49.464 1.00 16.05 244 TRP B CA 1
ATOM 5130 C C . TRP B 1 244 ? 40.678 42.102 48.863 1.00 14.76 244 TRP B C 1
ATOM 5131 O O . TRP B 1 244 ? 41.179 43.146 48.449 1.00 12.90 244 TRP B O 1
ATOM 5142 N N . GLY B 1 245 ? 39.371 41.847 48.808 1.00 14.28 245 GLY B N 1
ATOM 5143 C CA . GLY B 1 245 ? 38.455 42.836 48.271 1.00 15.80 245 GLY B CA 1
ATOM 5144 C C . GLY B 1 245 ? 38.034 42.662 46.825 1.00 16.28 245 GLY B C 1
ATOM 5145 O O . GLY B 1 245 ? 37.316 43.507 46.283 1.00 17.46 245 GLY B O 1
ATOM 5146 N N . ALA B 1 246 ? 38.478 41.583 46.186 1.00 15.98 246 ALA B N 1
ATOM 5147 C CA . ALA B 1 246 ? 38.109 41.323 44.795 1.00 13.12 246 ALA B CA 1
ATOM 5148 C C . ALA B 1 246 ? 36.757 40.609 44.741 1.00 12.13 246 ALA B C 1
ATOM 5149 O O . ALA B 1 246 ? 36.463 39.746 45.577 1.00 11.72 246 ALA B O 1
ATOM 5151 N N . VAL B 1 247 ? 35.924 40.986 43.775 1.00 10.78 247 VAL B N 1
ATOM 5152 C CA . VAL B 1 247 ? 34.625 40.345 43.619 1.00 11.39 247 VAL B CA 1
ATOM 5153 C C . VAL B 1 247 ? 34.861 39.132 42.710 1.00 14.37 247 VAL B C 1
ATOM 5154 O O . VAL B 1 247 ? 34.916 39.256 41.477 1.00 13.92 247 VAL B O 1
ATOM 5158 N N . VAL B 1 248 ? 35.018 37.966 43.338 1.00 14.42 248 VAL B N 1
ATOM 5159 C CA . VAL B 1 248 ? 35.309 36.717 42.632 1.00 15.75 248 VAL B CA 1
ATOM 5160 C C . VAL B 1 248 ? 34.121 35.968 42.014 1.00 16.36 248 VAL B C 1
ATOM 5161 O O . VAL B 1 248 ? 34.313 35.004 41.256 1.00 11.64 248 VAL B O 1
ATOM 5165 N N . ALA B 1 249 ? 32.909 36.418 42.340 1.00 15.82 249 ALA B N 1
ATOM 5166 C CA . ALA B 1 249 ? 31.677 35.827 41.816 1.00 16.40 249 ALA B CA 1
ATOM 5167 C C . ALA B 1 249 ? 30.487 36.769 42.018 1.00 16.37 249 ALA B C 1
ATOM 5168 O O . ALA B 1 249 ? 30.350 37.419 43.057 1.00 16.83 249 ALA B O 1
ATOM 5170 N N . GLN B 1 250 ? 29.628 36.838 41.011 1.00 15.54 250 GLN B N 1
ATOM 5171 C CA . GLN B 1 250 ? 28.455 37.693 41.063 1.00 12.83 250 GLN B CA 1
ATOM 5172 C C . GLN B 1 250 ? 27.415 37.108 40.136 1.00 12.22 250 GLN B C 1
ATOM 5173 O O . GLN B 1 250 ? 27.761 36.446 39.161 1.00 13.59 250 GLN B O 1
ATOM 5179 N N . CYS B 1 251 ? 26.147 37.346 40.441 1.00 12.58 251 CYS B N 1
ATOM 5180 C CA . CYS B 1 251 ? 25.057 36.842 39.611 1.00 15.33 251 CYS B CA 1
ATOM 5181 C C . CYS B 1 251 ? 24.750 37.844 38.506 1.00 17.09 251 CYS B C 1
ATOM 5182 O O . CYS B 1 251 ? 25.021 39.039 38.649 1.00 16.25 251 CYS B O 1
ATOM 5185 N N . SER B 1 252 ? 24.181 37.362 37.406 1.00 17.74 252 SER B N 1
ATOM 5186 C CA . SER B 1 252 ? 23.804 38.264 36.333 1.00 17.10 252 SER B CA 1
ATOM 5187 C C . SER B 1 252 ? 22.510 38.941 36.779 1.00 17.25 252 SER B C 1
ATOM 5188 O O . SER B 1 252 ? 21.882 38.518 37.752 1.00 18.23 252 SER B O 1
ATOM 5191 N N . GLU B 1 253 ? 22.108 39.995 36.085 1.00 16.77 253 GLU B N 1
ATOM 5192 C CA . GLU B 1 253 ? 20.898 40.696 36.478 1.00 15.89 253 GLU B CA 1
ATOM 5193 C C . GLU B 1 253 ? 19.652 39.875 36.181 1.00 16.16 253 GLU B C 1
ATOM 5194 O O . GLU B 1 253 ? 19.043 40.014 35.122 1.00 15.92 253 GLU B O 1
ATOM 5200 N N . ARG B 1 254 ? 19.287 39.011 37.129 1.00 18.26 254 ARG B N 1
ATOM 5201 C CA . ARG B 1 254 ? 18.109 38.154 36.997 1.00 18.84 254 ARG B CA 1
ATOM 5202 C C . ARG B 1 254 ? 18.015 37.128 38.117 1.00 21.07 254 ARG B C 1
ATOM 5203 O O . ARG B 1 254 ? 18.850 37.121 39.017 1.00 25.04 254 ARG B O 1
ATOM 5211 N N . VAL B 1 255 ? 16.997 36.267 38.074 1.00 21.61 255 VAL B N 1
ATOM 5212 C CA . VAL B 1 255 ? 16.848 35.238 39.108 1.00 21.87 255 VAL B CA 1
ATOM 5213 C C . VAL B 1 255 ? 17.769 34.068 38.798 1.00 21.45 255 VAL B C 1
ATOM 5214 O O . VAL B 1 255 ? 17.398 33.146 38.073 1.00 23.37 255 VAL B O 1
ATOM 5218 N N . ASP B 1 256 ? 18.965 34.099 39.363 1.00 18.47 256 ASP B N 1
ATOM 5219 C CA . ASP B 1 256 ? 19.925 33.047 39.100 1.00 19.03 256 ASP B CA 1
ATOM 5220 C C . ASP B 1 256 ? 20.990 32.963 40.194 1.00 18.68 256 ASP B C 1
ATOM 5221 O O . ASP B 1 256 ? 20.921 33.653 41.214 1.00 18.92 256 ASP B O 1
ATOM 5226 N N . MET B 1 257 ? 21.995 32.131 39.971 1.00 19.55 257 MET B N 1
ATOM 5227 C CA . MET B 1 257 ? 23.047 31.961 40.962 1.00 22.05 257 MET B CA 1
ATOM 5228 C C . MET B 1 257 ? 24.433 32.094 40.350 1.00 22.22 257 MET B C 1
ATOM 5229 O O . MET B 1 257 ? 24.586 32.156 39.128 1.00 24.16 257 MET B O 1
ATOM 5234 N N . CYS B 1 258 ? 25.438 32.142 41.217 1.00 20.67 258 CYS B N 1
ATOM 5235 C CA . CYS B 1 258 ? 26.828 32.226 40.792 1.00 19.11 258 CYS B CA 1
ATOM 5236 C C . CYS B 1 258 ? 27.619 31.268 41.685 1.00 19.46 258 CYS B C 1
ATOM 5237 O O . CYS B 1 258 ? 27.158 30.895 42.767 1.00 16.30 258 CYS B O 1
ATOM 5240 N N . PHE B 1 259 ? 28.804 30.870 41.234 1.00 18.69 259 PHE B N 1
ATOM 5241 C CA . PHE B 1 259 ? 29.627 29.942 41.993 1.00 18.09 259 PHE B CA 1
ATOM 5242 C C . PHE B 1 259 ? 30.989 30.500 42.358 1.00 17.34 259 PHE B C 1
ATOM 5243 O O . PHE B 1 259 ? 31.571 31.284 41.605 1.00 19.80 259 PHE B O 1
ATOM 5251 N N . ALA B 1 260 ? 31.492 30.092 43.519 1.00 15.52 260 ALA B N 1
ATOM 5252 C CA . ALA B 1 260 ? 32.797 30.541 43.990 1.00 16.32 260 ALA B CA 1
ATOM 5253 C C . ALA B 1 260 ? 33.511 29.442 44.755 1.00 18.45 260 ALA B C 1
ATOM 5254 O O . ALA B 1 260 ? 32.877 28.585 45.377 1.00 22.08 260 ALA B O 1
ATOM 5256 N N . GLU B 1 261 ? 34.835 29.460 44.691 1.00 17.41 261 GLU B N 1
ATOM 5257 C CA . GLU B 1 261 ? 35.630 28.490 45.412 1.00 16.17 261 GLU B CA 1
ATOM 5258 C C . GLU B 1 261 ? 36.475 29.312 46.352 1.00 16.77 261 GLU B C 1
ATOM 5259 O O . GLU B 1 261 ? 37.489 29.884 45.944 1.00 16.85 261 GLU B O 1
ATOM 5265 N N . ILE B 1 262 ? 36.045 29.401 47.606 1.00 16.69 262 ILE B N 1
ATOM 5266 C CA . ILE B 1 262 ? 36.794 30.168 48.586 1.00 16.56 262 ILE B CA 1
ATOM 5267 C C . ILE B 1 262 ? 37.911 29.275 49.102 1.00 16.20 262 ILE B C 1
ATOM 5268 O O . ILE B 1 262 ? 37.751 28.060 49.164 1.00 15.07 262 ILE B O 1
ATOM 5273 N N . ASP B 1 263 ? 39.049 29.884 49.430 1.00 17.14 263 ASP B N 1
ATOM 5274 C CA . ASP B 1 263 ? 40.213 29.157 49.919 1.00 18.84 263 ASP B CA 1
ATOM 5275 C C . ASP B 1 263 ? 40.680 29.725 51.248 1.00 19.25 263 ASP B C 1
ATOM 5276 O O . ASP B 1 263 ? 41.388 30.733 51.295 1.00 17.58 263 ASP B O 1
ATOM 5281 N N . LEU B 1 264 ? 40.287 29.058 52.327 1.00 19.10 264 LEU B N 1
ATOM 5282 C CA . LEU B 1 264 ? 40.643 29.489 53.667 1.00 19.62 264 LEU B CA 1
ATOM 5283 C C . LEU B 1 264 ? 42.137 29.762 53.857 1.00 19.60 264 LEU B C 1
ATOM 5284 O O . LEU B 1 264 ? 42.520 30.493 54.775 1.00 19.54 264 LEU B O 1
ATOM 5289 N N . SER B 1 265 ? 42.977 29.191 52.994 1.00 18.97 265 SER B N 1
ATOM 5290 C CA . SER B 1 265 ? 44.425 29.408 53.085 1.00 19.61 265 SER B CA 1
ATOM 5291 C C . SER B 1 265 ? 44.782 30.812 52.631 1.00 19.47 265 SER B C 1
ATOM 5292 O O . SER B 1 265 ? 45.733 31.423 53.130 1.00 17.80 265 SER B O 1
ATOM 5295 N N . TYR B 1 266 ? 44.024 31.321 51.668 1.00 18.47 266 TYR B N 1
ATOM 5296 C CA . TYR B 1 266 ? 44.277 32.655 51.170 1.00 14.92 266 TYR B CA 1
ATOM 5297 C C . TYR B 1 266 ? 44.060 33.618 52.332 1.00 15.39 266 TYR B C 1
ATOM 5298 O O . TYR B 1 266 ? 44.833 34.572 52.517 1.00 12.61 266 TYR B O 1
ATOM 5307 N N . VAL B 1 267 ? 43.016 33.353 53.123 1.00 15.32 267 VAL B N 1
ATOM 5308 C CA . VAL B 1 267 ? 42.713 34.187 54.284 1.00 17.42 267 VAL B CA 1
ATOM 5309 C C . VAL B 1 267 ? 43.945 34.203 55.196 1.00 20.70 267 VAL B C 1
ATOM 5310 O O . VAL B 1 267 ? 44.450 35.281 55.548 1.00 20.83 267 VAL B O 1
ATOM 5314 N N . ASP B 1 268 ? 44.432 33.013 55.562 1.00 19.29 268 ASP B N 1
ATOM 5315 C CA . ASP B 1 268 ? 45.613 32.912 56.414 1.00 19.22 268 ASP B CA 1
ATOM 5316 C C . ASP B 1 268 ? 46.799 33.685 55.841 1.00 20.44 268 ASP B C 1
ATOM 5317 O O . ASP B 1 268 ? 47.448 34.448 56.556 1.00 23.99 268 ASP B O 1
ATOM 5322 N N . THR B 1 269 ? 47.088 33.492 54.558 1.00 21.19 269 THR B N 1
ATOM 5323 C CA . THR B 1 269 ? 48.211 34.194 53.938 1.00 23.73 269 THR B CA 1
ATOM 5324 C C . THR B 1 269 ? 48.115 35.705 54.140 1.00 24.77 269 THR B C 1
ATOM 5325 O O . THR B 1 269 ? 49.068 36.336 54.591 1.00 23.90 269 THR B O 1
ATOM 5329 N N . LEU B 1 270 ? 46.958 36.275 53.804 1.00 26.63 270 LEU B N 1
ATOM 5330 C CA . LEU B 1 270 ? 46.741 37.713 53.928 1.00 24.85 270 LEU B CA 1
ATOM 5331 C C . LEU B 1 270 ? 46.891 38.202 55.359 1.00 23.63 270 LEU B C 1
ATOM 5332 O O . LEU B 1 270 ? 47.576 39.190 55.611 1.00 23.20 270 LEU B O 1
ATOM 5337 N N . ARG B 1 271 ? 46.253 37.509 56.295 1.00 22.80 271 ARG B N 1
ATOM 5338 C CA . ARG B 1 271 ? 46.336 37.905 57.689 1.00 23.20 271 ARG B CA 1
ATOM 5339 C C . ARG B 1 271 ? 47.767 37.842 58.209 1.00 25.62 271 ARG B C 1
ATOM 5340 O O . ARG B 1 271 ? 48.140 38.597 59.114 1.00 27.07 271 ARG B O 1
ATOM 5348 N N . GLU B 1 272 ? 48.573 36.959 57.629 1.00 26.84 272 GLU B N 1
ATOM 5349 C CA . GLU B 1 272 ? 49.966 36.830 58.036 1.00 29.91 272 GLU B CA 1
ATOM 5350 C C . GLU B 1 272 ? 50.840 37.948 57.453 1.00 30.85 272 GLU B C 1
ATOM 5351 O O . GLU B 1 272 ? 51.646 38.548 58.163 1.00 30.60 272 GLU B O 1
ATOM 5357 N N . MET B 1 273 ? 50.673 38.222 56.160 1.00 33.26 273 MET B N 1
ATOM 5358 C CA . MET B 1 273 ? 51.457 39.246 55.470 1.00 34.59 273 MET B CA 1
ATOM 5359 C C . MET B 1 273 ? 50.990 40.673 55.722 1.00 34.85 273 MET B C 1
ATOM 5360 O O . MET B 1 273 ? 51.712 41.627 55.420 1.00 35.39 273 MET B O 1
ATOM 5365 N N . GLN B 1 274 ? 49.780 40.816 56.256 1.00 33.57 274 GLN B N 1
ATOM 5366 C CA . GLN B 1 274 ? 49.215 42.125 56.575 1.00 32.55 274 GLN B CA 1
ATOM 5367 C C . GLN B 1 274 ? 48.493 42.003 57.910 1.00 30.85 274 GLN B C 1
ATOM 5368 O O . GLN B 1 274 ? 47.264 41.936 57.966 1.00 30.44 274 GLN B O 1
ATOM 5374 N N . PRO B 1 275 ? 49.255 41.975 59.011 1.00 30.39 275 PRO B N 1
ATOM 5375 C CA . PRO B 1 275 ? 48.689 41.854 60.360 1.00 30.52 275 PRO B CA 1
ATOM 5376 C C . PRO B 1 275 ? 47.994 43.129 60.876 1.00 29.20 275 PRO B C 1
ATOM 5377 O O . PRO B 1 275 ? 48.365 43.653 61.925 1.00 28.96 275 PRO B O 1
ATOM 5381 N N . VAL B 1 276 ? 46.983 43.613 60.151 1.00 28.42 276 VAL B N 1
ATOM 5382 C CA . VAL B 1 276 ? 46.274 44.832 60.555 1.00 26.77 276 VAL B CA 1
ATOM 5383 C C . VAL B 1 276 ? 45.705 44.757 61.966 1.00 25.21 276 VAL B C 1
ATOM 5384 O O . VAL B 1 276 ? 45.833 45.704 62.738 1.00 26.16 276 VAL B O 1
ATOM 5388 N N . PHE B 1 277 ? 45.090 43.634 62.314 1.00 22.82 277 PHE B N 1
ATOM 5389 C CA . PHE B 1 277 ? 44.517 43.501 63.637 1.00 24.01 277 PHE B CA 1
ATOM 5390 C C . PHE B 1 277 ? 45.541 43.430 64.757 1.00 24.88 277 PHE B C 1
ATOM 5391 O O . PHE B 1 277 ? 45.193 43.202 65.904 1.00 29.21 277 PHE B O 1
ATOM 5399 N N . SER B 1 278 ? 46.804 43.639 64.427 1.00 26.50 278 SER B N 1
ATOM 5400 C CA . SER B 1 278 ? 47.861 43.614 65.426 1.00 28.05 278 SER B CA 1
ATOM 5401 C C . SER B 1 278 ? 48.462 45.006 65.438 1.00 28.85 278 SER B C 1
ATOM 5402 O O . SER B 1 278 ? 49.477 45.258 66.093 1.00 29.46 278 SER B O 1
ATOM 5405 N N . HIS B 1 279 ? 47.812 45.904 64.700 1.00 27.85 279 HIS B N 1
ATOM 5406 C CA . HIS B 1 279 ? 48.241 47.287 64.560 1.00 25.38 279 HIS B CA 1
ATOM 5407 C C . HIS B 1 279 ? 47.267 48.261 65.206 1.00 24.68 279 HIS B C 1
ATOM 5408 O O . HIS B 1 279 ? 47.547 49.456 65.280 1.00 25.25 279 HIS B O 1
ATOM 5415 N N . ARG B 1 280 ? 46.125 47.747 65.658 1.00 24.45 280 ARG B N 1
ATOM 5416 C CA . ARG B 1 280 ? 45.106 48.579 66.294 1.00 26.04 280 ARG B CA 1
ATOM 5417 C C . ARG B 1 280 ? 45.596 49.181 67.611 1.00 26.39 280 ARG B C 1
ATOM 5418 O O . ARG B 1 280 ? 46.145 48.477 68.464 1.00 28.23 280 ARG B O 1
ATOM 5426 N N . ARG B 1 281 ? 45.406 50.487 67.772 1.00 25.27 281 ARG B N 1
ATOM 5427 C CA . ARG B 1 281 ? 45.833 51.162 68.989 1.00 25.78 281 ARG B CA 1
ATOM 5428 C C . ARG B 1 281 ? 44.793 50.926 70.067 1.00 25.31 281 ARG B C 1
ATOM 5429 O O . ARG B 1 281 ? 43.854 51.709 70.218 1.00 25.36 281 ARG B O 1
ATOM 5437 N N . SER B 1 282 ? 44.961 49.839 70.815 1.00 25.35 282 SER B N 1
ATOM 5438 C CA . SER B 1 282 ? 44.013 49.498 71.869 1.00 25.45 282 SER B CA 1
ATOM 5439 C C . SER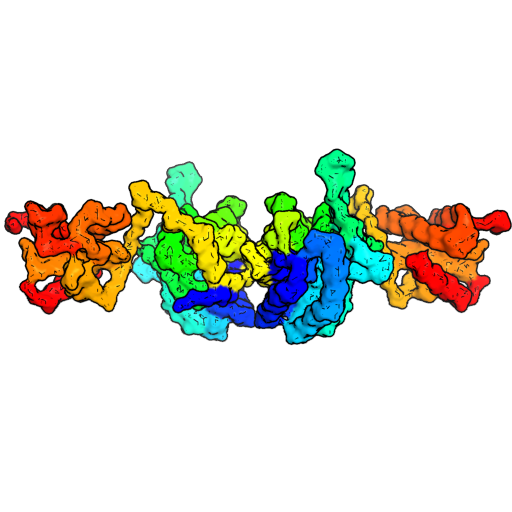 B 1 282 ? 44.178 50.382 73.082 1.00 23.98 282 SER B C 1
ATOM 5440 O O . SER B 1 282 ? 43.344 50.383 73.982 1.00 24.30 282 SER B O 1
ATOM 5443 N N . ASP B 1 283 ? 45.265 51.136 73.092 1.00 22.14 283 ASP B N 1
ATOM 5444 C CA . ASP B 1 283 ? 45.549 52.041 74.184 1.00 24.54 283 ASP B CA 1
ATOM 5445 C C . ASP B 1 283 ? 44.778 53.343 73.978 1.00 26.71 283 ASP B C 1
ATOM 5446 O O . ASP B 1 283 ? 44.685 54.176 74.887 1.00 31.12 283 ASP B O 1
ATOM 5451 N N . LEU B 1 284 ? 44.224 53.511 72.779 1.00 24.96 284 LEU B N 1
ATOM 5452 C CA . LEU B 1 284 ? 43.487 54.717 72.450 1.00 19.89 284 LEU B CA 1
ATOM 5453 C C . LEU B 1 284 ? 42.003 54.459 72.273 1.00 19.59 284 LEU B C 1
ATOM 5454 O O . LEU B 1 284 ? 41.181 55.289 72.641 1.00 21.74 284 LEU B O 1
ATOM 5459 N N . TYR B 1 285 ? 41.649 53.315 71.703 1.00 19.05 285 TYR B N 1
ATOM 5460 C CA . TYR B 1 285 ? 40.239 52.999 71.512 1.00 18.39 285 TYR B CA 1
ATOM 5461 C C . TYR B 1 285 ? 39.988 51.523 71.752 1.00 18.86 285 TYR B C 1
ATOM 5462 O O . TYR B 1 285 ? 40.884 50.693 71.563 1.00 18.77 285 TYR B O 1
ATOM 5471 N N . THR B 1 286 ? 38.766 51.206 72.172 1.00 18.25 286 THR B N 1
ATOM 5472 C CA . THR B 1 286 ? 38.371 49.832 72.461 1.00 18.35 286 THR B CA 1
ATOM 5473 C C . THR B 1 286 ? 36.946 49.559 71.993 1.00 20.85 286 THR B C 1
ATOM 5474 O O . THR B 1 286 ? 36.021 50.276 72.364 1.00 24.62 286 THR B O 1
ATOM 5478 N N . LEU B 1 287 ? 36.758 48.529 71.180 1.00 20.66 287 LEU B N 1
ATOM 5479 C CA . LEU B 1 287 ? 35.415 48.217 70.725 1.00 23.55 287 LEU B CA 1
ATOM 5480 C C . LEU B 1 287 ? 34.779 47.218 71.677 1.00 24.99 287 LEU B C 1
ATOM 5481 O O . LEU B 1 287 ? 34.933 46.012 71.509 1.00 27.44 287 LEU B O 1
ATOM 5486 N N . HIS B 1 288 ? 34.061 47.718 72.672 1.00 24.98 288 HIS B N 1
ATOM 5487 C CA . HIS B 1 288 ? 33.411 46.841 73.634 1.00 24.11 288 HIS B CA 1
ATOM 5488 C C . HIS B 1 288 ? 32.105 46.248 73.132 1.00 24.09 288 HIS B C 1
ATOM 5489 O O . HIS B 1 288 ? 31.262 46.952 72.573 1.00 26.88 288 HIS B O 1
ATOM 5496 N N . ILE B 1 289 ? 31.934 44.952 73.364 1.00 21.76 289 ILE B N 1
ATOM 5497 C CA . ILE B 1 289 ? 30.728 44.244 72.962 1.00 21.74 289 ILE B CA 1
ATOM 5498 C C . ILE B 1 289 ? 30.154 43.495 74.163 1.00 22.41 289 ILE B C 1
ATOM 5499 O O . ILE B 1 289 ? 30.893 42.936 74.972 1.00 24.27 289 ILE B O 1
ATOM 5504 N N . ASN B 1 290 ? 28.834 43.495 74.286 1.00 23.13 290 ASN B N 1
ATOM 5505 C CA . ASN B 1 290 ? 28.194 42.785 75.377 1.00 24.07 290 ASN B CA 1
ATOM 5506 C C . ASN B 1 290 ? 27.815 41.406 74.872 1.00 27.06 290 ASN B C 1
ATOM 5507 O O . ASN B 1 290 ? 26.862 41.252 74.101 1.00 27.50 290 ASN B O 1
ATOM 5512 N N . GLU B 1 291 ? 28.582 40.406 75.300 1.00 30.62 291 GLU B N 1
ATOM 5513 C CA . GLU B 1 291 ? 28.343 39.022 74.900 1.00 34.37 291 GLU B CA 1
ATOM 5514 C C . GLU B 1 291 ? 28.127 38.130 76.121 1.00 36.76 291 GLU B C 1
ATOM 5515 O O . GLU B 1 291 ? 28.794 38.287 77.145 1.00 38.39 291 GLU B O 1
ATOM 5521 N N . LYS B 1 292 ? 27.202 37.185 76.000 1.00 38.33 292 LYS B N 1
ATOM 5522 C CA . LYS B 1 292 ? 26.885 36.274 77.095 1.00 39.61 292 LYS B CA 1
ATOM 5523 C C . LYS B 1 292 ? 27.351 34.866 76.738 1.00 39.33 292 LYS B C 1
ATOM 5524 O O . LYS B 1 292 ? 26.716 34.190 75.931 1.00 37.74 292 LYS B O 1
ATOM 5530 N N . SER B 1 293 ? 28.455 34.425 77.336 1.00 41.22 293 SER B N 1
ATOM 5531 C CA . SER B 1 293 ? 28.976 33.087 77.058 1.00 45.19 293 SER B CA 1
ATOM 5532 C C . SER B 1 293 ? 28.597 32.062 78.128 1.00 48.72 293 SER B C 1
ATOM 5533 O O . SER B 1 293 ? 28.192 32.423 79.234 1.00 49.98 293 SER B O 1
ATOM 5536 N N . SER B 1 294 ? 28.722 30.782 77.789 1.00 53.55 294 SER B N 1
ATOM 5537 C CA . SER B 1 294 ? 28.392 29.703 78.721 1.00 58.41 294 SER B CA 1
ATOM 5538 C C . SER B 1 294 ? 29.644 28.951 79.200 1.00 61.58 294 SER B C 1
ATOM 5539 O O . SER B 1 294 ? 30.491 28.541 78.396 1.00 60.65 294 SER B O 1
ATOM 5542 N N . GLU B 1 295 ? 29.749 28.779 80.517 1.00 64.92 295 GLU B N 1
ATOM 5543 C CA . GLU B 1 295 ? 30.888 28.095 81.124 1.00 68.08 295 GLU B CA 1
ATOM 5544 C C . GLU B 1 295 ? 30.586 26.652 81.525 1.00 69.55 295 GLU B C 1
ATOM 5545 O O . GLU B 1 295 ? 30.089 26.394 82.624 1.00 69.48 295 GLU B O 1
ATOM 5551 N N . THR B 1 296 ? 30.889 25.716 80.630 1.00 70.75 296 THR B N 1
ATOM 5552 C CA . THR B 1 296 ? 30.679 24.296 80.903 1.00 71.55 296 THR B CA 1
ATOM 5553 C C . THR B 1 296 ? 31.904 23.769 81.666 1.00 70.62 296 THR B C 1
ATOM 5554 O O . THR B 1 296 ? 32.374 22.648 81.441 1.00 70.95 296 THR B O 1
ATOM 5558 N N . GLY B 1 297 ? 32.410 24.606 82.569 1.00 67.28 297 GLY B N 1
ATOM 5559 C CA . GLY B 1 297 ? 33.571 24.259 83.365 1.00 63.12 297 GLY B CA 1
ATOM 5560 C C . GLY B 1 297 ? 33.945 25.457 84.212 1.00 60.84 297 GLY B C 1
ATOM 5561 O O . GLY B 1 297 ? 33.774 26.599 83.785 1.00 62.43 297 GLY B O 1
ATOM 5562 N N . GLY B 1 298 ? 34.449 25.202 85.414 1.00 57.47 298 GLY B N 1
ATOM 5563 C CA . GLY B 1 298 ? 34.830 26.283 86.304 1.00 52.03 298 GLY B CA 1
ATOM 5564 C C . GLY B 1 298 ? 35.942 27.176 85.784 1.00 49.56 298 GLY B C 1
ATOM 5565 O O . GLY B 1 298 ? 36.528 26.919 84.728 1.00 46.02 298 GLY B O 1
ATOM 5566 N N . LEU B 1 299 ? 36.238 28.228 86.542 1.00 49.00 299 LEU B N 1
ATOM 5567 C CA . LEU B 1 299 ? 37.273 29.186 86.168 1.00 48.88 299 LEU B CA 1
ATOM 5568 C C . LEU B 1 299 ? 38.252 29.478 87.305 1.00 47.99 299 LEU B C 1
ATOM 5569 O O . LEU B 1 299 ? 37.914 29.373 88.484 1.00 47.25 299 LEU B O 1
ATOM 5574 N N . LYS B 1 300 ? 39.468 29.858 86.930 1.00 47.97 300 LYS B N 1
ATOM 5575 C CA . LYS B 1 300 ? 40.521 30.163 87.889 1.00 48.59 300 LYS B CA 1
ATOM 5576 C C . LYS B 1 300 ? 40.395 31.521 88.571 1.00 50.00 300 LYS B C 1
ATOM 5577 O O . LYS B 1 300 ? 40.472 32.559 87.918 1.00 53.39 300 LYS B O 1
ATOM 5583 N N . PHE B 1 301 ? 40.200 31.513 89.886 1.00 50.84 301 PHE B N 1
ATOM 5584 C CA . PHE B 1 301 ? 40.133 32.756 90.649 1.00 50.35 301 PHE B CA 1
ATOM 5585 C C . PHE B 1 301 ? 41.446 32.781 91.417 1.00 50.24 301 PHE B C 1
ATOM 5586 O O . PHE B 1 301 ? 41.487 32.493 92.611 1.00 50.71 301 PHE B O 1
ATOM 5594 N N . ALA B 1 302 ? 42.511 33.127 90.696 1.00 50.21 302 ALA B N 1
ATOM 5595 C CA . ALA B 1 302 ? 43.877 33.151 91.208 1.00 49.68 302 ALA B CA 1
ATOM 5596 C C . ALA B 1 302 ? 44.356 31.708 91.023 1.00 50.02 302 ALA B C 1
ATOM 5597 O O . ALA B 1 302 ? 44.556 31.258 89.893 1.00 49.65 302 ALA B O 1
ATOM 5599 N N . ARG B 1 303 ? 44.524 30.973 92.115 1.00 49.86 303 ARG B N 1
ATOM 5600 C CA . ARG B 1 303 ? 44.955 29.587 92.006 1.00 51.12 303 ARG B CA 1
ATOM 5601 C C . ARG B 1 303 ? 43.766 28.671 92.243 1.00 50.08 303 ARG B C 1
ATOM 5602 O O . ARG B 1 303 ? 43.751 27.522 91.794 1.00 50.16 303 ARG B O 1
ATOM 5610 N N . PHE B 1 304 ? 42.765 29.189 92.950 1.00 48.08 304 PHE B N 1
ATOM 5611 C CA . PHE B 1 304 ? 41.571 28.415 93.257 1.00 45.67 304 PHE B CA 1
ATOM 5612 C C . PHE B 1 304 ? 40.739 28.157 92.015 1.00 46.55 304 PHE B C 1
ATOM 5613 O O . PHE B 1 304 ? 40.898 28.827 90.996 1.00 47.30 304 PHE B O 1
ATOM 5621 N N . ASN B 1 305 ? 39.844 27.183 92.114 1.00 46.90 305 ASN B N 1
ATOM 5622 C CA . ASN B 1 305 ? 38.972 26.825 91.008 1.00 47.35 305 ASN B CA 1
ATOM 5623 C C . ASN B 1 305 ? 37.520 27.067 91.374 1.00 47.00 305 ASN B C 1
ATOM 5624 O O . ASN B 1 305 ? 36.978 26.383 92.238 1.00 47.55 305 ASN B O 1
ATOM 5629 N N . ILE B 1 306 ? 36.889 28.042 90.724 1.00 45.63 306 ILE B N 1
ATOM 5630 C CA . ILE B 1 306 ? 35.492 28.336 91.001 1.00 44.89 306 ILE B CA 1
ATOM 5631 C C . ILE B 1 306 ? 34.625 27.442 90.117 1.00 46.07 306 ILE B C 1
ATOM 5632 O O . ILE B 1 306 ? 34.756 27.460 88.895 1.00 46.41 306 ILE B O 1
ATOM 5637 N N . PRO B 1 307 ? 33.742 26.631 90.728 1.00 47.89 307 PRO B N 1
ATOM 5638 C CA . PRO B 1 307 ? 32.844 25.717 90.008 1.00 49.06 307 PRO B CA 1
ATOM 5639 C C . PRO B 1 307 ? 31.839 26.449 89.120 1.00 50.80 307 PRO B C 1
ATOM 5640 O O . PRO B 1 307 ? 31.273 27.472 89.517 1.00 51.41 307 PRO B O 1
ATOM 5644 N N . ALA B 1 308 ? 31.613 25.909 87.926 1.00 51.01 308 ALA B N 1
ATOM 5645 C CA . ALA B 1 308 ? 30.673 26.499 86.985 1.00 52.13 308 ALA B CA 1
ATOM 5646 C C . ALA B 1 308 ? 29.294 26.687 87.623 1.00 52.89 308 ALA B C 1
ATOM 5647 O O . ALA B 1 308 ? 28.539 27.578 87.235 1.00 55.07 308 ALA B O 1
ATOM 5649 N N . ASP B 1 309 ? 28.972 25.852 88.605 1.00 53.49 309 ASP B N 1
ATOM 5650 C CA . ASP B 1 309 ? 27.685 25.923 89.289 1.00 54.93 309 ASP B CA 1
ATOM 5651 C C . ASP B 1 309 ? 27.638 27.074 90.289 1.00 55.61 309 ASP B C 1
ATOM 5652 O O . ASP B 1 309 ? 26.587 27.363 90.873 1.00 55.16 309 ASP B O 1
ATOM 5657 N N . HIS B 1 310 ? 28.786 27.721 90.478 1.00 55.53 310 HIS B N 1
ATOM 5658 C CA . HIS B 1 310 ? 28.921 28.860 91.384 1.00 55.67 310 HIS B CA 1
ATOM 5659 C C . HIS B 1 310 ? 28.977 30.167 90.588 1.00 53.86 310 HIS B C 1
ATOM 5660 O O . HIS B 1 310 ? 28.998 31.263 91.155 1.00 53.27 310 HIS B O 1
ATOM 5667 N N . ILE B 1 311 ? 28.998 30.029 89.266 1.00 50.56 311 ILE B N 1
ATOM 5668 C CA . ILE B 1 311 ? 29.048 31.159 88.353 1.00 48.32 311 ILE B CA 1
ATOM 5669 C C . ILE B 1 311 ? 27.663 31.331 87.728 1.00 48.22 311 ILE B C 1
ATOM 5670 O O . ILE B 1 311 ? 27.106 30.375 87.183 1.00 48.62 311 ILE B O 1
ATOM 5675 N N . PHE B 1 312 ? 27.098 32.535 87.810 1.00 47.74 312 PHE B N 1
ATOM 5676 C CA . PHE B 1 312 ? 25.775 32.764 87.233 1.00 48.78 312 PHE B CA 1
ATOM 5677 C C . PHE B 1 312 ? 25.763 33.633 85.969 1.00 48.78 312 PHE B C 1
ATOM 5678 O O . PHE B 1 312 ? 24.733 33.750 85.297 1.00 49.91 312 PHE B O 1
ATOM 5686 N N . TYR B 1 313 ? 26.899 34.243 85.647 1.00 45.20 313 TYR B N 1
ATOM 5687 C CA . TYR B 1 313 ? 27.002 35.063 84.450 1.00 43.86 313 TYR B CA 1
ATOM 5688 C C . TYR B 1 313 ? 28.452 35.063 84.018 1.00 45.05 313 TYR B C 1
ATOM 5689 O O . TYR B 1 313 ? 29.356 35.076 84.853 1.00 45.47 313 TYR B O 1
ATOM 5698 N N . SER B 1 314 ? 28.674 35.055 82.709 1.00 45.15 314 SER B N 1
ATOM 5699 C CA . SER B 1 314 ? 30.028 35.054 82.183 1.00 43.00 314 SER B CA 1
ATOM 5700 C C . SER B 1 314 ? 30.096 35.635 80.777 1.00 42.75 314 SER B C 1
ATOM 5701 O O . SER B 1 314 ? 29.128 35.567 80.011 1.00 43.10 314 SER B O 1
ATOM 5704 N N . THR B 1 315 ? 31.248 36.211 80.448 1.00 38.95 315 THR B N 1
ATOM 5705 C CA . THR B 1 315 ? 31.474 36.787 79.132 1.00 35.77 315 THR B CA 1
ATOM 5706 C C . THR B 1 315 ? 32.908 36.448 78.760 1.00 36.24 315 THR B C 1
ATOM 5707 O O . THR B 1 315 ? 33.673 35.991 79.594 1.00 38.16 315 THR B O 1
ATOM 5711 N N . PRO B 1 316 ? 33.285 36.644 77.496 1.00 36.36 316 PRO B N 1
ATOM 5712 C CA . PRO B 1 316 ? 34.663 36.334 77.108 1.00 34.80 316 PRO B CA 1
ATOM 5713 C C . PRO B 1 316 ? 35.749 37.081 77.882 1.00 33.38 316 PRO B C 1
ATOM 5714 O O . PRO B 1 316 ? 36.925 36.747 77.778 1.00 33.69 316 PRO B O 1
ATOM 5718 N N . HIS B 1 317 ? 35.364 38.080 78.668 1.00 33.21 317 HIS B N 1
ATOM 5719 C CA . HIS B 1 317 ? 36.346 38.846 79.440 1.00 31.94 317 HIS B CA 1
ATOM 5720 C C . HIS B 1 317 ? 36.206 38.690 80.948 1.00 32.61 317 HIS B C 1
ATOM 5721 O O . HIS B 1 317 ? 37.182 38.825 81.687 1.00 32.40 317 HIS B O 1
ATOM 5728 N N . SER B 1 318 ? 34.998 38.405 81.412 1.00 32.30 318 SER B N 1
ATOM 5729 C CA . SER B 1 318 ? 34.794 38.297 82.841 1.00 32.77 318 SER B CA 1
ATOM 5730 C C . SER B 1 318 ? 33.767 37.261 83.259 1.00 36.29 318 SER B C 1
ATOM 5731 O O . SER B 1 318 ? 33.114 36.627 82.421 1.00 36.36 318 SER B O 1
ATOM 5734 N N . PHE B 1 319 ? 33.645 37.094 84.575 1.00 39.81 319 PHE B N 1
ATOM 5735 C CA . PHE B 1 319 ? 32.686 36.167 85.164 1.00 44.20 319 PHE B CA 1
ATOM 5736 C C . PHE B 1 319 ? 32.270 36.632 86.561 1.00 45.42 319 PHE B C 1
ATOM 5737 O O . PHE B 1 319 ? 33.011 37.348 87.247 1.00 44.08 319 PHE B O 1
ATOM 5745 N N . VAL B 1 320 ? 31.066 36.239 86.961 1.00 46.65 320 VAL B N 1
ATOM 5746 C CA . VAL B 1 320 ? 30.532 36.610 88.262 1.00 49.43 320 VAL B CA 1
ATOM 5747 C C . VAL B 1 320 ? 30.193 35.333 89.020 1.00 50.16 320 VAL B C 1
ATOM 5748 O O . VAL B 1 320 ? 29.470 34.473 88.510 1.00 50.87 320 VAL B O 1
ATOM 5752 N N . PHE B 1 321 ? 30.714 35.213 90.237 1.00 50.79 321 PHE B N 1
ATOM 5753 C CA . PHE B 1 321 ? 30.474 34.028 91.053 1.00 51.65 321 PHE B CA 1
ATOM 5754 C C . PHE B 1 321 ? 30.038 34.361 92.480 1.00 52.32 321 PHE B C 1
ATOM 5755 O O . PHE B 1 321 ? 30.376 35.418 93.017 1.00 52.41 321 PHE B O 1
ATOM 5763 N N . VAL B 1 322 ? 29.275 33.454 93.083 1.00 53.36 322 VAL B N 1
ATOM 5764 C CA . VAL B 1 322 ? 28.798 33.639 94.450 1.00 54.53 322 VAL B CA 1
ATOM 5765 C C . VAL B 1 322 ? 29.961 33.468 95.435 1.00 55.61 322 VAL B C 1
ATOM 5766 O O . VAL B 1 322 ? 30.870 32.666 95.197 1.00 54.42 322 VAL B O 1
ATOM 5770 N N . ASN B 1 323 ? 29.929 34.227 96.531 1.00 56.79 323 ASN B N 1
ATOM 5771 C CA . ASN B 1 323 ? 30.999 34.200 97.531 1.00 57.14 323 ASN B CA 1
ATOM 5772 C C . ASN B 1 323 ? 30.910 33.057 98.542 1.00 57.16 323 ASN B C 1
ATOM 5773 O O . ASN B 1 323 ? 29.819 32.589 98.882 1.00 57.41 323 ASN B O 1
ATOM 5778 N N . LEU B 1 324 ? 32.077 32.619 99.017 1.00 56.37 324 LEU B N 1
ATOM 5779 C CA . LEU B 1 324 ? 32.179 31.540 99.995 1.00 55.85 324 LEU B CA 1
ATOM 5780 C C . LEU B 1 324 ? 31.971 32.080 101.410 1.00 56.31 324 LEU B C 1
ATOM 5781 O O . LEU B 1 324 ? 31.826 31.312 102.361 1.00 57.03 324 LEU B O 1
ATOM 5786 N N . LYS B 1 325 ? 31.948 33.405 101.533 1.00 55.94 325 LYS B N 1
ATOM 5787 C CA . LYS B 1 325 ? 31.765 34.075 102.819 1.00 55.46 325 LYS B CA 1
ATOM 5788 C C . LYS B 1 325 ? 31.013 35.390 102.612 1.00 54.65 325 LYS B C 1
ATOM 5789 O O . LYS B 1 325 ? 31.510 36.468 102.955 1.00 53.05 325 LYS B O 1
ATOM 5795 N N . PRO B 1 326 ? 29.795 35.314 102.056 1.00 54.58 326 PRO B N 1
ATOM 5796 C CA . PRO B 1 326 ? 28.981 36.507 101.801 1.00 55.07 326 PRO B CA 1
ATOM 5797 C C . PRO B 1 326 ? 28.880 37.490 102.958 1.00 55.41 326 PRO B C 1
ATOM 5798 O O . PRO B 1 326 ? 28.300 37.189 104.000 1.00 57.39 326 PRO B O 1
ATOM 5802 N N . VAL B 1 327 ? 29.444 38.675 102.754 1.00 54.63 327 VAL B N 1
ATOM 5803 C CA . VAL B 1 327 ? 29.423 39.734 103.755 1.00 53.19 327 VAL B CA 1
ATOM 5804 C C . VAL B 1 327 ? 27.985 40.212 103.993 1.00 52.87 327 VAL B C 1
ATOM 5805 O O . VAL B 1 327 ? 27.720 40.992 104.905 1.00 51.53 327 VAL B O 1
ATOM 5809 N N . THR B 1 328 ? 27.062 39.726 103.169 1.00 53.59 328 THR B N 1
ATOM 5810 C CA . THR B 1 328 ? 25.650 40.082 103.268 1.00 56.84 328 THR B CA 1
ATOM 5811 C C . THR B 1 328 ? 24.928 39.454 102.078 1.00 59.18 328 THR B C 1
ATOM 5812 O O . THR B 1 328 ? 25.563 39.114 101.081 1.00 60.60 328 THR B O 1
ATOM 5816 N N . ASP B 1 329 ? 23.611 39.292 102.177 1.00 61.13 329 ASP B N 1
ATOM 5817 C CA . ASP B 1 329 ? 22.846 38.698 101.082 1.00 62.88 329 ASP B CA 1
ATOM 5818 C C . ASP B 1 329 ? 23.084 39.472 99.796 1.00 61.67 329 ASP B C 1
ATOM 5819 O O . ASP B 1 329 ? 23.069 40.703 99.794 1.00 61.99 329 ASP B O 1
ATOM 5824 N N . GLY B 1 330 ? 23.304 38.740 98.707 1.00 59.92 330 GLY B N 1
ATOM 5825 C CA . GLY B 1 330 ? 23.545 39.369 97.419 1.00 56.48 330 GLY B CA 1
ATOM 5826 C C . GLY B 1 330 ? 25.010 39.649 97.129 1.00 53.67 330 GLY B C 1
ATOM 5827 O O . GLY B 1 330 ? 25.375 39.906 95.985 1.00 52.81 330 GLY B O 1
ATOM 5828 N N . HIS B 1 331 ? 25.847 39.595 98.163 1.00 52.35 331 HIS B N 1
ATOM 5829 C CA . HIS B 1 331 ? 27.279 39.857 98.025 1.00 52.32 331 HIS B CA 1
ATOM 5830 C C . HIS B 1 331 ? 27.990 38.856 97.109 1.00 51.23 331 HIS B C 1
ATOM 5831 O O . HIS B 1 331 ? 28.301 37.732 97.518 1.00 51.95 331 HIS B O 1
ATOM 5838 N N . VAL B 1 332 ? 28.248 39.278 95.871 1.00 48.33 332 VAL B N 1
ATOM 5839 C CA . VAL B 1 332 ? 28.923 38.436 94.884 1.00 46.18 332 VAL B CA 1
ATOM 5840 C C . VAL B 1 332 ? 30.242 39.054 94.426 1.00 44.87 332 VAL B C 1
ATOM 5841 O O . VAL B 1 332 ? 30.600 40.158 94.840 1.00 45.20 332 VAL B O 1
ATOM 5845 N N . LEU B 1 333 ? 30.961 38.335 93.571 1.00 43.19 333 LEU B N 1
ATOM 5846 C CA . LEU B 1 333 ? 32.245 38.808 93.062 1.00 41.83 333 LEU B CA 1
ATOM 5847 C C . LEU B 1 333 ? 32.284 38.865 91.535 1.00 40.98 333 LEU B C 1
ATOM 5848 O O . LEU B 1 333 ? 31.680 38.037 90.847 1.00 40.72 333 LEU B O 1
ATOM 5853 N N . VAL B 1 334 ? 32.998 39.853 91.010 1.00 38.08 334 VAL B N 1
ATOM 5854 C CA . VAL B 1 334 ? 33.126 40.014 89.572 1.00 35.05 334 VAL B CA 1
ATOM 5855 C C . VAL B 1 334 ? 34.610 40.146 89.260 1.00 34.87 334 VAL B C 1
ATOM 5856 O O . VAL B 1 334 ? 35.242 41.139 89.627 1.00 32.64 334 VAL B O 1
ATOM 5860 N N . SER B 1 335 ? 35.163 39.133 88.596 1.00 34.85 335 SER B N 1
ATOM 5861 C CA . SER B 1 335 ? 36.585 39.123 88.250 1.00 34.89 335 SER B CA 1
ATOM 5862 C C . SER B 1 335 ? 36.814 38.856 86.776 1.00 33.97 335 SER B C 1
ATOM 5863 O O . SER B 1 335 ? 35.948 38.318 86.091 1.00 35.19 335 SER B O 1
ATOM 5866 N N . PRO B 1 336 ? 37.998 39.227 86.270 1.00 33.58 336 PRO B N 1
ATOM 5867 C CA . PRO B 1 336 ? 38.357 39.018 84.865 1.00 34.74 336 PRO B CA 1
ATOM 5868 C C . PRO B 1 336 ? 38.887 37.597 84.685 1.00 34.64 336 PRO B C 1
ATOM 5869 O O . PRO B 1 336 ? 39.608 37.094 85.546 1.00 35.13 336 PRO B O 1
ATOM 5873 N N . LYS B 1 337 ? 38.532 36.944 83.584 1.00 34.20 337 LYS B N 1
ATOM 5874 C CA . LYS B 1 337 ? 39.016 35.587 83.352 1.00 32.09 337 LYS B CA 1
ATOM 5875 C C . LYS B 1 337 ? 40.541 35.560 83.378 1.00 33.89 337 LYS B C 1
ATOM 5876 O O . LYS B 1 337 ? 41.142 34.611 83.880 1.00 35.07 337 LYS B O 1
ATOM 5882 N N . ARG B 1 338 ? 41.167 36.606 82.846 1.00 35.92 338 ARG B N 1
ATOM 5883 C CA . ARG B 1 338 ? 42.625 36.680 82.825 1.00 38.94 338 ARG B CA 1
ATOM 5884 C C . ARG B 1 338 ? 43.114 36.900 84.255 1.00 41.22 338 ARG B C 1
ATOM 5885 O O . ARG B 1 338 ? 42.834 37.938 84.860 1.00 42.16 338 ARG B O 1
ATOM 5893 N N . VAL B 1 339 ? 43.837 35.919 84.791 1.00 42.31 339 VAL B N 1
ATOM 5894 C CA . VAL B 1 339 ? 44.340 36.004 86.157 1.00 43.12 339 VAL B CA 1
ATOM 5895 C C . VAL B 1 339 ? 45.319 37.148 86.359 1.00 44.77 339 VAL B C 1
ATOM 5896 O O . VAL B 1 339 ? 46.504 37.051 86.018 1.00 45.32 339 VAL B O 1
ATOM 5900 N N . VAL B 1 340 ? 44.800 38.228 86.935 1.00 43.70 340 VAL B N 1
ATOM 5901 C CA . VAL B 1 340 ? 45.576 39.427 87.191 1.00 41.71 340 VAL B CA 1
ATOM 5902 C C . VAL B 1 340 ? 45.187 39.992 88.557 1.00 43.55 340 VAL B C 1
ATOM 5903 O O . VAL B 1 340 ? 44.014 39.989 88.935 1.00 44.96 340 VAL B O 1
ATOM 5907 N N . PRO B 1 341 ? 46.177 40.476 89.321 1.00 44.38 341 PRO B N 1
ATOM 5908 C CA . PRO B 1 341 ? 45.935 41.036 90.652 1.00 45.55 341 PRO B CA 1
ATOM 5909 C C . PRO B 1 341 ? 45.441 42.483 90.716 1.00 47.05 341 PRO B C 1
ATOM 5910 O O . PRO B 1 341 ? 44.506 42.791 91.460 1.00 48.51 341 PRO B O 1
ATOM 5914 N N . ARG B 1 342 ? 46.062 43.366 89.936 1.00 46.17 342 ARG B N 1
ATOM 5915 C CA . ARG B 1 342 ? 45.710 44.784 89.963 1.00 44.76 342 ARG B CA 1
ATOM 5916 C C . ARG B 1 342 ? 44.787 45.289 88.862 1.00 44.17 342 ARG B C 1
ATOM 5917 O O . ARG B 1 342 ? 44.841 44.810 87.729 1.00 44.68 342 ARG B O 1
ATOM 5925 N N . LEU B 1 343 ? 43.953 46.275 89.209 1.00 43.82 343 LEU B N 1
ATOM 5926 C CA . LEU B 1 343 ? 43.024 46.893 88.259 1.00 42.27 343 LEU B CA 1
ATOM 5927 C C . LEU B 1 343 ? 43.865 47.570 87.188 1.00 42.78 343 LEU B C 1
ATOM 5928 O O . LEU B 1 343 ? 43.512 47.574 86.009 1.00 43.22 343 LEU B O 1
ATOM 5933 N N . THR B 1 344 ? 44.982 48.144 87.620 1.00 42.99 344 THR B N 1
ATOM 5934 C CA . THR B 1 344 ? 45.898 48.823 86.720 1.00 44.81 344 THR B CA 1
ATOM 5935 C C . THR B 1 344 ? 46.704 47.846 85.863 1.00 45.86 344 THR B C 1
ATOM 5936 O O . THR B 1 344 ? 47.638 48.252 85.171 1.00 48.37 344 THR B O 1
ATOM 5940 N N . ASP B 1 345 ? 46.352 46.561 85.915 1.00 45.03 345 ASP B N 1
ATOM 5941 C CA . ASP B 1 345 ? 47.038 45.546 85.110 1.00 44.90 345 ASP B CA 1
ATOM 5942 C C . ASP B 1 345 ? 46.126 45.137 83.963 1.00 43.89 345 ASP B C 1
ATOM 5943 O O . ASP B 1 345 ? 46.553 44.454 83.024 1.00 44.19 345 ASP B O 1
ATOM 5948 N N . LEU B 1 346 ? 44.865 45.559 84.054 1.00 40.91 346 LEU B N 1
ATOM 5949 C CA . LEU B 1 346 ? 43.847 45.237 83.058 1.00 36.92 346 LEU B CA 1
ATOM 5950 C C . LEU B 1 346 ? 43.859 46.139 81.826 1.00 36.28 346 LEU B C 1
ATOM 5951 O O . LEU B 1 346 ? 44.279 47.291 81.893 1.00 37.62 346 LEU B O 1
ATOM 5956 N N . THR B 1 347 ? 43.396 45.599 80.700 1.00 35.55 347 THR B N 1
ATOM 5957 C CA . THR B 1 347 ? 43.323 46.359 79.452 1.00 34.74 347 THR B CA 1
ATOM 5958 C C . THR B 1 347 ? 41.934 46.985 79.372 1.00 34.02 347 THR B C 1
ATOM 5959 O O . THR B 1 347 ? 40.982 46.450 79.943 1.00 35.27 347 THR B O 1
ATOM 5963 N N . ASP B 1 348 ? 41.817 48.108 78.667 1.00 30.54 348 ASP B N 1
ATOM 5964 C CA . ASP B 1 348 ? 40.541 48.795 78.560 1.00 26.89 348 ASP B CA 1
ATOM 5965 C C . ASP B 1 348 ? 39.393 47.859 78.233 1.00 27.48 348 ASP B C 1
ATOM 5966 O O . ASP B 1 348 ? 38.288 48.026 78.742 1.00 29.41 348 ASP B O 1
ATOM 5971 N N . ALA B 1 349 ? 39.641 46.868 77.387 1.00 29.10 349 ALA B N 1
ATOM 5972 C CA . ALA B 1 349 ? 38.581 45.935 77.025 1.00 29.34 349 ALA B CA 1
ATOM 5973 C C . ALA B 1 349 ? 38.066 45.277 78.293 1.00 31.15 349 ALA B C 1
ATOM 5974 O O . ALA B 1 349 ? 36.857 45.160 78.504 1.00 31.63 349 ALA B O 1
ATOM 5976 N N . GLU B 1 350 ? 39.004 44.862 79.140 1.00 32.81 350 GLU B N 1
ATOM 5977 C CA . GLU B 1 350 ? 38.689 44.210 80.404 1.00 33.23 350 GLU B CA 1
ATOM 5978 C C . GLU B 1 350 ? 38.079 45.168 81.412 1.00 31.83 350 GLU B C 1
ATOM 5979 O O . GLU B 1 350 ? 37.044 44.871 82.001 1.00 32.83 350 GLU B O 1
ATOM 5985 N N . THR B 1 351 ? 38.733 46.305 81.624 1.00 29.80 351 THR B N 1
ATOM 5986 C CA . THR B 1 351 ? 38.223 47.295 82.560 1.00 30.49 351 THR B CA 1
ATOM 5987 C C . THR B 1 351 ? 36.774 47.590 82.219 1.00 29.97 351 THR B C 1
ATOM 5988 O O . THR B 1 351 ? 35.889 47.447 83.061 1.00 31.81 351 THR B O 1
ATOM 5992 N N . ALA B 1 352 ? 36.541 47.990 80.974 1.00 29.24 352 ALA B N 1
ATOM 5993 C CA . ALA B 1 352 ? 35.202 48.312 80.493 1.00 27.56 352 ALA B CA 1
ATOM 5994 C C . ALA B 1 352 ? 34.208 47.168 80.690 1.00 25.40 352 ALA B C 1
ATOM 5995 O O . ALA B 1 352 ? 33.121 47.369 81.230 1.00 24.70 352 ALA B O 1
ATOM 5997 N N . ASP B 1 353 ? 34.569 45.969 80.254 1.00 24.32 353 ASP B N 1
ATOM 5998 C CA . ASP B 1 353 ? 33.667 44.833 80.402 1.00 26.55 353 ASP B CA 1
ATOM 5999 C C . ASP B 1 353 ? 33.444 44.459 81.871 1.00 28.54 353 ASP B C 1
ATOM 6000 O O . ASP B 1 353 ? 32.334 44.087 82.266 1.00 28.31 353 ASP B O 1
ATOM 6005 N N . LEU B 1 354 ? 34.492 44.564 82.684 1.00 29.08 354 LEU B N 1
ATOM 6006 C CA . LEU B 1 354 ? 34.380 44.224 84.101 1.00 30.32 354 LEU B CA 1
ATOM 6007 C C . LEU B 1 354 ? 33.295 45.042 84.792 1.00 30.97 354 LEU B C 1
ATOM 6008 O O . LEU B 1 354 ? 32.426 44.491 85.469 1.00 29.50 354 LEU B O 1
ATOM 6013 N N . PHE B 1 355 ? 33.347 46.360 84.618 1.00 31.19 355 PHE B N 1
ATOM 6014 C CA . PHE B 1 355 ? 32.365 47.230 85.243 1.00 32.06 355 PHE B CA 1
ATOM 6015 C C . PHE B 1 355 ? 31.008 47.326 84.553 1.00 32.92 355 PHE B C 1
ATOM 6016 O O . PHE B 1 355 ? 30.021 47.716 85.183 1.00 33.80 355 PHE B O 1
ATOM 6024 N N . ILE B 1 356 ? 30.938 46.985 83.271 1.00 32.97 356 ILE B N 1
ATOM 6025 C CA . ILE B 1 356 ? 29.644 47.016 82.600 1.00 33.81 356 ILE B CA 1
ATOM 6026 C C . ILE B 1 356 ? 28.927 45.754 83.047 1.00 35.11 356 ILE B C 1
ATOM 6027 O O . ILE B 1 356 ? 27.701 45.716 83.107 1.00 36.43 356 ILE B O 1
ATOM 6032 N N . VAL B 1 357 ? 29.701 44.717 83.358 1.00 36.46 357 VAL B N 1
ATOM 6033 C CA . VAL B 1 357 ? 29.117 43.469 83.836 1.00 37.67 357 VAL B CA 1
ATOM 6034 C C . VAL B 1 357 ? 28.664 43.743 85.262 1.00 37.89 357 VAL B C 1
ATOM 6035 O O . VAL B 1 357 ? 27.618 43.264 85.697 1.00 35.74 357 VAL B O 1
ATOM 6039 N N . ALA B 1 358 ? 29.469 44.522 85.981 1.00 38.72 358 ALA B N 1
ATOM 6040 C CA . ALA B 1 358 ? 29.162 44.890 87.357 1.00 39.89 358 ALA B CA 1
ATOM 6041 C C . ALA B 1 358 ? 27.830 45.643 87.369 1.00 40.89 358 ALA B C 1
ATOM 6042 O O . ALA B 1 358 ? 27.014 45.480 88.280 1.00 42.44 358 ALA B O 1
ATOM 6044 N N . LYS B 1 359 ? 27.621 46.463 86.344 1.00 40.62 359 LYS B N 1
ATOM 6045 C CA . LYS B 1 359 ? 26.398 47.238 86.211 1.00 39.85 359 LYS B CA 1
ATOM 6046 C C . LYS B 1 359 ? 25.199 46.326 85.977 1.00 39.63 359 LYS B C 1
ATOM 6047 O O . LYS B 1 359 ? 24.161 46.492 86.608 1.00 41.07 359 LYS B O 1
ATOM 6053 N N . LYS B 1 360 ? 25.347 45.367 85.065 1.00 39.14 360 LYS B N 1
ATOM 6054 C CA . LYS B 1 360 ? 24.274 44.420 84.750 1.00 38.13 360 LYS B CA 1
ATOM 6055 C C . LYS B 1 360 ? 23.934 43.585 85.966 1.00 38.09 360 LYS B C 1
ATOM 6056 O O . LYS B 1 360 ? 22.771 43.289 86.222 1.00 39.25 360 LYS B O 1
ATOM 6062 N N . VAL B 1 361 ? 24.962 43.197 86.709 1.00 40.39 361 VAL B N 1
ATOM 6063 C CA . VAL B 1 361 ? 24.775 42.390 87.907 1.00 42.46 361 VAL B CA 1
ATOM 6064 C C . VAL B 1 361 ? 24.113 43.217 89.000 1.00 44.09 361 VAL B C 1
ATOM 6065 O O . VAL B 1 361 ? 23.192 42.744 89.661 1.00 45.70 361 VAL B O 1
ATOM 6069 N N . GLN B 1 362 ? 24.569 44.454 89.178 1.00 45.50 362 GLN B N 1
ATOM 6070 C CA . GLN B 1 362 ? 23.994 45.335 90.195 1.00 46.33 362 GLN B CA 1
ATOM 6071 C C . GLN B 1 362 ? 22.479 45.407 90.073 1.00 46.60 362 GLN B C 1
ATOM 6072 O O . GLN B 1 362 ? 21.754 45.090 91.014 1.00 47.19 362 GLN B O 1
ATOM 6078 N N . ALA B 1 363 ? 22.012 45.827 88.904 1.00 47.84 363 ALA B N 1
ATOM 6079 C CA . ALA B 1 363 ? 20.590 45.962 88.636 1.00 50.67 363 ALA B CA 1
ATOM 6080 C C . ALA B 1 363 ? 19.785 44.700 88.942 1.00 53.20 363 ALA B C 1
ATOM 6081 O O . ALA B 1 363 ? 18.675 44.780 89.475 1.00 52.74 363 ALA B O 1
ATOM 6083 N N . MET B 1 364 ? 20.340 43.539 88.605 1.00 56.05 364 MET B N 1
ATOM 6084 C CA . MET B 1 364 ? 19.647 42.275 88.838 1.00 59.31 364 MET B CA 1
ATOM 6085 C C . MET B 1 364 ? 19.552 41.937 90.324 1.00 60.86 364 MET B C 1
ATOM 6086 O O . MET B 1 364 ? 18.530 41.421 90.782 1.00 62.83 364 MET B O 1
ATOM 6091 N N . LEU B 1 365 ? 20.618 42.211 91.074 1.00 59.70 365 LEU B N 1
ATOM 6092 C CA . LEU B 1 365 ? 20.626 41.921 92.502 1.00 59.13 365 LEU B CA 1
ATOM 6093 C C . LEU B 1 365 ? 19.571 42.736 93.244 1.00 60.55 365 LEU B C 1
ATOM 6094 O O . LEU B 1 365 ? 19.016 42.279 94.245 1.00 62.44 365 LEU B O 1
ATOM 6099 N N . GLU B 1 366 ? 19.289 43.935 92.743 1.00 60.13 366 GLU B N 1
ATOM 6100 C CA . GLU B 1 366 ? 18.301 44.813 93.357 1.00 58.32 366 GLU B CA 1
ATOM 6101 C C . GLU B 1 366 ? 16.863 44.457 92.999 1.00 59.24 366 GLU B C 1
ATOM 6102 O O . GLU B 1 366 ? 15.946 44.689 93.785 1.00 59.71 366 GLU B O 1
ATOM 6108 N N . LYS B 1 367 ? 16.668 43.901 91.809 1.00 61.14 367 LYS B N 1
ATOM 6109 C CA . LYS B 1 367 ? 15.338 43.496 91.359 1.00 63.01 367 LYS B CA 1
ATOM 6110 C C . LYS B 1 367 ? 14.933 42.268 92.172 1.00 65.18 367 LYS B C 1
ATOM 6111 O O . LYS B 1 367 ? 13.758 42.061 92.478 1.00 66.52 367 LYS B O 1
ATOM 6117 N N . HIS B 1 368 ? 15.933 41.467 92.528 1.00 66.64 368 HIS B N 1
ATOM 6118 C CA . HIS B 1 368 ? 15.733 40.245 93.299 1.00 67.41 368 HIS B CA 1
ATOM 6119 C C . HIS B 1 368 ? 15.659 40.555 94.793 1.00 66.85 368 HIS B C 1
ATOM 6120 O O . HIS B 1 368 ? 14.579 40.517 95.383 1.00 67.41 368 HIS B O 1
ATOM 6127 N N . HIS B 1 369 ? 16.800 40.866 95.402 1.00 65.47 369 HIS B N 1
ATOM 6128 C CA . HIS B 1 369 ? 16.843 41.197 96.825 1.00 65.13 369 HIS B CA 1
ATOM 6129 C C . HIS B 1 369 ? 16.014 42.443 97.114 1.00 64.49 369 HIS B C 1
ATOM 6130 O O . HIS B 1 369 ? 16.042 42.976 98.221 1.00 63.96 369 HIS B O 1
ATOM 6137 N N . ASN B 1 370 ? 15.284 42.896 96.100 1.00 64.46 370 ASN B N 1
ATOM 6138 C CA . ASN B 1 370 ? 14.438 44.078 96.187 1.00 64.87 370 ASN B CA 1
ATOM 6139 C C . ASN B 1 370 ? 14.942 45.144 97.149 1.00 64.40 370 ASN B C 1
ATOM 6140 O O . ASN B 1 370 ? 14.468 45.254 98.279 1.00 65.15 370 ASN B O 1
ATOM 6145 N N . VAL B 1 371 ? 15.917 45.921 96.687 1.00 63.56 371 VAL B N 1
ATOM 6146 C CA . VAL B 1 371 ? 16.500 47.009 97.465 1.00 62.05 371 VAL B CA 1
ATOM 6147 C C . VAL B 1 371 ? 16.839 48.128 96.486 1.00 61.31 371 VAL B C 1
ATOM 6148 O O . VAL B 1 371 ? 16.592 47.998 95.287 1.00 61.58 371 VAL B O 1
ATOM 6152 N N . THR B 1 372 ? 17.398 49.225 96.984 1.00 60.94 372 THR B N 1
ATOM 6153 C CA . THR B 1 372 ? 17.736 50.350 96.117 1.00 59.12 372 THR B CA 1
ATOM 6154 C C . THR B 1 372 ? 19.112 50.934 96.409 1.00 58.34 372 THR B C 1
ATOM 6155 O O . THR B 1 372 ? 19.352 52.119 96.186 1.00 59.24 372 THR B O 1
ATOM 6159 N N . SER B 1 373 ? 20.020 50.104 96.904 1.00 56.33 373 SER B N 1
ATOM 6160 C CA . SER B 1 373 ? 21.359 50.577 97.210 1.00 55.42 373 SER B CA 1
ATOM 6161 C C . SER B 1 373 ? 22.371 49.460 97.048 1.00 54.53 373 SER B C 1
ATOM 6162 O O . SER B 1 373 ? 22.082 48.302 97.348 1.00 54.44 373 SER B O 1
ATOM 6165 N N . THR B 1 374 ? 23.553 49.817 96.559 1.00 52.77 374 THR B N 1
ATOM 6166 C CA . THR B 1 374 ? 24.624 48.854 96.368 1.00 50.61 374 THR B CA 1
ATOM 6167 C C . THR B 1 374 ? 25.958 49.562 96.533 1.00 50.08 374 THR B C 1
ATOM 6168 O O . THR B 1 374 ? 26.073 50.760 96.273 1.00 48.46 374 THR B O 1
ATOM 6172 N N . THR B 1 375 ? 26.958 48.818 96.986 1.00 49.65 375 THR B N 1
ATOM 6173 C CA . THR B 1 375 ? 28.294 49.365 97.176 1.00 50.52 375 THR B CA 1
ATOM 6174 C C . THR B 1 375 ? 29.255 48.545 96.330 1.00 50.62 375 THR B C 1
ATOM 6175 O O . THR B 1 375 ? 29.211 47.314 96.342 1.00 52.34 375 THR B O 1
ATOM 6179 N N . ILE B 1 376 ? 30.111 49.227 95.584 1.00 50.17 376 ILE B N 1
ATOM 6180 C CA . ILE B 1 376 ? 31.085 48.546 94.747 1.00 50.90 376 ILE B CA 1
ATOM 6181 C C . ILE B 1 376 ? 32.460 48.809 95.344 1.00 52.88 376 ILE B C 1
ATOM 6182 O O . ILE B 1 376 ? 32.928 49.950 95.366 1.00 52.99 376 ILE B O 1
ATOM 6187 N N . CYS B 1 377 ? 33.092 47.753 95.850 1.00 53.85 377 CYS B N 1
ATOM 6188 C CA . CYS B 1 377 ? 34.417 47.868 96.454 1.00 56.51 377 CYS B CA 1
ATOM 6189 C C . CYS B 1 377 ? 35.433 47.050 95.675 1.00 55.65 377 CYS B C 1
ATOM 6190 O O . CYS B 1 377 ? 35.092 46.035 95.064 1.00 54.59 377 CYS B O 1
ATOM 6193 N N . VAL B 1 378 ? 36.678 47.512 95.693 1.00 55.71 378 VAL B N 1
ATOM 6194 C CA . VAL B 1 378 ? 37.779 46.817 95.041 1.00 57.02 378 VAL B CA 1
ATOM 6195 C C . VAL B 1 378 ? 39.011 47.008 95.910 1.00 59.06 378 VAL B C 1
ATOM 6196 O O . VAL B 1 378 ? 39.536 48.115 96.028 1.00 59.99 378 VAL B O 1
ATOM 6200 N N . GLN B 1 379 ? 39.459 45.924 96.531 1.00 60.62 379 GLN B N 1
ATOM 6201 C CA . GLN B 1 379 ? 40.630 45.967 97.395 1.00 62.53 379 GLN B CA 1
ATOM 6202 C C . GLN B 1 379 ? 41.859 45.649 96.558 1.00 62.86 379 GLN B C 1
ATOM 6203 O O . GLN B 1 379 ? 42.306 44.507 96.498 1.00 63.10 379 GLN B O 1
ATOM 6209 N N . ASP B 1 380 ? 42.407 46.667 95.909 1.00 63.97 380 ASP B N 1
ATOM 6210 C CA . ASP B 1 380 ? 43.570 46.466 95.066 1.00 65.71 380 ASP B CA 1
ATOM 6211 C C . ASP B 1 380 ? 44.878 46.742 95.788 1.00 66.91 380 ASP B C 1
ATOM 6212 O O . ASP B 1 380 ? 45.368 47.874 95.788 1.00 67.76 380 ASP B O 1
ATOM 6217 N N . GLY B 1 381 ? 45.442 45.697 96.393 1.00 67.55 381 GLY B N 1
ATOM 6218 C CA . GLY B 1 381 ? 46.695 45.840 97.117 1.00 67.22 381 GLY B CA 1
ATOM 6219 C C . GLY B 1 381 ? 46.657 45.291 98.535 1.00 66.68 381 GLY B C 1
ATOM 6220 O O . GLY B 1 381 ? 45.595 45.207 99.156 1.00 65.63 381 GLY B O 1
ATOM 6221 N N . LYS B 1 382 ? 47.824 44.916 99.051 1.00 65.91 382 LYS B N 1
ATOM 6222 C CA . LYS B 1 382 ? 47.919 44.375 100.399 1.00 65.35 382 LYS B CA 1
ATOM 6223 C C . LYS B 1 382 ? 47.290 45.331 101.405 1.00 64.79 382 LYS B C 1
ATOM 6224 O O . LYS B 1 382 ? 46.396 44.951 102.164 1.00 64.27 382 LYS B O 1
ATOM 6230 N N . ASP B 1 383 ? 47.761 46.575 101.387 1.00 64.40 383 ASP B N 1
ATOM 6231 C CA . ASP B 1 383 ? 47.298 47.623 102.295 1.00 64.43 383 ASP B CA 1
ATOM 6232 C C . ASP B 1 383 ? 45.810 47.957 102.164 1.00 64.08 383 ASP B C 1
ATOM 6233 O O . ASP B 1 383 ? 45.241 48.630 103.026 1.00 62.46 383 ASP B O 1
ATOM 6238 N N . ALA B 1 384 ? 45.189 47.488 101.085 1.00 64.56 384 ALA B N 1
ATOM 6239 C CA . ALA B 1 384 ? 43.771 47.740 100.838 1.00 63.94 384 ALA B CA 1
ATOM 6240 C C . ALA B 1 384 ? 42.904 46.571 101.292 1.00 63.83 384 ALA B C 1
ATOM 6241 O O . ALA B 1 384 ? 41.676 46.669 101.305 1.00 62.49 384 ALA B O 1
ATOM 6243 N N . GLY B 1 385 ? 43.550 45.462 101.642 1.00 64.61 385 GLY B N 1
ATOM 6244 C CA . GLY B 1 385 ? 42.822 44.294 102.108 1.00 64.83 385 GLY B CA 1
ATOM 6245 C C . GLY B 1 385 ? 42.613 43.161 101.115 1.00 64.78 385 GLY B C 1
ATOM 6246 O O . GLY B 1 385 ? 41.799 42.268 101.364 1.00 65.53 385 GLY B O 1
ATOM 6247 N N . GLN B 1 386 ? 43.334 43.173 99.996 1.00 63.53 386 GLN B N 1
ATOM 6248 C CA . GLN B 1 386 ? 43.171 42.110 99.012 1.00 61.42 386 GLN B CA 1
ATOM 6249 C C . GLN B 1 386 ? 43.732 40.804 99.579 1.00 60.07 386 GLN B C 1
ATOM 6250 O O . GLN B 1 386 ? 44.926 40.698 99.874 1.00 58.69 386 GLN B O 1
ATOM 6256 N N . THR B 1 387 ? 42.855 39.816 99.728 1.00 58.72 387 THR B N 1
ATOM 6257 C CA . THR B 1 387 ? 43.226 38.519 100.283 1.00 57.55 387 THR B CA 1
ATOM 6258 C C . THR B 1 387 ? 43.593 37.483 99.219 1.00 58.26 387 THR B C 1
ATOM 6259 O O . THR B 1 387 ? 43.990 36.361 99.550 1.00 57.49 387 THR B O 1
ATOM 6263 N N . VAL B 1 388 ? 43.455 37.860 97.948 1.00 58.32 388 VAL B N 1
ATOM 6264 C CA . VAL B 1 388 ? 43.773 36.973 96.825 1.00 58.39 388 VAL B CA 1
ATOM 6265 C C . VAL B 1 388 ? 44.269 37.784 95.615 1.00 57.22 388 VAL B C 1
ATOM 6266 O O . VAL B 1 388 ? 43.625 38.743 95.195 1.00 57.41 388 VAL B O 1
ATOM 6270 N N . PRO B 1 389 ? 45.420 37.394 95.036 1.00 56.21 389 PRO B N 1
ATOM 6271 C CA . PRO B 1 389 ? 46.046 38.053 93.882 1.00 57.30 389 PRO B CA 1
ATOM 6272 C C . PRO B 1 389 ? 45.288 37.903 92.564 1.00 58.17 389 PRO B C 1
ATOM 6273 O O . PRO B 1 389 ? 45.820 37.372 91.585 1.00 58.99 389 PRO B O 1
ATOM 6277 N N . HIS B 1 390 ? 44.052 38.385 92.541 1.00 57.31 390 HIS B N 1
ATOM 6278 C CA . HIS B 1 390 ? 43.224 38.297 91.350 1.00 54.95 390 HIS B CA 1
ATOM 6279 C C . HIS B 1 390 ? 42.092 39.302 91.496 1.00 52.04 390 HIS B C 1
ATOM 6280 O O . HIS B 1 390 ? 41.195 39.123 92.322 1.00 51.32 390 HIS B O 1
ATOM 6287 N N . VAL B 1 391 ? 42.157 40.366 90.701 1.00 48.17 391 VAL B N 1
ATOM 6288 C CA . VAL B 1 391 ? 41.154 41.427 90.713 1.00 45.05 391 VAL B CA 1
ATOM 6289 C C . VAL B 1 391 ? 39.722 40.907 90.833 1.00 44.39 391 VAL B C 1
ATOM 6290 O O . VAL B 1 391 ? 39.291 40.065 90.051 1.00 44.58 391 VAL B O 1
ATOM 6294 N N . HIS B 1 392 ? 38.986 41.404 91.819 1.00 43.47 392 HIS B N 1
ATOM 6295 C CA . HIS B 1 392 ? 37.595 41.006 91.985 1.00 44.74 392 HIS B CA 1
ATOM 6296 C C . HIS B 1 392 ? 36.795 42.173 92.538 1.00 45.21 392 HIS B C 1
ATOM 6297 O O . HIS B 1 392 ? 37.231 42.847 93.471 1.00 46.15 392 HIS B O 1
ATOM 6304 N N . ILE B 1 393 ? 35.634 42.423 91.939 1.00 45.70 393 ILE B N 1
ATOM 6305 C CA . ILE B 1 393 ? 34.774 43.519 92.364 1.00 45.00 393 ILE B CA 1
ATOM 6306 C C . ILE B 1 393 ? 33.736 43.045 93.363 1.00 45.82 393 ILE B C 1
ATOM 6307 O O . ILE B 1 393 ? 32.969 42.114 93.092 1.00 44.20 393 ILE B O 1
ATOM 6312 N N . HIS B 1 394 ? 33.726 43.690 94.524 1.00 46.21 394 HIS B N 1
ATOM 6313 C CA . HIS B 1 394 ? 32.766 43.362 95.560 1.00 47.22 394 HIS B CA 1
ATOM 6314 C C . HIS B 1 394 ? 31.497 44.119 95.216 1.00 47.56 394 HIS B C 1
ATOM 6315 O O . HIS B 1 394 ? 31.479 45.352 95.214 1.00 48.81 394 HIS B O 1
ATOM 6322 N N . ILE B 1 395 ? 30.449 43.377 94.885 1.00 47.40 395 ILE B N 1
ATOM 6323 C CA . ILE B 1 395 ? 29.165 43.978 94.563 1.00 50.45 395 ILE B CA 1
ATOM 6324 C C . ILE B 1 395 ? 28.221 43.537 95.667 1.00 52.28 395 ILE B C 1
ATOM 6325 O O . ILE B 1 395 ? 27.758 42.395 95.663 1.00 54.08 395 ILE B O 1
ATOM 6330 N N . LEU B 1 396 ? 27.942 44.426 96.617 1.00 52.92 396 LEU B N 1
ATOM 6331 C CA . LEU B 1 396 ? 27.062 44.066 97.726 1.00 53.04 396 LEU B CA 1
ATOM 6332 C C . LEU B 1 396 ? 25.864 44.976 97.938 1.00 51.99 396 LEU B C 1
ATOM 6333 O O . LEU B 1 396 ? 26.007 46.127 98.353 1.00 50.03 396 LEU B O 1
ATOM 6338 N N . PRO B 1 397 ? 24.658 44.459 97.650 1.00 52.94 397 PRO B N 1
ATOM 6339 C CA . PRO B 1 397 ? 23.414 45.217 97.809 1.00 55.20 397 PRO B CA 1
ATOM 6340 C C . PRO B 1 397 ? 23.218 45.643 99.262 1.00 57.91 397 PRO B C 1
ATOM 6341 O O . PRO B 1 397 ? 23.662 44.956 100.188 1.00 59.28 397 PRO B O 1
ATOM 6345 N N . ARG B 1 398 ? 22.551 46.777 99.455 1.00 60.19 398 ARG B N 1
ATOM 6346 C CA . ARG B 1 398 ? 22.336 47.304 100.791 1.00 61.17 398 ARG B CA 1
ATOM 6347 C C . ARG B 1 398 ? 20.894 47.542 101.216 1.00 62.67 398 ARG B C 1
ATOM 6348 O O . ARG B 1 398 ? 20.003 47.730 100.381 1.00 61.19 398 ARG B O 1
ATOM 6356 N N . ARG B 1 399 ? 20.692 47.524 102.536 1.00 65.55 399 ARG B N 1
ATOM 6357 C CA . ARG B 1 399 ? 19.391 47.761 103.166 1.00 67.60 399 ARG B CA 1
ATOM 6358 C C . ARG B 1 399 ? 19.603 48.688 104.370 1.00 68.38 399 ARG B C 1
ATOM 6359 O O . ARG B 1 399 ? 20.488 49.550 104.355 1.00 68.56 399 ARG B O 1
ATOM 6367 N N . ALA B 1 400 ? 18.798 48.492 105.415 1.00 69.29 400 ALA B N 1
ATOM 6368 C CA . ALA B 1 400 ? 18.882 49.302 106.632 1.00 68.35 400 ALA B CA 1
ATOM 6369 C C . ALA B 1 400 ? 19.896 48.752 107.645 1.00 69.27 400 ALA B C 1
ATOM 6370 O O . ALA B 1 400 ? 20.704 49.509 108.192 1.00 69.13 400 ALA B O 1
ATOM 6372 N N . GLY B 1 401 ? 19.850 47.440 107.883 1.00 69.54 401 GLY B N 1
ATOM 6373 C CA . GLY B 1 401 ? 20.761 46.805 108.827 1.00 70.20 401 GLY B CA 1
ATOM 6374 C C . GLY B 1 401 ? 22.243 46.872 108.473 1.00 71.53 401 GLY B C 1
ATOM 6375 O O . GLY B 1 401 ? 22.929 47.832 108.839 1.00 71.40 401 GLY B O 1
ATOM 6376 N N . ASP B 1 402 ? 22.733 45.848 107.771 1.00 71.79 402 ASP B N 1
ATOM 6377 C CA . ASP B 1 402 ? 24.137 45.745 107.341 1.00 71.84 402 ASP B CA 1
ATOM 6378 C C . ASP B 1 402 ? 25.112 46.728 107.998 1.00 71.91 402 ASP B C 1
ATOM 6379 O O . ASP B 1 402 ? 26.333 46.554 107.927 1.00 70.87 402 ASP B O 1
ATOM 6384 N N . ARG B 1 424 ? 30.256 28.354 104.595 1.00 84.35 424 ARG B N 1
ATOM 6385 C CA . ARG B 1 424 ? 29.233 28.372 103.554 1.00 85.09 424 ARG B CA 1
ATOM 6386 C C . ARG B 1 424 ? 29.004 27.006 102.919 1.00 84.78 424 ARG B C 1
ATOM 6387 O O . ARG B 1 424 ? 29.953 26.303 102.564 1.00 84.71 424 ARG B O 1
ATOM 6395 N N . SER B 1 425 ? 27.732 26.646 102.776 1.00 84.66 425 SER B N 1
ATOM 6396 C CA . SER B 1 425 ? 27.334 25.370 102.188 1.00 84.30 425 SER B CA 1
ATOM 6397 C C . SER B 1 425 ? 27.594 25.296 100.685 1.00 84.37 425 SER B C 1
ATOM 6398 O O . SER B 1 425 ? 26.919 25.952 99.892 1.00 84.38 425 SER B O 1
ATOM 6401 N N . ASN B 1 426 ? 28.575 24.485 100.303 1.00 84.61 426 ASN B N 1
ATOM 6402 C CA . ASN B 1 426 ? 28.936 24.318 98.900 1.00 84.69 426 ASN B CA 1
ATOM 6403 C C . ASN B 1 426 ? 27.718 23.916 98.067 1.00 84.34 426 ASN B C 1
ATOM 6404 O O . ASN B 1 426 ? 27.648 24.195 96.873 1.00 83.53 426 ASN B O 1
ATOM 6409 N N . GLU B 1 427 ? 2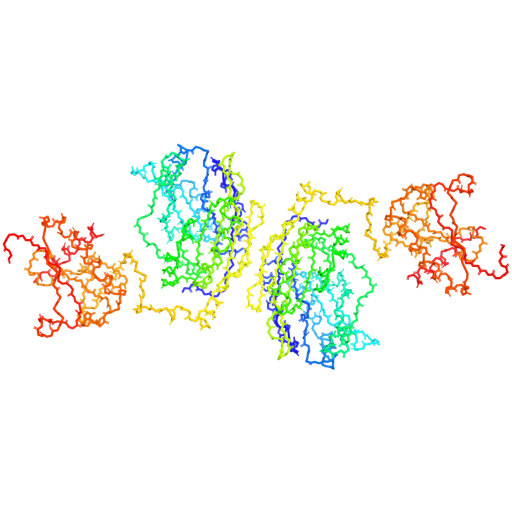6.761 23.256 98.706 1.00 85.03 427 GLU B N 1
ATOM 6410 C CA . GLU B 1 427 ? 25.551 22.827 98.020 1.00 85.22 427 GLU B CA 1
ATOM 6411 C C . GLU B 1 427 ? 24.568 23.987 97.918 1.00 83.82 427 GLU B C 1
ATOM 6412 O O . GLU B 1 427 ? 23.794 24.082 96.968 1.00 83.88 427 GLU B O 1
ATOM 6418 N N . GLN B 1 428 ? 24.617 24.872 98.906 1.00 82.64 428 GLN B N 1
ATOM 6419 C CA . GLN B 1 428 ? 23.733 26.030 98.957 1.00 81.87 428 GLN B CA 1
ATOM 6420 C C . GLN B 1 428 ? 24.300 27.230 98.196 1.00 80.91 428 GLN B C 1
ATOM 6421 O O . GLN B 1 428 ? 23.588 28.200 97.932 1.00 80.09 428 GLN B O 1
ATOM 6427 N N . MET B 1 429 ? 25.584 27.165 97.850 1.00 79.56 429 MET B N 1
ATOM 6428 C CA . MET B 1 429 ? 26.220 28.241 97.099 1.00 76.39 429 MET B CA 1
ATOM 6429 C C . MET B 1 429 ? 25.787 28.149 95.640 1.00 76.08 429 MET B C 1
ATOM 6430 O O . MET B 1 429 ? 25.621 29.168 94.972 1.00 76.82 429 MET B O 1
ATOM 6435 N N . ALA B 1 430 ? 25.599 26.923 95.155 1.00 75.08 430 ALA B N 1
ATOM 6436 C CA . ALA B 1 430 ? 25.159 26.704 93.781 1.00 74.47 430 ALA B CA 1
ATOM 6437 C C . ALA B 1 430 ? 23.647 26.926 93.717 1.00 73.67 430 ALA B C 1
ATOM 6438 O O . ALA B 1 430 ? 23.074 27.110 92.639 1.00 73.49 430 ALA B O 1
ATOM 6440 N N . GLU B 1 431 ? 23.011 26.912 94.885 1.00 72.09 431 GLU B N 1
ATOM 6441 C CA . GLU B 1 431 ? 21.570 27.125 94.988 1.00 70.97 431 GLU B CA 1
ATOM 6442 C C . GLU B 1 431 ? 21.280 28.604 94.740 1.00 69.34 431 GLU B C 1
ATOM 6443 O O . GLU B 1 431 ? 20.228 28.962 94.213 1.00 67.58 431 GLU B O 1
ATOM 6445 N N . GLU B 1 432 ? 22.222 29.455 95.135 1.00 68.43 432 GLU B N 1
ATOM 6446 C CA . GLU B 1 432 ? 22.093 30.894 94.942 1.00 67.95 432 GLU B CA 1
ATOM 6447 C C . GLU B 1 432 ? 22.445 31.197 93.485 1.00 68.32 432 GLU B C 1
ATOM 6448 O O . GLU B 1 432 ? 21.683 31.855 92.768 1.00 68.87 432 GLU B O 1
ATOM 6454 N N . ALA B 1 433 ? 23.599 30.693 93.053 1.00 66.09 433 ALA B N 1
ATOM 6455 C CA . ALA B 1 433 ? 24.071 30.894 91.691 1.00 63.82 433 ALA B CA 1
ATOM 6456 C C . ALA B 1 433 ? 23.021 30.525 90.650 1.00 63.32 433 ALA B C 1
ATOM 6457 O O . ALA B 1 433 ? 22.967 31.135 89.584 1.00 63.57 433 ALA B O 1
ATOM 6459 N N . VAL B 1 434 ? 22.186 29.534 90.948 1.00 63.20 434 VAL B N 1
ATOM 6460 C CA . VAL B 1 434 ? 21.159 29.123 89.996 1.00 63.78 434 VAL B CA 1
ATOM 6461 C C . VAL B 1 434 ? 20.052 30.159 89.864 1.00 62.85 434 VAL B C 1
ATOM 6462 O O . VAL B 1 434 ? 19.600 30.452 88.760 1.00 62.61 434 VAL B O 1
ATOM 6466 N N . VAL B 1 435 ? 19.619 30.721 90.986 1.00 62.48 435 VAL B N 1
ATOM 6467 C CA . VAL B 1 435 ? 18.556 31.716 90.953 1.00 63.06 435 VAL B CA 1
ATOM 6468 C C . VAL B 1 435 ? 18.965 32.934 90.139 1.00 62.81 435 VAL B C 1
ATOM 6469 O O . VAL B 1 435 ? 18.193 33.425 89.314 1.00 63.63 435 VAL B O 1
ATOM 6473 N N . TYR B 1 436 ? 20.180 33.419 90.374 1.00 61.89 436 TYR B N 1
ATOM 6474 C CA . TYR B 1 436 ? 20.680 34.581 89.650 1.00 61.42 436 TYR B CA 1
ATOM 6475 C C . TYR B 1 436 ? 20.860 34.306 88.162 1.00 61.45 436 TYR B C 1
ATOM 6476 O O . TYR B 1 436 ? 20.504 35.134 87.329 1.00 61.47 436 TYR B O 1
ATOM 6485 N N . ARG B 1 437 ? 21.424 33.146 87.837 1.00 62.15 437 ARG B N 1
ATOM 6486 C CA . ARG B 1 437 ? 21.672 32.779 86.448 1.00 62.63 437 ARG B CA 1
ATOM 6487 C C . ARG B 1 437 ? 20.435 32.932 85.562 1.00 63.30 437 ARG B C 1
ATOM 6488 O O . ARG B 1 437 ? 20.556 33.232 84.374 1.00 64.05 437 ARG B O 1
ATOM 6496 N N . ASN B 1 438 ? 19.250 32.738 86.140 1.00 62.98 438 ASN B N 1
ATOM 6497 C CA . ASN B 1 438 ? 18.003 32.854 85.384 1.00 63.08 438 ASN B CA 1
ATOM 6498 C C . ASN B 1 438 ? 17.517 34.295 85.327 1.00 62.33 438 ASN B C 1
ATOM 6499 O O . ASN B 1 438 ? 16.537 34.601 84.646 1.00 63.94 438 ASN B O 1
ATOM 6504 N N . LEU B 1 439 ? 18.213 35.172 86.046 1.00 60.75 439 LEU B N 1
ATOM 6505 C CA . LEU B 1 439 ? 17.885 36.597 86.112 1.00 57.45 439 LEU B CA 1
ATOM 6506 C C . LEU B 1 439 ? 18.926 37.436 85.367 1.00 56.04 439 LEU B C 1
ATOM 6507 O O . LEU B 1 439 ? 18.836 38.666 85.319 1.00 55.39 439 LEU B O 1
ATOM 6512 N N . MET B 1 440 ? 19.922 36.759 84.805 1.00 54.12 440 MET B N 1
ATOM 6513 C CA . MET B 1 440 ? 20.980 37.419 84.057 1.00 52.17 440 MET B CA 1
ATOM 6514 C C . MET B 1 440 ? 20.792 37.149 82.571 1.00 53.35 440 MET B C 1
ATOM 6515 O O . MET B 1 440 ? 20.673 38.135 81.813 1.00 54.44 440 MET B O 1
#

InterPro domains:
  IPR001110 Uncharacterised protein family UPF0012, conserved site [PS01227] (165-185)
  IPR003010 Carbon-nitrogen hydrolase [PF00795] (17-271)
  IPR003010 Carbon-nitrogen hydrolase [PS50263] (14-264)
  IPR011146 HIT-like domain [PF01230] (309-400)
  IPR011146 HIT-like domain [PS51084] (297-405)
  IPR019808 Histidine triad, conserved site [PS00892] (379-397)
  IPR036265 HIT-like superfamily [G3DSA:3.30.428.10] (292-440)
  IPR036265 HIT-like superfamily [SSF54197] (282-439)
  IPR036526 Carbon-nitrogen hydrolase superfamily [G3DSA:3.60.110.10] (1-291)
  IPR036526 Carbon-nitrogen hydrolase superfamily [SSF56317] (14-280)
  IPR039383 FHIT family [cd01275] (300-418)
  IPR045254 Nit1/2, carbon-nitrogen hydrolase domain [cd07572] (17-281)

Organism: Caenorhabditis elegans (NCBI:txid6239)

Nearest PDB structures (foldseek):
  1ems-assembly1_A  TM=1.002E+00  e=4.224E-94  Caenorhabditis elegans
  7elf-assembly1_B  TM=9.507E-01  e=4.331E-32  Kluyveromyces lactis NRRL Y-1140
  4hg3-assembly2_D  TM=9.289E-01  e=4.331E-32  Saccharomyces cerevisiae S288C
  4hg5-assembly2_D  TM=9.247E-01  e=1.527E-31  Saccharomyces cerevisiae S288C
  1f89-assembly1_B  TM=8.944E-01  e=8.747E-26  Saccharomyces cerevisiae

Radius of gyration: 36.43 Å; Cα contacts (8 Å, |Δi|>4): 1933; chains: 2; bounding box: 68×53×138 Å

Sequence (822 aa):
MATGRHFIAVCQMTSDNDLEKNFQAAKNMIERAGEKKCEMVFLPECFDFIGLNKNEQIDLAMATDCEYMEKYRELARKHNIWLSLGGLHHKDPSDAAHPWNTHLIIDSDGVTRAEYNKLHLFDLEIPGKVRLMESEFSKAGTEMIPPVDTPIGRLGLSICYDVRFPELSLWNRKRGAQLLSFPSAFTLNTGLAHWETLLRARAIENQCYVVAAAQTGAHNPKRQSYGHSMVVDPWGAVVAQCSERVDMCFAEIDLSYVDTLREMQPVFSHRRSDLYTLHINEKSSETGGLKFARFNIPADHIFYSTPHSFVFVNLKPVTDGHVLVSPKRVVPRLTDLTDAETADLFIVAKKVQAMLEKHHNVTSTTICVQDGKDAGQTVPHVHIHILPRRAGDFPRSNEQMAEEAVVYRNLMMATGRHFIAVCQMTSDNDLEKNFQAAKNMIERAGEKKCEMVFLPECFDFIGLNKNEQIDLAMATDCEYMEKYRELARKHNIWLSLGGLHHKDPSDAAHPWNTHLIIDSDGVTRAEYNKLHLFDLEIPGKVRLMESEFSKAGTEMIPPVDTPIGRLGLSICYDVRFPELSLWNRKRGAQLLSFPSAFTLNTGLAHWETLLRARAIENQCYVVAAAQTGAHNPKRQSYGHSMVVDPWGAVVAQCSERVDMCFAEIDLSYVDTLREMQPVFSHRRSDLYTLHINEKSSETGGLKFARFNIPADHIFYSTPHSFVFVNLKPVTDGHVLVSPKRVVPRLTDLTDAETADLFIVAKKVQAMLEKHHNVTSTTICVQDGKDAGQTVPHVHIHILPRRAGDRSNEQMAEEAVVYRNLM

B-factor: mean 28.6, std 16.61, range [0.45, 93.98]